Protein 8GU0 (pdb70)

Foldseek 3Di:
DDDDQEFAEEEEALFLLRLLLLLQQLLLVGAYAYEHQADALDADDFFDAFLVVQLLCVLSPCNVVVVVVDKAWAQWEWEALFPFDIAIFGQCVQQNPVSTHGGHRRSPVSVSSQVSSVVSPYHYDYNKHFPDWDFDADPDPFPDALQEHPLHHTFKTWIAGPVGDIDMHGYQAYEYPNALPLCCQVPRVNFKAFDLVFFKKKKKFKKADFAWPPPPDPNIRHKYKYFFNQLFWIKIWHDIPVRIIIIMIMGHPVVQVLVVSQVVVSVVSCVSVVVSCNRCVVIDTDTDIDMDTATWIAGRHQFYNRYGYFFNSGTHDHCRLSCRSLRSSLLSLLRSQLNVQCVVVVDPNSLSRSSSSCLSVQLVVLVRLVVVLSSVCSNVNPDPLQDDPDDIYNNVSCVLLRQSSSRDDRRPSPVSDDNVSSVSNVCSSVVSVPWDFPSDRNDTYIHD/DDDQEFAEEEEALFLLRLLLLLQQLLLVGAYAYEHQADALDADDFFDDFLVVQLLCVLSPCNVVVVVVDKAWAQWEWEALFPFGIAIFGQCVQPNVPRIDGGDRRRVVSVSSQVSSVVSPYHYDYSKHFPDWDFDAPPDDQDAPFAADPLHHTFKTWIDHPVGDTDMHGYQAYEYPNALPLCCCVPSNNFKAFDLVQQKKKKKFWWADFAWPPPPHPNTNHKYKYFFNQLQWIKIWADIPVRIIIIMIMGHPVSLCVVVCVSLCVVSVVSCVRVVVSVNRCPVIHTDTDMDMDGQIWIAGSHQFYQRYGYFANSGTHDHCRLSCRSLRSSLLSLLNSQLNLQCVVPLDPNSLSRNSSSVLSVVLVVLVRLVVVLSSVSSNPHQDQQLNCPPHSYNHVSCVLLNQSSNRDQRRVSPPSDDNVSSVSNVVSSVVSVVPWDWDSDRNNTYIHD

Radius of gyration: 31.83 Å; Cα contacts (8 Å, |Δi|>4): 2120; chains: 2; bounding box: 66×100×76 Å

Structure (mmCIF, N/CA/C/O backbone):
data_8GU0
#
_entry.id   8GU0
#
_cell.length_a   135.174
_cell.length_b   135.174
_cell.length_c   52.693
_cell.angle_alpha   90.000
_cell.angle_beta   90.000
_cell.angle_gamma   90.000
#
_symmetry.space_group_name_H-M   'P 4'
#
loop_
_entity.id
_entity.type
_entity.pdbx_description
1 polymer 'Non-heme halogenase radH'
2 non-polymer 'FLAVIN-ADENINE DINUCLEOTIDE'
3 non-polymer 'TETRAETHYLENE GLYCOL'
4 non-polymer 'CHLORIDE ION'
5 water water
#
loop_
_atom_site.group_PDB
_atom_site.id
_atom_site.type_symbol
_atom_site.label_atom_id
_atom_site.label_alt_id
_atom_site.label_comp_id
_atom_site.label_asym_id
_atom_site.label_entity_id
_atom_site.label_seq_id
_atom_site.pdbx_PDB_ins_code
_atom_site.Cartn_x
_atom_site.Cartn_y
_atom_site.Cartn_z
_atom_site.occupancy
_atom_site.B_iso_or_equiv
_atom_site.auth_seq_id
_atom_site.auth_comp_id
_atom_site.auth_asym_id
_atom_site.auth_atom_id
_atom_site.pdbx_PDB_model_num
ATOM 1 N N . MET A 1 1 ? 16.331 5.069 87.356 1.00 105.02 1 MET A N 1
ATOM 2 C CA . MET A 1 1 ? 16.266 4.557 85.991 1.00 111.21 1 MET A CA 1
ATOM 3 C C . MET A 1 1 ? 17.573 3.855 85.626 1.00 111.59 1 MET A C 1
ATOM 4 O O . MET A 1 1 ? 18.626 4.166 86.185 1.00 110.65 1 MET A O 1
ATOM 9 N N . SER A 1 2 ? 17.506 2.906 84.691 1.00 87.90 2 SER A N 1
ATOM 10 C CA . SER A 1 2 ? 18.681 2.142 84.295 1.00 84.13 2 SER A CA 1
ATOM 11 C C . SER A 1 2 ? 18.621 1.861 82.799 1.00 77.34 2 SER A C 1
ATOM 12 O O . SER A 1 2 ? 17.644 2.189 82.120 1.00 74.99 2 SER A O 1
ATOM 15 N N . ILE A 1 3 ? 19.688 1.255 82.293 1.00 84.75 3 ILE A N 1
ATOM 16 C CA . ILE A 1 3 ? 19.786 0.926 80.865 1.00 69.25 3 ILE A CA 1
ATOM 17 C C . ILE A 1 3 ? 18.739 -0.126 80.508 1.00 66.55 3 ILE A C 1
ATOM 18 O O . ILE A 1 3 ? 18.636 -1.154 81.200 1.00 73.29 3 ILE A O 1
ATOM 23 N N . PRO A 1 4 ? 17.954 0.075 79.454 1.00 55.35 4 PRO A N 1
ATOM 24 C CA . PRO A 1 4 ? 16.965 -0.930 79.055 1.00 54.67 4 PRO A CA 1
ATOM 25 C C . PRO A 1 4 ? 17.619 -2.112 78.353 1.00 58.60 4 PRO A C 1
ATOM 26 O O . PRO A 1 4 ? 18.740 -2.036 77.849 1.00 61.89 4 PRO A O 1
ATOM 30 N N . LYS A 1 5 ? 16.888 -3.228 78.338 1.00 56.91 5 LYS A N 1
ATOM 31 C CA . LYS A 1 5 ? 17.372 -4.442 77.692 1.00 67.64 5 LYS A CA 1
ATOM 32 C C . LYS A 1 5 ? 17.237 -4.396 76.173 1.00 58.92 5 LYS A C 1
ATOM 33 O O . LYS A 1 5 ? 18.002 -5.072 75.475 1.00 62.70 5 LYS A O 1
ATOM 39 N N . SER A 1 6 ? 16.327 -3.581 75.643 1.00 64.84 6 SER A N 1
ATOM 40 C CA . SER A 1 6 ? 16.077 -3.532 74.211 1.00 67.61 6 SER A CA 1
ATOM 41 C C . SER A 1 6 ? 15.802 -2.100 73.775 1.00 67.57 6 SER A C 1
ATOM 42 O O . SER A 1 6 ? 15.208 -1.310 74.514 1.00 75.43 6 SER A O 1
ATOM 45 N N . CYS A 1 7 ? 16.250 -1.775 72.564 1.00 58.59 7 CYS A N 1
ATOM 46 C CA . CYS A 1 7 ? 15.974 -0.485 71.949 1.00 55.88 7 CYS A CA 1
ATOM 47 C C . CYS A 1 7 ? 15.991 -0.662 70.437 1.00 56.61 7 CYS A C 1
ATOM 48 O O . CYS A 1 7 ? 16.320 -1.732 69.920 1.00 59.87 7 CYS A O 1
ATOM 51 N N . GLU A 1 8 ? 15.630 0.406 69.726 1.00 53.71 8 GLU A N 1
ATOM 52 C CA . GLU A 1 8 ? 15.630 0.346 68.269 1.00 46.91 8 GLU A CA 1
ATOM 53 C C . GLU A 1 8 ? 17.032 0.562 67.711 1.00 46.90 8 GLU A C 1
ATOM 54 O O . GLU A 1 8 ? 17.502 -0.217 66.874 1.00 58.48 8 GLU A O 1
ATOM 60 N N . VAL A 1 9 ? 17.711 1.615 68.162 1.00 44.29 9 VAL A N 1
ATOM 61 C CA . VAL A 1 9 ? 19.058 1.948 67.713 1.00 35.41 9 VAL A CA 1
ATOM 62 C C . VAL A 1 9 ? 19.921 2.211 68.937 1.00 37.42 9 VAL A C 1
ATOM 63 O O . VAL A 1 9 ? 19.529 2.977 69.825 1.00 47.38 9 VAL A O 1
ATOM 67 N N . LEU A 1 10 ? 21.093 1.588 68.980 1.00 34.57 10 LEU A N 1
ATOM 68 C CA . LEU A 1 10 ? 22.092 1.870 70.001 1.00 43.64 10 LEU A CA 1
ATOM 69 C C . LEU A 1 10 ? 23.206 2.712 69.396 1.00 47.99 10 LEU A C 1
ATOM 70 O O . LEU A 1 10 ? 23.805 2.324 68.388 1.00 44.68 10 LEU A O 1
ATOM 75 N N . VAL A 1 11 ? 23.481 3.857 70.014 1.00 43.46 11 VAL A N 1
ATOM 76 C CA . VAL A 1 11 ? 24.562 4.743 69.599 1.00 37.12 11 VAL A CA 1
ATOM 77 C C . VAL A 1 11 ? 25.678 4.626 70.628 1.00 42.10 11 VAL A C 1
ATOM 78 O O . VAL A 1 11 ? 25.481 4.945 71.807 1.00 42.72 11 VAL A O 1
ATOM 82 N N . ALA A 1 12 ? 26.845 4.169 70.182 1.00 48.38 12 ALA A N 1
ATOM 83 C CA . ALA A 1 12 ? 27.998 3.967 71.050 1.00 33.48 12 ALA A CA 1
ATOM 84 C C . ALA A 1 12 ? 28.893 5.197 70.985 1.00 35.76 12 ALA A C 1
ATOM 85 O O . ALA A 1 12 ? 29.428 5.525 69.921 1.00 50.25 12 ALA A O 1
ATOM 87 N N . GLY A 1 13 ? 29.056 5.869 72.121 1.00 55.35 13 GLY A N 1
ATOM 88 C CA . GLY A 1 13 ? 29.868 7.067 72.181 1.00 49.86 13 GLY A CA 1
ATOM 89 C C . GLY A 1 13 ? 29.059 8.338 72.036 1.00 45.52 13 GLY A C 1
ATOM 90 O O . GLY A 1 13 ? 28.469 8.590 70.981 1.00 54.64 13 GLY A O 1
ATOM 91 N N . GLY A 1 14 ? 29.023 9.149 73.092 1.00 53.46 14 GLY A N 1
ATOM 92 C CA . GLY A 1 14 ? 28.257 10.380 73.082 1.00 45.93 14 GLY A CA 1
ATOM 93 C C . GLY A 1 14 ? 29.064 11.616 72.737 1.00 44.90 14 GLY A C 1
ATOM 94 O O . GLY A 1 14 ? 28.895 12.667 73.362 1.00 52.36 14 GLY A O 1
ATOM 95 N N . GLY A 1 15 ? 29.943 11.506 71.746 1.00 36.36 15 GLY A N 1
ATOM 96 C CA . GLY A 1 15 ? 30.590 12.663 71.176 1.00 28.55 15 GLY A CA 1
ATOM 97 C C . GLY A 1 15 ? 29.677 13.353 70.184 1.00 42.08 15 GLY A C 1
ATOM 98 O O . GLY A 1 15 ? 28.486 13.042 70.091 1.00 54.12 15 GLY A O 1
ATOM 99 N N . PRO A 1 16 ? 30.214 14.326 69.442 1.00 34.94 16 PRO A N 1
ATOM 100 C CA . PRO A 1 16 ? 29.383 15.032 68.450 1.00 42.85 16 PRO A CA 1
ATOM 101 C C . PRO A 1 16 ? 28.686 14.104 67.468 1.00 37.22 16 PRO A C 1
ATOM 102 O O . PRO A 1 16 ? 27.490 14.270 67.205 1.00 57.32 16 PRO A O 1
ATOM 106 N N . ALA A 1 17 ? 29.403 13.120 66.923 1.00 38.73 17 ALA A N 1
ATOM 107 C CA . ALA A 1 17 ? 28.782 12.209 65.969 1.00 38.53 17 ALA A CA 1
ATOM 108 C C . ALA A 1 17 ? 27.739 11.322 66.637 1.00 49.33 17 ALA A C 1
ATOM 109 O O . ALA A 1 17 ? 26.757 10.933 65.996 1.00 58.13 17 ALA A O 1
ATOM 111 N N . GLY A 1 18 ? 27.928 10.999 67.913 1.00 39.14 18 GLY A N 1
ATOM 112 C CA . GLY A 1 18 ? 26.956 10.210 68.640 1.00 34.47 18 GLY A CA 1
ATOM 113 C C . GLY A 1 18 ? 25.726 11.002 69.030 1.00 38.05 18 GLY A C 1
ATOM 114 O O . GLY A 1 18 ? 24.595 10.577 68.774 1.00 46.22 18 GLY A O 1
ATOM 115 N N . SER A 1 19 ? 25.941 12.159 69.660 1.00 37.67 19 SER A N 1
ATOM 116 C CA . SER A 1 19 ? 24.822 12.994 70.086 1.00 39.78 19 SER A CA 1
ATOM 117 C C . SER A 1 19 ? 24.008 13.491 68.897 1.00 46.92 19 SER A C 1
ATOM 118 O O . SER A 1 19 ? 22.778 13.597 68.980 1.00 49.98 19 SER A O 1
ATOM 121 N N . TYR A 1 20 ? 24.673 13.803 67.781 1.00 34.19 20 TYR A N 1
ATOM 122 C CA . TYR A 1 20 ? 23.947 14.252 66.596 1.00 36.30 20 TYR A CA 1
ATOM 123 C C . TYR A 1 20 ? 23.099 13.127 66.015 1.00 39.57 20 TYR A C 1
ATOM 124 O O . TYR A 1 20 ? 21.934 13.341 65.659 1.00 57.23 20 TYR A O 1
ATOM 133 N N . ALA A 1 21 ? 23.668 11.925 65.907 1.00 47.58 21 ALA A N 1
ATOM 134 C CA . ALA A 1 21 ? 22.910 10.794 65.382 1.00 33.70 21 ALA A CA 1
ATOM 135 C C . ALA A 1 21 ? 21.776 10.412 66.325 1.00 37.38 21 ALA A C 1
ATOM 136 O O . ALA A 1 21 ? 20.687 10.035 65.876 1.00 49.78 21 ALA A O 1
ATOM 138 N N . ALA A 1 22 ? 22.014 10.504 67.635 1.00 43.00 22 ALA A N 1
ATOM 139 C CA . ALA A 1 22 ? 20.958 10.223 68.602 1.00 36.07 22 ALA A CA 1
ATOM 140 C C . ALA A 1 22 ? 19.823 11.233 68.479 1.00 33.94 22 ALA A C 1
ATOM 141 O O . ALA A 1 22 ? 18.644 10.861 68.486 1.00 42.17 22 ALA A O 1
ATOM 143 N N . SER A 1 23 ? 20.161 12.520 68.366 1.00 30.02 23 SER A N 1
ATOM 144 C CA . SER A 1 23 ? 19.130 13.547 68.237 1.00 43.94 23 SER A CA 1
ATOM 145 C C . SER A 1 23 ? 18.345 13.380 66.942 1.00 40.21 23 SER A C 1
ATOM 146 O O . SER A 1 23 ? 17.109 13.409 66.944 1.00 41.13 23 SER A O 1
ATOM 149 N N . ALA A 1 24 ? 19.048 13.195 65.822 1.00 45.11 24 ALA A N 1
ATOM 150 C CA . ALA A 1 24 ? 18.369 13.079 64.535 1.00 48.43 24 ALA A CA 1
ATOM 151 C C . ALA A 1 24 ? 17.460 11.856 64.482 1.00 51.76 24 ALA A C 1
ATOM 152 O O . ALA A 1 24 ? 16.413 11.891 63.825 1.00 62.84 24 ALA A O 1
ATOM 154 N N . LEU A 1 25 ? 17.835 10.772 65.162 1.00 43.84 25 LEU A N 1
ATOM 155 C CA . LEU A 1 25 ? 16.974 9.595 65.199 1.00 44.49 25 LEU A CA 1
ATOM 156 C C . LEU A 1 25 ? 15.846 9.749 66.214 1.00 41.84 25 LEU A C 1
ATOM 157 O O . LEU A 1 25 ? 14.700 9.387 65.927 1.00 52.08 25 LEU A O 1
ATOM 162 N N . ALA A 1 26 ? 16.147 10.284 67.401 1.00 45.67 26 ALA A N 1
ATOM 163 C CA . ALA A 1 26 ? 15.113 10.437 68.420 1.00 45.04 26 ALA A CA 1
ATOM 164 C C . ALA A 1 26 ? 14.074 11.476 68.023 1.00 44.59 26 ALA A C 1
ATOM 165 O O . ALA A 1 26 ? 12.898 11.341 68.380 1.00 43.11 26 ALA A O 1
ATOM 167 N N . ARG A 1 27 ? 14.480 12.512 67.285 1.00 40.96 27 ARG A N 1
ATOM 168 C CA . ARG A 1 27 ? 13.525 13.499 66.792 1.00 42.98 27 ARG A CA 1
ATOM 169 C C . ARG A 1 27 ? 12.582 12.915 65.748 1.00 48.78 27 ARG A C 1
ATOM 170 O O . ARG A 1 27 ? 11.561 13.536 65.437 1.00 49.06 27 ARG A O 1
ATOM 178 N N . GLU A 1 28 ? 12.902 11.745 65.200 1.00 50.63 28 GLU A N 1
ATOM 179 C CA . GLU A 1 28 ? 11.990 11.005 64.339 1.00 44.70 28 GLU A CA 1
ATOM 180 C C . GLU A 1 28 ? 11.105 10.037 65.115 1.00 47.43 28 GLU A C 1
ATOM 181 O O . GLU A 1 28 ? 10.261 9.370 64.508 1.00 45.84 28 GLU A O 1
ATOM 187 N N . GLY A 1 29 ? 11.279 9.941 66.432 1.00 46.59 29 GLY A N 1
ATOM 188 C CA . GLY A 1 29 ? 10.485 9.059 67.260 1.00 37.41 29 GLY A CA 1
ATOM 189 C C . GLY A 1 29 ? 11.129 7.729 67.586 1.00 43.85 29 GLY A C 1
ATOM 190 O O . GLY A 1 29 ? 10.497 6.904 68.257 1.00 60.48 29 GLY A O 1
ATOM 191 N N . VAL A 1 30 ? 12.361 7.495 67.134 1.00 40.59 30 VAL A N 1
ATOM 192 C CA . VAL A 1 30 ? 13.026 6.217 67.358 1.00 44.48 30 VAL A CA 1
ATOM 193 C C . VAL A 1 30 ? 13.402 6.072 68.827 1.00 52.73 30 VAL A C 1
ATOM 194 O O . VAL A 1 30 ? 13.822 7.037 69.480 1.00 49.77 30 VAL A O 1
ATOM 198 N N . ASP A 1 31 ? 13.253 4.856 69.356 1.00 44.55 31 ASP A N 1
ATOM 199 C CA . ASP A 1 31 ? 13.686 4.521 70.714 1.00 54.59 31 ASP A CA 1
ATOM 200 C C . ASP A 1 31 ? 15.200 4.355 70.704 1.00 59.77 31 ASP A C 1
ATOM 201 O O . ASP A 1 31 ? 15.728 3.259 70.506 1.00 54.38 31 ASP A O 1
ATOM 206 N N . VAL A 1 32 ? 15.909 5.461 70.917 1.00 62.63 32 VAL A N 1
ATOM 207 C CA . VAL A 1 32 ? 17.365 5.496 70.837 1.00 45.32 32 VAL A CA 1
ATOM 208 C C . VAL A 1 32 ? 17.951 5.445 72.239 1.00 48.93 32 VAL A C 1
ATOM 209 O O . VAL A 1 32 ? 17.471 6.127 73.154 1.00 51.85 32 VAL A O 1
ATOM 213 N N . VAL A 1 33 ? 18.997 4.641 72.407 1.00 51.36 33 VAL A N 1
ATOM 214 C CA . VAL A 1 33 ? 19.791 4.602 73.629 1.00 37.47 33 VAL A CA 1
ATOM 215 C C . VAL A 1 33 ? 21.205 5.038 73.282 1.00 43.60 33 VAL A C 1
ATOM 216 O O . VAL A 1 33 ? 21.802 4.527 72.327 1.00 48.58 33 VAL A O 1
ATOM 220 N N . LEU A 1 34 ? 21.739 5.979 74.056 1.00 54.95 34 LEU A N 1
ATOM 221 C CA . LEU A 1 34 ? 23.057 6.548 73.814 1.00 44.13 34 LEU A CA 1
ATOM 222 C C . LEU A 1 34 ? 23.938 6.252 75.018 1.00 43.68 34 LEU A C 1
ATOM 223 O O . LEU A 1 34 ? 23.613 6.647 76.143 1.00 56.29 34 LEU A O 1
ATOM 228 N N . LEU A 1 35 ? 25.047 5.558 74.781 1.00 33.99 35 LEU A N 1
ATOM 229 C CA . LEU A 1 35 ? 25.970 5.155 75.831 1.00 52.98 35 LEU A CA 1
ATOM 230 C C . LEU A 1 35 ? 27.302 5.863 75.632 1.00 53.51 35 LEU A C 1
ATOM 231 O O . LEU A 1 35 ? 27.872 5.825 74.537 1.00 57.77 35 LEU A O 1
ATOM 236 N N . GLU A 1 36 ? 27.793 6.504 76.689 1.00 51.07 36 GLU A N 1
ATOM 237 C CA . GLU A 1 36 ? 29.043 7.248 76.645 1.00 51.67 36 GLU A CA 1
ATOM 238 C C . GLU A 1 36 ? 29.912 6.836 77.823 1.00 53.72 36 GLU A C 1
ATOM 239 O O . GLU A 1 36 ? 29.447 6.825 78.968 1.00 55.31 36 GLU A O 1
ATOM 245 N N . ALA A 1 37 ? 31.173 6.501 77.539 1.00 57.91 37 ALA A N 1
ATOM 246 C CA . ALA A 1 37 ? 32.076 5.996 78.565 1.00 49.68 37 ALA A CA 1
ATOM 247 C C . ALA A 1 37 ? 32.656 7.097 79.443 1.00 62.54 37 ALA A C 1
ATOM 248 O O . ALA A 1 37 ? 33.049 6.815 80.581 1.00 81.42 37 ALA A O 1
ATOM 250 N N . ASP A 1 38 ? 32.711 8.332 78.956 1.00 57.76 38 ASP A N 1
ATOM 251 C CA . ASP A 1 38 ? 33.196 9.459 79.736 1.00 44.54 38 ASP A CA 1
ATOM 252 C C . ASP A 1 38 ? 32.008 10.243 80.276 1.00 61.84 38 ASP A C 1
ATOM 253 O O . ASP A 1 38 ? 30.918 10.219 79.700 1.00 71.78 38 ASP A O 1
ATOM 258 N N . LYS A 1 39 ? 32.210 10.921 81.400 1.00 60.93 39 LYS A N 1
ATOM 259 C CA . LYS A 1 39 ? 31.181 11.786 81.963 1.00 60.57 39 LYS A CA 1
ATOM 260 C C . LYS A 1 39 ? 31.434 13.235 81.562 1.00 56.01 39 LYS A C 1
ATOM 261 O O . LYS A 1 39 ? 32.505 13.784 81.845 1.00 61.77 39 LYS A O 1
ATOM 267 N N . HIS A 1 40 ? 30.445 13.848 80.903 1.00 57.02 40 HIS A N 1
ATOM 268 C CA . HIS A 1 40 ? 30.529 15.250 80.526 1.00 57.04 40 HIS A CA 1
ATOM 269 C C . HIS A 1 40 ? 30.271 16.143 81.739 1.00 75.76 40 HIS A C 1
ATOM 270 O O . HIS A 1 40 ? 29.569 15.743 82.672 1.00 83.77 40 HIS A O 1
ATOM 277 N N . PRO A 1 41 ? 30.832 17.365 81.753 1.00 81.66 41 PRO A N 1
ATOM 278 C CA . PRO A 1 41 ? 31.767 17.879 80.747 1.00 63.23 41 PRO A CA 1
ATOM 279 C C . PRO A 1 41 ? 33.196 17.377 80.964 1.00 62.55 41 PRO A C 1
ATOM 280 O O . PRO A 1 41 ? 33.649 17.277 82.104 1.00 72.35 41 PRO A O 1
ATOM 284 N N . ARG A 1 42 ? 33.891 17.069 79.871 1.00 62.68 42 ARG A N 1
ATOM 285 C CA . ARG A 1 42 ? 35.257 16.569 79.930 1.00 56.10 42 ARG A CA 1
ATOM 286 C C . ARG A 1 42 ? 36.063 17.168 78.786 1.00 54.80 42 ARG A C 1
ATOM 287 O O . ARG A 1 42 ? 35.523 17.463 77.716 1.00 53.56 42 ARG A O 1
ATOM 295 N N . TYR A 1 43 ? 37.360 17.353 79.025 1.00 60.81 43 TYR A N 1
ATOM 296 C CA . TYR A 1 43 ? 38.218 17.990 78.034 1.00 59.47 43 TYR A CA 1
ATOM 297 C C . TYR A 1 43 ? 38.372 17.120 76.792 1.00 64.93 43 TYR A C 1
ATOM 298 O O . TYR A 1 43 ? 38.486 15.894 76.878 1.00 58.59 43 TYR A O 1
ATOM 307 N N . HIS A 1 44 ? 38.363 17.770 75.629 1.00 63.46 44 HIS A N 1
ATOM 308 C CA . HIS A 1 44 ? 38.650 17.128 74.354 1.00 64.46 44 HIS A CA 1
ATOM 309 C C . HIS A 1 44 ? 39.155 18.201 73.400 1.00 55.15 44 HIS A C 1
ATOM 310 O O . HIS A 1 44 ? 38.668 19.334 73.424 1.00 54.33 44 HIS A O 1
ATOM 317 N N . ILE A 1 45 ? 40.130 17.817 72.568 1.00 52.27 45 ILE A N 1
ATOM 318 C CA . ILE A 1 45 ? 40.763 18.721 71.560 1.00 54.85 45 ILE A CA 1
ATOM 319 C C . ILE A 1 45 ? 39.750 19.023 70.447 1.00 62.36 45 ILE A C 1
ATOM 320 O O . ILE A 1 45 ? 38.637 18.461 70.491 1.00 71.09 45 ILE A O 1
ATOM 325 N N . GLY A 1 46 ? 40.129 19.879 69.491 1.00 66.26 46 GLY A N 1
ATOM 326 C CA . GLY A 1 46 ? 39.236 20.266 68.382 1.00 58.55 46 GLY A CA 1
ATOM 327 C C . GLY A 1 46 ? 38.382 21.456 68.779 1.00 63.92 46 GLY A C 1
ATOM 328 O O . GLY A 1 46 ? 37.296 21.236 69.352 1.00 55.18 46 GLY A O 1
ATOM 329 N N . GLU A 1 47 ? 38.853 22.672 68.487 1.00 49.83 47 GLU A N 1
ATOM 330 C CA . GLU A 1 47 ? 38.110 23.899 68.880 1.00 50.29 47 GLU A CA 1
ATOM 331 C C . GLU A 1 47 ? 37.726 24.726 67.647 1.00 47.56 47 GLU A C 1
ATOM 332 O O . GLU A 1 47 ? 36.851 25.602 67.792 1.00 51.67 47 GLU A O 1
ATOM 338 N N . SER A 1 48 ? 38.340 24.471 66.486 1.00 44.96 48 SER A N 1
ATOM 339 C CA . SER A 1 48 ? 37.984 25.272 65.323 1.00 50.53 48 SER A CA 1
ATOM 340 C C . SER A 1 48 ? 36.929 24.554 64.491 1.00 48.44 48 SER A C 1
ATOM 341 O O . SER A 1 48 ? 37.068 23.366 64.183 1.00 61.98 48 SER A O 1
ATOM 344 N N . MET A 1 49 ? 35.875 25.278 64.131 1.00 42.89 49 MET A N 1
ATOM 345 C CA . MET A 1 49 ? 34.743 24.732 63.397 1.00 54.12 49 MET A CA 1
ATOM 346 C C . MET A 1 49 ? 34.710 25.296 61.980 1.00 60.54 49 MET A C 1
ATOM 347 O O . MET A 1 49 ? 35.518 26.146 61.596 1.00 71.93 49 MET A O 1
ATOM 352 N N . LEU A 1 50 ? 33.753 24.807 61.202 1.00 47.08 50 LEU A N 1
ATOM 353 C CA . LEU A 1 50 ? 33.481 25.250 59.846 1.00 49.12 50 LEU A CA 1
ATOM 354 C C . LEU A 1 50 ? 32.109 25.907 59.778 1.00 53.40 50 LEU A C 1
ATOM 355 O O . LEU A 1 50 ? 31.260 25.679 60.646 1.00 47.36 50 LEU A O 1
ATOM 360 N N . PRO A 1 51 ? 31.845 26.729 58.756 1.00 65.93 51 PRO A N 1
ATOM 361 C CA . PRO A 1 51 ? 30.505 27.325 58.632 1.00 59.16 51 PRO A CA 1
ATOM 362 C C . PRO A 1 51 ? 29.424 26.314 58.292 1.00 63.69 51 PRO A C 1
ATOM 363 O O . PRO A 1 51 ? 28.236 26.639 58.421 1.00 70.42 51 PRO A O 1
ATOM 367 N N . SER A 1 52 ? 29.794 25.105 57.865 1.00 66.15 52 SER A N 1
ATOM 368 C CA . SER A 1 52 ? 28.830 24.029 57.678 1.00 50.75 52 SER A CA 1
ATOM 369 C C . SER A 1 52 ? 28.212 23.556 58.988 1.00 47.16 52 SER A C 1
ATOM 370 O O . SER A 1 52 ? 27.242 22.792 58.952 1.00 50.16 52 SER A O 1
ATOM 373 N N . ILE A 1 53 ? 28.752 23.981 60.134 1.00 53.21 53 ILE A N 1
ATOM 374 C CA . ILE A 1 53 ? 28.187 23.585 61.422 1.00 40.83 53 ILE A CA 1
ATOM 375 C C . ILE A 1 53 ? 26.766 24.110 61.583 1.00 42.72 53 ILE A C 1
ATOM 376 O O . ILE A 1 53 ? 25.932 23.471 62.236 1.00 48.90 53 ILE A O 1
ATOM 381 N N . ARG A 1 54 ? 26.459 25.270 60.988 1.00 53.57 54 ARG A N 1
ATOM 382 C CA . ARG A 1 54 ? 25.139 25.864 61.195 1.00 43.34 54 ARG A CA 1
ATOM 383 C C . ARG A 1 54 ? 24.042 25.078 60.488 1.00 45.28 54 ARG A C 1
ATOM 384 O O . ARG A 1 54 ? 23.046 24.727 61.146 1.00 52.28 54 ARG A O 1
ATOM 392 N N . PRO A 1 55 ? 24.132 24.775 59.185 1.00 48.91 55 PRO A N 1
ATOM 393 C CA . PRO A 1 55 ? 23.089 23.933 58.575 1.00 54.89 55 PRO A CA 1
ATOM 394 C C . PRO A 1 55 ? 22.936 22.587 59.257 1.00 53.12 55 PRO A C 1
ATOM 395 O O . PRO A 1 55 ? 21.816 22.066 59.336 1.00 60.27 55 PRO A O 1
ATOM 399 N N . LEU A 1 56 ? 24.028 22.013 59.766 1.00 54.95 56 LEU A N 1
ATOM 400 C CA . LEU A 1 56 ? 23.933 20.747 60.486 1.00 45.40 56 LEU A CA 1
ATOM 401 C C . LEU A 1 56 ? 23.221 20.928 61.822 1.00 44.14 56 LEU A C 1
ATOM 402 O O . LEU A 1 56 ? 22.304 20.167 62.156 1.00 53.80 56 LEU A O 1
ATOM 407 N N . LEU A 1 57 ? 23.631 21.931 62.604 1.00 47.87 57 LEU A N 1
ATOM 408 C CA . LEU A 1 57 ? 22.974 22.185 63.882 1.00 51.91 57 LEU A CA 1
ATOM 409 C C . LEU A 1 57 ? 21.529 22.632 63.701 1.00 54.35 57 LEU A C 1
ATOM 410 O O . LEU A 1 57 ? 20.692 22.384 64.577 1.00 63.97 57 LEU A O 1
ATOM 415 N N . ARG A 1 58 ? 21.216 23.293 62.584 1.00 55.68 58 ARG A N 1
ATOM 416 C CA . ARG A 1 58 ? 19.850 23.756 62.362 1.00 49.76 58 ARG A CA 1
ATOM 417 C C . ARG A 1 58 ? 18.898 22.591 62.119 1.00 51.12 58 ARG A C 1
ATOM 418 O O . ARG A 1 58 ? 17.739 22.633 62.547 1.00 59.90 58 ARG A O 1
ATOM 426 N N . PHE A 1 59 ? 19.362 21.542 61.435 1.00 48.47 59 PHE A N 1
ATOM 427 C CA . PHE A 1 59 ? 18.487 20.403 61.174 1.00 45.33 59 PHE A CA 1
ATOM 428 C C . PHE A 1 59 ? 17.992 19.765 62.467 1.00 49.65 59 PHE A C 1
ATOM 429 O O . PHE A 1 59 ? 16.867 19.253 62.515 1.00 54.96 59 PHE A O 1
ATOM 437 N N . ILE A 1 60 ? 18.809 19.785 63.521 1.00 51.86 60 ILE A N 1
ATOM 438 C CA . ILE A 1 60 ? 18.413 19.257 64.820 1.00 42.97 60 ILE A CA 1
ATOM 439 C C . ILE A 1 60 ? 17.986 20.367 65.777 1.00 49.68 60 ILE A C 1
ATOM 440 O O . ILE A 1 60 ? 17.797 20.112 66.971 1.00 53.11 60 ILE A O 1
ATOM 445 N N . ASP A 1 61 ? 17.829 21.596 65.277 1.00 42.13 61 ASP A N 1
ATOM 446 C CA . ASP A 1 61 ? 17.337 22.728 66.070 1.00 47.77 61 ASP A CA 1
ATOM 447 C C . ASP A 1 61 ? 18.224 22.998 67.285 1.00 50.25 61 ASP A C 1
ATOM 448 O O . ASP A 1 61 ? 17.740 23.252 68.391 1.00 55.85 61 ASP A O 1
ATOM 453 N N . LEU A 1 62 ? 19.539 22.933 67.083 1.00 61.49 62 LEU A N 1
ATOM 454 C CA . LEU A 1 62 ? 20.499 23.240 68.133 1.00 55.43 62 LEU A CA 1
ATOM 455 C C . LEU A 1 62 ? 21.273 24.529 67.878 1.00 62.41 62 LEU A C 1
ATOM 456 O O . LEU A 1 62 ? 22.049 24.950 68.743 1.00 57.85 62 LEU A O 1
ATOM 461 N N . GLU A 1 63 ? 21.075 25.165 66.720 1.00 72.50 63 GLU A N 1
ATOM 462 C CA . GLU A 1 63 ? 21.832 26.365 66.373 1.00 65.93 63 GLU A CA 1
ATOM 463 C C . GLU A 1 63 ? 21.654 27.454 67.423 1.00 59.49 63 GLU A C 1
ATOM 464 O O . GLU A 1 63 ? 22.627 28.085 67.852 1.00 57.64 63 GLU A O 1
ATOM 470 N N . GLU A 1 64 ? 20.410 27.697 67.840 1.00 72.96 64 GLU A N 1
ATOM 471 C CA . GLU A 1 64 ? 20.153 28.807 68.748 1.00 67.35 64 GLU A CA 1
ATOM 472 C C . GLU A 1 64 ? 20.739 28.555 70.131 1.00 65.18 64 GLU A C 1
ATOM 473 O O . GLU A 1 64 ? 21.171 29.502 70.797 1.00 65.57 64 GLU A O 1
ATOM 479 N N . THR A 1 65 ? 20.795 27.294 70.567 1.00 61.97 65 THR A N 1
ATOM 480 C CA . THR A 1 65 ? 21.430 26.993 71.847 1.00 51.94 65 THR A CA 1
ATOM 481 C C . THR A 1 65 ? 22.932 27.243 71.791 1.00 61.21 65 THR A C 1
ATOM 482 O O . THR A 1 65 ? 23.518 27.761 72.749 1.00 73.00 65 THR A O 1
ATOM 486 N N . PHE A 1 66 ? 23.572 26.883 70.676 1.00 69.33 66 PHE A N 1
ATOM 487 C CA . PHE A 1 66 ? 24.986 27.198 70.496 1.00 69.41 66 PHE A CA 1
ATOM 488 C C . PHE A 1 66 ? 25.209 28.701 70.404 1.00 67.69 66 PHE A C 1
ATOM 489 O O . PHE A 1 66 ? 26.194 29.223 70.940 1.00 66.72 66 PHE A O 1
ATOM 497 N N . GLU A 1 67 ? 24.314 29.410 69.712 1.00 69.92 67 GLU A N 1
ATOM 498 C CA . GLU A 1 67 ? 24.426 30.861 69.620 1.00 65.06 67 GLU A CA 1
ATOM 499 C C . GLU A 1 67 ? 24.305 31.511 70.994 1.00 65.96 67 GLU A C 1
ATOM 500 O O . GLU A 1 67 ? 25.043 32.451 71.312 1.00 56.14 67 GLU A O 1
ATOM 506 N N . LYS A 1 68 ? 23.377 31.023 71.822 1.00 69.98 68 LYS A N 1
ATOM 507 C CA . LYS A 1 68 ? 23.167 31.610 73.140 1.00 70.51 68 LYS A CA 1
ATOM 508 C C . LYS A 1 68 ? 24.310 31.319 74.102 1.00 74.32 68 LYS A C 1
ATOM 509 O O . LYS A 1 68 ? 24.416 31.990 75.135 1.00 87.37 68 LYS A O 1
ATOM 515 N N . HIS A 1 69 ? 25.166 30.342 73.796 1.00 68.15 69 HIS A N 1
ATOM 516 C CA . HIS A 1 69 ? 26.255 30.018 74.709 1.00 69.73 69 HIS A CA 1
ATOM 517 C C . HIS A 1 69 ? 27.369 31.055 74.652 1.00 72.95 69 HIS A C 1
ATOM 518 O O . HIS A 1 69 ? 28.006 31.332 75.674 1.00 69.48 69 HIS A O 1
ATOM 525 N N . GLY A 1 70 ? 27.615 31.634 73.481 1.00 67.04 70 GLY A N 1
ATOM 526 C CA . GLY A 1 70 ? 28.593 32.695 73.361 1.00 65.51 70 GLY A CA 1
ATOM 527 C C . GLY A 1 70 ? 29.998 32.231 73.039 1.00 75.38 70 GLY A C 1
ATOM 528 O O . GLY A 1 70 ? 30.968 32.762 73.589 1.00 82.94 70 GLY A O 1
ATOM 529 N N . PHE A 1 71 ? 30.128 31.243 72.157 1.00 74.58 71 PHE A N 1
ATOM 530 C CA . PHE A 1 71 ? 31.445 30.867 71.664 1.00 70.15 71 PHE A CA 1
ATOM 531 C C . PHE A 1 71 ? 32.036 31.999 70.835 1.00 74.68 71 PHE A C 1
ATOM 532 O O . PHE A 1 71 ? 31.312 32.828 70.277 1.00 72.98 71 PHE A O 1
ATOM 540 N N . GLN A 1 72 ? 33.365 32.031 70.761 1.00 67.66 72 GLN A N 1
ATOM 541 C CA . GLN A 1 72 ? 34.045 33.001 69.912 1.00 63.14 72 GLN A CA 1
ATOM 542 C C . GLN A 1 72 ? 33.656 32.774 68.458 1.00 64.50 72 GLN A C 1
ATOM 543 O O . GLN A 1 72 ? 33.905 31.700 67.904 1.00 73.62 72 GLN A O 1
ATOM 549 N N . LYS A 1 73 ? 33.051 33.783 67.836 1.00 58.14 73 LYS A N 1
ATOM 550 C CA . LYS A 1 73 ? 32.643 33.637 66.446 1.00 76.89 73 LYS A CA 1
ATOM 551 C C . LYS A 1 73 ? 33.864 33.655 65.536 1.00 57.93 73 LYS A C 1
ATOM 552 O O . LYS A 1 73 ? 34.806 34.424 65.744 1.00 67.75 73 LYS A O 1
ATOM 558 N N . LYS A 1 74 ? 33.840 32.795 64.522 1.00 70.01 74 LYS A N 1
ATOM 559 C CA . LYS A 1 74 ? 34.928 32.657 63.561 1.00 62.90 74 LYS A CA 1
ATOM 560 C C . LYS A 1 74 ? 34.440 33.095 62.185 1.00 70.05 74 LYS A C 1
ATOM 561 O O . LYS A 1 74 ? 33.579 32.443 61.586 1.00 67.40 74 LYS A O 1
ATOM 567 N N . LEU A 1 75 ? 35.000 34.196 61.686 1.00 67.32 75 LEU A N 1
ATOM 568 C CA . LEU A 1 75 ? 34.662 34.704 60.365 1.00 63.27 75 LEU A CA 1
ATOM 569 C C . LEU A 1 75 ? 35.510 34.086 59.261 1.00 65.67 75 LEU A C 1
ATOM 570 O O . LEU A 1 75 ? 35.182 34.256 58.082 1.00 60.83 75 LEU A O 1
ATOM 575 N N . GLY A 1 76 ? 36.580 33.383 59.612 1.00 68.41 76 GLY A N 1
ATOM 576 C CA . GLY A 1 76 ? 37.441 32.781 58.617 1.00 68.98 76 GLY A CA 1
ATOM 577 C C . GLY A 1 76 ? 38.677 32.188 59.264 1.00 58.67 76 GLY A C 1
ATOM 578 O O . GLY A 1 76 ? 38.769 32.077 60.488 1.00 54.36 76 GLY A O 1
ATOM 579 N N . ALA A 1 77 ? 39.632 31.819 58.412 1.00 58.90 77 ALA A N 1
ATOM 580 C CA . ALA A 1 77 ? 40.884 31.234 58.868 1.00 65.65 77 ALA A CA 1
ATOM 581 C C . ALA A 1 77 ? 41.994 31.585 57.889 1.00 64.76 77 ALA A C 1
ATOM 582 O O . ALA A 1 77 ? 41.767 31.688 56.680 1.00 66.87 77 ALA A O 1
ATOM 584 N N . ALA A 1 78 ? 43.198 31.761 58.425 1.00 68.10 78 ALA A N 1
ATOM 585 C CA . ALA A 1 78 ? 44.374 32.106 57.640 1.00 63.17 78 ALA A CA 1
ATOM 586 C C . ALA A 1 78 ? 45.333 30.923 57.604 1.00 71.90 78 ALA A C 1
ATOM 587 O O . ALA A 1 78 ? 45.494 30.211 58.599 1.00 70.29 78 ALA A O 1
ATOM 589 N N . PHE A 1 79 ? 45.964 30.715 56.452 1.00 67.73 79 PHE A N 1
ATOM 590 C CA . PHE A 1 79 ? 46.839 29.566 56.221 1.00 67.11 79 PHE A CA 1
ATOM 591 C C . PHE A 1 79 ? 48.111 30.050 55.526 1.00 74.79 79 PHE A C 1
ATOM 592 O O . PHE A 1 79 ? 48.139 30.196 54.300 1.00 82.14 79 PHE A O 1
ATOM 600 N N . LYS A 1 80 ? 49.168 30.294 56.304 1.00 67.51 80 LYS A N 1
ATOM 601 C CA . LYS A 1 80 ? 50.463 30.692 55.749 1.00 77.60 80 LYS A CA 1
ATOM 602 C C . LYS A 1 80 ? 51.310 29.442 55.525 1.00 72.38 80 LYS A C 1
ATOM 603 O O . LYS A 1 80 ? 52.135 29.048 56.351 1.00 63.24 80 LYS A O 1
ATOM 609 N N . LEU A 1 81 ? 51.100 28.814 54.366 1.00 68.29 81 LEU A N 1
ATOM 610 C CA . LEU A 1 81 ? 51.774 27.551 54.082 1.00 56.42 81 LEU A CA 1
ATOM 611 C C . LEU A 1 81 ? 53.286 27.730 54.020 1.00 58.06 81 LEU A C 1
ATOM 612 O O . LEU A 1 81 ? 54.039 26.894 54.534 1.00 67.39 81 LEU A O 1
ATOM 617 N N . THR A 1 82 ? 53.749 28.816 53.403 1.00 81.53 82 THR A N 1
ATOM 618 C CA . THR A 1 82 ? 55.175 29.087 53.246 1.00 73.47 82 THR A CA 1
ATOM 619 C C . THR A 1 82 ? 55.421 30.548 53.613 1.00 83.71 82 THR A C 1
ATOM 620 O O . THR A 1 82 ? 54.519 31.251 54.077 1.00 79.95 82 THR A O 1
ATOM 624 N N . ALA A 1 83 ? 56.658 31.006 53.405 1.00 77.58 83 ALA A N 1
ATOM 625 C CA . ALA A 1 83 ? 57.021 32.383 53.723 1.00 73.80 83 ALA A CA 1
ATOM 626 C C . ALA A 1 83 ? 56.220 33.407 52.923 1.00 87.89 83 ALA A C 1
ATOM 627 O O . ALA A 1 83 ? 56.220 34.590 53.280 1.00 88.74 83 ALA A O 1
ATOM 629 N N . LYS A 1 84 ? 55.552 32.988 51.851 1.00 85.05 84 LYS A N 1
ATOM 630 C CA . LYS A 1 84 ? 54.714 33.878 51.058 1.00 75.54 84 LYS A CA 1
ATOM 631 C C . LYS A 1 84 ? 53.524 34.376 51.878 1.00 82.31 84 LYS A C 1
ATOM 632 O O . LYS A 1 84 ? 53.271 33.928 53.001 1.00 91.10 84 LYS A O 1
ATOM 638 N N . ARG A 1 85 ? 52.793 35.328 51.298 1.00 88.20 85 ARG A N 1
ATOM 639 C CA . ARG A 1 85 ? 51.628 35.894 51.963 1.00 98.28 85 ARG A CA 1
ATOM 640 C C . ARG A 1 85 ? 50.599 34.814 52.272 1.00 102.15 85 ARG A C 1
ATOM 641 O O . ARG A 1 85 ? 50.458 33.826 51.545 1.00 105.81 85 ARG A O 1
ATOM 649 N N . GLU A 1 86 ? 49.890 35.006 53.381 1.00 96.54 86 GLU A N 1
ATOM 650 C CA . GLU A 1 86 ? 48.935 34.011 53.847 1.00 92.89 86 GLU A CA 1
ATOM 651 C C . GLU A 1 86 ? 47.828 33.789 52.824 1.00 98.32 86 GLU A C 1
ATOM 652 O O . GLU A 1 86 ? 47.473 34.682 52.050 1.00 97.75 86 GLU A O 1
ATOM 658 N N . GLY A 1 87 ? 47.287 32.575 52.828 1.00 95.85 87 GLY A N 1
ATOM 659 C CA . GLY A 1 87 ? 45.999 32.321 52.222 1.00 81.82 87 GLY A CA 1
ATOM 660 C C . GLY A 1 87 ? 44.906 32.420 53.270 1.00 84.23 87 GLY A C 1
ATOM 661 O O . GLY A 1 87 ? 45.112 32.093 54.436 1.00 88.30 87 GLY A O 1
ATOM 662 N N . TYR A 1 88 ? 43.733 32.884 52.848 1.00 86.16 88 TYR A N 1
ATOM 663 C CA . TYR A 1 88 ? 42.648 33.137 53.785 1.00 78.29 88 TYR A CA 1
ATOM 664 C C . TYR A 1 88 ? 41.342 32.643 53.187 1.00 90.44 88 TYR A C 1
ATOM 665 O O . TYR A 1 88 ? 41.055 32.900 52.013 1.00 87.29 88 TYR A O 1
ATOM 674 N N . THR A 1 89 ? 40.556 31.944 53.999 1.00 88.04 89 THR A N 1
ATOM 675 C CA . THR A 1 89 ? 39.208 31.528 53.642 1.00 81.14 89 THR A CA 1
ATOM 676 C C . THR A 1 89 ? 38.226 32.379 54.433 1.00 79.49 89 THR A C 1
ATOM 677 O O . THR A 1 89 ? 38.398 32.573 55.641 1.00 76.86 89 THR A O 1
ATOM 681 N N . ASP A 1 90 ? 37.230 32.927 53.744 1.00 78.86 90 ASP A N 1
ATOM 682 C CA . ASP A 1 90 ? 36.280 33.853 54.344 1.00 80.68 90 ASP A CA 1
ATOM 683 C C . ASP A 1 90 ? 34.927 33.166 54.473 1.00 83.51 90 ASP A C 1
ATOM 684 O O . ASP A 1 90 ? 34.326 32.778 53.465 1.00 87.52 90 ASP A O 1
ATOM 689 N N . PHE A 1 91 ? 34.459 33.015 55.713 1.00 77.81 91 PHE A N 1
ATOM 690 C CA . PHE A 1 91 ? 33.151 32.416 55.958 1.00 76.33 91 PHE A CA 1
ATOM 691 C C . PHE A 1 91 ? 32.032 33.421 55.708 1.00 77.90 91 PHE A C 1
ATOM 692 O O . PHE A 1 91 ? 31.055 33.117 55.014 1.00 76.89 91 PHE A O 1
ATOM 700 N N . VAL A 1 92 ? 32.165 34.626 56.269 1.00 79.19 92 VAL A N 1
ATOM 701 C CA . VAL A 1 92 ? 31.124 35.642 56.163 1.00 78.27 92 VAL A CA 1
ATOM 702 C C . VAL A 1 92 ? 30.946 36.128 54.729 1.00 88.27 92 VAL A C 1
ATOM 703 O O . VAL A 1 92 ? 29.850 36.566 54.357 1.00 89.94 92 VAL A O 1
ATOM 707 N N . ALA A 1 93 ? 31.981 36.024 53.895 1.00 90.88 93 ALA A N 1
ATOM 708 C CA . ALA A 1 93 ? 31.818 36.372 52.488 1.00 73.38 93 ALA A CA 1
ATOM 709 C C . ALA A 1 93 ? 30.874 35.402 51.791 1.00 71.37 93 ALA A C 1
ATOM 710 O O . ALA A 1 93 ? 30.041 35.814 50.976 1.00 73.73 93 ALA A O 1
ATOM 712 N N . ALA A 1 94 ? 30.991 34.109 52.095 1.00 81.81 94 ALA A N 1
ATOM 713 C CA . ALA A 1 94 ? 30.152 33.112 51.439 1.00 85.93 94 ALA A CA 1
ATOM 714 C C . ALA A 1 94 ? 28.781 33.004 52.099 1.00 88.33 94 ALA A C 1
ATOM 715 O O . ALA A 1 94 ? 27.755 32.974 51.411 1.00 85.27 94 ALA A O 1
ATOM 717 N N . HIS A 1 95 ? 28.742 32.946 53.430 1.00 94.26 95 HIS A N 1
ATOM 718 C CA . HIS A 1 95 ? 27.514 32.654 54.159 1.00 87.26 95 HIS A CA 1
ATOM 719 C C . HIS A 1 95 ? 26.848 33.878 54.776 1.00 69.30 95 HIS A C 1
ATOM 720 O O . HIS A 1 95 ? 25.819 33.730 55.441 1.00 85.35 95 HIS A O 1
ATOM 727 N N . GLY A 1 96 ? 27.394 35.074 54.581 1.00 66.05 96 GLY A N 1
ATOM 728 C CA . GLY A 1 96 ? 26.783 36.270 55.113 1.00 80.92 96 GLY A CA 1
ATOM 729 C C . GLY A 1 96 ? 27.217 36.574 56.534 1.00 83.94 96 GLY A C 1
ATOM 730 O O . GLY A 1 96 ? 27.915 35.785 57.179 1.00 75.05 96 GLY A O 1
ATOM 731 N N . PRO A 1 97 ? 26.807 37.738 57.050 1.00 96.52 97 PRO A N 1
ATOM 732 C CA . PRO A 1 97 ? 27.220 38.124 58.410 1.00 99.03 97 PRO A CA 1
ATOM 733 C C . PRO A 1 97 ? 26.668 37.225 59.505 1.00 92.48 97 PRO A C 1
ATOM 734 O O . PRO A 1 97 ? 27.208 37.241 60.617 1.00 84.86 97 PRO A O 1
ATOM 738 N N . ASN A 1 98 ? 25.603 36.468 59.241 1.00 96.09 98 ASN A N 1
ATOM 739 C CA . ASN A 1 98 ? 25.064 35.503 60.190 1.00 99.30 98 ASN A CA 1
ATOM 740 C C . ASN A 1 98 ? 25.569 34.089 59.930 1.00 98.85 98 ASN A C 1
ATOM 741 O O . ASN A 1 98 ? 25.095 33.144 60.568 1.00 102.01 98 ASN A O 1
ATOM 746 N N . GLY A 1 99 ? 26.515 33.923 59.008 1.00 86.29 99 GLY A N 1
ATOM 747 C CA . GLY A 1 99 ? 26.981 32.599 58.638 1.00 81.05 99 GLY A CA 1
ATOM 748 C C . GLY A 1 99 ? 28.361 32.249 59.160 1.00 81.92 99 GLY A C 1
ATOM 749 O O . GLY A 1 99 ? 28.996 31.294 58.697 1.00 67.70 99 GLY A O 1
ATOM 750 N N . TYR A 1 100 ? 28.836 33.025 60.129 1.00 73.53 100 TYR A N 1
ATOM 751 C CA . TYR A 1 100 ? 30.103 32.722 60.778 1.00 71.55 100 TYR A CA 1
ATOM 752 C C . TYR A 1 100 ? 30.018 31.404 61.542 1.00 71.46 100 TYR A C 1
ATOM 753 O O . TYR A 1 100 ? 28.940 30.931 61.909 1.00 70.99 100 TYR A O 1
ATOM 762 N N . SER A 1 101 ? 31.181 30.816 61.793 1.00 67.53 101 SER A N 1
ATOM 763 C CA . SER A 1 101 ? 31.282 29.621 62.610 1.00 61.26 101 SER A CA 1
ATOM 764 C C . SER A 1 101 ? 31.792 30.008 64.000 1.00 70.45 101 SER A C 1
ATOM 765 O O . SER A 1 101 ? 31.665 31.163 64.417 1.00 69.83 101 SER A O 1
ATOM 768 N N . TRP A 1 102 ? 32.375 29.053 64.724 1.00 63.21 102 TRP A N 1
ATOM 769 C CA . TRP A 1 102 ? 32.858 29.316 66.071 1.00 67.14 102 TRP A CA 1
ATOM 770 C C . TRP A 1 102 ? 34.183 28.610 66.319 1.00 59.25 102 TRP A C 1
ATOM 771 O O . TRP A 1 102 ? 34.516 27.611 65.677 1.00 63.51 102 TRP A O 1
ATOM 782 N N . ASN A 1 103 ? 34.932 29.152 67.273 1.00 51.74 103 ASN A N 1
ATOM 783 C CA . ASN A 1 103 ? 35.981 28.424 67.971 1.00 51.42 103 ASN A CA 1
ATOM 784 C C . ASN A 1 103 ? 35.431 28.036 69.336 1.00 54.48 103 ASN A C 1
ATOM 785 O O . ASN A 1 103 ? 34.925 28.891 70.072 1.00 60.92 103 ASN A O 1
ATOM 790 N N . VAL A 1 104 ? 35.524 26.753 69.671 1.00 62.72 104 VAL A N 1
ATOM 791 C CA . VAL A 1 104 ? 34.641 26.146 70.658 1.00 62.04 104 VAL A CA 1
ATOM 792 C C . VAL A 1 104 ? 35.454 25.471 71.754 1.00 60.40 104 VAL A C 1
ATOM 793 O O . VAL A 1 104 ? 36.329 24.646 71.468 1.00 61.67 104 VAL A O 1
ATOM 797 N N . VAL A 1 105 ? 35.153 25.811 73.005 1.00 54.61 105 VAL A N 1
ATOM 798 C CA . VAL A 1 105 ? 35.612 25.018 74.142 1.00 64.32 105 VAL A CA 1
ATOM 799 C C . VAL A 1 105 ? 34.845 23.698 74.115 1.00 64.53 105 VAL A C 1
ATOM 800 O O . VAL A 1 105 ? 33.651 23.656 74.426 1.00 59.19 105 VAL A O 1
ATOM 804 N N . ARG A 1 106 ? 35.529 22.617 73.734 1.00 49.30 106 ARG A N 1
ATOM 805 C CA . ARG A 1 106 ? 34.847 21.363 73.431 1.00 48.76 106 ARG A CA 1
ATOM 806 C C . ARG A 1 106 ? 34.240 20.696 74.658 1.00 58.02 106 ARG A C 1
ATOM 807 O O . ARG A 1 106 ? 33.310 19.895 74.509 1.00 58.50 106 ARG A O 1
ATOM 815 N N . SER A 1 107 ? 34.742 20.994 75.858 1.00 61.84 107 SER A N 1
ATOM 816 C CA . SER A 1 107 ? 34.129 20.447 77.064 1.00 63.28 107 SER A CA 1
ATOM 817 C C . SER A 1 107 ? 32.674 20.875 77.195 1.00 62.27 107 SER A C 1
ATOM 818 O O . SER A 1 107 ? 31.863 20.148 77.780 1.00 57.61 107 SER A O 1
ATOM 821 N N . GLU A 1 108 ? 32.327 22.040 76.653 1.00 69.19 108 GLU A N 1
ATOM 822 C CA . GLU A 1 108 ? 31.003 22.626 76.810 1.00 73.36 108 GLU A CA 1
ATOM 823 C C . GLU A 1 108 ? 30.066 22.316 75.649 1.00 63.30 108 GLU A C 1
ATOM 824 O O . GLU A 1 108 ? 28.870 22.103 75.869 1.00 65.09 108 GLU A O 1
ATOM 830 N N . SER A 1 109 ? 30.576 22.280 74.415 1.00 53.15 109 SER A N 1
ATOM 831 C CA . SER A 1 109 ? 29.716 21.958 73.279 1.00 59.70 109 SER A CA 1
ATOM 832 C C . SER A 1 109 ? 29.325 20.485 73.270 1.00 61.07 109 SER A C 1
ATOM 833 O O . SER A 1 109 ? 28.182 20.146 72.945 1.00 79.92 109 SER A O 1
ATOM 836 N N . ASP A 1 110 ? 30.260 19.595 73.616 1.00 46.29 110 ASP A N 1
ATOM 837 C CA . ASP A 1 110 ? 29.927 18.175 73.670 1.00 51.51 110 ASP A CA 1
ATOM 838 C C . ASP A 1 110 ? 28.875 17.897 74.733 1.00 56.09 110 ASP A C 1
ATOM 839 O O . ASP A 1 110 ? 28.062 16.979 74.575 1.00 64.33 110 ASP A O 1
ATOM 844 N N . GLU A 1 111 ? 28.870 18.680 75.814 1.00 57.00 111 GLU A N 1
ATOM 845 C CA . GLU A 1 111 ? 27.803 18.573 76.803 1.00 58.92 111 GLU A CA 1
ATOM 846 C C . GLU A 1 111 ? 26.486 19.094 76.240 1.00 61.53 111 GLU A C 1
ATOM 847 O O . GLU A 1 111 ? 25.433 18.471 76.424 1.00 56.97 111 GLU A O 1
ATOM 853 N N . LEU A 1 112 ? 26.523 20.247 75.564 1.00 46.96 112 LEU A N 1
ATOM 854 C CA . LEU A 1 112 ? 25.319 20.786 74.937 1.00 53.45 112 LEU A CA 1
ATOM 855 C C . LEU A 1 112 ? 24.732 19.798 73.937 1.00 56.64 112 LEU A C 1
ATOM 856 O O . LEU A 1 112 ? 23.517 19.569 73.912 1.00 64.35 112 LEU A O 1
ATOM 861 N N . LEU A 1 113 ? 25.586 19.207 73.097 1.00 56.71 113 LEU A N 1
ATOM 862 C CA . LEU A 1 113 ? 25.125 18.187 72.161 1.00 42.76 113 LEU A CA 1
ATOM 863 C C . LEU A 1 113 ? 24.579 16.969 72.896 1.00 56.73 113 LEU A C 1
ATOM 864 O O . LEU A 1 113 ? 23.540 16.417 72.512 1.00 54.27 113 LEU A O 1
ATOM 869 N N . PHE A 1 114 ? 25.264 16.536 73.958 1.00 56.03 114 PHE A N 1
ATOM 870 C CA . PHE A 1 114 ? 24.835 15.345 74.683 1.00 45.51 114 PHE A CA 1
ATOM 871 C C . PHE A 1 114 ? 23.504 15.578 75.388 1.00 45.55 114 PHE A C 1
ATOM 872 O O . PHE A 1 114 ? 22.622 14.712 75.364 1.00 57.73 114 PHE A O 1
ATOM 880 N N . LYS A 1 115 ? 23.341 16.742 76.024 1.00 45.08 115 LYS A N 1
ATOM 881 C CA . LYS A 1 115 ? 22.071 17.057 76.672 1.00 40.13 115 LYS A CA 1
ATOM 882 C C . LYS A 1 115 ? 20.968 17.316 75.654 1.00 56.27 115 LYS A C 1
ATOM 883 O O . LYS A 1 115 ? 19.796 17.035 75.930 1.00 57.11 115 LYS A O 1
ATOM 889 N N . HIS A 1 116 ? 21.317 17.852 74.480 1.00 54.86 116 HIS A N 1
ATOM 890 C CA . HIS A 1 116 ? 20.325 18.019 73.423 1.00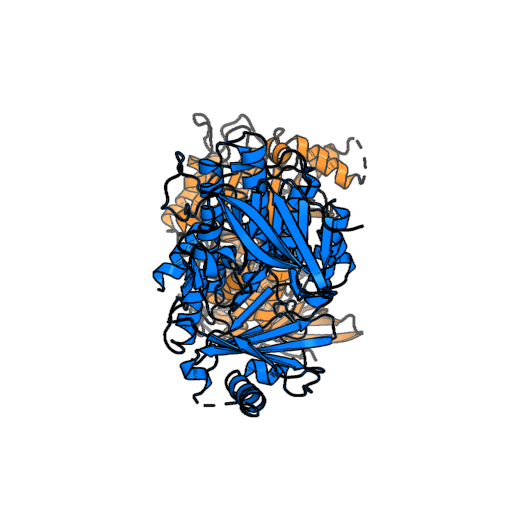 52.83 116 HIS A CA 1
ATOM 891 C C . HIS A 1 116 ? 19.771 16.677 72.967 1.00 54.38 116 HIS A C 1
ATOM 892 O O . HIS A 1 116 ? 18.603 16.588 72.572 1.00 42.43 116 HIS A O 1
ATOM 899 N N . ALA A 1 117 ? 20.596 15.627 73.003 1.00 41.74 117 ALA A N 1
ATOM 900 C CA . ALA A 1 117 ? 20.114 14.295 72.657 1.00 47.93 117 ALA A CA 1
ATOM 901 C C . ALA A 1 117 ? 19.067 13.817 73.653 1.00 49.70 117 ALA A C 1
ATOM 902 O O . ALA A 1 117 ? 18.098 13.149 73.274 1.00 59.76 117 ALA A O 1
ATOM 904 N N . ALA A 1 118 ? 19.244 14.149 74.934 1.00 51.46 118 ALA A N 1
ATOM 905 C CA . ALA A 1 118 ? 18.244 13.784 75.931 1.00 51.39 118 ALA A CA 1
ATOM 906 C C . ALA A 1 118 ? 16.942 14.542 75.700 1.00 50.96 118 ALA A C 1
ATOM 907 O O . ALA A 1 118 ? 15.855 13.955 75.742 1.00 63.99 118 ALA A O 1
ATOM 909 N N . LYS A 1 119 ? 17.030 15.851 75.450 1.00 56.64 119 LYS A N 1
ATOM 910 C CA . LYS A 1 119 ? 15.834 16.629 75.147 1.00 56.18 119 LYS A CA 1
ATOM 911 C C . LYS A 1 119 ? 15.197 16.219 73.826 1.00 52.18 119 LYS A C 1
ATOM 912 O O . LYS A 1 119 ? 13.994 16.435 73.642 1.00 68.90 119 LYS A O 1
ATOM 918 N N . SER A 1 120 ? 15.976 15.646 72.903 1.00 54.90 120 SER A N 1
ATOM 919 C CA . SER A 1 120 ? 15.424 15.099 71.668 1.00 54.61 120 SER A CA 1
ATOM 920 C C . SER A 1 120 ? 14.671 13.792 71.889 1.00 56.75 120 SER A C 1
ATOM 921 O O . SER A 1 120 ? 13.994 13.324 70.966 1.00 49.12 120 SER A O 1
ATOM 924 N N . GLY A 1 121 ? 14.779 13.195 73.073 1.00 53.43 121 GLY A N 1
ATOM 925 C CA . GLY A 1 121 ? 14.096 11.960 73.391 1.00 50.29 121 GLY A CA 1
ATOM 926 C C . GLY A 1 121 ? 14.946 10.707 73.390 1.00 60.00 121 GLY A C 1
ATOM 927 O O . GLY A 1 121 ? 14.389 9.607 73.472 1.00 56.18 121 GLY A O 1
ATOM 928 N N . ALA A 1 122 ? 16.267 10.830 73.302 1.00 53.45 122 ALA A N 1
ATOM 929 C CA . ALA A 1 122 ? 17.143 9.676 73.435 1.00 55.50 122 ALA A CA 1
ATOM 930 C C . ALA A 1 122 ? 17.429 9.376 74.900 1.00 67.43 122 ALA A C 1
ATOM 931 O O . ALA A 1 122 ? 17.531 10.281 75.732 1.00 63.78 122 ALA A O 1
ATOM 933 N N . LEU A 1 123 ? 17.560 8.087 75.209 1.00 63.67 123 LEU A N 1
ATOM 934 C CA . LEU A 1 123 ? 17.963 7.650 76.543 1.00 55.39 123 LEU A CA 1
ATOM 935 C C . LEU A 1 123 ? 19.479 7.761 76.646 1.00 60.67 123 LEU A C 1
ATOM 936 O O . LEU A 1 123 ? 20.208 6.968 76.042 1.00 64.19 123 LEU A O 1
ATOM 941 N N . THR A 1 124 ? 19.955 8.736 77.415 1.00 54.16 124 THR A N 1
ATOM 942 C CA . THR A 1 124 ? 21.375 9.046 77.512 1.00 57.99 124 THR A CA 1
ATOM 943 C C . THR A 1 124 ? 21.923 8.555 78.845 1.00 61.37 124 THR A C 1
ATOM 944 O O . THR A 1 124 ? 21.324 8.799 79.897 1.00 70.94 124 THR A O 1
ATOM 948 N N . PHE A 1 125 ? 23.058 7.863 78.793 1.00 62.60 125 PHE A N 1
ATOM 949 C CA . PHE A 1 125 ? 23.727 7.347 79.977 1.00 57.36 125 PHE A CA 1
ATOM 950 C C . PHE A 1 125 ? 25.213 7.663 79.891 1.00 64.30 125 PHE A C 1
ATOM 951 O O . PHE A 1 125 ? 25.824 7.531 78.826 1.00 67.87 125 PHE A O 1
ATOM 959 N N . GLN A 1 126 ? 25.791 8.073 81.017 1.00 68.86 126 GLN A N 1
ATOM 960 C CA . GLN A 1 126 ? 27.186 8.477 81.084 1.00 44.11 126 GLN A CA 1
ATOM 961 C C . GLN A 1 126 ? 27.963 7.513 81.969 1.00 54.43 126 GLN A C 1
ATOM 962 O O . GLN A 1 126 ? 27.412 6.915 82.898 1.00 73.92 126 GLN A O 1
ATOM 968 N N . GLY A 1 127 ? 29.254 7.370 81.675 1.00 50.81 127 GLY A N 1
ATOM 969 C CA . GLY A 1 127 ? 30.061 6.403 82.389 1.00 50.38 127 GLY A CA 1
ATOM 970 C C . GLY A 1 127 ? 29.771 4.964 82.034 1.00 53.21 127 GLY A C 1
ATOM 971 O O . GLY A 1 127 ? 30.149 4.062 82.786 1.00 74.59 127 GLY A O 1
ATOM 972 N N . VAL A 1 128 ? 29.112 4.723 80.904 1.00 51.13 128 VAL A N 1
ATOM 973 C CA . VAL A 1 128 ? 28.719 3.387 80.469 1.00 52.99 128 VAL A CA 1
ATOM 974 C C . VAL A 1 128 ? 29.566 3.022 79.257 1.00 54.51 128 VAL A C 1
ATOM 975 O O . VAL A 1 128 ? 29.527 3.711 78.230 1.00 64.55 128 VAL A O 1
ATOM 979 N N . LYS A 1 129 ? 30.324 1.936 79.375 1.00 49.86 129 LYS A N 1
ATOM 980 C CA . LYS A 1 129 ? 31.314 1.534 78.382 1.00 56.36 129 LYS A CA 1
ATOM 981 C C . LYS A 1 129 ? 30.825 0.310 77.620 1.00 61.29 129 LYS A C 1
ATOM 982 O O . LYS A 1 129 ? 30.521 -0.721 78.228 1.00 76.95 129 LYS A O 1
ATOM 988 N N . VAL A 1 130 ? 30.759 0.422 76.296 1.00 48.21 130 VAL A N 1
ATOM 989 C CA . VAL A 1 130 ? 30.451 -0.721 75.442 1.00 54.01 130 VAL A CA 1
ATOM 990 C C . VAL A 1 130 ? 31.709 -1.580 75.354 1.00 59.66 130 VAL A C 1
ATOM 991 O O . VAL A 1 130 ? 32.677 -1.208 74.687 1.00 62.53 130 VAL A O 1
ATOM 995 N N . ASP A 1 131 ? 31.701 -2.728 76.032 1.00 48.72 131 ASP A N 1
ATOM 996 C CA . ASP A 1 131 ? 32.895 -3.567 76.071 1.00 55.16 131 ASP A CA 1
ATOM 997 C C . ASP A 1 131 ? 33.029 -4.435 74.826 1.00 53.86 131 ASP A C 1
ATOM 998 O O . ASP A 1 131 ? 34.138 -4.611 74.309 1.00 55.45 131 ASP A O 1
ATOM 1003 N N . SER A 1 132 ? 31.922 -4.981 74.328 1.00 64.63 132 SER A N 1
ATOM 1004 C CA . SER A 1 132 ? 31.982 -5.894 73.197 1.00 66.95 132 SER A CA 1
ATOM 1005 C C . SER A 1 132 ? 30.659 -5.859 72.448 1.00 55.35 132 SER A C 1
ATOM 1006 O O . SER A 1 132 ? 29.631 -5.426 72.976 1.00 49.87 132 SER A O 1
ATOM 1009 N N . LEU A 1 133 ? 30.705 -6.321 71.202 1.00 43.38 133 LEU A N 1
ATOM 1010 C CA . LEU A 1 133 ? 29.549 -6.372 70.320 1.00 50.67 133 LEU A CA 1
ATOM 1011 C C . LEU A 1 133 ? 29.318 -7.804 69.859 1.00 57.55 133 LEU A C 1
ATOM 1012 O O . LEU A 1 133 ? 30.272 -8.543 69.595 1.00 54.21 133 LEU A O 1
ATOM 1017 N N . GLU A 1 134 ? 28.050 -8.193 69.766 1.00 54.31 134 GLU A N 1
ATOM 1018 C CA . GLU A 1 134 ? 27.671 -9.551 69.385 1.00 48.14 134 GLU A CA 1
ATOM 1019 C C . GLU A 1 134 ? 27.171 -9.513 67.945 1.00 45.31 134 GLU A C 1
ATOM 1020 O O . GLU A 1 134 ? 26.041 -9.098 67.677 1.00 53.54 134 GLU A O 1
ATOM 1026 N N . PHE A 1 135 ? 28.023 -9.946 67.018 1.00 62.55 135 PHE A N 1
ATOM 1027 C CA . PHE A 1 135 ? 27.679 -9.997 65.601 1.00 54.18 135 PHE A CA 1
ATOM 1028 C C . PHE A 1 135 ? 27.106 -11.374 65.293 1.00 56.03 135 PHE A C 1
ATOM 1029 O O . PHE A 1 135 ? 27.826 -12.377 65.331 1.00 59.70 135 PHE A O 1
ATOM 1037 N N . GLU A 1 136 ? 25.814 -11.425 64.984 1.00 49.65 136 GLU A N 1
ATOM 1038 C CA . GLU A 1 136 ? 25.230 -12.683 64.554 1.00 48.01 136 GLU A CA 1
ATOM 1039 C C . GLU A 1 136 ? 25.552 -12.932 63.083 1.00 46.42 136 GLU A C 1
ATOM 1040 O O . GLU A 1 136 ? 25.746 -11.986 62.315 1.00 48.03 136 GLU A O 1
ATOM 1046 N N . PRO A 1 137 ? 25.636 -14.194 62.669 1.00 52.23 137 PRO A N 1
ATOM 1047 C CA . PRO A 1 137 ? 25.901 -14.480 61.254 1.00 50.66 137 PRO A CA 1
ATOM 1048 C C . PRO A 1 137 ? 24.749 -14.009 60.380 1.00 47.67 137 PRO A C 1
ATOM 1049 O O . PRO A 1 137 ? 23.589 -14.363 60.603 1.00 65.92 137 PRO A O 1
ATOM 1053 N N . TYR A 1 138 ? 25.083 -13.203 59.377 1.00 47.76 138 TYR A N 1
ATOM 1054 C CA . TYR A 1 138 ? 24.128 -12.726 58.383 1.00 61.25 138 TYR A CA 1
ATOM 1055 C C . TYR A 1 138 ? 24.533 -13.313 57.032 1.00 70.06 138 TYR A C 1
ATOM 1056 O O . TYR A 1 138 ? 25.115 -12.641 56.179 1.00 81.99 138 TYR A O 1
ATOM 1065 N N . ASP A 1 139 ? 24.226 -14.594 56.846 1.00 67.00 139 ASP A N 1
ATOM 1066 C CA . ASP A 1 139 ? 24.597 -15.323 55.639 1.00 69.52 139 ASP A CA 1
ATOM 1067 C C . ASP A 1 139 ? 23.635 -15.081 54.480 1.00 80.80 139 ASP A C 1
ATOM 1068 O O . ASP A 1 139 ? 23.598 -15.884 53.540 1.00 88.40 139 ASP A O 1
ATOM 1073 N N . SER A 1 140 ? 22.838 -14.011 54.583 1.00 81.89 140 SER A N 1
ATOM 1074 C CA . SER A 1 140 ? 21.799 -13.682 53.570 1.00 83.80 140 SER A CA 1
ATOM 1075 C C . SER A 1 140 ? 22.390 -12.924 52.375 1.00 85.25 140 SER A C 1
ATOM 1076 O O . SER A 1 140 ? 23.628 -12.803 52.296 1.00 94.39 140 SER A O 1
ATOM 1079 N N . ASP A 1 141 ? 21.512 -12.440 51.489 1.00 95.33 141 ASP A N 1
ATOM 1080 C CA . ASP A 1 141 ? 21.913 -11.692 50.267 1.00 104.95 141 ASP A CA 1
ATOM 1081 C C . ASP A 1 141 ? 22.506 -10.335 50.663 1.00 90.73 141 ASP A C 1
ATOM 1082 O O . ASP A 1 141 ? 21.812 -9.312 50.500 1.00 89.00 141 ASP A O 1
ATOM 1087 N N . PHE A 1 142 ? 23.744 -10.345 51.163 1.00 89.05 142 PHE A N 1
ATOM 1088 C CA . PHE A 1 142 ? 24.451 -9.131 51.570 1.00 91.71 142 PHE A CA 1
ATOM 1089 C C . PHE A 1 142 ? 25.941 -9.361 51.396 1.00 92.45 142 PHE A C 1
ATOM 1090 O O . PHE A 1 142 ? 26.647 -9.744 52.340 1.00 73.15 142 PHE A O 1
ATOM 1098 N N . PRO A 1 143 ? 26.459 -9.134 50.198 1.00 91.28 143 PRO A N 1
ATOM 1099 C CA . PRO A 1 143 ? 27.879 -9.355 49.913 1.00 93.07 143 PRO A CA 1
ATOM 1100 C C . PRO A 1 143 ? 28.706 -8.196 50.463 1.00 93.69 143 PRO A C 1
ATOM 1101 O O . PRO A 1 143 ? 28.173 -7.209 50.960 1.00 90.36 143 PRO A O 1
ATOM 1105 N N . SER A 1 144 ? 30.025 -8.333 50.375 1.00 91.67 144 SER A N 1
ATOM 1106 C CA . SER A 1 144 ? 30.946 -7.299 50.826 1.00 66.18 144 SER A CA 1
ATOM 1107 C C . SER A 1 144 ? 31.637 -6.681 49.617 1.00 81.01 144 SER A C 1
ATOM 1108 O O . SER A 1 144 ? 31.738 -7.295 48.552 1.00 106.99 144 SER A O 1
ATOM 1111 N N . GLY A 1 145 ? 32.100 -5.442 49.790 1.00 86.29 145 GLY A N 1
ATOM 1112 C CA . GLY A 1 145 ? 32.886 -4.761 48.777 1.00 80.12 145 GLY A CA 1
ATOM 1113 C C . GLY A 1 145 ? 32.176 -3.499 48.330 1.00 87.34 145 GLY A C 1
ATOM 1114 O O . GLY A 1 145 ? 30.962 -3.519 48.119 1.00 71.38 145 GLY A O 1
ATOM 1115 N N . GLY A 1 146 ? 32.896 -2.398 48.193 1.00 85.12 146 GLY A N 1
ATOM 1116 C CA . GLY A 1 146 ? 32.295 -1.137 47.831 1.00 72.31 146 GLY A CA 1
ATOM 1117 C C . GLY A 1 146 ? 32.223 -0.143 48.965 1.00 76.56 146 GLY A C 1
ATOM 1118 O O . GLY A 1 146 ? 31.383 0.766 48.906 1.00 73.91 146 GLY A O 1
ATOM 1119 N N . LYS A 1 147 ? 33.056 -0.306 49.999 1.00 60.72 147 LYS A N 1
ATOM 1120 C CA . LYS A 1 147 ? 33.024 0.417 51.272 1.00 66.20 147 LYS A CA 1
ATOM 1121 C C . LYS A 1 147 ? 31.945 -0.130 52.196 1.00 55.41 147 LYS A C 1
ATOM 1122 O O . LYS A 1 147 ? 31.577 0.519 53.180 1.00 48.68 147 LYS A O 1
ATOM 1128 N N . VAL A 1 148 ? 31.433 -1.324 51.902 1.00 57.74 148 VAL A N 1
ATOM 1129 C CA . VAL A 1 148 ? 30.538 -2.047 52.793 1.00 42.40 148 VAL A CA 1
ATOM 1130 C C . VAL A 1 148 ? 31.141 -3.419 53.063 1.00 59.50 148 VAL A C 1
ATOM 1131 O O . VAL A 1 148 ? 31.799 -4.009 52.200 1.00 70.57 148 VAL A O 1
ATOM 1135 N N . ALA A 1 149 ? 30.909 -3.929 54.271 1.00 50.81 149 ALA A N 1
ATOM 1136 C CA . ALA A 1 149 ? 31.416 -5.233 54.672 1.00 45.95 149 ALA A CA 1
ATOM 1137 C C . ALA A 1 149 ? 30.324 -5.988 55.415 1.00 40.04 149 ALA A C 1
ATOM 1138 O O . ALA A 1 149 ? 29.365 -5.398 55.917 1.00 51.43 149 ALA A O 1
ATOM 1140 N N . ASN A 1 150 ? 30.477 -7.310 55.476 1.00 44.05 150 ASN A N 1
ATOM 1141 C CA . ASN A 1 150 ? 29.517 -8.189 56.144 1.00 49.37 150 ASN A CA 1
ATOM 1142 C C . ASN A 1 150 ? 30.252 -9.028 57.181 1.00 41.65 150 ASN A C 1
ATOM 1143 O O . ASN A 1 150 ? 30.607 -10.186 56.922 1.00 43.91 150 ASN A O 1
ATOM 1148 N N . PRO A 1 151 ? 30.499 -8.475 58.373 1.00 46.19 151 PRO A N 1
ATOM 1149 C CA . PRO A 1 151 ? 31.005 -9.301 59.475 1.00 32.23 151 PRO A CA 1
ATOM 1150 C C . PRO A 1 151 ? 29.863 -9.974 60.210 1.00 45.79 151 PRO A C 1
ATOM 1151 O O . PRO A 1 151 ? 30.034 -10.473 61.328 1.00 49.98 151 PRO A O 1
ATOM 1155 N N . GLY A 1 152 ? 28.693 -9.989 59.578 1.00 49.30 152 GLY A N 1
ATOM 1156 C CA . GLY A 1 152 ? 27.454 -10.339 60.242 1.00 43.39 152 GLY A CA 1
ATOM 1157 C C . GLY A 1 152 ? 26.709 -9.103 60.705 1.00 45.13 152 GLY A C 1
ATOM 1158 O O . GLY A 1 152 ? 27.089 -7.960 60.433 1.00 54.62 152 GLY A O 1
ATOM 1159 N N . ARG A 1 153 ? 25.605 -9.350 61.409 1.00 53.75 153 ARG A N 1
ATOM 1160 C CA . ARG A 1 153 ? 24.782 -8.264 61.913 1.00 43.21 153 ARG A CA 1
ATOM 1161 C C . ARG A 1 153 ? 24.971 -8.122 63.411 1.00 59.36 153 ARG A C 1
ATOM 1162 O O . ARG A 1 153 ? 24.771 -9.103 64.145 1.00 65.21 153 ARG A O 1
ATOM 1170 N N . PRO A 1 154 ? 25.361 -6.948 63.907 1.00 56.11 154 PRO A N 1
ATOM 1171 C CA . PRO A 1 154 ? 25.413 -6.742 65.357 1.00 50.47 154 PRO A CA 1
ATOM 1172 C C . PRO A 1 154 ? 24.005 -6.588 65.911 1.00 51.73 154 PRO A C 1
ATOM 1173 O O . PRO A 1 154 ? 23.192 -5.828 65.382 1.00 56.42 154 PRO A O 1
ATOM 1177 N N . VAL A 1 155 ? 23.727 -7.304 66.995 1.00 43.26 155 VAL A N 1
ATOM 1178 C CA . VAL A 1 155 ? 22.376 -7.346 67.549 1.00 48.19 155 VAL A CA 1
ATOM 1179 C C . VAL A 1 155 ? 22.363 -7.119 69.047 1.00 40.32 155 VAL A C 1
ATOM 1180 O O . VAL A 1 155 ? 21.293 -6.851 69.627 1.00 48.15 155 VAL A O 1
ATOM 1184 N N . ALA A 1 156 ? 23.505 -7.225 69.720 1.00 43.72 156 ALA A N 1
ATOM 1185 C CA . ALA A 1 156 ? 23.572 -6.989 71.152 1.00 41.90 156 ALA A CA 1
ATOM 1186 C C . ALA A 1 156 ? 24.935 -6.414 71.500 1.00 48.72 156 ALA A C 1
ATOM 1187 O O . ALA A 1 156 ? 25.922 -6.641 70.795 1.00 59.31 156 ALA A O 1
ATOM 1189 N N . ALA A 1 157 ? 24.980 -5.677 72.610 1.00 46.63 157 ALA A N 1
ATOM 1190 C CA . ALA A 1 157 ? 26.214 -5.076 73.096 1.00 58.86 157 ALA A CA 1
ATOM 1191 C C . ALA A 1 157 ? 26.342 -5.309 74.590 1.00 52.86 157 ALA A C 1
ATOM 1192 O O . ALA A 1 157 ? 25.396 -5.057 75.341 1.00 59.08 157 ALA A O 1
ATOM 1194 N N . ARG A 1 158 ? 27.520 -5.760 75.017 1.00 53.61 158 ARG A N 1
ATOM 1195 C CA . ARG A 1 158 ? 27.829 -5.884 76.432 1.00 65.73 158 ARG A CA 1
ATOM 1196 C C . ARG A 1 158 ? 28.377 -4.557 76.929 1.00 66.78 158 ARG A C 1
ATOM 1197 O O . ARG A 1 158 ? 29.173 -3.907 76.244 1.00 67.05 158 ARG A O 1
ATOM 1205 N N . TRP A 1 159 ? 27.948 -4.159 78.123 1.00 63.37 159 TRP A N 1
ATOM 1206 C CA . TRP A 1 159 ? 28.306 -2.860 78.666 1.00 54.22 159 TRP A CA 1
ATOM 1207 C C . TRP A 1 159 ? 28.660 -2.995 80.138 1.00 55.62 159 TRP A C 1
ATOM 1208 O O . TRP A 1 159 ? 28.231 -3.927 80.823 1.00 67.78 159 TRP A O 1
ATOM 1219 N N . SER A 1 160 ? 29.459 -2.041 80.610 1.00 65.69 160 SER A N 1
ATOM 1220 C CA . SER A 1 160 ? 29.870 -1.969 82.003 1.00 69.49 160 SER A CA 1
ATOM 1221 C C . SER A 1 160 ? 29.741 -0.530 82.478 1.00 64.02 160 SER A C 1
ATOM 1222 O O . SER A 1 160 ? 29.821 0.412 81.685 1.00 74.21 160 SER A O 1
ATOM 1225 N N . ALA A 1 161 ? 29.539 -0.373 83.782 1.00 61.52 161 ALA A N 1
ATOM 1226 C CA . ALA A 1 161 ? 29.400 0.930 84.412 1.00 70.54 161 ALA A CA 1
ATOM 1227 C C . ALA A 1 161 ? 30.479 1.122 85.468 1.00 72.96 161 ALA A C 1
ATOM 1228 O O . ALA A 1 161 ? 30.991 0.156 86.043 1.00 83.76 161 ALA A O 1
ATOM 1230 N N . LYS A 1 162 ? 30.827 2.389 85.714 1.00 75.15 162 LYS A N 1
ATOM 1231 C CA . LYS A 1 162 ? 31.932 2.703 86.612 1.00 84.99 162 LYS A CA 1
ATOM 1232 C C . LYS A 1 162 ? 31.655 2.288 88.051 1.00 96.22 162 LYS A C 1
ATOM 1233 O O . LYS A 1 162 ? 32.604 2.121 88.825 1.00 102.54 162 LYS A O 1
ATOM 1239 N N . ASP A 1 163 ? 30.387 2.118 88.428 1.00 91.07 163 ASP A N 1
ATOM 1240 C CA . ASP A 1 163 ? 30.047 1.613 89.752 1.00 84.35 163 ASP A CA 1
ATOM 1241 C C . ASP A 1 163 ? 30.137 0.096 89.859 1.00 75.18 163 ASP A C 1
ATOM 1242 O O . ASP A 1 163 ? 30.003 -0.438 90.966 1.00 104.28 163 ASP A O 1
ATOM 1247 N N . GLY A 1 164 ? 30.358 -0.607 88.749 1.00 79.22 164 GLY A N 1
ATOM 1248 C CA . GLY A 1 164 ? 30.475 -2.052 88.751 1.00 76.51 164 GLY A CA 1
ATOM 1249 C C . GLY A 1 164 ? 29.331 -2.764 88.063 1.00 72.24 164 GLY A C 1
ATOM 1250 O O . GLY A 1 164 ? 29.443 -3.967 87.790 1.00 78.78 164 GLY A O 1
ATOM 1251 N N . ARG A 1 165 ? 28.237 -2.062 87.778 1.00 66.79 165 ARG A N 1
ATOM 1252 C CA . ARG A 1 165 ? 27.099 -2.657 87.094 1.00 59.85 165 ARG A CA 1
ATOM 1253 C C . ARG A 1 165 ? 27.456 -3.012 85.654 1.00 65.42 165 ARG A C 1
ATOM 1254 O O . ARG A 1 165 ? 28.330 -2.399 85.038 1.00 70.24 165 ARG A O 1
ATOM 1262 N N . SER A 1 166 ? 26.766 -4.020 85.124 1.00 75.83 166 SER A N 1
ATOM 1263 C CA . SER A 1 166 ? 27.009 -4.496 83.768 1.00 58.70 166 SER A CA 1
ATOM 1264 C C . SER A 1 166 ? 25.761 -5.200 83.253 1.00 68.30 166 SER A C 1
ATOM 1265 O O . SER A 1 166 ? 24.900 -5.624 84.028 1.00 76.00 166 SER A O 1
ATOM 1268 N N . GLY A 1 167 ? 25.680 -5.322 81.934 1.00 64.02 167 GLY A N 1
ATOM 1269 C CA . GLY A 1 167 ? 24.530 -5.960 81.322 1.00 57.07 167 GLY A CA 1
ATOM 1270 C C . GLY A 1 167 ? 24.667 -5.993 79.816 1.00 59.07 167 GLY A C 1
ATOM 1271 O O . GLY A 1 167 ? 25.744 -5.762 79.264 1.00 68.35 167 GLY A O 1
ATOM 1272 N N . THR A 1 168 ? 23.549 -6.290 79.155 1.00 59.39 168 THR A N 1
ATOM 1273 C CA . THR A 1 168 ? 23.500 -6.399 77.703 1.00 61.59 168 THR A CA 1
ATOM 1274 C C . THR A 1 168 ? 22.230 -5.732 77.193 1.00 58.80 168 THR A C 1
ATOM 1275 O O . THR A 1 168 ? 21.173 -5.835 77.822 1.00 67.81 168 THR A O 1
ATOM 1279 N N . ILE A 1 169 ? 22.337 -5.051 76.053 1.00 59.63 169 ILE A N 1
ATOM 1280 C CA . ILE A 1 169 ? 21.213 -4.356 75.435 1.00 50.85 169 ILE A CA 1
ATOM 1281 C C . ILE A 1 169 ? 21.087 -4.823 73.990 1.00 50.88 169 ILE A C 1
ATOM 1282 O O . ILE A 1 169 ? 22.089 -4.916 73.273 1.00 58.76 169 ILE A O 1
ATOM 1287 N N . SER A 1 170 ? 19.863 -5.137 73.575 1.00 54.38 170 SER A N 1
ATOM 1288 C CA . SER A 1 170 ? 19.581 -5.518 72.199 1.00 39.44 170 SER A CA 1
ATOM 1289 C C . SER A 1 170 ? 19.153 -4.305 71.382 1.00 53.04 170 SER A C 1
ATOM 1290 O O . SER A 1 170 ? 18.593 -3.341 71.909 1.00 40.07 170 SER A O 1
ATOM 1293 N N . PHE A 1 171 ? 19.422 -4.365 70.079 1.00 52.43 171 PHE A N 1
ATOM 1294 C CA . PHE A 1 171 ? 19.105 -3.260 69.184 1.00 43.28 171 PHE A CA 1
ATOM 1295 C C . PHE A 1 171 ? 18.935 -3.790 67.767 1.00 40.16 171 PHE A C 1
ATOM 1296 O O . PHE A 1 171 ? 19.439 -4.860 67.418 1.00 34.89 171 PHE A O 1
ATOM 1304 N N . GLN A 1 172 ? 18.219 -3.017 66.951 1.00 47.17 172 GLN A N 1
ATOM 1305 C CA . GLN A 1 172 ? 18.039 -3.355 65.544 1.00 43.72 172 GLN A CA 1
ATOM 1306 C C . GLN A 1 172 ? 19.093 -2.715 64.652 1.00 53.60 172 GLN A C 1
ATOM 1307 O O . GLN A 1 172 ? 19.460 -3.296 63.624 1.00 51.66 172 GLN A O 1
ATOM 1313 N N . TYR A 1 173 ? 19.584 -1.532 65.022 1.00 46.64 173 TYR A N 1
ATOM 1314 C CA . TYR A 1 173 ? 20.655 -0.856 64.305 1.00 51.03 173 TYR A CA 1
ATOM 1315 C C . TYR A 1 173 ? 21.708 -0.394 65.300 1.00 49.74 173 TYR A C 1
ATOM 1316 O O . TYR A 1 173 ? 21.400 -0.095 66.457 1.00 56.64 173 TYR A O 1
ATOM 1325 N N . LEU A 1 174 ? 22.957 -0.336 64.843 1.00 43.68 174 LEU A N 1
ATOM 1326 C CA . LEU A 1 174 ? 24.061 0.172 65.645 1.00 46.30 174 LEU A CA 1
ATOM 1327 C C . LEU A 1 174 ? 24.670 1.396 64.978 1.00 43.17 174 LEU A C 1
ATOM 1328 O O . LEU A 1 174 ? 24.871 1.415 63.761 1.00 49.28 174 LEU A O 1
ATOM 1333 N N . VAL A 1 175 ? 24.958 2.418 65.778 1.00 42.96 175 VAL A N 1
ATOM 1334 C CA . VAL A 1 175 ? 25.735 3.570 65.338 1.00 36.89 175 VAL A CA 1
ATOM 1335 C C . VAL A 1 175 ? 27.040 3.562 66.121 1.00 44.57 175 VAL A C 1
ATOM 1336 O O . VAL A 1 175 ? 27.042 3.755 67.343 1.00 45.66 175 VAL A O 1
ATOM 1340 N N . ASP A 1 176 ? 28.151 3.344 65.422 1.00 43.13 176 ASP A N 1
ATOM 1341 C CA . ASP A 1 176 ? 29.472 3.358 66.043 1.00 32.91 176 ASP A CA 1
ATOM 1342 C C . ASP A 1 176 ? 30.018 4.776 65.953 1.00 40.86 176 ASP A C 1
ATOM 1343 O O . ASP A 1 176 ? 30.523 5.195 64.910 1.00 48.20 176 ASP A O 1
ATOM 1348 N N . ALA A 1 177 ? 29.920 5.516 67.055 1.00 34.92 177 ALA A N 1
ATOM 1349 C CA . ALA A 1 177 ? 30.541 6.828 67.184 1.00 31.78 177 ALA A CA 1
ATOM 1350 C C . ALA A 1 177 ? 31.615 6.819 68.265 1.00 46.69 177 ALA A C 1
ATOM 1351 O O . ALA A 1 177 ? 31.878 7.844 68.896 1.00 52.53 177 ALA A O 1
ATOM 1353 N N . THR A 1 178 ? 32.235 5.657 68.495 1.00 48.50 178 THR A N 1
ATOM 1354 C CA . THR A 1 178 ? 33.145 5.506 69.628 1.00 58.16 178 THR A CA 1
ATOM 1355 C C . THR A 1 178 ? 34.358 6.418 69.507 1.00 62.85 178 THR A C 1
ATOM 1356 O O . THR A 1 178 ? 34.934 6.821 70.524 1.00 75.92 178 THR A O 1
ATOM 1360 N N . GLY A 1 179 ? 34.776 6.736 68.285 1.00 51.70 179 GLY A N 1
ATOM 1361 C CA . GLY A 1 179 ? 35.880 7.654 68.097 1.00 42.69 179 GLY A CA 1
ATOM 1362 C C . GLY A 1 179 ? 37.158 6.978 67.657 1.00 58.68 179 GLY A C 1
ATOM 1363 O O . GLY A 1 179 ? 37.122 5.988 66.919 1.00 68.59 179 GLY A O 1
ATOM 1364 N N . ARG A 1 180 ? 38.298 7.509 68.110 1.00 60.76 180 ARG A N 1
ATOM 1365 C CA . ARG A 1 180 ? 39.588 6.917 67.768 1.00 55.95 180 ARG A CA 1
ATOM 1366 C C . ARG A 1 180 ? 39.669 5.454 68.191 1.00 52.92 180 ARG A C 1
ATOM 1367 O O . ARG A 1 180 ? 40.360 4.660 67.541 1.00 46.32 180 ARG A O 1
ATOM 1375 N N . ALA A 1 181 ? 38.982 5.081 69.275 1.00 42.89 181 ALA A N 1
ATOM 1376 C CA . ALA A 1 181 ? 38.966 3.683 69.694 1.00 35.55 181 ALA A CA 1
ATOM 1377 C C . ALA A 1 181 ? 38.390 2.787 68.605 1.00 54.52 181 ALA A C 1
ATOM 1378 O O . ALA A 1 181 ? 38.892 1.680 68.375 1.00 61.17 181 ALA A O 1
ATOM 1380 N N . GLY A 1 182 ? 37.350 3.255 67.913 1.00 57.84 182 GLY A N 1
ATOM 1381 C CA . GLY A 1 182 ? 36.831 2.590 66.730 1.00 56.53 182 GLY A CA 1
ATOM 1382 C C . GLY A 1 182 ? 36.505 1.121 66.912 1.00 56.21 182 GLY A C 1
ATOM 1383 O O . GLY A 1 182 ? 37.092 0.270 66.237 1.00 66.34 182 GLY A O 1
ATOM 1384 N N . ILE A 1 183 ? 35.581 0.812 67.828 1.00 51.22 183 ILE A N 1
ATOM 1385 C CA . ILE A 1 183 ? 35.368 -0.572 68.254 1.00 48.99 183 ILE A CA 1
ATOM 1386 C C . ILE A 1 183 ? 35.081 -1.489 67.066 1.00 44.77 183 ILE A C 1
ATOM 1387 O O . ILE A 1 183 ? 35.635 -2.590 66.970 1.00 59.60 183 ILE A O 1
ATOM 1392 N N . THR A 1 184 ? 34.227 -1.051 66.138 1.00 56.72 184 THR A N 1
ATOM 1393 C CA . THR A 1 184 ? 33.889 -1.895 64.994 1.00 54.10 184 THR A CA 1
ATOM 1394 C C . THR A 1 184 ? 35.036 -1.957 63.990 1.00 59.49 184 THR A C 1
ATOM 1395 O O . THR A 1 184 ? 35.382 -3.034 63.492 1.00 56.49 184 THR A O 1
ATOM 1399 N N . SER A 1 185 ? 35.635 -0.805 63.678 1.00 57.11 185 SER A N 1
ATOM 1400 C CA . SER A 1 185 ? 36.662 -0.749 62.643 1.00 41.11 185 SER A CA 1
ATOM 1401 C C . SER A 1 185 ? 37.968 -1.397 63.091 1.00 46.91 185 SER A C 1
ATOM 1402 O O . SER A 1 185 ? 38.685 -1.971 62.264 1.00 61.50 185 SER A O 1
ATOM 1405 N N . THR A 1 186 ? 38.294 -1.326 64.381 1.00 54.25 186 THR A N 1
ATOM 1406 C CA . THR A 1 186 ? 39.593 -1.798 64.846 1.00 61.97 186 THR A CA 1
ATOM 1407 C C . THR A 1 186 ? 39.567 -3.229 65.365 1.00 60.82 186 THR A C 1
ATOM 1408 O O . THR A 1 186 ? 40.601 -3.906 65.334 1.00 66.13 186 THR A O 1
ATOM 1412 N N . LYS A 1 187 ? 38.420 -3.710 65.847 1.00 55.74 187 LYS A N 1
ATOM 1413 C CA . LYS A 1 187 ? 38.366 -4.987 66.545 1.00 71.67 187 LYS A CA 1
ATOM 1414 C C . LYS A 1 187 ? 37.284 -5.934 66.043 1.00 62.55 187 LYS A C 1
ATOM 1415 O O . LYS A 1 187 ? 37.112 -7.008 66.628 1.00 78.37 187 LYS A O 1
ATOM 1421 N N . TYR A 1 188 ? 36.555 -5.580 64.986 1.00 46.79 188 TYR A N 1
ATOM 1422 C CA . TYR A 1 188 ? 35.574 -6.497 64.419 1.00 56.52 188 TYR A CA 1
ATOM 1423 C C . TYR A 1 188 ? 35.689 -6.600 62.903 1.00 56.93 188 TYR A C 1
ATOM 1424 O O . TYR A 1 188 ? 35.656 -7.705 62.352 1.00 57.23 188 TYR A O 1
ATOM 1433 N N . LEU A 1 189 ? 35.820 -5.461 62.221 1.00 51.92 189 LEU A N 1
ATOM 1434 C CA . LEU A 1 189 ? 36.180 -5.477 60.806 1.00 52.15 189 LEU A CA 1
ATOM 1435 C C . LEU A 1 189 ? 37.683 -5.562 60.575 1.00 45.81 189 LEU A C 1
ATOM 1436 O O . LEU A 1 189 ? 38.116 -6.206 59.613 1.00 57.98 189 LEU A O 1
ATOM 1441 N N . LYS A 1 190 ? 38.483 -4.937 61.435 1.00 54.14 190 LYS A N 1
ATOM 1442 C CA . LYS A 1 190 ? 39.933 -4.869 61.277 1.00 59.05 190 LYS A CA 1
ATOM 1443 C C . LYS A 1 190 ? 40.287 -4.329 59.892 1.00 66.00 190 LYS A C 1
ATOM 1444 O O . LYS A 1 190 ? 40.989 -4.962 59.103 1.00 67.24 190 LYS A O 1
ATOM 1450 N N . ASN A 1 191 ? 39.759 -3.139 59.596 1.00 48.99 191 ASN A N 1
ATOM 1451 C CA . ASN A 1 191 ? 39.880 -2.569 58.261 1.00 57.08 191 ASN A CA 1
ATOM 1452 C C . ASN A 1 191 ? 40.428 -1.147 58.276 1.00 62.19 191 ASN A C 1
ATOM 1453 O O . ASN A 1 191 ? 40.373 -0.467 57.246 1.00 64.66 191 ASN A O 1
ATOM 1458 N N . ARG A 1 192 ? 40.970 -0.687 59.402 1.00 50.25 192 ARG A N 1
ATOM 1459 C CA . ARG A 1 192 ? 41.604 0.624 59.444 1.00 47.11 192 ARG A CA 1
ATOM 1460 C C . ARG A 1 192 ? 42.949 0.566 58.731 1.00 48.00 192 ARG A C 1
ATOM 1461 O O . ARG A 1 192 ? 43.830 -0.210 59.117 1.00 54.62 192 ARG A O 1
ATOM 1469 N N . LYS A 1 193 ? 43.113 1.383 57.694 1.00 50.39 193 LYS A N 1
ATOM 1470 C CA . LYS A 1 193 ? 44.338 1.411 56.899 1.00 59.72 193 LYS A CA 1
ATOM 1471 C C . LYS A 1 193 ? 44.963 2.800 56.980 1.00 52.49 193 LYS A C 1
ATOM 1472 O O . LYS A 1 193 ? 44.451 3.755 56.385 1.00 61.97 193 LYS A O 1
ATOM 1478 N N . PHE A 1 194 ? 46.060 2.904 57.725 1.00 49.85 194 PHE A N 1
ATOM 1479 C CA . PHE A 1 194 ? 46.754 4.170 57.913 1.00 52.57 194 PHE A CA 1
ATOM 1480 C C . PHE A 1 194 ? 47.525 4.575 56.661 1.00 63.53 194 PHE A C 1
ATOM 1481 O O . PHE A 1 194 ? 47.991 3.734 55.887 1.00 66.92 194 PHE A O 1
ATOM 1489 N N . ASN A 1 195 ? 47.644 5.886 56.465 1.00 67.69 195 ASN A N 1
ATOM 1490 C CA . ASN A 1 195 ? 48.527 6.447 55.451 1.00 83.03 195 ASN A CA 1
ATOM 1491 C C . ASN A 1 195 ? 49.868 6.747 56.112 1.00 76.16 195 ASN A C 1
ATOM 1492 O O . ASN A 1 195 ? 49.944 7.594 57.009 1.00 70.18 195 ASN A O 1
ATOM 1497 N N . GLU A 1 196 ? 50.919 6.045 55.678 1.00 88.63 196 GLU A N 1
ATOM 1498 C CA . GLU A 1 196 ? 52.218 6.149 56.337 1.00 75.87 196 GLU A CA 1
ATOM 1499 C C . GLU A 1 196 ? 52.811 7.548 56.244 1.00 78.31 196 GLU A C 1
ATOM 1500 O O . GLU A 1 196 ? 53.645 7.913 57.081 1.00 81.77 196 GLU A O 1
ATOM 1506 N N . GLY A 1 197 ? 52.405 8.336 55.249 1.00 85.94 197 GLY A N 1
ATOM 1507 C CA . GLY A 1 197 ? 52.884 9.701 55.138 1.00 81.44 197 GLY A CA 1
ATOM 1508 C C . GLY A 1 197 ? 52.303 10.650 56.166 1.00 81.26 197 GLY A C 1
ATOM 1509 O O . GLY A 1 197 ? 52.861 11.732 56.377 1.00 73.95 197 GLY A O 1
ATOM 1510 N N . LEU A 1 198 ? 51.200 10.269 56.815 1.00 78.26 198 LEU A N 1
ATOM 1511 C CA . LEU A 1 198 ? 50.470 11.157 57.713 1.00 58.00 198 LEU A CA 1
ATOM 1512 C C . LEU A 1 198 ? 50.407 10.612 59.138 1.00 66.42 198 LEU A C 1
ATOM 1513 O O . LEU A 1 198 ? 49.479 10.924 59.886 1.00 70.63 198 LEU A O 1
ATOM 1518 N N . LYS A 1 199 ? 51.389 9.797 59.530 1.00 60.44 199 LYS A N 1
ATOM 1519 C CA . LYS A 1 199 ? 51.461 9.260 60.890 1.00 60.76 199 LYS A CA 1
ATOM 1520 C C . LYS A 1 199 ? 52.028 10.327 61.832 1.00 60.82 199 LYS A C 1
ATOM 1521 O O . LYS A 1 199 ? 53.157 10.251 62.320 1.00 76.51 199 LYS A O 1
ATOM 1527 N N . ASN A 1 200 ? 51.210 11.346 62.078 1.00 61.41 200 ASN A N 1
ATOM 1528 C CA . ASN A 1 200 ? 51.652 12.542 62.780 1.00 68.77 200 ASN A CA 1
ATOM 1529 C C . ASN A 1 200 ? 51.400 12.445 64.283 1.00 64.95 200 ASN A C 1
ATOM 1530 O O . ASN A 1 200 ? 50.565 11.671 64.756 1.00 75.09 200 ASN A O 1
ATOM 1535 N N . LEU A 1 201 ? 52.144 13.258 65.031 1.00 55.96 201 LEU A N 1
ATOM 1536 C CA . LEU A 1 201 ? 51.927 13.487 66.451 1.00 59.54 201 LEU A CA 1
ATOM 1537 C C . LEU A 1 201 ? 51.695 14.975 66.684 1.00 60.87 201 LEU A C 1
ATOM 1538 O O . LEU A 1 201 ? 52.111 15.819 65.886 1.00 59.09 201 LEU A O 1
ATOM 1543 N N . ALA A 1 202 ? 51.019 15.297 67.786 1.00 46.65 202 ALA A N 1
ATOM 1544 C CA . ALA A 1 202 ? 50.681 16.681 68.083 1.00 50.10 202 ALA A CA 1
ATOM 1545 C C . ALA A 1 202 ? 50.899 16.984 69.559 1.00 58.31 202 ALA A C 1
ATOM 1546 O O . ALA A 1 202 ? 50.722 16.123 70.423 1.00 75.74 202 ALA A O 1
ATOM 1548 N N . ILE A 1 203 ? 51.282 18.231 69.829 1.00 60.45 203 ILE A N 1
ATOM 1549 C CA . ILE A 1 203 ? 51.383 18.777 71.176 1.00 61.53 203 ILE A CA 1
ATOM 1550 C C . ILE A 1 203 ? 50.690 20.131 71.170 1.00 70.23 203 ILE A C 1
ATOM 1551 O O . ILE A 1 203 ? 50.646 20.814 70.142 1.00 65.97 203 ILE A O 1
ATOM 1556 N N . TRP A 1 204 ? 50.138 20.520 72.317 1.00 69.70 204 TRP A N 1
ATOM 1557 C CA . TRP A 1 204 ? 49.398 21.773 72.374 1.00 74.58 204 TRP A CA 1
ATOM 1558 C C . TRP A 1 204 ? 49.350 22.287 73.805 1.00 72.56 204 TRP A C 1
ATOM 1559 O O . TRP A 1 204 ? 49.637 21.566 74.763 1.00 78.12 204 TRP A O 1
ATOM 1570 N N . GLY A 1 205 ? 48.974 23.559 73.927 1.00 53.90 205 GLY A N 1
ATOM 1571 C CA . GLY A 1 205 ? 48.744 24.208 75.204 1.00 61.52 205 GLY A CA 1
ATOM 1572 C C . GLY A 1 205 ? 47.963 25.482 74.980 1.00 71.47 205 GLY A C 1
ATOM 1573 O O . GLY A 1 205 ? 47.844 25.976 73.857 1.00 63.76 205 GLY A O 1
ATOM 1574 N N . TYR A 1 206 ? 47.425 26.015 76.072 1.00 70.65 206 TYR A N 1
ATOM 1575 C CA . TYR A 1 206 ? 46.620 27.230 76.038 1.00 77.50 206 TYR A CA 1
ATOM 1576 C C . TYR A 1 206 ? 47.391 28.364 76.697 1.00 71.13 206 TYR A C 1
ATOM 1577 O O . TYR A 1 206 ? 47.957 28.187 77.781 1.00 83.27 206 TYR A O 1
ATOM 1586 N N . TYR A 1 207 ? 47.412 29.523 76.043 1.00 65.68 207 TYR A N 1
ATOM 1587 C CA . TYR A 1 207 ? 48.207 30.660 76.481 1.00 80.69 207 TYR A CA 1
ATOM 1588 C C . TYR A 1 207 ? 47.304 31.863 76.704 1.00 91.94 207 TYR A C 1
ATOM 1589 O O . TYR A 1 207 ? 46.364 32.098 75.937 1.00 96.00 207 TYR A O 1
ATOM 1598 N N . LYS A 1 208 ? 47.599 32.623 77.754 1.00 101.52 208 LYS A N 1
ATOM 1599 C CA . LYS A 1 208 ? 46.838 33.806 78.120 1.00 96.88 208 LYS A CA 1
ATOM 1600 C C . LYS A 1 208 ? 47.645 35.065 77.820 1.00 84.22 208 LYS A C 1
ATOM 1601 O O . LYS A 1 208 ? 48.875 35.072 77.917 1.00 89.77 208 LYS A O 1
ATOM 1607 N N . GLY A 1 209 ? 46.938 36.136 77.459 1.00 82.33 209 GLY A N 1
ATOM 1608 C CA . GLY A 1 209 ? 47.551 37.433 77.248 1.00 91.90 209 GLY A CA 1
ATOM 1609 C C . GLY A 1 209 ? 48.216 37.643 75.904 1.00 86.97 209 GLY A C 1
ATOM 1610 O O . GLY A 1 209 ? 48.811 38.708 75.690 1.00 90.28 209 GLY A O 1
ATOM 1611 N N . ALA A 1 210 ? 48.150 36.670 74.997 1.00 88.44 210 ALA A N 1
ATOM 1612 C CA . ALA A 1 210 ? 48.664 36.861 73.647 1.00 76.55 210 ALA A CA 1
ATOM 1613 C C . ALA A 1 210 ? 47.859 37.925 72.909 1.00 62.46 210 ALA A C 1
ATOM 1614 O O . ALA A 1 210 ? 46.675 38.141 73.180 1.00 82.70 210 ALA A O 1
ATOM 1616 N N . ARG A 1 211 ? 48.517 38.595 71.960 1.00 66.58 211 ARG A N 1
ATOM 1617 C CA . ARG A 1 211 ? 47.827 39.699 71.303 1.00 83.18 211 ARG A CA 1
ATOM 1618 C C . ARG A 1 211 ? 47.264 39.274 69.949 1.00 73.31 211 ARG A C 1
ATOM 1619 O O . ARG A 1 211 ? 47.862 38.440 69.260 1.00 73.20 211 ARG A O 1
ATOM 1627 N N . PRO A 1 212 ? 46.104 39.825 69.584 1.00 72.42 212 PRO A N 1
ATOM 1628 C CA . PRO A 1 212 ? 45.387 39.343 68.394 1.00 88.98 212 PRO A CA 1
ATOM 1629 C C . PRO A 1 212 ? 46.170 39.530 67.102 1.00 81.56 212 PRO A C 1
ATOM 1630 O O . PRO A 1 212 ? 47.013 40.421 66.976 1.00 83.47 212 PRO A O 1
ATOM 1634 N N . TRP A 1 213 ? 45.872 38.667 66.133 1.00 78.54 213 TRP A N 1
ATOM 1635 C CA . TRP A 1 213 ? 46.348 38.818 64.765 1.00 72.53 213 TRP A CA 1
ATOM 1636 C C . TRP A 1 213 ? 45.498 39.819 63.990 1.00 79.08 213 TRP A C 1
ATOM 1637 O O . TRP A 1 213 ? 44.285 39.917 64.189 1.00 78.86 213 TRP A O 1
ATOM 1648 N N . ALA A 1 214 ? 46.153 40.551 63.087 1.00 81.58 214 ALA A N 1
ATOM 1649 C CA . ALA A 1 214 ? 45.492 41.476 62.160 1.00 89.39 214 ALA A CA 1
ATOM 1650 C C . ALA A 1 214 ? 44.576 42.463 62.886 1.00 91.57 214 ALA A C 1
ATOM 1651 O O . ALA A 1 214 ? 43.418 42.664 62.513 1.00 81.20 214 ALA A O 1
ATOM 1653 N N . GLU A 1 215 ? 45.115 43.085 63.936 1.00 94.34 215 GLU A N 1
ATOM 1654 C CA . GLU A 1 215 ? 44.350 44.025 64.750 1.00 80.01 215 GLU A CA 1
ATOM 1655 C C . GLU A 1 215 ? 43.748 45.142 63.904 1.00 83.49 215 GLU A C 1
ATOM 1656 O O . GLU A 1 215 ? 44.400 45.693 63.014 1.00 83.50 215 GLU A O 1
ATOM 1662 N N . GLY A 1 216 ? 42.488 45.465 64.189 1.00 91.56 216 GLY A N 1
ATOM 1663 C CA . GLY A 1 216 ? 41.785 46.533 63.503 1.00 91.20 216 GLY A CA 1
ATOM 1664 C C . GLY A 1 216 ? 41.143 46.144 62.186 1.00 89.95 216 GLY A C 1
ATOM 1665 O O . GLY A 1 216 ? 40.106 46.702 61.814 1.00 98.90 216 GLY A O 1
ATOM 1666 N N . THR A 1 217 ? 41.745 45.198 61.468 1.00 88.08 217 THR A N 1
ATOM 1667 C CA . THR A 1 217 ? 41.193 44.756 60.197 1.00 91.10 217 THR A CA 1
ATOM 1668 C C . THR A 1 217 ? 39.867 44.029 60.417 1.00 93.67 217 THR A C 1
ATOM 1669 O O . THR A 1 217 ? 39.626 43.469 61.489 1.00 91.57 217 THR A O 1
ATOM 1673 N N . PRO A 1 218 ? 38.979 44.023 59.405 1.00 97.92 218 PRO A N 1
ATOM 1674 C CA . PRO A 1 218 ? 37.722 43.263 59.527 1.00 101.87 218 PRO A CA 1
ATOM 1675 C C . PRO A 1 218 ? 37.915 41.762 59.713 1.00 101.94 218 PRO A C 1
ATOM 1676 O O . PRO A 1 218 ? 36.935 41.014 59.792 1.00 109.43 218 PRO A O 1
ATOM 1680 N N . ARG A 1 219 ? 39.169 41.310 59.777 1.00 85.99 219 ARG A N 1
ATOM 1681 C CA . ARG A 1 219 ? 39.503 39.899 59.926 1.00 78.56 219 ARG A CA 1
ATOM 1682 C C . ARG A 1 219 ? 40.413 39.677 61.132 1.00 73.63 219 ARG A C 1
ATOM 1683 O O . ARG A 1 219 ? 41.232 38.754 61.144 1.00 56.80 219 ARG A O 1
ATOM 1691 N N . GLU A 1 220 ? 40.285 40.536 62.142 1.00 71.53 220 GLU A N 1
ATOM 1692 C CA . GLU A 1 220 ? 41.136 40.481 63.322 1.00 78.58 220 GLU A CA 1
ATOM 1693 C C . GLU A 1 220 ? 40.862 39.238 64.159 1.00 71.21 220 GLU A C 1
ATOM 1694 O O . GLU A 1 220 ? 39.721 38.781 64.270 1.00 73.54 220 GLU A O 1
ATOM 1700 N N . ASN A 1 221 ? 41.929 38.693 64.747 1.00 66.46 221 ASN A N 1
ATOM 1701 C CA . ASN A 1 221 ? 41.841 37.607 65.725 1.00 85.38 221 ASN A CA 1
ATOM 1702 C C . ASN A 1 221 ? 41.144 36.371 65.163 1.00 79.84 221 ASN A C 1
ATOM 1703 O O . ASN A 1 221 ? 40.421 35.675 65.880 1.00 93.35 221 ASN A O 1
ATOM 1708 N N . GLN A 1 222 ? 41.334 36.101 63.883 1.00 70.78 222 GLN A N 1
ATOM 1709 C CA . GLN A 1 222 ? 40.851 34.841 63.340 1.00 67.09 222 GLN A CA 1
ATOM 1710 C C . GLN A 1 222 ? 41.888 33.740 63.544 1.00 78.89 222 GLN A C 1
ATOM 1711 O O . GLN A 1 222 ? 43.079 34.028 63.703 1.00 81.64 222 GLN A O 1
ATOM 1717 N N . PRO A 1 223 ? 41.454 32.478 63.581 1.00 70.96 223 PRO A N 1
ATOM 1718 C CA . PRO A 1 223 ? 42.410 31.370 63.697 1.00 65.62 223 PRO A CA 1
ATOM 1719 C C . PRO A 1 223 ? 43.482 31.449 62.619 1.00 82.24 223 PRO A C 1
ATOM 1720 O O . PRO A 1 223 ? 43.203 31.767 61.460 1.00 77.98 223 PRO A O 1
ATOM 1724 N N . TYR A 1 224 ? 44.719 31.152 63.010 1.00 80.23 224 TYR A N 1
ATOM 1725 C CA . TYR A 1 224 ? 45.877 31.345 62.150 1.00 68.00 224 TYR A CA 1
ATOM 1726 C C . TYR A 1 224 ? 46.691 30.061 62.122 1.00 73.84 224 TYR A C 1
ATOM 1727 O O . TYR A 1 224 ? 47.050 29.524 63.175 1.00 76.82 224 TYR A O 1
ATOM 1736 N N . PHE A 1 225 ? 46.983 29.580 60.917 1.00 72.37 225 PHE A N 1
ATOM 1737 C CA . PHE A 1 225 ? 47.754 28.362 60.709 1.00 80.93 225 PHE A CA 1
ATOM 1738 C C . PHE A 1 225 ? 48.920 28.690 59.793 1.00 78.30 225 PHE A C 1
ATOM 1739 O O . PHE A 1 225 ? 48.735 29.360 58.773 1.00 96.67 225 PHE A O 1
ATOM 1747 N N . GLU A 1 226 ? 50.117 28.229 60.150 1.00 71.09 226 GLU A N 1
ATOM 1748 C CA . GLU A 1 226 ? 51.258 28.363 59.258 1.00 81.76 226 GLU A CA 1
ATOM 1749 C C . GLU A 1 226 ? 52.174 27.157 59.391 1.00 68.65 226 GLU A C 1
ATOM 1750 O O . GLU A 1 226 ? 52.318 26.590 60.477 1.00 52.39 226 GLU A O 1
ATOM 1756 N N . GLY A 1 227 ? 52.768 26.759 58.268 1.00 69.64 227 GLY A N 1
ATOM 1757 C CA . GLY A 1 227 ? 53.716 25.664 58.282 1.00 72.99 227 GLY A CA 1
ATOM 1758 C C . GLY A 1 227 ? 55.073 26.091 58.810 1.00 68.65 227 GLY A C 1
ATOM 1759 O O . GLY A 1 227 ? 55.506 27.231 58.640 1.00 73.36 227 GLY A O 1
ATOM 1760 N N . MET A 1 228 ? 55.743 25.151 59.475 1.00 73.06 228 MET A N 1
ATOM 1761 C CA . MET A 1 228 ? 57.092 25.397 59.965 1.00 68.68 228 MET A CA 1
ATOM 1762 C C . MET A 1 228 ? 58.033 25.691 58.803 1.00 80.42 228 MET A C 1
ATOM 1763 O O . MET A 1 228 ? 57.962 25.055 57.747 1.00 66.02 228 MET A O 1
ATOM 1768 N N . ARG A 1 229 ? 58.920 26.669 59.006 1.00 65.61 229 ARG A N 1
ATOM 1769 C CA . ARG A 1 229 ? 59.772 27.151 57.924 1.00 63.77 229 ARG A CA 1
ATOM 1770 C C . ARG A 1 229 ? 60.746 26.093 57.422 1.00 63.76 229 ARG A C 1
ATOM 1771 O O . ARG A 1 229 ? 61.184 26.171 56.269 1.00 68.11 229 ARG A O 1
ATOM 1779 N N . ASP A 1 230 ? 61.095 25.108 58.250 1.00 71.50 230 ASP A N 1
ATOM 1780 C CA . ASP A 1 230 ? 61.947 24.020 57.788 1.00 57.27 230 ASP A CA 1
ATOM 1781 C C . ASP A 1 230 ? 61.168 22.919 57.081 1.00 61.90 230 ASP A C 1
ATOM 1782 O O . ASP A 1 230 ? 61.788 22.003 56.532 1.00 59.32 230 ASP A O 1
ATOM 1787 N N . GLY A 1 231 ? 59.839 22.985 57.081 1.00 79.57 231 GLY A N 1
ATOM 1788 C CA . GLY A 1 231 ? 59.021 22.008 56.391 1.00 73.74 231 GLY A CA 1
ATOM 1789 C C . GLY A 1 231 ? 58.657 20.778 57.188 1.00 57.51 231 GLY A C 1
ATOM 1790 O O . GLY A 1 231 ? 58.040 19.863 56.631 1.00 64.07 231 GLY A O 1
ATOM 1791 N N . ALA A 1 232 ? 59.011 20.725 58.471 1.00 60.41 232 ALA A N 1
ATOM 1792 C CA . ALA A 1 232 ? 58.783 19.527 59.267 1.00 65.49 232 ALA A CA 1
ATOM 1793 C C . ALA A 1 232 ? 57.333 19.364 59.703 1.00 69.45 232 ALA A C 1
ATOM 1794 O O . ALA A 1 232 ? 56.933 18.250 60.059 1.00 72.78 232 ALA A O 1
ATOM 1796 N N . GLY A 1 233 ? 56.541 20.434 59.687 1.00 67.37 233 GLY A N 1
ATOM 1797 C CA . GLY A 1 233 ? 55.175 20.362 60.170 1.00 62.64 233 GLY A CA 1
ATOM 1798 C C . GLY A 1 233 ? 54.444 21.687 60.114 1.00 60.20 233 GLY A C 1
ATOM 1799 O O . GLY A 1 233 ? 54.774 22.549 59.294 1.00 74.70 233 GLY A O 1
ATOM 1800 N N . TRP A 1 234 ? 53.444 21.861 60.976 1.00 54.55 234 TRP A N 1
ATOM 1801 C CA . TRP A 1 234 ? 52.646 23.077 60.980 1.00 64.54 234 TRP A CA 1
ATOM 1802 C C . TRP A 1 234 ? 52.124 23.332 62.386 1.00 56.17 234 TRP A C 1
ATOM 1803 O O . TRP A 1 234 ? 52.037 22.423 63.215 1.00 59.68 234 TRP A O 1
ATOM 1814 N N . CYS A 1 235 ? 51.779 24.592 62.642 1.00 49.77 235 CYS A N 1
ATOM 1815 C CA . CYS A 1 235 ? 51.304 25.031 63.944 1.00 50.72 235 CYS A CA 1
ATOM 1816 C C . CYS A 1 235 ? 49.967 25.738 63.784 1.00 50.17 235 CYS A C 1
ATOM 1817 O O . CYS A 1 235 ? 49.592 26.159 62.687 1.00 55.55 235 CYS A O 1
ATOM 1820 N N . TRP A 1 236 ? 49.241 25.863 64.893 1.00 50.09 236 TRP A N 1
ATOM 1821 C CA . TRP A 1 236 ? 47.959 26.548 64.881 1.00 68.86 236 TRP A CA 1
ATOM 1822 C C . TRP A 1 236 ? 47.855 27.504 66.059 1.00 70.35 236 TRP A C 1
ATOM 1823 O O . TRP A 1 236 ? 48.478 27.305 67.106 1.00 59.74 236 TRP A O 1
ATOM 1834 N N . THR A 1 237 ? 47.050 28.545 65.870 1.00 76.91 237 THR A N 1
ATOM 1835 C CA . THR A 1 237 ? 46.546 29.377 66.953 1.00 80.05 237 THR A CA 1
ATOM 1836 C C . THR A 1 237 ? 45.043 29.504 66.779 1.00 82.43 237 THR A C 1
ATOM 1837 O O . THR A 1 237 ? 44.571 29.881 65.702 1.00 79.47 237 THR A O 1
ATOM 1841 N N . ILE A 1 238 ? 44.295 29.195 67.832 1.00 75.21 238 ILE A N 1
ATOM 1842 C CA . ILE A 1 238 ? 42.837 29.255 67.778 1.00 65.33 238 ILE A CA 1
ATOM 1843 C C . ILE A 1 238 ? 42.345 30.055 68.977 1.00 67.64 238 ILE A C 1
ATOM 1844 O O . ILE A 1 238 ? 42.343 29.548 70.109 1.00 58.22 238 ILE A O 1
ATOM 1849 N N . PRO A 1 239 ? 41.931 31.305 68.779 1.00 65.12 239 PRO A N 1
ATOM 1850 C CA . PRO A 1 239 ? 41.460 32.114 69.907 1.00 72.48 239 PRO A CA 1
ATOM 1851 C C . PRO A 1 239 ? 40.069 31.685 70.341 1.00 73.67 239 PRO A C 1
ATOM 1852 O O . PRO A 1 239 ? 39.225 31.311 69.522 1.00 74.56 239 PRO A O 1
ATOM 1856 N N . LEU A 1 240 ? 39.834 31.752 71.647 1.00 68.32 240 LEU A N 1
ATOM 1857 C CA . LEU A 1 240 ? 38.614 31.241 72.245 1.00 76.76 240 LEU A CA 1
ATOM 1858 C C . LEU A 1 240 ? 37.957 32.343 73.063 1.00 84.11 240 LEU A C 1
ATOM 1859 O O . LEU A 1 240 ? 38.588 33.341 73.422 1.00 81.29 240 LEU A O 1
ATOM 1864 N N . HIS A 1 241 ? 36.666 32.157 73.347 1.00 77.30 241 HIS A N 1
ATOM 1865 C CA . HIS A 1 241 ? 35.950 33.125 74.167 1.00 77.15 241 HIS A CA 1
ATOM 1866 C C . HIS A 1 241 ? 36.467 33.142 75.599 1.00 79.03 241 HIS A C 1
ATOM 1867 O O . HIS A 1 241 ? 36.219 34.111 76.324 1.00 79.23 241 HIS A O 1
ATOM 1874 N N . ASN A 1 242 ? 37.204 32.106 76.007 1.00 68.41 242 ASN A N 1
ATOM 1875 C CA . ASN A 1 242 ? 37.829 32.012 77.321 1.00 62.31 242 ASN A CA 1
ATOM 1876 C C . ASN A 1 242 ? 38.915 33.063 77.539 1.00 80.35 242 ASN A C 1
ATOM 1877 O O . ASN A 1 242 ? 39.491 33.120 78.632 1.00 93.75 242 ASN A O 1
ATOM 1882 N N . GLY A 1 243 ? 39.186 33.915 76.553 1.00 77.21 243 GLY A N 1
ATOM 1883 C CA . GLY A 1 243 ? 40.252 34.885 76.657 1.00 80.91 243 GLY A CA 1
ATOM 1884 C C . GLY A 1 243 ? 41.630 34.339 76.368 1.00 81.51 243 GLY A C 1
ATOM 1885 O O . GLY A 1 243 ? 42.597 35.111 76.362 1.00 86.82 243 GLY A O 1
ATOM 1886 N N . THR A 1 244 ? 41.754 33.036 76.138 1.00 74.54 244 THR A N 1
ATOM 1887 C CA . THR A 1 244 ? 43.017 32.397 75.811 1.00 62.57 244 THR A CA 1
ATOM 1888 C C . THR A 1 244 ? 43.029 31.978 74.348 1.00 73.87 244 THR A C 1
ATOM 1889 O O . THR A 1 244 ? 41.987 31.886 73.694 1.00 73.29 244 THR A O 1
ATOM 1893 N N . VAL A 1 245 ? 44.229 31.721 73.839 1.00 75.42 245 VAL A N 1
ATOM 1894 C CA . VAL A 1 245 ? 44.423 31.189 72.497 1.00 71.14 245 VAL A CA 1
ATOM 1895 C C . VAL A 1 245 ? 44.940 29.761 72.606 1.00 72.47 245 VAL A C 1
ATOM 1896 O O . VAL A 1 245 ? 45.872 29.483 73.371 1.00 76.83 245 VAL A O 1
ATOM 1900 N N . SER A 1 246 ? 44.307 28.850 71.869 1.00 65.07 246 SER A N 1
ATOM 1901 C CA . SER A 1 246 ? 44.790 27.481 71.776 1.00 61.03 246 SER A CA 1
ATOM 1902 C C . SER A 1 246 ? 45.959 27.440 70.801 1.00 64.80 246 SER A C 1
ATOM 1903 O O . SER A 1 246 ? 45.835 27.881 69.655 1.00 68.56 246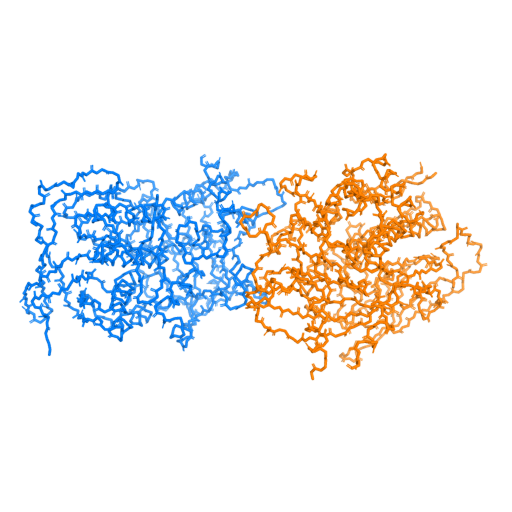 SER A O 1
ATOM 1906 N N . VAL A 1 247 ? 47.093 26.913 71.255 1.00 59.66 247 VAL A N 1
ATOM 1907 C CA . VAL A 1 247 ? 48.314 26.867 70.460 1.00 66.18 247 VAL A CA 1
ATOM 1908 C C . VAL A 1 247 ? 48.827 25.437 70.442 1.00 64.13 247 VAL A C 1
ATOM 1909 O O . VAL A 1 247 ? 48.817 24.752 71.471 1.00 69.46 247 VAL A O 1
ATOM 1913 N N . GLY A 1 248 ? 49.277 24.987 69.274 1.00 44.69 248 GLY A N 1
ATOM 1914 C CA . GLY A 1 248 ? 49.783 23.633 69.154 1.00 60.80 248 GLY A CA 1
ATOM 1915 C C . GLY A 1 248 ? 50.615 23.463 67.905 1.00 61.35 248 GLY A C 1
ATOM 1916 O O . GLY A 1 248 ? 50.662 24.333 67.032 1.00 61.75 248 GLY A O 1
ATOM 1917 N N . ALA A 1 249 ? 51.274 22.309 67.834 1.00 58.36 249 ALA A N 1
ATOM 1918 C CA . ALA A 1 249 ? 52.163 21.970 66.733 1.00 60.08 249 ALA A CA 1
ATOM 1919 C C . ALA A 1 249 ? 51.959 20.510 66.360 1.00 60.41 249 ALA A C 1
ATOM 1920 O O . ALA A 1 249 ? 51.709 19.670 67.230 1.00 61.80 249 ALA A O 1
ATOM 1922 N N . VAL A 1 250 ? 52.069 20.214 65.067 1.00 57.58 250 VAL A N 1
ATOM 1923 C CA . VAL A 1 250 ? 51.855 18.874 64.535 1.00 55.46 250 VAL A CA 1
ATOM 1924 C C . VAL A 1 250 ? 53.100 18.469 63.758 1.00 59.32 250 VAL A C 1
ATOM 1925 O O . VAL A 1 250 ? 53.587 19.232 62.916 1.00 63.50 250 VAL A O 1
ATOM 1929 N N . LEU A 1 251 ? 53.609 17.271 64.042 1.00 51.02 251 LEU A N 1
ATOM 1930 C CA . LEU A 1 251 ? 54.808 16.761 63.396 1.00 54.58 251 LEU A CA 1
ATOM 1931 C C . LEU A 1 251 ? 54.643 15.280 63.094 1.00 69.80 251 LEU A C 1
ATOM 1932 O O . LEU A 1 251 ? 53.981 14.548 63.835 1.00 75.73 251 LEU A O 1
ATOM 1937 N N . ARG A 1 252 ? 55.258 14.848 61.996 1.00 65.45 252 ARG A N 1
ATOM 1938 C CA . ARG A 1 252 ? 55.352 13.426 61.699 1.00 70.56 252 ARG A CA 1
ATOM 1939 C C . ARG A 1 252 ? 56.132 12.715 62.801 1.00 75.72 252 ARG A C 1
ATOM 1940 O O . ARG A 1 252 ? 56.983 13.309 63.468 1.00 71.86 252 ARG A O 1
ATOM 1948 N N . SER A 1 253 ? 55.817 11.431 63.000 1.00 68.58 253 SER A N 1
ATOM 1949 C CA . SER A 1 253 ? 56.356 10.699 64.145 1.00 67.91 253 SER A CA 1
ATOM 1950 C C . SER A 1 253 ? 57.881 10.672 64.133 1.00 80.27 253 SER A C 1
ATOM 1951 O O . SER A 1 253 ? 58.518 10.794 65.187 1.00 78.27 253 SER A O 1
ATOM 1954 N N . ASP A 1 254 ? 58.487 10.510 62.955 1.00 77.31 254 ASP A N 1
ATOM 1955 C CA . ASP A 1 254 ? 59.945 10.488 62.872 1.00 56.18 254 ASP A CA 1
ATOM 1956 C C . ASP A 1 254 ? 60.533 11.882 63.070 1.00 77.07 254 ASP A C 1
ATOM 1957 O O . ASP A 1 254 ? 61.497 12.058 63.826 1.00 81.53 254 ASP A O 1
ATOM 1962 N N . LEU A 1 255 ? 59.967 12.886 62.396 1.00 81.66 255 LEU A N 1
ATOM 1963 C CA . LEU A 1 255 ? 60.446 14.256 62.534 1.00 75.79 255 LEU A CA 1
ATOM 1964 C C . LEU A 1 255 ? 60.168 14.833 63.917 1.00 81.23 255 LEU A C 1
ATOM 1965 O O . LEU A 1 255 ? 60.778 15.840 64.289 1.00 87.85 255 LEU A O 1
ATOM 1970 N N . PHE A 1 256 ? 59.265 14.220 64.683 1.00 78.32 256 PHE A N 1
ATOM 1971 C CA . PHE A 1 256 ? 58.954 14.718 66.020 1.00 79.71 256 PHE A CA 1
ATOM 1972 C C . PHE A 1 256 ? 60.138 14.554 66.961 1.00 80.86 256 PHE A C 1
ATOM 1973 O O . PHE A 1 256 ? 60.533 15.503 67.649 1.00 88.75 256 PHE A O 1
ATOM 1981 N N . PHE A 1 257 ? 60.721 13.356 67.005 1.00 81.45 257 PHE A N 1
ATOM 1982 C CA . PHE A 1 257 ? 61.844 13.098 67.895 1.00 88.83 257 PHE A CA 1
ATOM 1983 C C . PHE A 1 257 ? 63.148 13.703 67.391 1.00 80.94 257 PHE A C 1
ATOM 1984 O O . PHE A 1 257 ? 64.109 13.801 68.163 1.00 88.53 257 PHE A O 1
ATOM 1992 N N . ALA A 1 258 ? 63.207 14.110 66.126 1.00 76.97 258 ALA A N 1
ATOM 1993 C CA . ALA A 1 258 ? 64.354 14.851 65.616 1.00 74.96 258 ALA A CA 1
ATOM 1994 C C . ALA A 1 258 ? 64.446 16.227 66.268 1.00 77.07 258 ALA A C 1
ATOM 1995 O O . ALA A 1 258 ? 63.460 16.741 66.798 1.00 64.84 258 ALA A O 1
ATOM 1997 N N . ASP A 1 266 ? 59.694 13.971 77.876 1.00 102.37 266 ASP A N 1
ATOM 1998 C CA . ASP A 1 266 ? 59.020 14.730 78.923 1.00 120.72 266 ASP A CA 1
ATOM 1999 C C . ASP A 1 266 ? 59.235 16.226 78.715 1.00 132.57 266 ASP A C 1
ATOM 2000 O O . ASP A 1 266 ? 58.338 16.930 78.249 1.00 127.61 266 ASP A O 1
ATOM 2005 N N . VAL A 1 267 ? 60.434 16.706 79.058 1.00 142.08 267 VAL A N 1
ATOM 2006 C CA . VAL A 1 267 ? 60.765 18.113 78.862 1.00 135.67 267 VAL A CA 1
ATOM 2007 C C . VAL A 1 267 ? 60.772 18.482 77.387 1.00 120.04 267 VAL A C 1
ATOM 2008 O O . VAL A 1 267 ? 60.704 19.667 77.045 1.00 94.30 267 VAL A O 1
ATOM 2012 N N . THR A 1 268 ? 60.864 17.486 76.503 1.00 133.57 268 THR A N 1
ATOM 2013 C CA . THR A 1 268 ? 60.822 17.741 75.067 1.00 128.82 268 THR A CA 1
ATOM 2014 C C . THR A 1 268 ? 59.552 18.482 74.666 1.00 123.32 268 THR A C 1
ATOM 2015 O O . THR A 1 268 ? 59.587 19.354 73.790 1.00 106.73 268 THR A O 1
ATOM 2019 N N . ASN A 1 269 ? 58.422 18.158 75.302 1.00 127.49 269 ASN A N 1
ATOM 2020 C CA . ASN A 1 269 ? 57.152 18.770 74.918 1.00 109.20 269 ASN A CA 1
ATOM 2021 C C . ASN A 1 269 ? 57.179 20.281 75.109 1.00 99.26 269 ASN A C 1
ATOM 2022 O O . ASN A 1 269 ? 56.737 21.035 74.235 1.00 91.02 269 ASN A O 1
ATOM 2027 N N . ALA A 1 270 ? 57.700 20.747 76.247 1.00 99.85 270 ALA A N 1
ATOM 2028 C CA . ALA A 1 270 ? 57.800 22.186 76.464 1.00 91.38 270 ALA A CA 1
ATOM 2029 C C . ALA A 1 270 ? 58.885 22.814 75.599 1.00 99.61 270 ALA A C 1
ATOM 2030 O O . ALA A 1 270 ? 58.780 23.990 75.231 1.00 99.09 270 ALA A O 1
ATOM 2032 N N . MET A 1 271 ? 59.926 22.052 75.263 1.00 99.58 271 MET A N 1
ATOM 2033 C CA . MET A 1 271 ? 61.018 22.586 74.456 1.00 102.34 271 MET A CA 1
ATOM 2034 C C . MET A 1 271 ? 60.671 22.580 72.971 1.00 95.83 271 MET A C 1
ATOM 2035 O O . MET A 1 271 ? 60.905 23.570 72.269 1.00 85.22 271 MET A O 1
ATOM 2040 N N . ILE A 1 272 ? 60.113 21.471 72.477 1.00 89.94 272 ILE A N 1
ATOM 2041 C CA . ILE A 1 272 ? 59.690 21.407 71.079 1.00 90.43 272 ILE A CA 1
ATOM 2042 C C . ILE A 1 272 ? 58.567 22.398 70.809 1.00 88.71 272 ILE A C 1
ATOM 2043 O O . ILE A 1 272 ? 58.455 22.936 69.699 1.00 86.80 272 ILE A O 1
ATOM 2048 N N . MET A 1 273 ? 57.734 22.675 71.816 1.00 85.10 273 MET A N 1
ATOM 2049 C CA . MET A 1 273 ? 56.724 23.720 71.683 1.00 86.93 273 MET A CA 1
ATOM 2050 C C . MET A 1 273 ? 57.365 25.063 71.353 1.00 97.77 273 MET A C 1
ATOM 2051 O O . MET A 1 273 ? 56.854 25.815 70.514 1.00 101.17 273 MET A O 1
ATOM 2056 N N . ALA A 1 274 ? 58.488 25.379 72.001 1.00 99.04 274 ALA A N 1
ATOM 2057 C CA . ALA A 1 274 ? 59.178 26.633 71.715 1.00 83.77 274 ALA A CA 1
ATOM 2058 C C . ALA A 1 274 ? 59.910 26.574 70.380 1.00 76.81 274 ALA A C 1
ATOM 2059 O O . ALA A 1 274 ? 59.957 27.569 69.648 1.00 82.21 274 ALA A O 1
ATOM 2061 N N . GLU A 1 275 ? 60.489 25.418 70.045 1.00 69.89 275 GLU A N 1
ATOM 2062 C CA . GLU A 1 275 ? 61.236 25.298 68.797 1.00 77.77 275 GLU A CA 1
ATOM 2063 C C . GLU A 1 275 ? 60.318 25.428 67.588 1.00 80.14 275 GLU A C 1
ATOM 2064 O O . GLU A 1 275 ? 60.630 26.154 66.637 1.00 77.19 275 GLU A O 1
ATOM 2070 N N . CYS A 1 276 ? 59.183 24.724 67.601 1.00 87.21 276 CYS A N 1
ATOM 2071 C CA . CYS A 1 276 ? 58.234 24.853 66.501 1.00 69.47 276 CYS A CA 1
ATOM 2072 C C . CYS A 1 276 ? 57.659 26.261 66.425 1.00 65.65 276 CYS A C 1
ATOM 2073 O O . CYS A 1 276 ? 57.373 26.757 65.330 1.00 76.78 276 CYS A O 1
ATOM 2076 N N . MET A 1 277 ? 57.481 26.917 67.574 1.00 78.71 277 MET A N 1
ATOM 2077 C CA . MET A 1 277 ? 56.999 28.293 67.563 1.00 86.90 277 MET A CA 1
ATOM 2078 C C . MET A 1 277 ? 58.033 29.230 66.951 1.00 87.15 277 MET A C 1
ATOM 2079 O O . MET A 1 277 ? 57.677 30.191 66.258 1.00 81.22 277 MET A O 1
ATOM 2084 N N . LYS A 1 278 ? 59.320 28.966 67.197 1.00 87.69 278 LYS A N 1
ATOM 2085 C CA . LYS A 1 278 ? 60.372 29.768 66.581 1.00 86.03 278 LYS A CA 1
ATOM 2086 C C . LYS A 1 278 ? 60.412 29.560 65.074 1.00 84.38 278 LYS A C 1
ATOM 2087 O O . LYS A 1 278 ? 60.738 30.490 64.327 1.00 87.49 278 LYS A O 1
ATOM 2093 N N . LEU A 1 279 ? 60.086 28.354 64.610 1.00 72.53 279 LEU A N 1
ATOM 2094 C CA . LEU A 1 279 ? 60.039 28.070 63.183 1.00 72.67 279 LEU A CA 1
ATOM 2095 C C . LEU A 1 279 ? 58.752 28.567 62.539 1.00 75.42 279 LEU A C 1
ATOM 2096 O O . LEU A 1 279 ? 58.549 28.348 61.340 1.00 75.35 279 LEU A O 1
ATOM 2101 N N . CYS A 1 280 ? 57.881 29.216 63.313 1.00 80.08 280 CYS A N 1
ATOM 2102 C CA . CYS A 1 280 ? 56.659 29.851 62.824 1.00 91.65 280 CYS A CA 1
ATOM 2103 C C . CYS A 1 280 ? 56.706 31.308 63.266 1.00 92.41 280 CYS A C 1
ATOM 2104 O O . CYS A 1 280 ? 56.186 31.659 64.338 1.00 80.65 280 CYS A O 1
ATOM 2107 N N . PRO A 1 281 ? 57.327 32.189 62.476 1.00 85.20 281 PRO A N 1
ATOM 2108 C CA . PRO A 1 281 ? 57.583 33.559 62.956 1.00 70.40 281 PRO A CA 1
ATOM 2109 C C . PRO A 1 281 ? 56.330 34.334 63.321 1.00 82.65 281 PRO A C 1
ATOM 2110 O O . PRO A 1 281 ? 56.376 35.166 64.235 1.00 81.15 281 PRO A O 1
ATOM 2114 N N . THR A 1 282 ? 55.208 34.085 62.643 1.00 80.31 282 THR A N 1
ATOM 2115 C CA . THR A 1 282 ? 53.991 34.834 62.935 1.00 79.81 282 THR A CA 1
ATOM 2116 C C . THR A 1 282 ? 53.292 34.306 64.183 1.00 74.72 282 THR A C 1
ATOM 2117 O O . THR A 1 282 ? 52.725 35.087 64.955 1.00 73.61 282 THR A O 1
ATOM 2121 N N . ILE A 1 283 ? 53.317 32.989 64.393 1.00 84.61 283 ILE A N 1
ATOM 2122 C CA . ILE A 1 283 ? 52.799 32.422 65.636 1.00 93.73 283 ILE A CA 1
ATOM 2123 C C . ILE A 1 283 ? 53.562 32.980 66.833 1.00 83.05 283 ILE A C 1
ATOM 2124 O O . ILE A 1 283 ? 52.969 33.351 67.853 1.00 79.66 283 ILE A O 1
ATOM 2129 N N . LYS A 1 284 ? 54.892 33.044 66.724 1.00 88.73 284 LYS A N 1
ATOM 2130 C CA . LYS A 1 284 ? 55.699 33.634 67.789 1.00 85.09 284 LYS A CA 1
ATOM 2131 C C . LYS A 1 284 ? 55.322 35.091 68.028 1.00 72.44 284 LYS A C 1
ATOM 2132 O O . LYS A 1 284 ? 55.323 35.561 69.172 1.00 63.51 284 LYS A O 1
ATOM 2138 N N . GLU A 1 285 ? 55.008 35.826 66.957 1.00 78.67 285 GLU A N 1
ATOM 2139 C CA . GLU A 1 285 ? 54.669 37.238 67.100 1.00 85.04 285 GLU A CA 1
ATOM 2140 C C . GLU A 1 285 ? 53.378 37.419 67.888 1.00 93.42 285 GLU A C 1
ATOM 2141 O O . GLU A 1 285 ? 53.273 38.332 68.715 1.00 101.21 285 GLU A O 1
ATOM 2147 N N . LEU A 1 286 ? 52.382 36.565 67.645 1.00 77.51 286 LEU A N 1
ATOM 2148 C CA . LEU A 1 286 ? 51.140 36.664 68.403 1.00 72.50 286 LEU A CA 1
ATOM 2149 C C . LEU A 1 286 ? 51.370 36.305 69.865 1.00 80.26 286 LEU A C 1
ATOM 2150 O O . LEU A 1 286 ? 50.784 36.917 70.764 1.00 86.23 286 LEU A O 1
ATOM 2155 N N . LEU A 1 287 ? 52.221 35.311 70.115 1.00 73.60 287 LEU A N 1
ATOM 2156 C CA . LEU A 1 287 ? 52.548 34.831 71.450 1.00 68.76 287 LEU A CA 1
ATOM 2157 C C . LEU A 1 287 ? 53.727 35.578 72.063 1.00 80.50 287 LEU A C 1
ATOM 2158 O O . LEU A 1 287 ? 54.355 35.069 72.998 1.00 88.75 287 LEU A O 1
ATOM 2163 N N . GLU A 1 288 ? 54.047 36.762 71.542 1.00 86.19 288 GLU A N 1
ATOM 2164 C CA . GLU A 1 288 ? 55.194 37.537 72.017 1.00 94.60 288 GLU A CA 1
ATOM 2165 C C . GLU A 1 288 ? 55.170 37.801 73.520 1.00 90.71 288 GLU A C 1
ATOM 2166 O O . GLU A 1 288 ? 56.167 37.488 74.190 1.00 78.03 288 GLU A O 1
ATOM 2172 N N . PRO A 1 289 ? 54.111 38.360 74.117 1.00 88.68 289 PRO A N 1
ATOM 2173 C CA . PRO A 1 289 ? 54.079 38.519 75.579 1.00 91.24 289 PRO A CA 1
ATOM 2174 C C . PRO A 1 289 ? 53.336 37.414 76.325 1.00 100.23 289 PRO A C 1
ATOM 2175 O O . PRO A 1 289 ? 53.047 37.600 77.511 1.00 102.57 289 PRO A O 1
ATOM 2179 N N . ALA A 1 290 ? 53.024 36.301 75.670 1.00 98.35 290 ALA A N 1
ATOM 2180 C CA . ALA A 1 290 ? 52.063 35.349 76.207 1.00 86.31 290 ALA A CA 1
ATOM 2181 C C . ALA A 1 290 ? 52.615 34.592 77.411 1.00 88.36 290 ALA A C 1
ATOM 2182 O O . ALA A 1 290 ? 53.813 34.308 77.506 1.00 89.97 290 ALA A O 1
ATOM 2184 N N . GLU A 1 291 ? 51.715 34.269 78.339 1.00 79.71 291 GLU A N 1
ATOM 2185 C CA . GLU A 1 291 ? 52.001 33.417 79.488 1.00 80.59 291 GLU A CA 1
ATOM 2186 C C . GLU A 1 291 ? 51.217 32.117 79.374 1.00 78.84 291 GLU A C 1
ATOM 2187 O O . GLU A 1 291 ? 50.006 32.132 79.124 1.00 84.95 291 GLU A O 1
ATOM 2193 N N . LEU A 1 292 ? 51.909 30.998 79.556 1.00 70.65 292 LEU A N 1
ATOM 2194 C CA . LEU A 1 292 ? 51.252 29.700 79.548 1.00 67.17 292 LEU A CA 1
ATOM 2195 C C . LEU A 1 292 ? 50.450 29.503 80.828 1.00 75.98 292 LEU A C 1
ATOM 2196 O O . LEU A 1 292 ? 50.974 29.665 81.934 1.00 81.49 292 LEU A O 1
ATOM 2201 N N . VAL A 1 293 ? 49.176 29.151 80.673 1.00 92.43 293 VAL A N 1
ATOM 2202 C CA . VAL A 1 293 ? 48.324 28.813 81.806 1.00 88.04 293 VAL A CA 1
ATOM 2203 C C . VAL A 1 293 ? 47.928 27.343 81.816 1.00 91.24 293 VAL A C 1
ATOM 2204 O O . VAL A 1 293 ? 47.514 26.839 82.872 1.00 96.35 293 VAL A O 1
ATOM 2208 N N . SER A 1 294 ? 48.033 26.647 80.692 1.00 85.29 294 SER A N 1
ATOM 2209 C CA . SER A 1 294 ? 47.660 25.246 80.583 1.00 74.12 294 SER A CA 1
ATOM 2210 C C . SER A 1 294 ? 48.886 24.354 80.724 1.00 66.47 294 SER A C 1
ATOM 2211 O O . SER A 1 294 ? 50.031 24.803 80.651 1.00 84.43 294 SER A O 1
ATOM 2214 N N . ASP A 1 295 ? 48.631 23.068 80.936 1.00 59.50 295 ASP A N 1
ATOM 2215 C CA . ASP A 1 295 ? 49.654 22.061 80.706 1.00 68.45 295 ASP A CA 1
ATOM 2216 C C . ASP A 1 295 ? 49.844 21.844 79.211 1.00 73.31 295 ASP A C 1
ATOM 2217 O O . ASP A 1 295 ? 48.914 22.000 78.416 1.00 90.05 295 ASP A O 1
ATOM 2222 N N . ILE A 1 296 ? 51.065 21.484 78.827 1.00 63.62 296 ILE A N 1
ATOM 2223 C CA . ILE A 1 296 ? 51.391 21.177 77.440 1.00 66.55 296 ILE A CA 1
ATOM 2224 C C . ILE A 1 296 ? 51.291 19.667 77.272 1.00 80.68 296 ILE A C 1
ATOM 2225 O O . ILE A 1 296 ? 52.063 18.912 77.876 1.00 82.17 296 ILE A O 1
ATOM 2230 N N . LYS A 1 297 ? 50.341 19.231 76.448 1.00 89.84 297 LYS A N 1
ATOM 2231 C CA . LYS A 1 297 ? 49.951 17.833 76.362 1.00 85.89 297 LYS A CA 1
ATOM 2232 C C . LYS A 1 297 ? 50.218 17.291 74.964 1.00 82.49 297 LYS A C 1
ATOM 2233 O O . LYS A 1 297 ? 50.085 18.007 73.967 1.00 73.70 297 LYS A O 1
ATOM 2239 N N . GLN A 1 298 ? 50.592 16.015 74.904 1.00 85.12 298 GLN A N 1
ATOM 2240 C CA . GLN A 1 298 ? 50.869 15.329 73.652 1.00 78.96 298 GLN A CA 1
ATOM 2241 C C . GLN A 1 298 ? 49.836 14.234 73.419 1.00 81.54 298 GLN A C 1
ATOM 2242 O O . GLN A 1 298 ? 49.310 13.644 74.367 1.00 96.70 298 GLN A O 1
ATOM 2248 N N . ALA A 1 299 ? 49.530 13.984 72.147 1.00 71.79 299 ALA A N 1
ATOM 2249 C CA . ALA A 1 299 ? 48.617 12.911 71.780 1.00 66.83 299 ALA A CA 1
ATOM 2250 C C . ALA A 1 299 ? 48.941 12.426 70.375 1.00 63.28 299 ALA A C 1
ATOM 2251 O O . ALA A 1 299 ? 49.564 13.135 69.580 1.00 71.24 2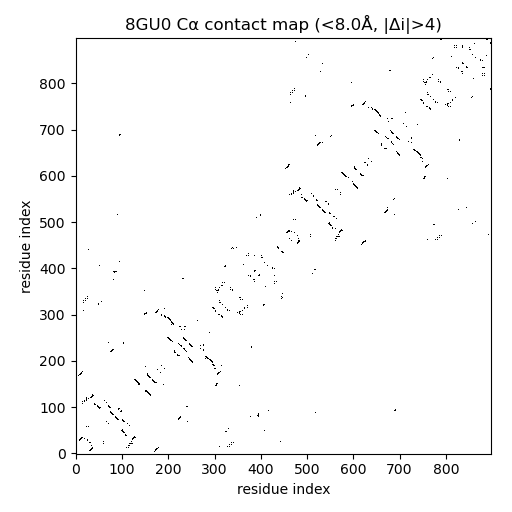99 ALA A O 1
ATOM 2253 N N . THR A 1 300 ? 48.514 11.201 70.081 1.00 64.98 300 THR A N 1
ATOM 2254 C CA . THR A 1 300 ? 48.675 10.639 68.748 1.00 61.70 300 THR A CA 1
ATOM 2255 C C . THR A 1 300 ? 47.650 11.239 67.789 1.00 64.97 300 THR A C 1
ATOM 2256 O O . THR A 1 300 ? 46.531 11.584 68.177 1.00 67.62 300 THR A O 1
ATOM 2260 N N . ASP A 1 301 ? 48.054 11.382 66.526 1.00 68.74 301 ASP A N 1
ATOM 2261 C CA . ASP A 1 301 ? 47.271 12.115 65.534 1.00 59.31 301 ASP A CA 1
ATOM 2262 C C . ASP A 1 301 ? 47.380 11.454 64.165 1.00 64.19 301 ASP A C 1
ATOM 2263 O O . ASP A 1 301 ? 47.514 12.128 63.138 1.00 68.73 301 ASP A O 1
ATOM 2268 N N . TYR A 1 302 ? 47.337 10.125 64.132 1.00 67.13 302 TYR A N 1
ATOM 2269 C CA . TYR A 1 302 ? 47.485 9.403 62.875 1.00 58.63 302 TYR A CA 1
ATOM 2270 C C . TYR A 1 302 ? 46.247 9.567 62.002 1.00 61.53 302 TYR A C 1
ATOM 2271 O O . TYR A 1 302 ? 45.115 9.588 62.495 1.00 69.10 302 TYR A O 1
ATOM 2280 N N . SER A 1 303 ? 46.469 9.682 60.695 1.00 47.25 303 SER A N 1
ATOM 2281 C CA . SER A 1 303 ? 45.388 9.722 59.721 1.00 45.04 303 SER A CA 1
ATOM 2282 C C . SER A 1 303 ? 45.147 8.327 59.162 1.00 44.20 303 SER A C 1
ATOM 2283 O O . SER A 1 303 ? 46.094 7.577 58.909 1.00 62.23 303 SER A O 1
ATOM 2286 N N . TYR A 1 304 ? 43.876 7.979 58.978 1.00 43.92 304 TYR A N 1
ATOM 2287 C CA . TYR A 1 304 ? 43.528 6.636 58.544 1.00 41.13 304 TYR A CA 1
ATOM 2288 C C . TYR A 1 304 ? 42.182 6.645 57.837 1.00 50.65 304 TYR A C 1
ATOM 2289 O O . TYR A 1 304 ? 41.336 7.508 58.086 1.00 45.47 304 TYR A O 1
ATOM 2298 N N . SER A 1 305 ? 41.998 5.673 56.954 1.00 56.16 305 SER A N 1
ATOM 2299 C CA . SER A 1 305 ? 40.710 5.359 56.353 1.00 38.18 305 SER A CA 1
ATOM 2300 C C . SER A 1 305 ? 40.313 3.939 56.744 1.00 54.91 305 SER A C 1
ATOM 2301 O O . SER A 1 305 ? 40.994 3.273 57.526 1.00 59.75 305 SER A O 1
ATOM 2304 N N . ALA A 1 306 ? 39.194 3.478 56.190 1.00 52.75 306 ALA A N 1
ATOM 2305 C CA . ALA A 1 306 ? 38.735 2.114 56.401 1.00 52.60 306 ALA A CA 1
ATOM 2306 C C . ALA A 1 306 ? 38.244 1.534 55.083 1.00 55.17 306 ALA A C 1
ATOM 2307 O O . ALA A 1 306 ? 37.770 2.259 54.205 1.00 66.94 306 ALA A O 1
ATOM 2309 N N . SER A 1 307 ? 38.362 0.209 54.956 1.00 47.02 307 SER A N 1
ATOM 2310 C CA . SER A 1 307 ? 37.873 -0.473 53.763 1.00 62.64 307 SER A CA 1
ATOM 2311 C C . SER A 1 307 ? 36.354 -0.454 53.671 1.00 61.04 307 SER A C 1
ATOM 2312 O O . SER A 1 307 ? 35.810 -0.644 52.578 1.00 70.54 307 SER A O 1
ATOM 2315 N N . ALA A 1 308 ? 35.665 -0.235 54.789 1.00 61.19 308 ALA A N 1
ATOM 2316 C CA . ALA A 1 308 ? 34.212 -0.189 54.816 1.00 52.19 308 ALA A CA 1
ATOM 2317 C C . ALA A 1 308 ? 33.759 0.668 55.990 1.00 48.94 308 ALA A C 1
ATOM 2318 O O . ALA A 1 308 ? 34.379 0.663 57.057 1.00 49.11 308 ALA A O 1
ATOM 2320 N N . TYR A 1 309 ? 32.661 1.396 55.786 1.00 44.14 309 TYR A N 1
ATOM 2321 C CA . TYR A 1 309 ? 32.100 2.265 56.811 1.00 40.27 309 TYR A CA 1
ATOM 2322 C C . TYR A 1 309 ? 30.693 1.868 57.232 1.00 48.85 309 TYR A C 1
ATOM 2323 O O . TYR A 1 309 ? 30.082 2.577 58.042 1.00 42.60 309 TYR A O 1
ATOM 2332 N N . ALA A 1 310 ? 30.160 0.765 56.713 1.00 38.48 310 ALA A N 1
ATOM 2333 C CA . ALA A 1 310 ? 28.829 0.310 57.092 1.00 37.40 310 ALA A CA 1
ATOM 2334 C C . ALA A 1 310 ? 28.690 -1.159 56.724 1.00 33.93 310 ALA A C 1
ATOM 2335 O O . ALA A 1 310 ? 29.518 -1.726 56.006 1.00 42.66 310 ALA A O 1
ATOM 2337 N N . GLY A 1 311 ? 27.620 -1.766 57.229 1.00 34.84 311 GLY A N 1
ATOM 2338 C CA . GLY A 1 311 ? 27.302 -3.142 56.938 1.00 28.90 311 GLY A CA 1
ATOM 2339 C C . GLY A 1 311 ? 25.865 -3.456 57.291 1.00 45.30 311 GLY A C 1
ATOM 2340 O O . GLY A 1 311 ? 25.007 -2.570 57.340 1.00 50.81 311 GLY A O 1
ATOM 2341 N N . PRO A 1 312 ? 25.571 -4.733 57.531 1.00 38.70 312 PRO A N 1
ATOM 2342 C CA . PRO A 1 312 ? 24.207 -5.120 57.914 1.00 41.76 312 PRO A CA 1
ATOM 2343 C C . PRO A 1 312 ? 23.737 -4.443 59.193 1.00 46.86 312 PRO A C 1
ATOM 2344 O O . PRO A 1 312 ? 24.115 -4.849 60.297 1.00 48.26 312 PRO A O 1
ATOM 2348 N N . TYR A 1 313 ? 22.922 -3.396 59.042 1.00 40.27 313 TYR A N 1
ATOM 2349 C CA . TYR A 1 313 ? 22.252 -2.730 60.162 1.00 39.29 313 TYR A CA 1
ATOM 2350 C C . TYR A 1 313 ? 23.240 -2.107 61.150 1.00 51.95 313 TYR A C 1
ATOM 2351 O O . TYR A 1 313 ? 23.006 -2.098 62.361 1.00 53.53 313 TYR A O 1
ATOM 2360 N N . PHE A 1 314 ? 24.351 -1.577 60.642 1.00 33.68 314 PHE A N 1
ATOM 2361 C CA . PHE A 1 314 ? 25.202 -0.742 61.479 1.00 38.77 314 PHE A CA 1
ATOM 2362 C C . PHE A 1 314 ? 25.847 0.346 60.632 1.00 47.43 314 PHE A C 1
ATOM 2363 O O . PHE A 1 314 ? 26.052 0.180 59.427 1.00 45.31 314 PHE A O 1
ATOM 2371 N N . ARG A 1 315 ? 26.159 1.464 61.285 1.00 45.37 315 ARG A N 1
ATOM 2372 C CA . ARG A 1 315 ? 26.756 2.627 60.646 1.00 34.17 315 ARG A CA 1
ATOM 2373 C C . ARG A 1 315 ? 27.968 3.068 61.452 1.00 41.95 315 ARG A C 1
ATOM 2374 O O . ARG A 1 315 ? 27.931 3.087 62.686 1.00 50.78 315 ARG A O 1
ATOM 2382 N N . ILE A 1 316 ? 29.041 3.423 60.752 1.00 39.44 316 ILE A N 1
ATOM 2383 C CA . ILE A 1 316 ? 30.254 3.940 61.371 1.00 29.99 316 ILE A CA 1
ATOM 2384 C C . ILE A 1 316 ? 30.369 5.417 61.021 1.00 47.06 316 ILE A C 1
ATOM 2385 O O . ILE A 1 316 ? 30.228 5.797 59.852 1.00 51.41 316 ILE A O 1
ATOM 2390 N N . VAL A 1 317 ? 30.618 6.248 62.033 1.00 37.90 317 VAL A N 1
ATOM 2391 C CA . VAL A 1 317 ? 30.647 7.696 61.864 1.00 36.87 317 VAL A CA 1
ATOM 2392 C C . VAL A 1 317 ? 31.847 8.275 62.600 1.00 41.43 317 VAL A C 1
ATOM 2393 O O . VAL A 1 317 ? 32.305 7.731 63.609 1.00 41.72 317 VAL A O 1
ATOM 2397 N N . GLY A 1 318 ? 32.358 9.387 62.076 1.00 35.21 318 GLY A N 1
ATOM 2398 C CA . GLY A 1 318 ? 33.434 10.145 62.685 1.00 44.77 318 GLY A CA 1
ATOM 2399 C C . GLY A 1 318 ? 34.742 9.377 62.737 1.00 46.07 318 GLY A C 1
ATOM 2400 O O . GLY A 1 318 ? 35.077 8.585 61.847 1.00 53.07 318 GLY A O 1
ATOM 2401 N N . ASP A 1 319 ? 35.502 9.625 63.807 1.00 46.10 319 ASP A N 1
ATOM 2402 C CA . ASP A 1 319 ? 36.816 9.010 63.960 1.00 58.70 319 ASP A CA 1
ATOM 2403 C C . ASP A 1 319 ? 36.745 7.491 64.021 1.00 53.09 319 ASP A C 1
ATOM 2404 O O . ASP A 1 319 ? 37.754 6.827 63.761 1.00 59.18 319 ASP A O 1
ATOM 2409 N N . ALA A 1 320 ? 35.585 6.925 64.368 1.00 49.80 320 ALA A N 1
ATOM 2410 C CA . ALA A 1 320 ? 35.416 5.476 64.334 1.00 46.18 320 ALA A CA 1
ATOM 2411 C C . ALA A 1 320 ? 35.644 4.902 62.942 1.00 45.90 320 ALA A C 1
ATOM 2412 O O . ALA A 1 320 ? 35.979 3.718 62.817 1.00 55.79 320 ALA A O 1
ATOM 2414 N N . GLY A 1 321 ? 35.479 5.712 61.899 1.00 46.71 321 GLY A N 1
ATOM 2415 C CA . GLY A 1 321 ? 35.702 5.260 60.542 1.00 37.89 321 GLY A CA 1
ATOM 2416 C C . GLY A 1 321 ? 36.978 5.791 59.923 1.00 50.25 321 GLY A C 1
ATOM 2417 O O . GLY A 1 321 ? 37.820 5.014 59.464 1.00 52.40 321 GLY A O 1
ATOM 2418 N N . CYS A 1 322 ? 37.135 7.113 59.901 1.00 43.70 322 CYS A N 1
ATOM 2419 C CA . CYS A 1 322 ? 38.232 7.723 59.167 1.00 44.74 322 CYS A CA 1
ATOM 2420 C C . CYS A 1 322 ? 38.708 8.975 59.889 1.00 50.60 322 CYS A C 1
ATOM 2421 O O . CYS A 1 322 ? 37.972 9.589 60.666 1.00 48.81 322 CYS A O 1
ATOM 2424 N N . PHE A 1 323 ? 39.960 9.343 59.620 1.00 38.29 323 PHE A N 1
ATOM 2425 C CA . PHE A 1 323 ? 40.566 10.535 60.197 1.00 40.58 323 PHE A CA 1
ATOM 2426 C C . PHE A 1 323 ? 41.567 11.110 59.206 1.00 46.71 323 PHE A C 1
ATOM 2427 O O . PHE A 1 323 ? 42.263 10.365 58.511 1.00 49.80 323 PHE A O 1
ATOM 2435 N N . ILE A 1 324 ? 41.630 12.438 59.148 1.00 48.32 324 ILE A N 1
ATOM 2436 C CA . ILE A 1 324 ? 42.566 13.152 58.291 1.00 50.18 324 ILE A CA 1
ATOM 2437 C C . ILE A 1 324 ? 43.199 14.262 59.121 1.00 53.55 324 ILE A C 1
ATOM 2438 O O . ILE A 1 324 ? 42.599 14.759 60.079 1.00 54.51 324 ILE A O 1
ATOM 2443 N N . ASP A 1 325 ? 44.433 14.623 58.766 1.00 60.18 325 ASP A N 1
ATOM 2444 C CA . ASP A 1 325 ? 45.195 15.598 59.532 1.00 59.39 325 ASP A CA 1
ATOM 2445 C C . ASP A 1 325 ? 44.378 16.879 59.714 1.00 55.97 325 ASP A C 1
ATOM 2446 O O . ASP A 1 325 ? 43.873 17.433 58.727 1.00 60.55 325 ASP A O 1
ATOM 2451 N N . PRO A 1 326 ? 44.226 17.373 60.945 1.00 57.23 326 PRO A N 1
ATOM 2452 C CA . PRO A 1 326 ? 43.263 18.451 61.214 1.00 58.82 326 PRO A CA 1
ATOM 2453 C C . PRO A 1 326 ? 43.700 19.831 60.749 1.00 55.62 326 PRO A C 1
ATOM 2454 O O . PRO A 1 326 ? 43.389 20.825 61.412 1.00 60.98 326 PRO A O 1
ATOM 2458 N N . PHE A 1 327 ? 44.432 19.914 59.637 1.00 53.52 327 PHE A N 1
ATOM 2459 C CA . PHE A 1 327 ? 44.910 21.213 59.172 1.00 60.19 327 PHE A CA 1
ATOM 2460 C C . PHE A 1 327 ? 43.754 22.124 58.775 1.00 58.33 327 PHE A C 1
ATOM 2461 O O . PHE A 1 327 ? 43.779 23.329 59.057 1.00 62.67 327 PHE A O 1
ATOM 2469 N N . PHE A 1 328 ? 42.732 21.572 58.118 1.00 54.89 328 PHE A N 1
ATOM 2470 C CA . PHE A 1 328 ? 41.596 22.353 57.644 1.00 59.22 328 PHE A CA 1
ATOM 2471 C C . PHE A 1 328 ? 40.348 22.160 58.502 1.00 51.15 328 PHE A C 1
ATOM 2472 O O . PHE A 1 328 ? 39.232 22.385 58.024 1.00 49.30 328 PHE A O 1
ATOM 2480 N N . SER A 1 329 ? 40.520 21.767 59.765 1.00 55.11 329 SER A N 1
ATOM 2481 C CA . SER A 1 329 ? 39.434 21.718 60.749 1.00 47.35 329 SER A CA 1
ATOM 2482 C C . SER A 1 329 ? 38.250 20.890 60.247 1.00 42.26 329 SER A C 1
ATOM 2483 O O . SER A 1 329 ? 37.091 21.305 60.312 1.00 48.40 329 SER A O 1
ATOM 2486 N N . SER A 1 330 ? 38.555 19.698 59.740 1.00 39.72 330 SER A N 1
ATOM 2487 C CA . SER A 1 330 ? 37.555 18.840 59.121 1.00 38.24 330 SER A CA 1
ATOM 2488 C C . SER A 1 330 ? 36.923 17.843 60.084 1.00 54.73 330 SER A C 1
ATOM 2489 O O . SER A 1 330 ? 35.906 17.233 59.734 1.00 55.76 330 SER A O 1
ATOM 2492 N N . GLY A 1 331 ? 37.492 17.662 61.278 1.00 54.13 331 GLY A N 1
ATOM 2493 C CA . GLY A 1 331 ? 37.084 16.546 62.118 1.00 47.61 331 GLY A CA 1
ATOM 2494 C C . GLY A 1 331 ? 35.655 16.664 62.618 1.00 49.13 331 GLY A C 1
ATOM 2495 O O . GLY A 1 331 ? 34.866 15.720 62.506 1.00 33.85 331 GLY A O 1
ATOM 2496 N N . HIS A 1 332 ? 35.302 17.822 63.178 1.00 46.93 332 HIS A N 1
ATOM 2497 C CA . HIS A 1 332 ? 33.963 17.990 63.735 1.00 47.03 332 HIS A CA 1
ATOM 2498 C C . HIS A 1 332 ? 32.908 18.029 62.638 1.00 48.04 332 HIS A C 1
ATOM 2499 O O . HIS A 1 332 ? 31.787 17.541 62.828 1.00 40.72 332 HIS A O 1
ATOM 2506 N N . HIS A 1 333 ? 33.245 18.610 61.485 1.00 58.00 333 HIS A N 1
ATOM 2507 C CA . HIS A 1 333 ? 32.330 18.603 60.348 1.00 47.61 333 HIS A CA 1
ATOM 2508 C C . HIS A 1 333 ? 32.010 17.177 59.913 1.00 39.71 333 HIS A C 1
ATOM 2509 O O . HIS A 1 333 ? 30.842 16.778 59.857 1.00 49.45 333 HIS A O 1
ATOM 2516 N N . LEU A 1 334 ? 33.046 16.392 59.601 1.00 44.61 334 LEU A N 1
ATOM 2517 C CA . LEU A 1 334 ? 32.831 15.033 59.113 1.00 49.93 334 LEU A CA 1
ATOM 2518 C C . LEU A 1 334 ? 32.130 14.162 60.147 1.00 53.35 334 LEU A C 1
ATOM 2519 O O . LEU A 1 334 ? 31.433 13.207 59.781 1.00 56.08 334 LEU A O 1
ATOM 2524 N N . ALA A 1 335 ? 32.311 14.460 61.435 1.00 39.15 335 ALA A N 1
ATOM 2525 C CA . ALA A 1 335 ? 31.623 13.704 62.477 1.00 37.06 335 ALA A CA 1
ATOM 2526 C C . ALA A 1 335 ? 30.113 13.873 62.367 1.00 35.11 335 ALA A C 1
ATOM 2527 O O . ALA A 1 335 ? 29.367 12.892 62.273 1.00 38.74 335 ALA A O 1
ATOM 2529 N N . MET A 1 336 ? 29.642 15.123 62.383 1.00 44.40 336 MET A N 1
ATOM 2530 C CA . MET A 1 336 ? 28.206 15.373 62.314 1.00 38.97 336 MET A CA 1
ATOM 2531 C C . MET A 1 336 ? 27.650 15.115 60.919 1.00 50.85 336 MET A C 1
ATOM 2532 O O . MET A 1 336 ? 26.492 14.703 60.785 1.00 49.02 336 MET A O 1
ATOM 2537 N N . ALA A 1 337 ? 28.447 15.355 59.874 1.00 52.23 337 ALA A N 1
ATOM 2538 C CA . ALA A 1 337 ? 27.979 15.090 58.517 1.00 39.53 337 ALA A CA 1
ATOM 2539 C C . ALA A 1 337 ? 27.739 13.602 58.305 1.00 44.80 337 ALA A C 1
ATOM 2540 O O . ALA A 1 337 ? 26.795 13.209 57.609 1.00 51.28 337 ALA A O 1
ATOM 2542 N N . GLY A 1 338 ? 28.581 12.757 58.903 1.00 44.53 338 GLY A N 1
ATOM 2543 C CA . GLY A 1 338 ? 28.330 11.329 58.869 1.00 36.75 338 GLY A CA 1
ATOM 2544 C C . GLY A 1 338 ? 27.221 10.905 59.803 1.00 51.39 338 GLY A C 1
ATOM 2545 O O . GLY A 1 338 ? 26.503 9.942 59.516 1.00 45.05 338 GLY A O 1
ATOM 2546 N N . ALA A 1 339 ? 27.065 11.607 60.929 1.00 50.45 339 ALA A N 1
ATOM 2547 C CA . ALA A 1 339 ? 25.964 11.315 61.840 1.00 32.33 339 ALA A CA 1
ATOM 2548 C C . ALA A 1 339 ? 24.618 11.576 61.178 1.00 46.75 339 ALA A C 1
ATOM 2549 O O . ALA A 1 339 ? 23.653 10.836 61.401 1.00 53.00 339 ALA A O 1
ATOM 2551 N N . LEU A 1 340 ? 24.534 12.628 60.360 1.00 53.37 340 LEU A N 1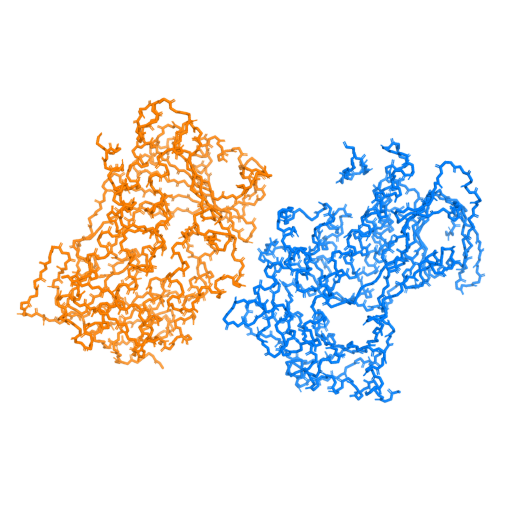
ATOM 2552 C CA . LEU A 1 340 ? 23.311 12.876 59.604 1.00 46.15 340 LEU A CA 1
ATOM 2553 C C . LEU A 1 340 ? 23.055 11.762 58.598 1.00 46.44 340 LEU A C 1
ATOM 2554 O O . LEU A 1 340 ? 21.926 11.272 58.476 1.00 56.99 340 LEU A O 1
ATOM 2559 N N . ALA A 1 341 ? 24.097 11.339 57.876 1.00 40.99 341 ALA A N 1
ATOM 2560 C CA . ALA A 1 341 ? 23.943 10.259 56.906 1.00 43.12 341 ALA A CA 1
ATOM 2561 C C . ALA A 1 341 ? 23.555 8.949 57.580 1.00 49.92 341 ALA A C 1
ATOM 2562 O O . ALA A 1 341 ? 22.810 8.150 57.000 1.00 53.42 341 ALA A O 1
ATOM 2564 N N . ALA A 1 342 ? 24.051 8.708 58.796 1.00 57.09 342 ALA A N 1
ATOM 2565 C CA . ALA A 1 342 ? 23.657 7.509 59.528 1.00 45.04 342 ALA A CA 1
ATOM 2566 C C . ALA A 1 342 ? 22.179 7.549 59.893 1.00 34.05 342 ALA A C 1
ATOM 2567 O O . ALA A 1 342 ? 21.471 6.545 59.750 1.00 49.29 342 ALA A O 1
ATOM 2569 N N . ALA A 1 343 ? 21.696 8.701 60.364 1.00 34.96 343 ALA A N 1
ATOM 2570 C CA . ALA A 1 343 ? 20.283 8.832 60.703 1.00 39.14 343 ALA A CA 1
ATOM 2571 C C . ALA A 1 343 ? 19.402 8.720 59.465 1.00 41.66 343 ALA A C 1
ATOM 2572 O O . ALA A 1 343 ? 18.327 8.110 59.513 1.00 41.15 343 ALA A O 1
ATOM 2574 N N . VAL A 1 344 ? 19.833 9.316 58.351 1.00 42.16 344 VAL A N 1
ATOM 2575 C CA . VAL A 1 344 ? 19.072 9.223 57.107 1.00 47.32 344 VAL A CA 1
ATOM 2576 C C . VAL A 1 344 ? 18.996 7.775 56.636 1.00 48.89 344 VAL A C 1
ATOM 2577 O O . VAL A 1 344 ? 17.919 7.265 56.304 1.00 45.32 344 VAL A O 1
ATOM 2581 N N . SER A 1 345 ? 20.145 7.095 56.592 1.00 44.50 345 SER A N 1
ATOM 2582 C CA . SER A 1 345 ? 20.186 5.735 56.062 1.00 39.77 345 SER A CA 1
ATOM 2583 C C . SER A 1 345 ? 19.430 4.760 56.957 1.00 40.98 345 SER A C 1
ATOM 2584 O O . SER A 1 345 ? 18.787 3.827 56.462 1.00 49.88 345 SER A O 1
ATOM 2587 N N . ILE A 1 346 ? 19.499 4.951 58.276 1.00 39.57 346 ILE A N 1
ATOM 2588 C CA . ILE A 1 346 ? 18.787 4.062 59.190 1.00 44.86 346 ILE A CA 1
ATOM 2589 C C . ILE A 1 346 ? 17.281 4.259 59.058 1.00 43.77 346 ILE A C 1
ATOM 2590 O O . ILE A 1 346 ? 16.517 3.290 58.975 1.00 45.92 346 ILE A O 1
ATOM 2595 N N . ARG A 1 347 ? 16.832 5.516 59.032 1.00 37.44 347 ARG A N 1
ATOM 2596 C CA . ARG A 1 347 ? 15.404 5.781 58.885 1.00 46.66 347 ARG A CA 1
ATOM 2597 C C . ARG A 1 347 ? 14.888 5.303 57.533 1.00 50.72 347 ARG A C 1
ATOM 2598 O O . ARG A 1 347 ? 13.781 4.760 57.441 1.00 54.47 347 ARG A O 1
ATOM 2606 N N . ALA A 1 348 ? 15.677 5.496 56.473 1.00 49.42 348 ALA A N 1
ATOM 2607 C CA . ALA A 1 348 ? 15.293 4.979 55.163 1.00 40.84 348 ALA A CA 1
ATOM 2608 C C . ALA A 1 348 ? 15.110 3.468 55.203 1.00 51.52 348 ALA A C 1
ATOM 2609 O O . ALA A 1 348 ? 14.147 2.933 54.640 1.00 62.23 348 ALA A O 1
ATOM 2611 N N . SER A 1 349 ? 16.029 2.761 55.865 1.00 54.62 349 SER A N 1
ATOM 2612 C CA . SER A 1 349 ? 15.885 1.317 56.016 1.00 51.85 349 SER A CA 1
ATOM 2613 C C . SER A 1 349 ? 14.698 0.971 56.907 1.00 61.48 349 SER A C 1
ATOM 2614 O O . SER A 1 349 ? 13.988 -0.009 56.654 1.00 65.81 349 SER A O 1
ATOM 2617 N N . MET A 1 350 ? 14.475 1.762 57.959 1.00 59.34 350 MET A N 1
ATOM 2618 C CA . MET A 1 350 ? 13.410 1.461 58.911 1.00 40.65 350 MET A CA 1
ATOM 2619 C C . MET A 1 350 ? 12.034 1.531 58.263 1.00 45.19 350 MET A C 1
ATOM 2620 O O . MET A 1 350 ? 11.185 0.662 58.500 1.00 44.45 350 MET A O 1
ATOM 2625 N N . LYS A 1 351 ? 11.788 2.555 57.447 1.00 41.72 351 LYS A N 1
ATOM 2626 C CA . LYS A 1 351 ? 10.455 2.827 56.930 1.00 55.01 351 LYS A CA 1
ATOM 2627 C C . LYS A 1 351 ? 10.273 2.373 55.488 1.00 58.89 351 LYS A C 1
ATOM 2628 O O . LYS A 1 351 ? 9.247 2.684 54.876 1.00 58.87 351 LYS A O 1
ATOM 2634 N N . GLY A 1 352 ? 11.239 1.645 54.935 1.00 61.37 352 GLY A N 1
ATOM 2635 C CA . GLY A 1 352 ? 11.051 1.003 53.651 1.00 55.12 352 GLY A CA 1
ATOM 2636 C C . GLY A 1 352 ? 11.300 1.875 52.444 1.00 57.56 352 GLY A C 1
ATOM 2637 O O . GLY A 1 352 ? 10.779 1.578 51.364 1.00 66.49 352 GLY A O 1
ATOM 2638 N N . ASP A 1 353 ? 12.074 2.953 52.590 1.00 60.08 353 ASP A N 1
ATOM 2639 C CA . ASP A 1 353 ? 12.460 3.735 51.420 1.00 61.29 353 ASP A CA 1
ATOM 2640 C C . ASP A 1 353 ? 13.344 2.925 50.480 1.00 57.16 353 ASP A C 1
ATOM 2641 O O . ASP A 1 353 ? 13.291 3.114 49.259 1.00 74.90 353 ASP A O 1
ATOM 2646 N N . CYS A 1 354 ? 14.153 2.022 51.029 1.00 47.41 354 CYS A N 1
ATOM 2647 C CA . CYS A 1 354 ? 14.987 1.124 50.242 1.00 51.10 354 CYS A CA 1
ATOM 2648 C C . CYS A 1 354 ? 15.405 -0.034 51.136 1.00 59.80 354 CYS A C 1
ATOM 2649 O O . CYS A 1 354 ? 15.165 -0.027 52.346 1.00 62.49 354 CYS A O 1
ATOM 2652 N N . SER A 1 355 ? 16.033 -1.034 50.525 1.00 63.94 355 SER A N 1
ATO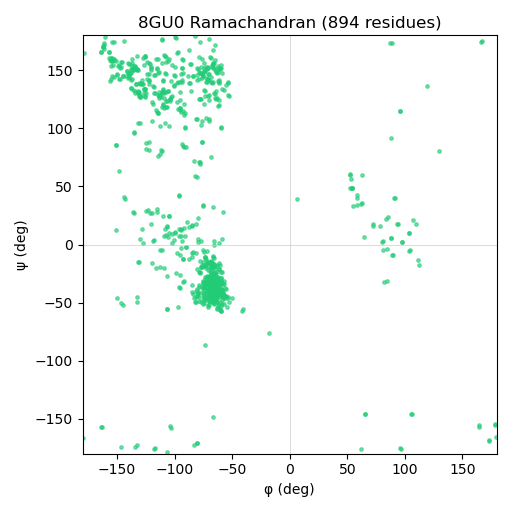M 2653 C CA . SER A 1 355 ? 16.553 -2.154 51.293 1.00 63.82 355 SER A CA 1
ATOM 2654 C C . SER A 1 355 ? 17.744 -1.711 52.139 1.00 62.51 355 SER A C 1
ATOM 2655 O O . SER A 1 355 ? 18.363 -0.671 51.895 1.00 73.43 355 SER A O 1
ATOM 2658 N N . GLU A 1 356 ? 18.057 -2.521 53.155 1.00 50.90 356 GLU A N 1
ATOM 2659 C CA . GLU A 1 356 ? 19.201 -2.224 54.010 1.00 53.48 356 GLU A CA 1
ATOM 2660 C C . GLU A 1 356 ? 20.493 -2.180 53.203 1.00 60.30 356 GLU A C 1
ATOM 2661 O O . GLU A 1 356 ? 21.344 -1.310 53.425 1.00 55.26 356 GLU A O 1
ATOM 2667 N N . TYR A 1 357 ? 20.650 -3.104 52.251 1.00 63.98 357 TYR A N 1
ATOM 2668 C CA . TYR A 1 357 ? 21.847 -3.114 51.415 1.00 53.22 357 TYR A CA 1
ATOM 2669 C C . TYR A 1 357 ? 21.961 -1.844 50.581 1.00 71.01 357 TYR A C 1
ATOM 2670 O O . TYR A 1 357 ? 23.074 -1.375 50.315 1.00 76.26 357 TYR A O 1
ATOM 2679 N N . GLU A 1 358 ? 20.829 -1.271 50.164 1.00 67.27 358 GLU A N 1
ATOM 2680 C CA . GLU A 1 358 ? 20.860 -0.002 49.444 1.00 59.75 358 GLU A CA 1
ATOM 2681 C C . GLU A 1 358 ? 21.214 1.157 50.370 1.00 54.73 358 GLU A C 1
ATOM 2682 O O . GLU A 1 358 ? 21.926 2.085 49.969 1.00 57.97 358 GLU A O 1
ATOM 2688 N N . ALA A 1 359 ? 20.727 1.121 51.613 1.00 51.89 359 ALA A N 1
ATOM 2689 C CA . ALA A 1 359 ? 20.980 2.220 52.541 1.00 46.88 359 ALA A CA 1
ATOM 2690 C C . ALA A 1 359 ? 22.410 2.196 53.066 1.00 52.87 359 ALA A C 1
ATOM 2691 O O . ALA A 1 359 ? 23.056 3.246 53.168 1.00 55.73 359 ALA A O 1
ATOM 2693 N N . SER A 1 360 ? 22.918 1.011 53.418 1.00 49.36 360 SER A N 1
ATOM 2694 C CA . SER A 1 360 ? 24.274 0.912 53.950 1.00 36.24 360 SER A CA 1
ATOM 2695 C C . SER A 1 360 ? 25.307 1.393 52.939 1.00 37.62 360 SER A C 1
ATOM 2696 O O . SER A 1 360 ? 26.294 2.039 53.309 1.00 52.96 360 SER A O 1
ATOM 2699 N N . ASN A 1 361 ? 25.099 1.087 51.657 1.00 46.16 361 ASN A N 1
ATOM 2700 C CA . ASN A 1 361 ? 26.004 1.587 50.628 1.00 54.35 361 ASN A CA 1
ATOM 2701 C C . ASN A 1 361 ? 25.931 3.105 50.519 1.00 52.57 361 ASN A C 1
ATOM 2702 O O . ASN A 1 361 ? 26.949 3.767 50.283 1.00 64.50 361 ASN A O 1
ATOM 2707 N N . TRP A 1 362 ? 24.736 3.676 50.687 1.00 37.96 362 TRP A N 1
ATOM 2708 C CA . TRP A 1 362 ? 24.592 5.123 50.571 1.00 53.50 362 TRP A CA 1
ATOM 2709 C C . TRP A 1 362 ? 25.297 5.842 51.716 1.00 54.25 362 TRP A C 1
ATOM 2710 O O . TRP A 1 362 ? 26.003 6.834 51.497 1.00 57.81 362 TRP A O 1
ATOM 2721 N N . HIS A 1 363 ? 25.111 5.358 52.948 1.00 52.69 363 HIS A N 1
ATOM 2722 C CA . HIS A 1 363 ? 25.832 5.920 54.087 1.00 48.80 363 HIS A CA 1
ATOM 2723 C C . HIS A 1 363 ? 27.338 5.780 53.910 1.00 48.14 363 HIS A C 1
ATOM 2724 O O . HIS A 1 363 ? 28.089 6.747 54.083 1.00 57.91 363 HIS A O 1
ATOM 2731 N N . ALA A 1 364 ? 27.796 4.572 53.574 1.00 44.10 364 ALA A N 1
ATOM 2732 C CA . ALA A 1 364 ? 29.228 4.326 53.452 1.00 50.43 364 ALA A CA 1
ATOM 2733 C C . ALA A 1 364 ? 29.848 5.169 52.350 1.00 47.78 364 ALA A C 1
ATOM 2734 O O . ALA A 1 364 ? 31.004 5.593 52.467 1.00 54.58 364 ALA A O 1
ATOM 2736 N N . ARG A 1 365 ? 29.101 5.422 51.274 1.00 47.64 365 ARG A N 1
ATOM 2737 C CA . ARG A 1 365 ? 29.613 6.291 50.222 1.00 52.38 365 ARG A CA 1
ATOM 2738 C C . ARG A 1 365 ? 29.758 7.723 50.720 1.00 53.30 365 ARG A C 1
ATOM 2739 O O . ARG A 1 365 ? 30.775 8.374 50.460 1.00 61.74 365 ARG A O 1
ATOM 2747 N N . LYS A 1 366 ? 28.760 8.226 51.453 1.00 49.32 366 LYS A N 1
ATOM 2748 C CA . LYS A 1 366 ? 28.827 9.597 51.952 1.00 64.50 366 LYS A CA 1
ATOM 2749 C C . LYS A 1 366 ? 29.935 9.780 52.980 1.00 59.68 366 LYS A C 1
ATOM 2750 O O . LYS A 1 366 ? 30.489 10.878 53.099 1.00 57.85 366 LYS A O 1
ATOM 2756 N N . VAL A 1 367 ? 30.274 8.731 53.730 1.00 53.52 367 VAL A N 1
ATOM 2757 C CA . VAL A 1 367 ? 31.439 8.811 54.603 1.00 50.59 367 VAL A CA 1
ATOM 2758 C C . VAL A 1 367 ? 32.716 8.815 53.775 1.00 50.91 367 VAL A C 1
ATOM 2759 O O . VAL A 1 367 ? 33.637 9.601 54.029 1.00 45.60 367 VAL A O 1
ATOM 2763 N N . ASP A 1 368 ? 32.782 7.952 52.760 1.00 47.01 368 ASP A N 1
ATOM 2764 C CA . ASP A 1 368 ? 33.969 7.878 51.915 1.00 47.39 368 ASP A CA 1
ATOM 2765 C C . ASP A 1 368 ? 34.098 9.120 51.041 1.00 51.80 368 ASP A C 1
ATOM 2766 O O . ASP A 1 368 ? 35.190 9.683 50.906 1.00 54.50 368 ASP A O 1
ATOM 2771 N N . GLU A 1 369 ? 32.989 9.559 50.439 1.00 57.45 369 GLU A N 1
ATOM 2772 C CA . GLU A 1 369 ? 33.032 10.692 49.519 1.00 53.62 369 GLU A CA 1
ATOM 2773 C C . GLU A 1 369 ? 33.364 11.988 50.250 1.00 61.49 369 GLU A C 1
ATOM 2774 O O . GLU A 1 369 ? 34.094 12.834 49.722 1.00 62.81 369 GLU A O 1
ATOM 2780 N N . GLY A 1 370 ? 32.845 12.157 51.466 1.00 69.64 370 GLY A N 1
ATOM 2781 C CA . GLY A 1 370 ? 33.228 13.308 52.269 1.00 61.86 370 GLY A CA 1
ATOM 2782 C C . GLY A 1 370 ? 34.683 13.273 52.696 1.00 47.92 370 GLY A C 1
ATOM 2783 O O . GLY A 1 370 ? 35.377 14.293 52.652 1.00 52.15 370 GLY A O 1
ATOM 2784 N N . TYR A 1 371 ? 35.164 12.101 53.116 1.00 59.45 371 TYR A N 1
ATOM 2785 C CA . TYR A 1 371 ? 36.558 11.962 53.529 1.00 49.81 371 TYR A CA 1
ATOM 2786 C C . TYR A 1 371 ? 37.518 12.169 52.363 1.00 60.36 371 TYR A C 1
ATOM 2787 O O . TYR A 1 371 ? 38.584 12.771 52.534 1.00 52.60 371 TYR A O 1
ATOM 2796 N N . THR A 1 372 ? 37.163 11.671 51.176 1.00 64.01 372 THR A N 1
ATOM 2797 C CA . THR A 1 372 ? 38.053 11.794 50.025 1.00 45.60 372 THR A CA 1
ATOM 2798 C C . THR A 1 372 ? 38.273 13.255 49.645 1.00 51.83 372 THR A C 1
ATOM 2799 O O . THR A 1 372 ? 39.370 13.636 49.219 1.00 61.41 372 THR A O 1
ATOM 2803 N N . LEU A 1 373 ? 37.244 14.091 49.804 1.00 47.08 373 LEU A N 1
ATOM 2804 C CA . LEU A 1 373 ? 37.381 15.506 49.473 1.00 58.10 373 LEU A CA 1
ATOM 2805 C C . LEU A 1 373 ? 38.436 16.176 50.345 1.00 57.66 373 LEU A C 1
ATOM 2806 O O . LEU A 1 373 ? 39.357 16.827 49.838 1.00 69.13 373 LEU A O 1
ATOM 2811 N N . PHE A 1 374 ? 38.315 16.027 51.665 1.00 52.25 374 PHE A N 1
ATOM 2812 C CA . PHE A 1 374 ? 39.293 16.624 52.568 1.00 51.64 374 PHE A CA 1
ATOM 2813 C C . PHE A 1 374 ? 40.655 15.950 52.458 1.00 62.85 374 PHE A C 1
ATOM 2814 O O . PHE A 1 374 ? 41.680 16.595 52.704 1.00 58.05 374 PHE A O 1
ATOM 2822 N N . LEU A 1 375 ? 40.689 14.664 52.100 1.00 62.26 375 LEU A N 1
ATOM 2823 C CA . LEU A 1 375 ? 41.958 13.948 51.993 1.00 54.07 375 LEU A CA 1
ATOM 2824 C C . LEU A 1 375 ? 42.878 14.603 50.969 1.00 59.88 375 LEU A C 1
ATOM 2825 O O . LEU A 1 375 ? 44.004 15.001 51.289 1.00 73.19 375 LEU A O 1
ATOM 2830 N N . LEU A 1 376 ? 42.411 14.726 49.725 1.00 58.61 376 LEU A N 1
ATOM 2831 C CA . LEU A 1 376 ? 43.250 15.284 48.669 1.00 63.90 376 LEU A CA 1
ATOM 2832 C C . LEU A 1 376 ? 43.532 16.767 48.885 1.00 63.56 376 LEU A C 1
ATOM 2833 O O . LEU A 1 376 ? 44.571 17.268 48.440 1.00 58.92 376 LEU A O 1
ATOM 2838 N N . VAL A 1 377 ? 42.635 17.483 49.565 1.00 54.57 377 VAL A N 1
ATOM 2839 C CA . VAL A 1 377 ? 42.868 18.900 49.826 1.00 35.50 377 VAL A CA 1
ATOM 2840 C C . VAL A 1 377 ? 43.931 19.074 50.905 1.00 57.16 377 VAL A C 1
ATOM 2841 O O . VAL A 1 377 ? 44.871 19.863 50.751 1.00 66.42 377 VAL A O 1
ATOM 2845 N N . VAL A 1 378 ? 43.803 18.334 52.010 1.00 65.93 378 VAL A N 1
ATOM 2846 C CA . VAL A 1 378 ? 44.824 18.370 53.055 1.00 52.92 378 VAL A CA 1
ATOM 2847 C C . VAL A 1 378 ? 46.156 17.860 52.518 1.00 56.50 378 VAL A C 1
ATOM 2848 O O . VAL A 1 378 ? 47.223 18.389 52.855 1.00 61.51 378 VAL A O 1
ATOM 2852 N N . MET A 1 379 ? 46.117 16.824 51.675 1.00 59.72 379 MET A N 1
ATOM 2853 C CA . MET A 1 379 ? 47.347 16.280 51.106 1.00 55.43 379 MET A CA 1
ATOM 2854 C C . MET A 1 379 ? 48.057 17.313 50.238 1.00 68.89 379 MET A C 1
ATOM 2855 O O . MET A 1 379 ? 49.288 17.430 50.280 1.00 62.24 379 MET A O 1
ATOM 2860 N N . ALA A 1 380 ? 47.296 18.067 49.441 1.00 69.32 380 ALA A N 1
ATOM 2861 C CA . ALA A 1 380 ? 47.893 19.106 48.606 1.00 62.74 380 ALA A CA 1
ATOM 2862 C C . ALA A 1 380 ? 48.502 20.219 49.451 1.00 74.19 380 ALA A C 1
ATOM 2863 O O . ALA A 1 380 ? 49.582 20.729 49.129 1.00 78.23 380 ALA A O 1
ATOM 2865 N N . ALA A 1 381 ? 47.824 20.610 50.533 1.00 63.36 381 ALA A N 1
ATOM 2866 C CA . ALA A 1 381 ? 48.357 21.653 51.404 1.00 61.80 381 ALA A CA 1
ATOM 2867 C C . ALA A 1 381 ? 49.595 21.176 52.153 1.00 60.79 381 ALA A C 1
ATOM 2868 O O . ALA A 1 381 ? 50.576 21.920 52.276 1.00 61.29 381 ALA A O 1
ATOM 2870 N N . LEU A 1 382 ? 49.568 19.946 52.670 1.00 60.40 382 LEU A N 1
ATOM 2871 C CA . LEU A 1 382 ? 50.724 19.431 53.396 1.00 69.06 382 LEU A CA 1
ATOM 2872 C C . LEU A 1 382 ? 51.916 19.201 52.475 1.00 73.10 382 LEU A C 1
ATOM 2873 O O . LEU A 1 382 ? 53.066 19.314 52.914 1.00 79.42 382 LEU A O 1
ATOM 2878 N N . LYS A 1 383 ? 51.668 18.877 51.203 1.00 73.87 383 LYS A N 1
ATOM 2879 C CA . LYS A 1 383 ? 52.766 18.789 50.245 1.00 68.14 383 LYS A CA 1
ATOM 2880 C C . LYS A 1 383 ? 53.389 20.157 50.000 1.00 62.96 383 LYS A C 1
ATOM 2881 O O . LYS A 1 383 ? 54.613 20.278 49.886 1.00 71.56 383 LYS A O 1
ATOM 2887 N N . GLN A 1 384 ? 52.559 21.199 49.904 1.00 73.36 384 GLN A N 1
ATOM 2888 C CA . GLN A 1 384 ? 53.078 22.556 49.775 1.00 66.99 384 GLN A CA 1
ATOM 2889 C C . GLN A 1 384 ? 53.885 22.970 50.999 1.00 71.99 384 GLN A C 1
ATOM 2890 O O . GLN A 1 384 ? 54.829 23.760 50.882 1.00 76.32 384 GLN A O 1
ATOM 2896 N N . ILE A 1 385 ? 53.538 22.450 52.178 1.00 55.37 385 ILE A N 1
ATOM 2897 C CA . ILE A 1 385 ? 54.281 22.811 53.380 1.00 53.35 385 ILE A CA 1
ATOM 2898 C C . ILE A 1 385 ? 55.667 22.172 53.371 1.00 56.22 385 ILE A C 1
ATOM 2899 O O . ILE A 1 385 ? 56.650 22.791 53.797 1.00 52.57 385 ILE A O 1
ATOM 2904 N N . ARG A 1 386 ? 55.780 20.935 52.877 1.00 60.14 386 ARG A N 1
ATOM 2905 C CA . ARG A 1 386 ? 57.102 20.318 52.809 1.00 68.47 386 ARG A CA 1
ATOM 2906 C C . ARG A 1 386 ? 57.899 20.837 51.614 1.00 66.63 386 ARG A C 1
ATOM 2907 O O . ARG A 1 386 ? 59.123 20.985 51.700 1.00 65.06 386 ARG A O 1
ATOM 2915 N N . MET A 1 387 ? 57.227 21.126 50.498 1.00 78.18 387 MET A N 1
ATOM 2916 C CA . MET A 1 387 ? 57.824 21.899 49.407 1.00 69.27 387 MET A CA 1
ATOM 2917 C C . MET A 1 387 ? 57.702 23.390 49.730 1.00 81.41 387 MET A C 1
ATOM 2918 O O . MET A 1 387 ? 56.931 24.138 49.126 1.00 90.40 387 MET A O 1
ATOM 2923 N N . GLN A 1 388 ? 58.500 23.816 50.714 1.00 73.08 388 GLN A N 1
ATOM 2924 C CA . GLN A 1 388 ? 58.507 25.220 51.122 1.00 81.31 388 GLN A CA 1
ATOM 2925 C C . GLN A 1 388 ? 58.819 26.154 49.958 1.00 79.90 388 GLN A C 1
ATOM 2926 O O . GLN A 1 388 ? 58.160 27.187 49.790 1.00 70.60 388 GLN A O 1
ATOM 2932 N N . GLU A 1 389 ? 59.814 25.812 49.142 1.00 90.21 389 GLU A N 1
ATOM 2933 C CA . GLU A 1 389 ? 60.253 26.693 48.070 1.00 82.85 389 GLU A CA 1
ATOM 2934 C C . GLU A 1 389 ? 59.622 26.37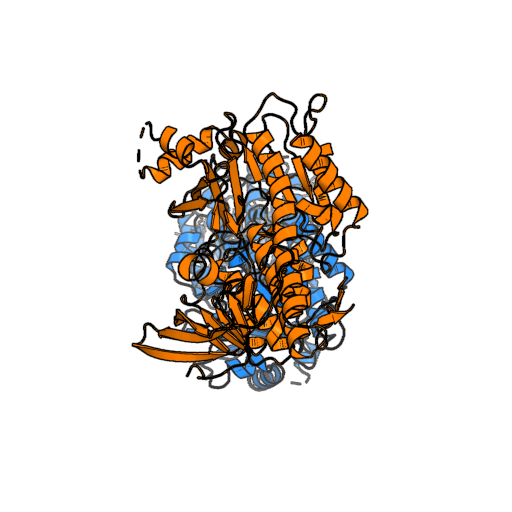6 46.720 1.00 89.11 389 GLU A C 1
ATOM 2935 O O . GLU A 1 389 ? 59.788 27.161 45.780 1.00 91.92 389 GLU A O 1
ATOM 2941 N N . GLU A 1 390 ? 58.903 25.259 46.600 1.00 91.41 390 GLU A N 1
ATOM 2942 C CA . GLU A 1 390 ? 58.372 24.876 45.298 1.00 82.86 390 GLU A CA 1
ATOM 2943 C C . GLU A 1 390 ? 56.921 25.322 45.135 1.00 83.86 390 GLU A C 1
ATOM 2944 O O . GLU A 1 390 ? 56.140 25.267 46.093 1.00 84.23 390 GLU A O 1
ATOM 2950 N N . PRO A 1 391 ? 56.475 25.810 43.977 1.00 98.96 391 PRO A N 1
ATOM 2951 C CA . PRO A 1 391 ? 55.090 26.211 43.879 1.00 98.71 391 PRO A CA 1
ATOM 2952 C C . PRO A 1 391 ? 54.232 24.950 43.741 1.00 100.32 391 PRO A C 1
ATOM 2953 O O . PRO A 1 391 ? 54.227 24.386 42.681 1.00 100.17 391 PRO A O 1
ATOM 2957 N N . VAL A 1 392 ? 53.577 24.532 44.823 1.00 88.39 392 VAL A N 1
ATOM 2958 C CA . VAL A 1 392 ? 52.673 23.348 44.798 1.00 91.54 392 VAL A CA 1
ATOM 2959 C C . VAL A 1 392 ? 51.275 23.899 44.613 1.00 94.44 392 VAL A C 1
ATOM 2960 O O . VAL A 1 392 ? 50.555 23.434 43.743 1.00 102.38 392 VAL A O 1
ATOM 2964 N N . LEU A 1 393 ? 50.918 24.813 45.495 1.00 87.44 393 LEU A N 1
ATOM 2965 C CA . LEU A 1 393 ? 49.638 25.505 45.446 1.00 94.50 393 LEU A CA 1
ATOM 2966 C C . LEU A 1 393 ? 49.771 26.944 44.965 1.00 101.37 393 LEU A C 1
ATOM 2967 O O . LEU A 1 393 ? 48.783 27.684 44.984 1.00 96.13 393 LEU A O 1
ATOM 2972 N N . SER A 1 394 ? 50.963 27.352 44.536 1.00 114.45 394 SER A N 1
ATOM 2973 C CA . SER A 1 394 ? 51.196 28.696 44.024 1.00 114.19 394 SER A CA 1
ATOM 2974 C C . SER A 1 394 ? 50.995 28.712 42.513 1.00 123.04 394 SER A C 1
ATOM 2975 O O . SER A 1 394 ? 51.676 27.985 41.780 1.00 121.60 394 SER A O 1
ATOM 2978 N N . ASP A 1 395 ? 50.061 29.536 42.055 1.00 125.97 395 ASP A N 1
ATOM 2979 C CA . ASP A 1 395 ? 49.739 29.698 40.647 1.00 131.23 395 ASP A CA 1
ATOM 2980 C C . ASP A 1 395 ? 50.275 31.048 40.179 1.00 132.37 395 ASP A C 1
ATOM 2981 O O . ASP A 1 395 ? 50.923 31.770 40.940 1.00 129.58 395 ASP A O 1
ATOM 2986 N N . ILE A 1 396 ? 50.042 31.382 38.906 1.00 134.56 396 ILE A N 1
ATOM 2987 C CA . ILE A 1 396 ? 50.502 32.675 38.407 1.00 133.63 396 ILE A CA 1
ATOM 2988 C C . ILE A 1 396 ? 49.803 33.761 39.212 1.00 126.65 396 ILE A C 1
ATOM 2989 O O . ILE A 1 396 ? 48.570 33.780 39.324 1.00 111.98 396 ILE A O 1
ATOM 2994 N N . ASP A 1 397 ? 50.588 34.646 39.820 1.00 124.63 397 ASP A N 1
ATOM 2995 C CA . ASP A 1 397 ? 50.052 35.486 40.881 1.00 123.14 397 ASP A CA 1
ATOM 2996 C C . ASP A 1 397 ? 50.939 36.708 41.084 1.00 116.22 397 ASP A C 1
ATOM 2997 O O . ASP A 1 397 ? 51.961 36.888 40.415 1.00 103.15 397 ASP A O 1
ATOM 3002 N N . ASP A 1 398 ? 50.516 37.557 42.021 1.00 117.20 398 ASP A N 1
ATOM 3003 C CA . ASP A 1 398 ? 51.282 38.709 42.472 1.00 111.54 398 ASP A CA 1
ATOM 3004 C C . ASP A 1 398 ? 51.872 38.502 43.858 1.00 111.84 398 ASP A C 1
ATOM 3005 O O . ASP A 1 398 ? 52.911 39.089 44.164 1.00 110.16 398 ASP A O 1
ATOM 3010 N N . ASP A 1 399 ? 51.241 37.663 44.685 1.00 116.61 399 ASP A N 1
ATOM 3011 C CA . ASP A 1 399 ? 51.735 37.279 46.006 1.00 119.72 399 ASP A CA 1
ATOM 3012 C C . ASP A 1 399 ? 50.749 36.289 46.625 1.00 123.77 399 ASP A C 1
ATOM 3013 O O . ASP A 1 399 ? 49.621 36.126 46.151 1.00 129.75 399 ASP A O 1
ATOM 3018 N N . GLY A 1 400 ? 51.208 35.610 47.675 1.00 121.25 400 GLY A N 1
ATOM 3019 C CA . GLY A 1 400 ? 50.368 34.779 48.523 1.00 114.88 400 GLY A CA 1
ATOM 3020 C C . GLY A 1 400 ? 49.665 33.578 47.922 1.00 101.80 400 GLY A C 1
ATOM 3021 O O . GLY A 1 400 ? 49.846 33.255 46.745 1.00 100.63 400 GLY A O 1
ATOM 3022 N N . PHE A 1 401 ? 48.849 32.909 48.742 1.00 101.46 401 PHE A N 1
ATOM 3023 C CA . PHE A 1 401 ? 48.111 31.715 48.345 1.00 107.79 401 PHE A CA 1
ATOM 3024 C C . PHE A 1 401 ? 46.610 31.956 48.220 1.00 101.39 401 PHE A C 1
ATOM 3025 O O . PHE A 1 401 ? 45.857 30.995 48.030 1.00 83.31 401 PHE A O 1
ATOM 3033 N N . ASP A 1 402 ? 46.157 33.208 48.323 1.00 103.83 402 ASP A N 1
ATOM 3034 C CA . ASP A 1 402 ? 44.721 33.476 48.374 1.00 94.29 402 ASP A CA 1
ATOM 3035 C C . ASP A 1 402 ? 44.006 33.046 47.098 1.00 92.31 402 ASP A C 1
ATOM 3036 O O . ASP A 1 402 ? 42.812 32.726 47.139 1.00 90.13 402 ASP A O 1
ATOM 3041 N N . ARG A 1 403 ? 44.704 33.043 45.960 1.00 96.75 403 ARG A N 1
ATOM 3042 C CA . ARG A 1 403 ? 44.084 32.561 44.729 1.00 82.22 403 ARG A CA 1
ATOM 3043 C C . ARG A 1 403 ? 43.795 31.069 44.812 1.00 85.92 403 ARG A C 1
ATOM 3044 O O . ARG A 1 403 ? 42.781 30.596 44.287 1.00 92.45 403 ARG A O 1
ATOM 3052 N N . ALA A 1 404 ? 44.679 30.312 45.465 1.00 83.28 404 ALA A N 1
ATOM 3053 C CA . ALA A 1 404 ? 44.447 28.882 45.633 1.00 84.48 404 ALA A CA 1
ATOM 3054 C C . ALA A 1 404 ? 43.230 28.627 46.511 1.00 82.96 404 ALA A C 1
ATOM 3055 O O . ALA A 1 404 ? 42.413 27.748 46.211 1.00 59.65 404 ALA A O 1
ATOM 3057 N N . PHE A 1 405 ? 43.089 29.390 47.596 1.00 87.47 405 PHE A N 1
ATOM 3058 C CA . PHE A 1 405 ? 41.967 29.214 48.509 1.00 81.22 405 PHE A CA 1
ATOM 3059 C C . PHE A 1 405 ? 40.650 29.713 47.933 1.00 84.03 405 PHE A C 1
ATOM 3060 O O . PHE A 1 405 ? 39.594 29.414 48.501 1.00 89.47 405 PHE A O 1
ATOM 3068 N N . GLN A 1 406 ? 40.681 30.459 46.827 1.00 85.99 406 GLN A N 1
ATOM 3069 C CA . GLN A 1 406 ? 39.446 30.763 46.114 1.00 69.76 406 GLN A CA 1
ATOM 3070 C C . GLN A 1 406 ? 38.937 29.543 45.358 1.00 73.73 406 GLN A C 1
ATOM 3071 O O . GLN A 1 406 ? 37.729 29.411 45.133 1.00 84.60 406 GLN A O 1
ATOM 3077 N N . PHE A 1 407 ? 39.841 28.647 44.961 1.00 71.56 407 PHE A N 1
ATOM 3078 C CA . PHE A 1 407 ? 39.438 27.412 44.300 1.00 74.01 407 PHE A CA 1
ATOM 3079 C C . PHE A 1 407 ? 39.054 26.343 45.316 1.00 74.28 407 PHE A C 1
ATOM 3080 O O . PHE A 1 407 ? 38.055 25.638 45.134 1.00 81.75 407 PHE A O 1
ATOM 3088 N N . LEU A 1 408 ? 39.837 26.210 46.391 1.00 73.97 408 LEU A N 1
ATOM 3089 C CA . LEU A 1 408 ? 39.575 25.226 47.436 1.00 78.75 408 LEU A CA 1
ATOM 3090 C C . LEU A 1 408 ? 38.404 25.610 48.332 1.00 66.98 408 LEU A C 1
ATOM 3091 O O . LEU A 1 408 ? 38.018 24.808 49.190 1.00 78.72 408 LEU A O 1
ATOM 3096 N N . LYS A 1 409 ? 37.850 26.812 48.159 1.00 60.69 409 LYS A N 1
ATOM 3097 C CA . LYS A 1 409 ? 36.797 27.416 48.973 1.00 70.56 409 LYS A CA 1
ATOM 3098 C C . LYS A 1 409 ? 35.695 26.445 49.404 1.00 65.53 409 LYS A C 1
ATOM 3099 O O . LYS A 1 409 ? 35.436 26.327 50.608 1.00 69.25 409 LYS A O 1
ATOM 3105 N N . PRO A 1 410 ? 35.015 25.739 48.487 1.00 68.73 410 PRO A N 1
ATOM 3106 C CA . PRO A 1 410 ? 33.842 24.963 48.930 1.00 64.42 410 PRO A CA 1
ATOM 3107 C C . PRO A 1 410 ? 34.195 23.762 49.789 1.00 55.92 410 PRO A C 1
ATOM 3108 O O . PRO A 1 410 ? 33.493 23.484 50.769 1.00 60.20 410 PRO A O 1
ATOM 3112 N N . VAL A 1 411 ? 35.263 23.037 49.452 1.00 54.34 411 VAL A N 1
ATOM 3113 C CA . VAL A 1 411 ? 35.647 21.872 50.245 1.00 59.99 411 VAL A CA 1
ATOM 3114 C C . VAL A 1 411 ? 36.152 22.302 51.616 1.00 56.66 411 VAL A C 1
ATOM 3115 O O . VAL A 1 411 ? 35.810 21.694 52.638 1.00 53.58 411 VAL A O 1
ATOM 3119 N N . ILE A 1 412 ? 36.974 23.354 51.660 1.00 54.92 412 ILE A N 1
ATOM 3120 C CA . ILE A 1 412 ? 37.512 23.845 52.926 1.00 54.13 412 ILE A CA 1
ATOM 3121 C C . ILE A 1 412 ? 36.397 24.272 53.872 1.00 58.57 412 ILE A C 1
ATOM 3122 O O . ILE A 1 412 ? 36.515 24.116 55.095 1.00 66.58 412 ILE A O 1
ATOM 3127 N N . GLN A 1 413 ? 35.292 24.788 53.335 1.00 68.01 413 GLN A N 1
ATOM 3128 C CA . GLN A 1 413 ? 34.166 25.218 54.151 1.00 61.74 413 GLN A CA 1
ATOM 3129 C C . GLN A 1 413 ? 33.095 24.143 54.299 1.00 54.83 413 GLN A C 1
ATOM 3130 O O . GLN A 1 413 ? 31.989 24.443 54.759 1.00 64.06 413 GLN A O 1
ATOM 3136 N N . GLY A 1 414 ? 33.396 22.903 53.921 1.00 51.47 414 GLY A N 1
ATOM 3137 C CA . GLY A 1 414 ? 32.551 21.779 54.272 1.00 59.57 414 GLY A CA 1
ATOM 3138 C C . GLY A 1 414 ? 31.499 21.385 53.261 1.00 65.29 414 GLY A C 1
ATOM 3139 O O . GLY A 1 414 ? 30.557 20.671 53.623 1.00 66.10 414 GLY A O 1
ATOM 3140 N N . SER A 1 415 ? 31.618 21.819 52.011 1.00 75.47 415 SER A N 1
ATOM 3141 C CA . SER A 1 415 ? 30.647 21.473 50.987 1.00 69.89 415 SER A CA 1
ATOM 3142 C C . SER A 1 415 ? 31.164 20.316 50.133 1.00 68.94 415 SER A C 1
ATOM 3143 O O . SER A 1 415 ? 32.279 19.820 50.313 1.00 74.06 415 SER A O 1
ATOM 3146 N N . GLY A 1 416 ? 30.333 19.884 49.184 1.00 71.80 416 GLY A N 1
ATOM 3147 C CA . GLY A 1 416 ? 30.732 18.932 48.170 1.00 69.30 416 GLY A CA 1
ATOM 3148 C C . GLY A 1 416 ? 30.244 17.514 48.381 1.00 73.15 416 GLY A C 1
ATOM 3149 O O . GLY A 1 416 ? 30.456 16.671 47.501 1.00 88.02 416 GLY A O 1
ATOM 3150 N N . SER A 1 417 ? 29.602 17.223 49.511 1.00 79.20 417 SER A N 1
ATOM 3151 C CA . SER A 1 417 ? 29.070 15.888 49.757 1.00 89.24 417 SER A CA 1
ATOM 3152 C C . SER A 1 417 ? 27.784 15.955 50.570 1.00 93.75 417 SER A C 1
ATOM 3153 O O . SER A 1 417 ? 26.775 15.346 50.198 1.00 98.18 417 SER A O 1
ATOM 3156 N N . ALA A 1 418 ? 27.810 16.691 51.680 1.00 96.07 418 ALA A N 1
ATOM 3157 C CA . ALA A 1 418 ? 26.613 16.870 52.490 1.00 92.28 418 ALA A CA 1
ATOM 3158 C C . ALA A 1 418 ? 25.608 17.744 51.752 1.00 108.15 418 ALA A C 1
ATOM 3159 O O . ALA A 1 418 ? 25.951 18.821 51.255 1.00 98.71 418 ALA A O 1
ATOM 3161 N N . GLU A 1 419 ? 24.368 17.264 51.655 1.00 97.39 419 GLU A N 1
ATOM 3162 C CA . GLU A 1 419 ? 23.331 17.988 50.931 1.00 95.98 419 GLU A CA 1
ATOM 3163 C C . GLU A 1 419 ? 22.777 19.178 51.705 1.00 89.21 419 GLU A C 1
ATOM 3164 O O . GLU A 1 419 ? 22.176 20.069 51.095 1.00 97.13 419 GLU A O 1
ATOM 3170 N N . ILE A 1 420 ? 22.965 19.220 53.027 1.00 76.75 420 ILE A N 1
ATOM 3171 C CA . ILE A 1 420 ? 22.419 20.317 53.820 1.00 92.20 420 ILE A CA 1
ATOM 3172 C C . ILE A 1 420 ? 23.157 21.631 53.574 1.00 93.47 420 ILE A C 1
ATOM 3173 O O . ILE A 1 420 ? 22.594 22.704 53.821 1.00 93.35 420 ILE A O 1
ATOM 3178 N N . VAL A 1 421 ? 24.394 21.584 53.080 1.00 93.82 421 VAL A N 1
ATOM 3179 C CA . VAL A 1 421 ? 25.169 22.799 52.796 1.00 99.73 421 VAL A CA 1
ATOM 3180 C C . VAL A 1 421 ? 24.944 23.160 51.329 1.00 93.70 421 VAL A C 1
ATOM 3181 O O . VAL A 1 421 ? 25.706 22.773 50.440 1.00 79.69 421 VAL A O 1
ATOM 3185 N N . LYS A 1 422 ? 23.875 23.918 51.075 1.00 96.32 422 LYS A N 1
ATOM 3186 C CA . LYS A 1 422 ? 23.507 24.295 49.714 1.00 94.37 422 LYS A CA 1
ATOM 3187 C C . LYS A 1 422 ? 24.417 25.377 49.137 1.00 97.38 422 LYS A C 1
ATOM 3188 O O . LYS A 1 422 ? 24.502 25.501 47.909 1.00 98.18 422 LYS A O 1
ATOM 3194 N N . ARG A 1 423 ? 25.158 26.092 49.992 1.00 90.29 423 ARG A N 1
ATOM 3195 C CA . ARG A 1 423 ? 25.733 27.389 49.633 1.00 80.34 423 ARG A CA 1
ATOM 3196 C C . ARG A 1 423 ? 26.483 27.357 48.305 1.00 79.19 423 ARG A C 1
ATOM 3197 O O . ARG A 1 423 ? 26.308 28.244 47.461 1.00 97.64 423 ARG A O 1
ATOM 3205 N N . PHE A 1 424 ? 27.319 26.348 48.094 1.00 76.93 424 PHE A N 1
ATOM 3206 C CA . PHE A 1 424 ? 28.185 26.320 46.926 1.00 85.69 424 PHE A CA 1
ATOM 3207 C C . PHE A 1 424 ? 27.572 25.452 45.837 1.00 85.55 424 PHE A C 1
ATOM 3208 O O . PHE A 1 424 ? 27.014 24.385 46.114 1.00 81.57 424 PHE A O 1
ATOM 3216 N N . THR A 1 425 ? 27.683 25.920 44.598 1.00 79.98 425 THR A N 1
ATOM 3217 C CA . THR A 1 425 ? 27.155 25.183 43.462 1.00 83.11 425 THR A CA 1
ATOM 3218 C C . THR A 1 425 ? 27.988 23.935 43.201 1.00 78.88 425 THR A C 1
ATOM 3219 O O . THR A 1 425 ? 29.183 23.880 43.506 1.00 93.36 425 THR A O 1
ATOM 3223 N N . LYS A 1 426 ? 27.338 22.922 42.628 1.00 87.44 426 LYS A N 1
ATOM 3224 C CA . LYS A 1 426 ? 28.045 21.706 42.246 1.00 104.44 426 LYS A CA 1
ATOM 3225 C C . LYS A 1 426 ? 29.049 21.957 41.126 1.00 103.77 426 LYS A C 1
ATOM 3226 O O . LYS A 1 426 ? 29.936 21.125 40.906 1.00 92.53 426 LYS A O 1
ATOM 3232 N N . LYS A 1 427 ? 28.925 23.082 40.415 1.00 105.72 427 LYS A N 1
ATOM 3233 C CA . LYS A 1 427 ? 29.968 23.502 39.483 1.00 106.62 427 LYS A CA 1
ATOM 3234 C C . LYS A 1 427 ? 31.247 23.876 40.225 1.00 99.66 427 LYS A C 1
ATOM 3235 O O . LYS A 1 427 ? 32.340 23.417 39.871 1.00 98.86 427 LYS A O 1
ATOM 3241 N N . GLU A 1 428 ? 31.123 24.719 41.255 1.00 92.78 428 GLU A N 1
ATOM 3242 C CA . GLU A 1 428 ? 32.287 25.182 42.008 1.00 96.10 428 GLU A CA 1
ATOM 3243 C C . GLU A 1 428 ? 33.046 24.027 42.653 1.00 98.11 428 GLU A C 1
ATOM 3244 O O . GLU A 1 428 ? 34.281 24.040 42.701 1.00 91.02 428 GLU A O 1
ATOM 3250 N N . VAL A 1 429 ? 32.325 23.024 43.159 1.00 101.90 429 VAL A N 1
ATOM 3251 C CA . VAL A 1 429 ? 32.970 21.893 43.824 1.00 90.55 429 VAL A CA 1
ATOM 3252 C C . VAL A 1 429 ? 33.891 21.150 42.863 1.00 79.33 429 VAL A C 1
ATOM 3253 O O . VAL A 1 429 ? 34.975 20.693 43.247 1.00 76.43 429 VAL A O 1
ATOM 3257 N N . SER A 1 430 ? 33.476 21.015 41.601 1.00 76.56 430 SER A N 1
ATOM 3258 C CA . SER A 1 430 ? 34.281 20.282 40.627 1.00 72.34 430 SER A CA 1
ATOM 3259 C C . SER A 1 430 ? 35.652 20.919 40.432 1.00 90.01 430 SER A C 1
ATOM 3260 O O . SER A 1 430 ? 36.657 20.212 40.290 1.00 88.39 430 SER A O 1
ATOM 3263 N N . GLU A 1 431 ? 35.716 22.253 40.424 1.00 96.89 431 GLU A N 1
ATOM 3264 C CA . GLU A 1 431 ? 37.002 22.923 40.251 1.00 104.79 431 GLU A CA 1
ATOM 3265 C C . GLU A 1 431 ? 37.881 22.794 41.489 1.00 99.14 431 GLU A C 1
ATOM 3266 O O . GLU A 1 431 ? 39.111 22.831 41.378 1.00 100.70 431 GLU A O 1
ATOM 3272 N N . ALA A 1 432 ? 37.275 22.646 42.669 1.00 93.52 432 ALA A N 1
ATOM 3273 C CA . ALA A 1 432 ? 38.060 22.407 43.877 1.00 88.77 432 ALA A CA 1
ATOM 3274 C C . ALA A 1 432 ? 38.761 21.056 43.825 1.00 84.09 432 ALA A C 1
ATOM 3275 O O . ALA A 1 432 ? 39.899 20.922 44.292 1.00 75.81 432 ALA A O 1
ATOM 3277 N N . ILE A 1 433 ? 38.099 20.042 43.263 1.00 75.24 433 ILE A N 1
ATOM 3278 C CA . ILE A 1 433 ? 38.697 18.712 43.184 1.00 79.78 433 ILE A CA 1
ATOM 3279 C C . ILE A 1 433 ? 39.846 18.701 42.182 1.00 85.07 433 ILE A C 1
ATOM 3280 O O . ILE A 1 433 ? 40.942 18.208 42.476 1.00 92.32 433 ILE A O 1
ATOM 3285 N N . ASP A 1 434 ? 39.612 19.242 40.984 1.00 83.96 434 ASP A N 1
ATOM 3286 C CA . ASP A 1 434 ? 40.650 19.267 39.956 1.00 85.64 434 ASP A CA 1
ATOM 3287 C C . ASP A 1 434 ? 41.864 20.077 40.398 1.00 83.57 434 ASP A C 1
ATOM 3288 O O . ASP A 1 434 ? 43.006 19.673 40.155 1.00 91.18 434 ASP A O 1
ATOM 3293 N N . PHE A 1 435 ? 41.637 21.220 41.051 1.00 86.12 435 PHE A N 1
ATOM 3294 C CA . PHE A 1 435 ? 42.745 22.096 41.426 1.00 85.82 435 PHE A CA 1
ATOM 3295 C C . PHE A 1 435 ? 43.750 21.386 42.325 1.00 86.49 435 PHE A C 1
ATOM 3296 O O . PHE A 1 435 ? 44.965 21.529 42.142 1.00 75.12 435 PHE A O 1
ATOM 3304 N N . ALA A 1 436 ? 43.267 20.615 43.300 1.00 90.76 436 ALA A N 1
ATOM 3305 C CA . ALA A 1 436 ? 44.174 19.949 44.228 1.00 83.84 436 ALA A CA 1
ATOM 3306 C C . ALA A 1 436 ? 44.839 18.734 43.593 1.00 87.38 436 ALA A C 1
ATOM 3307 O O . ALA A 1 436 ? 46.034 18.496 43.800 1.00 78.77 436 ALA A O 1
ATOM 3309 N N . VAL A 1 437 ? 44.077 17.954 42.823 1.00 80.20 437 VAL A N 1
ATOM 3310 C CA . VAL A 1 437 ? 44.621 16.750 42.200 1.00 87.22 437 VAL A CA 1
ATOM 3311 C C . VAL A 1 437 ? 45.676 17.101 41.157 1.00 97.16 437 VAL A C 1
ATOM 3312 O O . VAL A 1 437 ? 46.686 16.399 41.018 1.00 111.91 437 VAL A O 1
ATOM 3316 N N . LEU A 1 438 ? 45.477 18.198 40.421 1.00 90.77 438 LEU A N 1
ATOM 3317 C CA . LEU A 1 438 ? 46.478 18.600 39.438 1.00 89.17 438 LEU A CA 1
ATOM 3318 C C . LEU A 1 438 ? 47.775 19.050 40.098 1.00 81.09 438 LEU A C 1
ATOM 3319 O O . LEU A 1 438 ? 48.843 18.959 39.483 1.00 92.15 438 LEU A O 1
ATOM 3324 N N . ALA A 1 439 ? 47.710 19.533 41.340 1.00 67.85 439 ALA A N 1
ATOM 3325 C CA . ALA A 1 439 ? 48.931 19.862 42.066 1.00 78.30 439 ALA A CA 1
ATOM 3326 C C . ALA A 1 439 ? 49.625 18.608 42.582 1.00 94.91 439 ALA A C 1
ATOM 3327 O O . ALA A 1 439 ? 50.860 18.538 42.597 1.00 99.92 439 ALA A O 1
ATOM 3329 N N . LEU A 1 440 ? 48.852 17.613 43.005 1.00 93.24 440 LEU A N 1
ATOM 3330 C CA . LEU A 1 440 ? 49.401 16.326 43.416 1.00 82.91 440 LEU A CA 1
ATOM 3331 C C . LEU A 1 440 ? 49.876 15.513 42.214 1.00 78.46 440 LEU A C 1
ATOM 3332 O O . LEU A 1 440 ? 49.679 15.909 41.064 1.00 74.48 440 LEU A O 1
ATOM 3337 N N . GLY A 1 505 ? 20.259 6.459 41.569 1.00 72.44 505 GLY A N 1
ATOM 3338 C CA . GLY A 1 505 ? 20.825 7.041 42.772 1.00 59.56 505 GLY A CA 1
ATOM 3339 C C . GLY A 1 505 ? 19.776 7.427 43.797 1.00 78.26 505 GLY A C 1
ATOM 3340 O O . GLY A 1 505 ? 18.577 7.329 43.537 1.00 73.00 505 GLY A O 1
ATOM 3341 N N . PHE A 1 506 ? 20.232 7.867 44.967 1.00 75.58 506 PHE A N 1
ATOM 3342 C CA . PHE A 1 506 ? 19.356 8.243 46.065 1.00 62.37 506 PHE A CA 1
ATOM 3343 C C . PHE A 1 506 ? 19.586 9.697 46.454 1.00 56.77 506 PHE A C 1
ATOM 3344 O O . PHE A 1 506 ? 20.681 10.242 46.278 1.00 63.64 506 PHE A O 1
ATOM 3352 N N . MET A 1 507 ? 18.536 10.321 46.986 1.00 55.68 507 MET A N 1
ATOM 3353 C CA . MET A 1 507 ? 18.566 11.718 47.386 1.00 56.63 507 MET A CA 1
ATOM 3354 C C . MET A 1 507 ? 17.976 11.839 48.787 1.00 63.32 507 MET A C 1
ATOM 3355 O O . MET A 1 507 ? 16.888 11.298 49.049 1.00 67.87 507 MET A O 1
ATOM 3360 N N . PRO A 1 508 ? 18.653 12.525 49.707 1.00 63.79 508 PRO A N 1
ATOM 3361 C CA . PRO A 1 508 ? 18.131 12.645 51.073 1.00 53.39 508 PRO A CA 1
ATOM 3362 C C . PRO A 1 508 ? 16.796 13.372 51.117 1.00 50.80 508 PRO A C 1
ATOM 3363 O O . PRO A 1 508 ? 16.514 14.259 50.308 1.00 54.86 508 PRO A O 1
ATOM 3367 N N . ARG A 1 509 ? 15.974 12.984 52.087 1.00 48.98 509 ARG A N 1
ATOM 3368 C CA . ARG A 1 509 ? 14.731 13.679 52.410 1.00 56.75 509 ARG A CA 1
ATOM 3369 C C . ARG A 1 509 ? 14.936 14.333 53.773 1.00 54.53 509 ARG A C 1
ATOM 3370 O O . ARG A 1 509 ? 14.511 13.817 54.807 1.00 69.11 509 ARG A O 1
ATOM 3378 N N . LEU A 1 510 ? 15.600 15.490 53.768 1.00 53.28 510 LEU A N 1
ATOM 3379 C CA . LEU A 1 510 ? 15.981 16.173 55.003 1.00 63.92 510 LEU A CA 1
ATOM 3380 C C . LEU A 1 510 ? 14.800 16.965 55.569 1.00 67.91 510 LEU A C 1
ATOM 3381 O O . LEU A 1 510 ? 14.858 18.175 55.783 1.00 56.62 510 LEU A O 1
ATOM 3386 N N . GLU A 1 511 ? 13.717 16.241 55.833 1.00 73.12 511 GLU A N 1
ATOM 3387 C CA . GLU A 1 511 ? 12.514 16.799 56.432 1.00 64.64 511 GLU A CA 1
ATOM 3388 C C . GLU A 1 511 ? 12.348 16.225 57.832 1.00 60.83 511 GLU A C 1
ATOM 3389 O O . GLU A 1 511 ? 12.370 15.002 58.010 1.00 66.51 511 GLU A O 1
ATOM 3395 N N . HIS A 1 512 ? 12.196 17.104 58.820 1.00 54.61 512 HIS A N 1
ATOM 3396 C CA . HIS A 1 512 ? 11.963 16.645 60.182 1.00 44.55 512 HIS A CA 1
ATOM 3397 C C . HIS A 1 512 ? 10.633 15.905 60.251 1.00 55.78 512 HIS A C 1
ATOM 3398 O O . HIS A 1 512 ? 9.589 16.441 59.867 1.00 71.37 512 HIS A O 1
ATOM 3405 N N . GLY A 1 513 ? 10.673 14.669 60.742 1.00 55.30 513 GLY A N 1
ATOM 3406 C CA . GLY A 1 513 ? 9.504 13.819 60.782 1.00 46.14 513 GLY A CA 1
ATOM 3407 C C . GLY A 1 513 ? 9.292 12.978 59.541 1.00 45.43 513 GLY A C 1
ATOM 3408 O O . GLY A 1 513 ? 8.419 12.100 59.549 1.00 57.23 513 GLY A O 1
ATOM 3409 N N . HIS A 1 514 ? 10.062 13.214 58.477 1.00 53.25 514 HIS A N 1
ATOM 3410 C CA . HIS A 1 514 ? 9.969 12.443 57.242 1.00 66.41 514 HIS A CA 1
ATOM 3411 C C . HIS A 1 514 ? 11.351 12.061 56.728 1.00 60.47 514 HIS A C 1
ATOM 3412 O O . HIS A 1 514 ? 11.537 11.872 55.523 1.00 55.87 514 HIS A O 1
ATOM 3419 N N . LEU A 1 515 ? 12.329 11.953 57.626 1.00 60.91 515 LEU A N 1
ATOM 3420 C CA . LEU A 1 515 ? 13.704 11.711 57.211 1.00 58.43 515 LEU A CA 1
ATOM 3421 C C . LEU A 1 515 ? 13.823 10.373 56.489 1.00 47.13 515 LEU A C 1
ATOM 3422 O O . LEU A 1 515 ? 13.198 9.381 56.874 1.00 51.36 515 LEU A O 1
ATOM 3427 N N . GLY A 1 516 ? 14.634 10.351 55.439 1.00 34.22 516 GLY A N 1
ATOM 3428 C CA . GLY A 1 516 ? 14.832 9.141 54.662 1.00 37.02 516 GLY A CA 1
ATOM 3429 C C . GLY A 1 516 ? 15.476 9.465 53.323 1.00 47.42 516 GLY A C 1
ATOM 3430 O O . GLY A 1 516 ? 16.135 10.492 53.168 1.00 44.60 516 GLY A O 1
ATOM 3431 N N . LEU A 1 517 ? 15.265 8.563 52.364 1.00 65.60 517 LEU A N 1
ATOM 3432 C CA . LEU A 1 517 ? 15.864 8.670 51.041 1.00 52.28 517 LEU A CA 1
ATOM 3433 C C . LEU A 1 517 ? 14.806 8.524 49.958 1.00 65.10 517 LEU A C 1
ATOM 3434 O O . LEU A 1 517 ? 13.909 7.682 50.061 1.00 59.84 517 LEU A O 1
ATOM 3439 N N . ASN A 1 518 ? 14.920 9.347 48.921 1.00 63.67 518 ASN A N 1
ATOM 3440 C CA . ASN A 1 518 ? 14.176 9.193 47.681 1.00 59.88 518 ASN A CA 1
ATOM 3441 C C . ASN A 1 518 ? 15.112 8.705 46.584 1.00 65.19 518 ASN A C 1
ATOM 3442 O O . ASN A 1 518 ? 16.336 8.812 46.692 1.00 74.76 518 ASN A O 1
ATOM 3447 N N . ARG A 1 519 ? 14.526 8.163 45.521 1.00 63.01 519 ARG A N 1
ATOM 3448 C CA . ARG A 1 519 ? 15.318 7.670 44.399 1.00 76.65 519 ARG A CA 1
ATOM 3449 C C . ARG A 1 519 ? 15.430 8.723 43.300 1.00 77.27 519 ARG A C 1
ATOM 3450 O O . ARG A 1 519 ? 14.500 8.926 42.520 1.00 69.12 519 ARG A O 1
ATOM 3458 N N . SER B 1 2 ? 49.725 66.834 59.493 1.00 73.09 2 SER B N 1
ATOM 3459 C CA . SER B 1 2 ? 48.516 67.477 58.990 1.00 87.25 2 SER B CA 1
ATOM 3460 C C . SER B 1 2 ? 48.525 67.557 57.466 1.00 79.98 2 SER B C 1
ATOM 3461 O O . SER B 1 2 ? 49.501 67.177 56.819 1.00 74.91 2 SER B O 1
ATOM 3464 N N . ILE B 1 3 ? 47.423 68.046 56.905 1.00 81.60 3 ILE B N 1
ATOM 3465 C CA . ILE B 1 3 ? 47.315 68.193 55.449 1.00 82.18 3 ILE B CA 1
ATOM 3466 C C . ILE B 1 3 ? 48.344 69.214 54.977 1.00 71.40 3 ILE B C 1
ATOM 3467 O O . ILE B 1 3 ? 48.441 70.310 55.564 1.00 74.72 3 ILE B O 1
ATOM 3472 N N . PRO B 1 4 ? 49.129 68.928 53.941 1.00 61.51 4 PRO B N 1
ATOM 3473 C CA . PRO B 1 4 ? 50.144 69.893 53.506 1.00 63.96 4 PRO B CA 1
ATOM 3474 C C . PRO B 1 4 ? 49.529 71.078 52.777 1.00 66.36 4 PRO B C 1
ATOM 3475 O O . PRO B 1 4 ? 48.431 71.012 52.221 1.00 64.44 4 PRO B O 1
ATOM 3479 N N . LYS B 1 5 ? 50.272 72.187 52.796 1.00 65.50 5 LYS B N 1
ATOM 3480 C CA . LYS B 1 5 ? 49.839 73.411 52.135 1.00 67.26 5 LYS B CA 1
ATOM 3481 C C . LYS B 1 5 ? 50.093 73.399 50.633 1.00 59.62 5 LYS B C 1
ATOM 3482 O O . LYS B 1 5 ? 49.444 74.159 49.905 1.00 52.63 5 LYS B O 1
ATOM 3488 N N . SER B 1 6 ? 51.006 72.556 50.153 1.00 50.12 6 SER B N 1
ATOM 3489 C CA . SER B 1 6 ? 51.356 72.520 48.740 1.00 64.20 6 SER B CA 1
ATOM 3490 C C . SER B 1 6 ? 51.552 71.079 48.293 1.00 68.91 6 SER B C 1
ATOM 3491 O O . SER B 1 6 ? 52.070 70.249 49.046 1.00 74.60 6 SER B O 1
ATOM 3494 N N . CYS B 1 7 ? 51.129 70.792 47.064 1.00 61.43 7 CYS B N 1
ATOM 3495 C CA . CYS B 1 7 ? 51.325 69.486 46.451 1.00 58.23 7 CYS B CA 1
ATOM 3496 C C . CYS B 1 7 ? 51.343 69.654 44.938 1.00 62.90 7 CYS B C 1
ATOM 3497 O O . CYS B 1 7 ? 51.110 70.744 44.410 1.00 64.95 7 CYS B O 1
ATOM 3500 N N . GLU B 1 8 ? 51.631 68.555 44.239 1.00 55.64 8 GLU B N 1
ATOM 3501 C CA . GLU B 1 8 ? 51.651 68.590 42.780 1.00 49.73 8 GLU B CA 1
ATOM 3502 C C . GLU B 1 8 ? 50.249 68.455 42.195 1.00 55.06 8 GLU B C 1
ATOM 3503 O O . GLU B 1 8 ? 49.855 69.239 41.325 1.00 65.22 8 GLU B O 1
ATOM 3509 N N . VAL B 1 9 ? 49.484 67.465 42.651 1.00 57.38 9 VAL B N 1
ATOM 3510 C CA . VAL B 1 9 ? 48.134 67.219 42.155 1.00 43.55 9 VAL B CA 1
ATOM 3511 C C . VAL B 1 9 ? 47.193 67.060 43.340 1.00 44.69 9 VAL B C 1
ATOM 3512 O O . VAL B 1 9 ? 47.482 66.301 44.272 1.00 50.66 9 VAL B O 1
ATOM 3516 N N . LEU B 1 10 ? 46.071 67.772 43.302 1.00 40.84 10 LEU B N 1
ATOM 3517 C CA . LEU B 1 10 ? 44.996 67.601 44.268 1.00 42.44 10 LEU B CA 1
ATOM 3518 C C . LEU B 1 10 ? 43.855 66.832 43.619 1.00 44.58 10 LEU B C 1
ATOM 3519 O O . LEU B 1 10 ? 43.345 67.239 42.569 1.00 43.47 10 LEU B O 1
ATOM 3524 N N . VAL B 1 11 ? 43.457 65.728 44.244 1.00 52.89 11 VAL B N 1
ATOM 3525 C CA . VAL B 1 11 ? 42.328 64.923 43.792 1.00 35.43 11 VAL B CA 1
ATOM 3526 C C . VAL B 1 11 ? 41.182 65.138 44.768 1.00 44.66 11 VAL B C 1
ATOM 3527 O O . VAL B 1 11 ? 41.305 64.832 45.961 1.00 50.06 11 VAL B O 1
ATOM 3531 N N . ALA B 1 12 ? 40.070 65.667 44.264 1.00 33.40 12 ALA B N 1
ATOM 3532 C CA . ALA B 1 12 ? 38.899 65.965 45.079 1.00 33.54 12 ALA B CA 1
ATOM 3533 C C . ALA B 1 12 ? 37.924 64.798 44.999 1.00 45.51 12 ALA B C 1
ATOM 3534 O O . ALA B 1 12 ? 37.413 64.482 43.919 1.00 50.73 12 ALA B O 1
ATOM 3536 N N . GLY B 1 13 ? 37.667 64.164 46.140 1.00 49.14 13 GLY B N 1
ATOM 3537 C CA . GLY B 1 13 ? 36.768 63.029 46.191 1.00 47.36 13 GLY B CA 1
ATOM 3538 C C . GLY B 1 13 ? 37.483 61.697 46.112 1.00 51.20 13 GLY B C 1
ATOM 3539 O O . GLY B 1 13 ? 38.102 61.375 45.094 1.00 56.52 13 GLY B O 1
ATOM 3540 N N . GLY B 1 14 ? 37.406 60.913 47.186 1.00 61.28 14 GLY B N 1
ATOM 3541 C CA . GLY B 1 14 ? 38.068 59.623 47.235 1.00 49.13 14 GLY B CA 1
ATOM 3542 C C . GLY B 1 14 ? 37.166 58.461 46.871 1.00 50.96 14 GLY B C 1
ATOM 3543 O O . GLY B 1 14 ? 37.204 57.412 47.521 1.00 56.11 14 GLY B O 1
ATOM 3544 N N . GLY B 1 15 ? 36.349 58.632 45.836 1.00 48.05 15 GLY B N 1
ATOM 3545 C CA . GLY B 1 15 ? 35.618 57.533 45.255 1.00 46.39 15 GLY B CA 1
ATOM 3546 C C . GLY B 1 15 ? 36.500 56.729 44.323 1.00 52.37 15 GLY B C 1
ATOM 3547 O O . GLY B 1 15 ? 37.720 56.914 44.283 1.00 56.72 15 GLY B O 1
ATOM 3548 N N . PRO B 1 16 ? 35.903 55.795 43.574 1.00 39.29 16 PRO B N 1
ATOM 3549 C CA . PRO B 1 16 ? 36.708 54.980 42.645 1.00 46.59 16 PRO B CA 1
ATOM 3550 C C . PRO B 1 16 ? 37.539 55.802 41.674 1.00 39.56 16 PRO B C 1
ATOM 3551 O O . PRO B 1 16 ? 38.725 55.513 41.478 1.00 50.36 16 PRO B O 1
ATOM 3555 N N . ALA B 1 17 ? 36.944 56.827 41.061 1.00 44.36 17 ALA B N 1
ATOM 3556 C CA . ALA B 1 17 ? 37.686 57.646 40.109 1.00 39.36 17 ALA B CA 1
ATOM 3557 C C . ALA B 1 17 ? 38.767 58.472 40.795 1.00 49.42 17 ALA B C 1
ATOM 3558 O O . ALA B 1 17 ? 39.806 58.754 40.191 1.00 54.95 17 ALA B O 1
ATOM 3560 N N . GLY B 1 18 ? 38.548 58.860 42.052 1.00 45.46 18 GLY B N 1
ATOM 3561 C CA . GLY B 1 18 ? 39.566 59.611 42.769 1.00 33.43 18 GLY B CA 1
ATOM 3562 C C . GLY B 1 18 ? 40.726 58.737 43.202 1.00 41.58 18 GLY B C 1
ATOM 3563 O O . GLY B 1 18 ? 41.891 59.065 42.958 1.00 45.64 18 GLY B O 1
ATOM 3564 N N . SER B 1 19 ? 40.421 57.613 43.853 1.00 39.66 19 SER B N 1
ATOM 3565 C CA . SER B 1 19 ? 41.470 56.706 44.305 1.00 47.45 19 SER B CA 1
ATOM 3566 C C . SER B 1 19 ? 42.258 56.138 43.131 1.00 49.86 19 SER B C 1
ATOM 3567 O O . SER B 1 19 ? 43.472 55.929 43.234 1.00 53.22 19 SER B O 1
ATOM 3570 N N . TYR B 1 20 ? 41.584 55.874 42.009 1.00 36.10 20 TYR B N 1
ATOM 3571 C CA . TYR B 1 20 ? 42.281 55.362 40.832 1.00 37.45 20 TYR B CA 1
ATOM 3572 C C . TYR B 1 20 ? 43.230 56.409 40.263 1.00 37.21 20 TYR B C 1
ATOM 3573 O O . TYR B 1 20 ? 44.381 56.102 39.930 1.00 43.25 20 TYR B O 1
ATOM 3582 N N . ALA B 1 21 ? 42.760 57.652 40.137 1.00 46.35 21 ALA B N 1
ATOM 3583 C CA . ALA B 1 21 ? 43.612 58.716 39.616 1.00 35.70 21 ALA B CA 1
ATOM 3584 C C . ALA B 1 21 ? 44.743 59.045 40.582 1.00 53.71 21 ALA B C 1
ATOM 3585 O O . ALA B 1 21 ? 45.872 59.319 40.156 1.00 59.04 21 ALA B O 1
ATOM 3587 N N . ALA B 1 22 ? 44.461 59.023 41.887 1.00 41.38 22 ALA B N 1
ATOM 3588 C CA . ALA B 1 22 ? 45.504 59.277 42.876 1.00 39.79 22 ALA B CA 1
ATOM 3589 C C . ALA B 1 22 ? 46.565 58.184 42.847 1.00 48.31 22 ALA B C 1
ATOM 3590 O O . ALA B 1 22 ? 47.768 58.469 42.860 1.00 49.33 22 ALA B O 1
ATOM 3592 N N . SER B 1 23 ? 46.134 56.922 42.804 1.00 40.57 23 SER B N 1
ATOM 3593 C CA . SER B 1 23 ? 47.082 55.811 42.774 1.00 32.87 23 SER B CA 1
ATOM 3594 C C . SER B 1 23 ? 47.905 55.822 41.492 1.00 43.68 23 SER B C 1
ATOM 3595 O O . SER B 1 23 ? 49.131 55.668 41.528 1.00 60.44 23 SER B O 1
ATOM 3598 N N . ALA B 1 24 ? 47.245 56.007 40.344 1.00 42.17 24 ALA B N 1
ATOM 3599 C CA . ALA B 1 24 ? 47.957 55.986 39.069 1.00 40.67 24 ALA B CA 1
ATOM 3600 C C . ALA B 1 24 ? 48.987 57.104 38.977 1.00 46.98 24 ALA B C 1
ATOM 3601 O O . ALA B 1 24 ? 50.043 56.926 38.359 1.00 49.00 24 ALA B O 1
ATOM 3603 N N . LEU B 1 25 ? 48.706 58.257 39.587 1.00 48.55 25 LEU B N 1
ATOM 3604 C CA . LEU B 1 25 ? 49.679 59.344 39.599 1.00 56.85 25 LEU B CA 1
ATOM 3605 C C . LEU B 1 25 ? 50.755 59.121 40.654 1.00 55.20 25 LEU B C 1
ATOM 3606 O O . LEU B 1 25 ? 51.937 59.381 40.402 1.00 56.13 25 LEU B O 1
ATOM 3611 N N . ALA B 1 26 ? 50.367 58.650 41.843 1.00 54.49 26 ALA B N 1
ATOM 3612 C CA . ALA B 1 26 ? 51.349 58.421 42.896 1.00 39.31 26 ALA B CA 1
ATOM 3613 C C . ALA B 1 26 ? 52.294 57.282 42.542 1.00 37.42 26 ALA B C 1
ATOM 3614 O O . ALA B 1 26 ? 53.467 57.310 42.930 1.00 54.11 26 ALA B O 1
ATOM 3616 N N . ARG B 1 27 ? 51.811 56.276 41.808 1.00 43.07 27 ARG B N 1
ATOM 3617 C CA . ARG B 1 27 ? 52.692 55.209 41.347 1.00 44.25 27 ARG B CA 1
ATOM 3618 C C . ARG B 1 27 ? 53.692 55.705 40.312 1.00 43.13 27 ARG B C 1
ATOM 3619 O O . ARG B 1 27 ? 54.671 55.007 40.028 1.00 66.07 27 ARG B O 1
ATOM 3627 N N . GLU B 1 28 ? 53.465 56.885 39.740 1.00 35.70 28 GLU B N 1
ATOM 3628 C CA . GLU B 1 28 ? 54.444 57.559 38.900 1.00 40.01 28 GLU B CA 1
ATOM 3629 C C . GLU B 1 28 ? 55.361 58.477 39.697 1.00 42.86 28 GLU B C 1
ATOM 3630 O O . GLU B 1 28 ? 56.267 59.083 39.115 1.00 51.90 28 GLU B O 1
ATOM 3636 N N . GLY B 1 29 ? 55.147 58.599 41.007 1.00 50.23 29 GLY B N 1
ATOM 3637 C CA . GLY B 1 29 ? 55.970 59.432 41.858 1.00 46.36 29 GLY B CA 1
ATOM 3638 C C . GLY B 1 29 ? 55.416 60.809 42.155 1.00 57.26 29 GLY B C 1
ATOM 3639 O O . GLY B 1 29 ? 56.088 61.590 42.838 1.00 58.57 29 GLY B O 1
ATOM 3640 N N . VAL B 1 30 ? 54.218 61.133 41.665 1.00 55.70 30 VAL B N 1
ATOM 3641 C CA . VAL B 1 30 ? 53.659 62.466 41.854 1.00 48.18 30 VAL B CA 1
ATOM 3642 C C . VAL B 1 30 ? 53.268 62.670 43.312 1.00 53.75 30 VAL B C 1
ATOM 3643 O O . VAL B 1 30 ? 52.754 61.758 43.973 1.00 46.30 30 VAL B O 1
ATOM 3647 N N . ASP B 1 31 ? 53.508 63.880 43.819 1.00 59.34 31 ASP B N 1
ATOM 3648 C CA . ASP B 1 31 ? 53.089 64.282 45.163 1.00 48.33 31 ASP B CA 1
ATOM 3649 C C . ASP B 1 31 ? 51.592 64.565 45.130 1.00 48.17 31 ASP B C 1
ATOM 3650 O O . ASP B 1 31 ? 51.152 65.694 44.905 1.00 62.26 31 ASP B O 1
ATOM 3655 N N . VAL B 1 32 ? 50.796 63.521 45.354 1.00 49.75 32 VAL B N 1
ATOM 3656 C CA . VAL B 1 32 ? 49.342 63.595 45.246 1.00 49.67 32 VAL B CA 1
ATOM 3657 C C . VAL B 1 32 ? 48.729 63.717 46.633 1.00 45.00 32 VAL B C 1
ATOM 3658 O O . VAL B 1 32 ? 49.144 63.028 47.574 1.00 47.27 32 VAL B O 1
ATOM 3662 N N . VAL B 1 33 ? 47.739 64.599 46.763 1.00 41.65 33 VAL B N 1
ATOM 3663 C CA . VAL B 1 33 ? 46.918 64.711 47.963 1.00 37.32 33 VAL B CA 1
ATOM 3664 C C . VAL B 1 33 ? 45.479 64.394 47.581 1.00 43.79 33 VAL B C 1
ATOM 3665 O O . VAL B 1 33 ? 44.952 64.952 46.612 1.00 44.37 33 VAL B O 1
ATOM 3669 N N . LEU B 1 34 ? 44.846 63.506 48.345 1.00 40.03 34 LEU B N 1
ATOM 3670 C CA . LEU B 1 34 ? 43.490 63.044 48.074 1.00 45.35 34 LEU B CA 1
ATOM 3671 C C . LEU B 1 34 ? 42.599 63.403 49.254 1.00 49.61 34 LEU B C 1
ATOM 3672 O O . LEU B 1 34 ? 42.876 63.001 50.389 1.00 56.89 34 LEU B O 1
ATOM 3677 N N . LEU B 1 35 ? 41.536 64.157 48.987 1.00 47.06 35 LEU B N 1
ATOM 3678 C CA . LEU B 1 35 ? 40.616 64.618 50.016 1.00 53.44 35 LEU B CA 1
ATOM 3679 C C . LEU B 1 35 ? 39.251 63.975 49.813 1.00 53.23 35 LEU B C 1
ATOM 3680 O O . LEU B 1 35 ? 38.686 64.036 48.715 1.00 55.42 35 LEU B O 1
ATOM 3685 N N . GLU B 1 36 ? 38.729 63.362 50.873 1.00 58.99 36 GLU B N 1
ATOM 3686 C CA . GLU B 1 36 ? 37.439 62.685 50.855 1.00 56.31 36 GLU B CA 1
ATOM 3687 C C . GLU B 1 36 ? 36.633 63.136 52.064 1.00 60.14 36 GLU B C 1
ATOM 3688 O O . GLU B 1 36 ? 37.150 63.150 53.186 1.00 66.10 36 GLU B O 1
ATOM 3694 N N . ALA B 1 37 ? 35.372 63.508 51.835 1.00 56.06 37 ALA B N 1
ATOM 3695 C CA . ALA B 1 37 ? 34.538 64.044 52.904 1.00 54.16 37 ALA B CA 1
ATOM 3696 C C . ALA B 1 37 ? 33.983 62.968 53.829 1.00 72.67 37 ALA B C 1
ATOM 3697 O O . ALA B 1 37 ? 33.654 63.272 54.981 1.00 87.66 37 ALA B O 1
ATOM 3699 N N . ASP B 1 38 ? 33.865 61.731 53.357 1.00 69.72 38 ASP B N 1
ATOM 3700 C CA . ASP B 1 38 ? 33.407 60.618 54.174 1.00 69.92 38 ASP B CA 1
ATOM 3701 C C . ASP B 1 38 ? 34.580 59.755 54.622 1.00 74.30 38 ASP B C 1
ATOM 3702 O O . ASP B 1 38 ? 35.629 59.715 53.977 1.00 91.19 38 ASP B O 1
ATOM 3707 N N . LYS B 1 39 ? 34.397 59.069 55.744 1.00 77.13 39 LYS B N 1
ATOM 3708 C CA . LYS B 1 39 ? 35.355 58.069 56.197 1.00 87.58 39 LYS B CA 1
ATOM 3709 C C . LYS B 1 39 ? 34.884 56.703 55.719 1.00 78.24 39 LYS B C 1
ATOM 3710 O O . LYS B 1 39 ? 33.750 56.300 55.996 1.00 86.48 39 LYS B O 1
ATOM 3716 N N . HIS B 1 40 ? 35.750 55.999 54.998 1.00 79.08 40 HIS B N 1
ATOM 3717 C CA . HIS B 1 40 ? 35.425 54.661 54.542 1.00 70.46 40 HIS B CA 1
ATOM 3718 C C . HIS B 1 40 ? 35.511 53.673 55.706 1.00 92.09 40 HIS B C 1
ATOM 3719 O O . HIS B 1 40 ? 36.269 53.885 56.656 1.00 94.82 40 HIS B O 1
ATOM 3726 N N . PRO B 1 41 ? 34.735 52.577 55.660 1.00 91.34 41 PRO B N 1
ATOM 3727 C CA . PRO B 1 41 ? 33.732 52.244 54.642 1.00 77.67 41 PRO B CA 1
ATOM 3728 C C . PRO B 1 41 ? 32.408 52.987 54.816 1.00 80.87 41 PRO B C 1
ATOM 3729 O O . PRO B 1 41 ? 31.955 53.198 55.941 1.00 95.47 41 PRO B O 1
ATOM 3733 N N . ARG B 1 42 ? 31.799 53.379 53.698 1.00 67.42 42 ARG B N 1
ATOM 3734 C CA . ARG B 1 42 ? 30.528 54.087 53.713 1.00 74.89 42 ARG B CA 1
ATOM 3735 C C . ARG B 1 42 ? 29.663 53.563 52.577 1.00 73.66 42 ARG B C 1
ATOM 3736 O O . ARG B 1 42 ? 30.167 53.174 51.520 1.00 69.82 42 ARG B O 1
ATOM 3744 N N . TYR B 1 43 ? 28.352 53.552 52.810 1.00 73.93 43 TYR B N 1
ATOM 3745 C CA . TYR B 1 43 ? 27.427 52.970 51.847 1.00 67.84 43 TYR B CA 1
ATOM 3746 C C . TYR B 1 43 ? 27.357 53.789 50.564 1.00 67.91 43 TYR B C 1
ATOM 3747 O O . TYR B 1 43 ? 27.348 55.023 50.589 1.00 70.21 43 TYR B O 1
ATOM 3756 N N . HIS B 1 44 ? 27.300 53.083 49.437 1.00 62.09 44 HIS B N 1
ATOM 3757 C CA . HIS B 1 44 ? 27.067 53.690 48.136 1.00 58.71 44 HIS B CA 1
ATOM 3758 C C . HIS B 1 44 ? 26.476 52.628 47.220 1.00 52.11 44 HIS B C 1
ATOM 3759 O O . HIS B 1 44 ? 26.872 51.463 47.288 1.00 43.81 44 HIS B O 1
ATOM 3766 N N . ILE B 1 45 ? 25.518 53.025 46.387 1.00 44.24 45 ILE B N 1
ATOM 3767 C CA . ILE B 1 45 ? 24.881 52.100 45.456 1.00 45.99 45 ILE B CA 1
ATOM 3768 C C . ILE B 1 45 ? 25.671 52.067 44.155 1.00 53.81 45 ILE B C 1
ATOM 3769 O O . ILE B 1 45 ? 26.183 53.093 43.693 1.00 61.44 45 ILE B O 1
ATOM 3774 N N . GLY B 1 46 ? 25.706 50.878 43.545 1.00 63.28 46 GLY B N 1
ATOM 3775 C CA . GLY B 1 46 ? 26.442 50.614 42.293 1.00 57.95 46 GLY B CA 1
ATOM 3776 C C . GLY B 1 46 ? 27.298 49.375 42.476 1.00 59.23 46 GLY B C 1
ATOM 3777 O O . GLY B 1 46 ? 28.508 49.527 42.737 1.00 77.82 46 GLY B O 1
ATOM 3778 N N . GLU B 1 47 ? 26.690 48.192 42.347 1.00 53.99 47 GLU B N 1
ATOM 3779 C CA . GLU B 1 47 ? 27.420 46.924 42.607 1.00 61.94 47 GLU B CA 1
ATOM 3780 C C . GLU B 1 47 ? 27.704 46.132 41.325 1.00 56.33 47 GLU B C 1
ATOM 3781 O O . GLU B 1 47 ? 28.622 45.290 41.376 1.00 52.24 47 GLU B O 1
ATOM 3787 N N . SER B 1 48 ? 26.979 46.360 40.223 1.00 45.66 48 SER B N 1
ATOM 3788 C CA . SER B 1 48 ? 27.304 45.520 39.078 1.00 52.55 48 SER B CA 1
ATOM 3789 C C . SER B 1 48 ? 28.460 46.118 38.281 1.00 49.40 48 SER B C 1
ATOM 3790 O O . SER B 1 48 ? 28.464 47.315 37.975 1.00 65.18 48 SER B O 1
ATOM 3793 N N . MET B 1 49 ? 29.443 45.283 37.955 1.00 54.73 49 MET B N 1
ATOM 3794 C CA . MET B 1 49 ? 30.657 45.700 37.265 1.00 50.41 49 MET B CA 1
ATOM 3795 C C . MET B 1 49 ? 30.691 45.139 35.845 1.00 42.14 49 MET B C 1
ATOM 3796 O O . MET B 1 49 ? 29.813 44.383 35.419 1.00 50.66 49 MET B O 1
ATOM 3801 N N . LEU B 1 50 ? 31.723 45.531 35.109 1.00 46.55 50 LEU B N 1
ATOM 3802 C CA . LEU B 1 50 ? 32.004 45.076 33.758 1.00 41.61 50 LEU B CA 1
ATOM 3803 C C . LEU B 1 50 ? 33.318 44.304 33.725 1.00 45.97 50 LEU B C 1
ATOM 3804 O O . LEU B 1 50 ? 34.148 44.442 34.632 1.00 57.56 50 LEU B O 1
ATOM 3809 N N . PRO B 1 51 ? 33.546 43.476 32.699 1.00 44.90 51 PRO B N 1
ATOM 3810 C CA . PRO B 1 51 ? 34.833 42.770 32.602 1.00 38.12 51 PRO B CA 1
ATOM 3811 C C . PRO B 1 51 ? 36.008 43.684 32.294 1.00 50.70 51 PRO B C 1
ATOM 3812 O O . PRO B 1 51 ? 37.159 43.266 32.482 1.00 47.26 51 PRO B O 1
ATOM 3816 N N . SER B 1 52 ? 35.760 44.917 31.845 1.00 53.05 52 SER B N 1
ATOM 3817 C CA . SER B 1 52 ? 36.823 45.901 31.677 1.00 52.42 52 SER B CA 1
ATOM 3818 C C . SER B 1 52 ? 37.446 46.322 33.001 1.00 48.43 52 SER B C 1
ATOM 3819 O O . SER B 1 52 ? 38.460 47.027 32.990 1.00 53.90 52 SER B O 1
ATOM 3822 N N . ILE B 1 53 ? 36.855 45.928 34.132 1.00 53.70 53 ILE B N 1
ATOM 3823 C CA . ILE B 1 53 ? 37.419 46.272 35.434 1.00 37.45 53 ILE B CA 1
ATOM 3824 C C . ILE B 1 53 ? 38.807 45.670 35.607 1.00 46.57 53 ILE B C 1
ATOM 3825 O O . ILE B 1 53 ? 39.659 46.251 36.289 1.00 51.69 53 ILE B O 1
ATOM 3830 N N . ARG B 1 54 ? 39.069 44.508 34.994 1.00 64.19 54 ARG B N 1
ATOM 3831 C CA . ARG B 1 54 ? 40.359 43.855 35.216 1.00 49.84 54 ARG B CA 1
ATOM 3832 C C . ARG B 1 54 ? 41.510 44.597 34.545 1.00 49.64 54 ARG B C 1
ATOM 3833 O O . ARG B 1 54 ? 42.485 44.928 35.242 1.00 55.52 54 ARG B O 1
ATOM 3841 N N . PRO B 1 55 ? 41.478 44.901 33.239 1.00 47.30 55 PRO B N 1
ATOM 3842 C CA . PRO B 1 55 ? 42.588 45.680 32.660 1.00 47.20 55 PRO B CA 1
ATOM 3843 C C . PRO B 1 55 ? 42.800 47.024 33.331 1.00 56.90 55 PRO B C 1
ATOM 3844 O O . PRO B 1 55 ? 43.946 47.480 33.432 1.00 58.52 55 PRO B O 1
ATOM 3848 N N . LEU B 1 56 ? 41.732 47.673 33.798 1.00 56.27 56 LEU B N 1
ATOM 3849 C CA . LEU B 1 56 ? 41.886 48.944 34.499 1.00 43.98 56 LEU B CA 1
ATOM 3850 C C . LEU B 1 56 ? 42.549 48.745 35.857 1.00 50.65 56 LEU B C 1
ATOM 3851 O O . LEU B 1 56 ? 43.496 49.459 36.208 1.00 53.54 56 LEU B O 1
ATOM 3856 N N . LEU B 1 57 ? 42.059 47.780 36.641 1.00 44.45 57 LEU B N 1
ATOM 3857 C CA . LEU B 1 57 ? 42.670 47.498 37.936 1.00 45.33 57 LEU B CA 1
ATOM 3858 C C . LEU B 1 57 ? 44.087 46.956 37.791 1.00 46.15 57 LEU B C 1
ATOM 3859 O O . LEU B 1 57 ? 44.914 47.142 38.691 1.00 58.47 57 LEU B O 1
ATOM 3864 N N . ARG B 1 58 ? 44.386 46.285 36.675 1.00 47.81 58 ARG B N 1
ATOM 3865 C CA . ARG B 1 58 ? 45.718 45.718 36.488 1.00 42.51 58 ARG B CA 1
ATOM 3866 C C . ARG B 1 58 ? 46.771 46.806 36.327 1.00 48.82 58 ARG B C 1
ATOM 3867 O O . ARG B 1 58 ? 47.903 46.653 36.800 1.00 51.25 58 ARG B O 1
ATOM 3875 N N . PHE B 1 59 ? 46.422 47.912 35.664 1.00 56.26 59 PHE B N 1
ATOM 3876 C CA . PHE B 1 59 ? 47.388 48.991 35.481 1.00 59.29 59 PHE B CA 1
ATOM 3877 C C . PHE B 1 59 ? 47.866 49.553 36.814 1.00 57.81 59 PHE B C 1
ATOM 3878 O O . PHE B 1 59 ? 49.024 49.972 36.929 1.00 77.44 59 PHE B O 1
ATOM 3886 N N . ILE B 1 60 ? 47.001 49.566 37.829 1.00 51.24 60 ILE B N 1
ATOM 3887 C CA . ILE B 1 60 ? 47.370 50.041 39.158 1.00 60.63 60 ILE B CA 1
ATOM 3888 C C . ILE B 1 60 ? 47.679 48.889 40.109 1.00 57.15 60 ILE B C 1
ATOM 3889 O O . ILE B 1 60 ? 47.819 49.108 41.318 1.00 63.25 60 ILE B O 1
ATOM 3894 N N . ASP B 1 61 ? 47.787 47.664 39.589 1.00 51.36 61 ASP B N 1
ATOM 3895 C CA . ASP B 1 61 ? 48.169 46.485 40.374 1.00 55.55 61 ASP B CA 1
ATOM 3896 C C . ASP B 1 61 ? 47.208 46.246 41.539 1.00 61.22 61 ASP B C 1
ATOM 3897 O O . ASP B 1 61 ? 47.616 45.893 42.648 1.00 68.52 61 ASP B O 1
ATOM 3902 N N . LEU B 1 62 ? 45.916 46.443 41.285 1.00 65.52 62 LEU B N 1
ATOM 3903 C CA . LEU B 1 62 ? 44.880 46.180 42.272 1.00 52.63 62 LEU B CA 1
ATOM 3904 C C . LEU B 1 62 ? 43.974 45.013 41.898 1.00 51.40 62 LEU B C 1
ATOM 3905 O O . LEU B 1 62 ? 43.130 44.621 42.713 1.00 55.13 62 LEU B O 1
ATOM 3910 N N . GLU B 1 63 ? 44.140 44.436 40.703 1.00 56.50 63 GLU B N 1
ATOM 3911 C CA . GLU B 1 63 ? 43.214 43.409 40.227 1.00 56.13 63 GLU B CA 1
ATOM 3912 C C . GLU B 1 63 ? 43.132 42.227 41.186 1.00 62.15 63 GLU B C 1
ATOM 3913 O O . GLU B 1 63 ? 42.037 41.811 41.584 1.00 70.75 63 GLU B O 1
ATOM 3919 N N . GLU B 1 64 ? 44.283 41.671 41.572 1.00 62.89 64 GLU B N 1
ATOM 3920 C CA . GLU B 1 64 ? 44.264 40.452 42.376 1.00 79.67 64 GLU B CA 1
ATOM 3921 C C . GLU B 1 64 ? 43.802 40.725 43.803 1.00 65.72 64 GLU B C 1
ATOM 3922 O O . GLU B 1 64 ? 43.241 39.833 44.449 1.00 80.79 64 GLU B O 1
ATOM 3928 N N . THR B 1 65 ? 44.018 41.942 44.308 1.00 58.74 65 THR B N 1
ATOM 3929 C CA . THR B 1 65 ? 43.502 42.291 45.629 1.00 71.13 65 THR B CA 1
ATOM 3930 C C . THR B 1 65 ? 41.978 42.271 45.634 1.00 69.58 65 THR B C 1
ATOM 3931 O O . THR B 1 65 ? 41.357 41.836 46.612 1.00 70.99 65 THR B O 1
ATOM 3935 N N . PHE B 1 66 ? 41.358 42.736 44.546 1.00 63.36 66 PHE B N 1
ATOM 3936 C CA . PHE B 1 66 ? 39.912 42.599 44.401 1.00 73.01 66 PHE B CA 1
ATOM 3937 C C . PHE B 1 66 ? 39.511 41.133 44.289 1.00 69.85 66 PHE B C 1
ATOM 3938 O O . PHE B 1 66 ? 38.494 40.716 44.856 1.00 76.89 66 PHE B O 1
ATOM 3946 N N . GLU B 1 67 ? 40.294 40.341 43.552 1.00 63.38 67 GLU B N 1
ATOM 3947 C CA . GLU B 1 67 ? 40.014 38.913 43.433 1.00 73.83 67 GLU B CA 1
ATOM 3948 C C . GLU B 1 67 ? 40.093 38.218 44.786 1.00 72.67 67 GLU B C 1
ATOM 3949 O O . GLU B 1 67 ? 39.245 37.379 45.115 1.00 70.22 67 GLU B O 1
ATOM 3955 N N . LYS B 1 68 ? 41.104 38.558 45.585 1.00 70.87 68 LYS B N 1
ATOM 3956 C CA . LYS B 1 68 ? 41.314 37.925 46.880 1.00 71.48 68 LYS B CA 1
ATOM 3957 C C . LYS B 1 68 ? 40.284 38.334 47.926 1.00 72.46 68 LYS B C 1
ATOM 3958 O O . LYS B 1 68 ? 40.184 37.665 48.959 1.00 74.66 68 LYS B O 1
ATOM 3964 N N . HIS B 1 69 ? 39.519 39.403 47.690 1.00 78.81 69 HIS B N 1
ATOM 3965 C CA . HIS B 1 69 ? 38.539 39.837 48.682 1.00 73.57 69 HIS B CA 1
ATOM 3966 C C . HIS B 1 69 ? 37.321 38.921 48.712 1.00 79.84 69 HIS B C 1
ATOM 3967 O O . HIS B 1 69 ? 36.730 38.716 49.779 1.00 77.14 69 HIS B O 1
ATOM 3974 N N . GLY B 1 70 ? 36.934 38.365 47.567 1.00 82.22 70 GLY B N 1
ATOM 3975 C CA . GLY B 1 70 ? 35.839 37.417 47.518 1.00 64.91 70 GLY B CA 1
ATOM 3976 C C . GLY B 1 70 ? 34.475 38.025 47.258 1.00 76.06 70 GLY B C 1
ATOM 3977 O O . GLY B 1 70 ? 33.484 37.612 47.867 1.00 68.37 70 GLY B O 1
ATOM 3978 N N . PHE B 1 71 ? 34.408 39.010 46.365 1.00 80.02 71 PHE B N 1
ATOM 3979 C CA . PHE B 1 71 ? 33.121 39.515 45.912 1.00 71.24 71 PHE B CA 1
ATOM 3980 C C . PHE B 1 71 ? 32.377 38.447 45.113 1.00 79.72 71 PHE B C 1
ATOM 3981 O O . PHE B 1 71 ? 32.974 37.527 44.548 1.00 71.63 71 PHE B O 1
ATOM 3989 N N . GLN B 1 72 ? 31.052 38.578 45.079 1.00 69.32 72 GLN B N 1
ATOM 3990 C CA . GLN B 1 72 ? 30.229 37.692 44.264 1.00 62.29 72 GLN B CA 1
ATOM 3991 C C . GLN B 1 72 ? 30.595 37.843 42.794 1.00 56.35 72 GLN B C 1
ATOM 3992 O O . GLN B 1 72 ? 30.476 38.932 42.225 1.00 70.08 72 GLN B O 1
ATOM 3998 N N . LYS B 1 73 ? 31.039 36.749 42.180 1.00 57.63 73 LYS B N 1
ATOM 3999 C CA . LYS B 1 73 ? 31.430 36.791 40.779 1.00 55.47 73 LYS B CA 1
ATOM 4000 C C . LYS B 1 73 ? 30.206 36.915 39.883 1.00 54.28 73 LYS B C 1
ATOM 4001 O O . LYS B 1 73 ? 29.170 36.291 40.128 1.00 74.46 73 LYS B O 1
ATOM 4007 N N . LYS B 1 74 ? 30.326 37.728 38.838 1.00 59.36 74 LYS B N 1
ATOM 4008 C CA . LYS B 1 74 ? 29.282 37.852 37.830 1.00 59.68 74 LYS B CA 1
ATOM 4009 C C . LYS B 1 74 ? 29.852 37.348 36.512 1.00 57.77 74 LYS B C 1
ATOM 4010 O O . LYS B 1 74 ? 30.821 37.909 35.988 1.00 55.61 74 LYS B O 1
ATOM 4016 N N . LEU B 1 75 ? 29.279 36.263 36.003 1.00 62.70 75 LEU B N 1
ATOM 4017 C CA . LEU B 1 75 ? 29.706 35.690 34.736 1.00 62.57 75 LEU B CA 1
ATOM 4018 C C . LEU B 1 75 ? 29.036 36.357 33.547 1.00 60.38 75 LEU B C 1
ATOM 4019 O O . LEU B 1 75 ? 29.448 36.123 32.406 1.00 60.54 75 LEU B O 1
ATOM 4024 N N . GLY B 1 76 ? 28.024 37.179 33.793 1.00 53.49 76 GLY B N 1
ATOM 4025 C CA . GLY B 1 76 ? 27.310 37.842 32.725 1.00 46.88 76 GLY B CA 1
ATOM 4026 C C . GLY B 1 76 ? 26.113 38.581 33.285 1.00 52.08 76 GLY B C 1
ATOM 4027 O O . GLY B 1 76 ? 25.974 38.749 34.499 1.00 55.38 76 GLY B O 1
ATOM 4028 N N . ALA B 1 77 ? 25.250 39.020 32.374 1.00 56.77 77 ALA B N 1
ATOM 4029 C CA . ALA B 1 77 ? 24.045 39.732 32.763 1.00 62.41 77 ALA B CA 1
ATOM 4030 C C . ALA B 1 77 ? 22.955 39.460 31.739 1.00 60.84 77 ALA B C 1
ATOM 4031 O O . ALA B 1 77 ? 23.225 39.320 30.543 1.00 61.23 77 ALA B O 1
ATOM 4033 N N . ALA B 1 78 ? 21.720 39.393 32.224 1.00 56.23 78 ALA B N 1
ATOM 4034 C CA . ALA B 1 78 ? 20.557 39.131 31.390 1.00 51.85 78 ALA B CA 1
ATOM 4035 C C . ALA B 1 78 ? 19.700 40.385 31.298 1.00 62.96 78 ALA B C 1
ATOM 4036 O O . ALA B 1 78 ? 19.529 41.108 32.285 1.00 65.29 78 ALA B O 1
ATOM 4038 N N . PHE B 1 79 ? 19.154 40.635 30.108 1.00 56.37 79 PHE B N 1
ATOM 4039 C CA . PHE B 1 79 ? 18.382 41.850 29.843 1.00 67.80 79 PHE B CA 1
ATOM 4040 C C . PHE B 1 79 ? 17.122 41.454 29.078 1.00 73.47 79 PHE B C 1
ATOM 4041 O O . PHE B 1 79 ? 17.154 41.301 27.853 1.00 75.27 79 PHE B O 1
ATOM 4049 N N . LYS B 1 80 ? 16.017 41.285 29.806 1.00 66.54 80 LYS B N 1
ATOM 4050 C CA . LYS B 1 80 ? 14.725 40.968 29.196 1.00 76.55 80 LYS B CA 1
ATOM 4051 C C . LYS B 1 80 ? 13.997 42.284 28.933 1.00 70.94 80 LYS B C 1
ATOM 4052 O O . LYS B 1 80 ? 13.163 42.747 29.714 1.00 65.58 80 LYS B O 1
ATOM 4058 N N . LEU B 1 81 ? 14.331 42.890 27.791 1.00 67.38 81 LEU B N 1
ATOM 4059 C CA . LEU B 1 81 ? 13.802 44.210 27.462 1.00 64.79 81 LEU B CA 1
ATOM 4060 C C . LEU B 1 81 ? 12.288 44.182 27.294 1.00 75.66 81 LEU B C 1
ATOM 4061 O O . LEU B 1 81 ? 11.589 45.098 27.744 1.00 74.00 81 LEU B O 1
ATOM 4066 N N . THR B 1 82 ? 11.764 43.136 26.654 1.00 75.80 82 THR B N 1
ATOM 4067 C CA . THR B 1 82 ? 10.335 43.026 26.389 1.00 68.72 82 THR B CA 1
ATOM 4068 C C . THR B 1 82 ? 9.838 41.638 26.768 1.00 70.86 82 THR B C 1
ATOM 4069 O O . THR B 1 82 ? 10.577 40.845 27.361 1.00 67.06 82 THR B O 1
ATOM 4073 N N . ALA B 1 83 ? 8.578 41.345 26.442 1.00 79.90 83 ALA B N 1
ATOM 4074 C CA . ALA B 1 83 ? 8.002 40.045 26.765 1.00 72.45 83 ALA B CA 1
ATOM 4075 C C . ALA B 1 83 ? 8.752 38.894 26.107 1.00 76.01 83 ALA B C 1
ATOM 4076 O O . ALA B 1 83 ? 8.581 37.744 26.524 1.00 73.61 83 ALA B O 1
ATOM 4078 N N . LYS B 1 84 ? 9.564 39.167 25.087 1.00 55.37 84 LYS B N 1
ATOM 4079 C CA . LYS B 1 84 ? 10.368 38.121 24.479 1.00 67.17 84 LYS B CA 1
ATOM 4080 C C . LYS B 1 84 ? 11.419 37.624 25.470 1.00 65.56 84 LYS B C 1
ATOM 4081 O O . LYS B 1 84 ? 11.669 38.235 26.513 1.00 77.03 84 LYS B O 1
ATOM 4087 N N . ARG B 1 85 ? 12.043 36.499 25.132 1.00 70.91 85 ARG B N 1
ATOM 4088 C CA . ARG B 1 85 ? 13.057 35.930 26.008 1.00 61.67 85 ARG B CA 1
ATOM 4089 C C . ARG B 1 85 ? 14.246 36.881 26.123 1.00 75.08 85 ARG B C 1
ATOM 4090 O O . ARG B 1 85 ? 14.572 37.622 25.191 1.00 68.78 85 ARG B O 1
ATOM 4098 N N . GLU B 1 86 ? 14.888 36.857 27.290 1.00 71.58 86 GLU B N 1
ATOM 4099 C CA . GLU B 1 86 ? 15.943 37.813 27.605 1.00 55.00 86 GLU B CA 1
ATOM 4100 C C . GLU B 1 86 ? 17.109 37.732 26.625 1.00 64.65 86 GLU B C 1
ATOM 4101 O O . GLU B 1 86 ? 17.389 36.685 26.033 1.00 56.73 86 GLU B O 1
ATOM 4107 N N . GLY B 1 87 ? 17.791 38.864 26.462 1.00 46.55 87 GLY B N 1
ATOM 4108 C CA . GLY B 1 87 ? 19.117 38.875 25.882 1.00 55.10 87 GLY B CA 1
ATOM 4109 C C . GLY B 1 87 ? 20.168 38.790 26.974 1.00 53.88 87 GLY B C 1
ATOM 4110 O O . GLY B 1 87 ? 19.978 39.285 28.081 1.00 60.20 87 GLY B O 1
ATOM 4111 N N . TYR B 1 88 ? 21.289 38.148 26.653 1.00 53.37 88 TYR B N 1
ATOM 4112 C CA . TYR B 1 88 ? 22.307 37.854 27.654 1.00 51.74 88 TYR B CA 1
ATOM 4113 C C . TYR B 1 88 ? 23.699 38.105 27.098 1.00 74.61 88 TYR B C 1
ATOM 4114 O O . TYR B 1 88 ? 24.006 37.692 25.975 1.00 78.52 88 TYR B O 1
ATOM 4123 N N . THR B 1 89 ? 24.534 38.779 27.886 1.00 61.85 89 THR B N 1
ATOM 4124 C CA . THR B 1 89 ? 25.948 38.958 27.585 1.00 66.86 89 THR B CA 1
ATOM 4125 C C . THR B 1 89 ? 26.769 38.116 28.553 1.00 66.12 89 THR B C 1
ATOM 4126 O O . THR B 1 89 ? 26.528 38.144 29.764 1.00 56.01 89 THR B O 1
ATOM 4130 N N . ASP B 1 90 ? 27.709 37.340 28.018 1.00 63.68 90 ASP B N 1
ATOM 4131 C CA . ASP B 1 90 ? 28.514 36.415 28.808 1.00 62.60 90 ASP B CA 1
ATOM 4132 C C . ASP B 1 90 ? 29.947 36.925 28.872 1.00 64.22 90 ASP B C 1
ATOM 4133 O O . ASP B 1 90 ? 30.598 37.094 27.834 1.00 58.78 90 ASP B O 1
ATOM 4138 N N . PHE B 1 91 ? 30.433 37.166 30.091 1.00 70.12 91 PHE B N 1
ATOM 4139 C CA . PHE B 1 91 ? 31.801 37.639 30.270 1.00 67.98 91 PHE B CA 1
ATOM 4140 C C . PHE B 1 91 ? 32.806 36.503 30.102 1.00 64.11 91 PHE B C 1
ATOM 4141 O O . PHE B 1 91 ? 33.786 36.636 29.362 1.00 62.16 91 PHE B O 1
ATOM 4149 N N . VAL B 1 92 ? 32.573 35.373 30.778 1.00 69.17 92 VAL B N 1
ATOM 4150 C CA . VAL B 1 92 ? 33.522 34.267 30.734 1.00 71.09 92 VAL B CA 1
ATOM 4151 C C . VAL B 1 92 ? 33.604 33.632 29.350 1.00 62.89 92 VAL B C 1
ATOM 4152 O O . VAL B 1 92 ? 34.624 33.018 29.018 1.00 64.80 92 VAL B O 1
ATOM 4156 N N . ALA B 1 93 ? 32.559 33.756 28.528 1.00 58.76 93 ALA B N 1
ATOM 4157 C CA . ALA B 1 93 ? 32.655 33.272 27.154 1.00 61.01 93 ALA B CA 1
ATOM 4158 C C . ALA B 1 93 ? 33.636 34.107 26.342 1.00 69.54 93 ALA B C 1
ATOM 4159 O O . ALA B 1 93 ? 34.441 33.562 25.580 1.00 66.88 93 ALA B O 1
ATOM 4161 N N . ALA B 1 94 ? 33.599 35.431 26.509 1.00 68.28 94 ALA B N 1
ATOM 4162 C CA . ALA B 1 94 ? 34.446 36.311 25.711 1.00 67.79 94 ALA B CA 1
ATOM 4163 C C . ALA B 1 94 ? 35.867 36.386 26.255 1.00 58.92 94 ALA B C 1
ATOM 4164 O O . ALA B 1 94 ? 36.832 36.329 25.485 1.00 59.54 94 ALA B O 1
ATOM 4166 N N . HIS B 1 95 ? 36.017 36.523 27.570 1.00 48.99 95 HIS B N 1
ATOM 4167 C CA . HIS B 1 95 ? 37.315 36.748 28.189 1.00 62.00 95 HIS B CA 1
ATOM 4168 C C . HIS B 1 95 ? 37.910 35.484 28.798 1.00 67.93 95 HIS B C 1
ATOM 4169 O O . HIS B 1 95 ? 38.974 35.554 29.421 1.00 72.77 95 HIS B O 1
ATOM 4176 N N . GLY B 1 96 ? 37.256 34.338 28.634 1.00 58.48 96 GLY B N 1
ATOM 4177 C CA . GLY B 1 96 ? 37.760 33.093 29.160 1.00 51.99 96 GLY B CA 1
ATOM 4178 C C . GLY B 1 96 ? 37.294 32.832 30.578 1.00 65.67 96 GLY B C 1
ATOM 4179 O O . GLY B 1 96 ? 36.661 33.679 31.215 1.00 64.50 96 GLY B O 1
ATOM 4180 N N . PRO B 1 97 ? 37.602 31.642 31.100 1.00 81.72 97 PRO B N 1
ATOM 4181 C CA . PRO B 1 97 ? 37.146 31.296 32.456 1.00 81.59 97 PRO B CA 1
ATOM 4182 C C . PRO B 1 97 ? 37.730 32.188 33.538 1.00 64.58 97 PRO B C 1
ATOM 4183 O O . PRO B 1 97 ? 37.190 32.221 34.650 1.00 62.57 97 PRO B O 1
ATOM 4187 N N . ASN B 1 98 ? 38.807 32.913 33.248 1.00 61.02 98 ASN B N 1
ATOM 4188 C CA . ASN B 1 98 ? 39.411 33.848 34.186 1.00 66.90 98 ASN B CA 1
ATOM 4189 C C . ASN B 1 98 ? 38.917 35.279 34.002 1.00 67.14 98 ASN B C 1
ATOM 4190 O O . ASN B 1 98 ? 39.454 36.192 34.636 1.00 69.35 98 ASN B O 1
ATOM 4195 N N . GLY B 1 99 ? 37.915 35.496 33.153 1.00 69.52 99 GLY B N 1
ATOM 4196 C CA . GLY B 1 99 ? 37.477 36.843 32.838 1.00 73.23 99 GLY B CA 1
ATOM 4197 C C . GLY B 1 99 ? 36.161 37.292 33.443 1.00 74.63 99 GLY B C 1
ATOM 4198 O O . GLY B 1 99 ? 35.579 38.277 32.980 1.00 70.25 99 GLY B O 1
ATOM 4199 N N . TYR B 1 100 ? 35.663 36.583 34.453 1.00 64.79 100 TYR B N 1
ATOM 4200 C CA . TYR B 1 100 ? 34.451 37.030 35.124 1.00 59.24 100 TYR B CA 1
ATOM 4201 C C . TYR B 1 100 ? 34.697 38.349 35.853 1.00 54.71 100 TYR B C 1
ATOM 4202 O O . TYR B 1 100 ? 35.828 38.695 36.204 1.00 54.97 100 TYR B O 1
ATOM 4211 N N . SER B 1 101 ? 33.617 39.090 36.076 1.00 54.82 101 SER B N 1
ATOM 4212 C CA . SER B 1 101 ? 33.648 40.319 36.851 1.00 55.27 101 SER B CA 1
ATOM 4213 C C . SER B 1 101 ? 33.058 40.051 38.239 1.00 66.26 101 SER B C 1
ATOM 4214 O O . SER B 1 101 ? 33.053 38.908 38.712 1.00 71.92 101 SER B O 1
ATOM 4217 N N . TRP B 1 102 ? 32.557 41.095 38.900 1.00 65.70 102 TRP B N 1
ATOM 4218 C CA . TRP B 1 102 ? 32.012 40.945 40.240 1.00 61.02 102 TRP B CA 1
ATOM 4219 C C . TRP B 1 102 ? 30.745 41.772 40.401 1.00 57.76 102 TRP B C 1
ATOM 4220 O O . TRP B 1 102 ? 30.528 42.768 39.707 1.00 58.51 102 TRP B O 1
ATOM 4231 N N . ASN B 1 103 ? 29.914 41.340 41.346 1.00 55.89 103 ASN B N 1
ATOM 4232 C CA . ASN B 1 103 ? 28.903 42.185 41.963 1.00 53.65 103 ASN B CA 1
ATOM 4233 C C . ASN B 1 103 ? 29.431 42.586 43.333 1.00 59.77 103 ASN B C 1
ATOM 4234 O O . ASN B 1 103 ? 29.825 41.724 44.126 1.00 73.91 103 ASN B O 1
ATOM 4239 N N . VAL B 1 104 ? 29.446 43.886 43.608 1.00 53.66 104 VAL B N 1
ATOM 4240 C CA . VAL B 1 104 ? 30.339 44.447 44.612 1.00 49.01 104 VAL B CA 1
ATOM 4241 C C . VAL B 1 104 ? 29.550 45.244 45.640 1.00 63.28 104 VAL B C 1
ATOM 4242 O O . VAL B 1 104 ? 28.789 46.150 45.281 1.00 75.37 104 VAL B O 1
ATOM 4246 N N . VAL B 1 105 ? 29.748 44.919 46.915 1.00 65.42 105 VAL B N 1
ATOM 4247 C CA . VAL B 1 105 ? 29.332 45.797 48.005 1.00 63.21 105 VAL B CA 1
ATOM 4248 C C . VAL B 1 105 ? 30.252 47.016 47.985 1.00 71.81 105 VAL B C 1
ATOM 4249 O O . VAL B 1 105 ? 31.431 46.922 48.340 1.00 68.32 105 VAL B O 1
ATOM 4253 N N . ARG B 1 106 ? 29.714 48.162 47.562 1.00 71.97 106 ARG B N 1
ATOM 4254 C CA . ARG B 1 106 ? 30.536 49.328 47.258 1.00 64.72 106 ARG B CA 1
ATOM 4255 C C . ARG B 1 106 ? 31.205 49.931 48.486 1.00 70.75 106 ARG B C 1
ATOM 4256 O O . ARG B 1 106 ? 32.218 50.623 48.341 1.00 80.74 106 ARG B O 1
ATOM 4264 N N . SER B 1 107 ? 30.667 49.695 49.685 1.00 68.40 107 SER B N 1
ATOM 4265 C CA . SER B 1 107 ? 31.321 50.192 50.891 1.00 62.02 107 SER B CA 1
ATOM 4266 C C . SER B 1 107 ? 32.728 49.629 51.042 1.00 70.94 107 SER B C 1
ATOM 4267 O O . SER B 1 107 ? 33.600 50.283 51.624 1.00 73.11 107 SER B O 1
ATOM 4270 N N . GLU B 1 108 ? 32.974 48.430 50.520 1.00 62.49 108 GLU B N 1
ATOM 4271 C CA . GLU B 1 108 ? 34.249 47.740 50.683 1.00 65.14 108 GLU B CA 1
ATOM 4272 C C . GLU B 1 108 ? 35.205 47.944 49.516 1.00 61.20 108 GLU B C 1
ATOM 4273 O O . GLU B 1 108 ? 36.416 48.044 49.732 1.00 74.89 108 GLU B O 1
ATOM 4279 N N . SER B 1 109 ? 34.702 48.006 48.280 1.00 54.87 109 SER B N 1
ATOM 4280 C CA . SER B 1 109 ? 35.590 48.237 47.143 1.00 61.01 109 SER B CA 1
ATOM 4281 C C . SER B 1 109 ? 36.117 49.664 47.139 1.00 60.80 109 SER B C 1
ATOM 4282 O O . SER B 1 109 ? 37.285 49.900 46.808 1.00 70.89 109 SER B O 1
ATOM 4285 N N . ASP B 1 110 ? 35.264 50.632 47.485 1.00 62.21 110 ASP B N 1
ATOM 4286 C CA . ASP B 1 110 ? 35.723 52.012 47.579 1.00 63.01 110 ASP B CA 1
ATOM 4287 C C . ASP B 1 110 ? 36.767 52.163 48.677 1.00 56.15 110 ASP B C 1
ATOM 4288 O O . ASP B 1 110 ? 37.658 53.014 48.576 1.00 62.31 110 ASP B O 1
ATOM 4293 N N . GLU B 1 111 ? 36.674 51.348 49.730 1.00 66.75 111 GLU B N 1
ATOM 4294 C CA . GLU B 1 111 ? 37.721 51.321 50.745 1.00 56.51 111 GLU B CA 1
ATOM 4295 C C . GLU B 1 111 ? 38.997 50.702 50.187 1.00 62.07 111 GLU B C 1
ATOM 4296 O O . GLU B 1 111 ? 40.099 51.216 50.411 1.00 77.45 111 GLU B O 1
ATOM 4302 N N . LEU B 1 112 ? 38.861 49.582 49.470 1.00 48.73 112 LEU B N 1
ATOM 4303 C CA . LEU B 1 112 ? 40.020 48.941 48.855 1.00 49.65 112 LEU B CA 1
ATOM 4304 C C . LEU B 1 112 ? 40.743 49.901 47.922 1.00 47.79 112 LEU B C 1
ATOM 4305 O O . LEU B 1 112 ? 41.973 50.009 47.954 1.00 66.10 112 LEU B O 1
ATOM 4310 N N . LEU B 1 113 ? 39.987 50.610 47.081 1.00 65.44 113 LEU B N 1
ATOM 4311 C CA . LEU B 1 113 ? 40.590 51.620 46.218 1.00 48.48 113 LEU B CA 1
ATOM 4312 C C . LEU B 1 113 ? 41.206 52.748 47.035 1.00 45.44 113 LEU B C 1
ATOM 4313 O O . LEU B 1 113 ? 42.313 53.209 46.734 1.00 65.86 113 LEU B O 1
ATOM 4318 N N . PHE B 1 114 ? 40.506 53.202 48.079 1.00 47.52 114 PHE B N 1
ATOM 4319 C CA . PHE B 1 114 ? 41.004 54.325 48.867 1.00 48.50 114 PHE B CA 1
ATOM 4320 C C . PHE B 1 114 ? 42.271 53.954 49.627 1.00 57.38 114 PHE B C 1
ATOM 4321 O O . PHE B 1 114 ? 43.230 54.734 49.664 1.00 72.19 114 PHE B O 1
ATOM 4329 N N . LYS B 1 115 ? 42.299 52.767 50.240 1.00 56.68 115 LYS B N 1
ATOM 4330 C CA . LYS B 1 115 ? 43.508 52.340 50.935 1.00 52.74 115 LYS B CA 1
ATOM 4331 C C . LYS B 1 115 ? 44.630 52.018 49.957 1.00 56.33 115 LYS B C 1
ATOM 4332 O O . LYS B 1 115 ? 45.807 52.212 50.283 1.00 71.46 115 LYS B O 1
ATOM 4338 N N . HIS B 1 116 ? 44.290 51.529 48.762 1.00 45.44 116 HIS B N 1
ATOM 4339 C CA . HIS B 1 116 ? 45.309 51.307 47.743 1.00 49.52 116 HIS B CA 1
ATOM 4340 C C . HIS B 1 116 ? 45.962 52.613 47.311 1.00 49.50 116 HIS B C 1
ATOM 4341 O O . HIS B 1 116 ? 47.156 52.631 46.991 1.00 55.11 116 HIS B O 1
ATOM 4348 N N . ALA B 1 117 ? 45.202 53.710 47.294 1.00 51.61 117 ALA B N 1
ATOM 4349 C CA . ALA B 1 117 ? 45.783 55.003 46.947 1.00 52.14 117 ALA B CA 1
ATOM 4350 C C . ALA B 1 117 ? 46.800 55.448 47.990 1.00 54.44 117 ALA B C 1
ATOM 4351 O O . ALA B 1 117 ? 47.839 56.024 47.646 1.00 57.09 117 ALA B O 1
ATOM 4353 N N . ALA B 1 118 ? 46.517 55.194 49.270 1.00 61.39 118 ALA B N 1
ATOM 4354 C CA . ALA B 1 118 ? 47.485 55.510 50.315 1.00 49.36 118 ALA B CA 1
ATOM 4355 C C . ALA B 1 118 ? 48.711 54.613 50.213 1.00 56.47 118 ALA B C 1
ATOM 4356 O O . ALA B 1 118 ? 49.847 55.089 50.325 1.00 66.57 118 ALA B O 1
ATOM 4358 N N . LYS B 1 119 ? 48.499 53.310 50.004 1.00 65.11 119 LYS B N 1
ATOM 4359 C CA . LYS B 1 119 ? 49.616 52.387 49.837 1.00 61.27 119 LYS B CA 1
ATOM 4360 C C . LYS B 1 119 ? 50.399 52.677 48.561 1.00 53.53 119 LYS B C 1
ATOM 4361 O O . LYS B 1 119 ? 51.587 52.345 48.476 1.00 66.15 119 LYS B O 1
ATOM 4367 N N . SER B 1 120 ? 49.757 53.289 47.563 1.00 64.65 120 SER B N 1
ATOM 4368 C CA . SER B 1 120 ? 50.451 53.718 46.353 1.00 51.77 120 SER B CA 1
ATOM 4369 C C . SER B 1 120 ? 51.318 54.949 46.576 1.00 46.23 120 SER B C 1
ATOM 4370 O O . SER B 1 120 ? 52.103 55.301 45.689 1.00 62.75 120 SER B O 1
ATOM 4373 N N . GLY B 1 121 ? 51.194 55.607 47.723 1.00 56.21 121 GLY B N 1
ATOM 4374 C CA . GLY B 1 121 ? 51.983 56.778 48.031 1.00 61.63 121 GLY B CA 1
ATOM 4375 C C . GLY B 1 121 ? 51.267 58.105 47.918 1.00 53.59 121 GLY B C 1
ATOM 4376 O O . GLY B 1 121 ? 51.928 59.147 47.979 1.00 49.92 121 GLY B O 1
ATOM 4377 N N . ALA B 1 122 ? 49.950 58.106 47.745 1.00 56.98 122 ALA B N 1
ATOM 4378 C CA . ALA B 1 122 ? 49.186 59.343 47.799 1.00 55.02 122 ALA B CA 1
ATOM 4379 C C . ALA B 1 122 ? 48.848 59.688 49.242 1.00 64.91 122 ALA B C 1
ATOM 4380 O O . ALA B 1 122 ? 48.605 58.806 50.071 1.00 76.70 122 ALA B O 1
ATOM 4382 N N . LEU B 1 123 ? 48.827 60.986 49.538 1.00 57.10 123 LEU B N 1
ATOM 4383 C CA . LEU B 1 123 ? 48.415 61.462 50.855 1.00 50.64 123 LEU B CA 1
ATOM 4384 C C . LEU B 1 123 ? 46.893 61.484 50.912 1.00 50.81 123 LEU B C 1
ATOM 4385 O O . LEU B 1 123 ? 46.254 62.337 50.290 1.00 62.85 123 LEU B O 1
ATOM 4390 N N . THR B 1 124 ? 46.314 60.552 51.665 1.00 51.14 124 THR B N 1
ATOM 4391 C CA . THR B 1 124 ? 44.871 60.368 51.734 1.00 58.53 124 THR B CA 1
ATOM 4392 C C . THR B 1 124 ? 44.352 60.895 53.064 1.00 68.15 124 THR B C 1
ATOM 4393 O O . THR B 1 124 ? 44.912 60.586 54.121 1.00 85.58 124 THR B O 1
ATOM 4397 N N . PHE B 1 125 ? 43.283 61.686 53.007 1.00 58.32 125 PHE B N 1
ATOM 4398 C CA . PHE B 1 125 ? 42.653 62.243 54.193 1.00 63.41 125 PHE B CA 1
ATOM 4399 C C . PHE B 1 125 ? 41.146 62.054 54.099 1.00 60.82 125 PHE B C 1
ATOM 4400 O O . PHE B 1 125 ? 40.552 62.246 53.033 1.00 70.57 125 PHE B O 1
ATOM 4408 N N . GLN B 1 126 ? 40.533 61.678 55.218 1.00 70.04 126 GLN B N 1
ATOM 4409 C CA . GLN B 1 126 ? 39.107 61.401 55.281 1.00 59.49 126 GLN B CA 1
ATOM 4410 C C . GLN B 1 126 ? 38.423 62.412 56.191 1.00 59.09 126 GLN B C 1
ATOM 4411 O O . GLN B 1 126 ? 39.034 62.957 57.115 1.00 73.76 126 GLN B O 1
ATOM 4417 N N . GLY B 1 127 ? 37.146 62.661 55.913 1.00 67.05 127 GLY B N 1
ATOM 4418 C CA . GLY B 1 127 ? 36.425 63.688 56.633 1.00 59.32 127 GLY B CA 1
ATOM 4419 C C . GLY B 1 127 ? 36.834 65.093 56.263 1.00 63.78 127 GLY B C 1
ATOM 4420 O O . GLY B 1 127 ? 36.518 66.034 56.994 1.00 74.31 127 GLY B O 1
ATOM 4421 N N . VAL B 1 128 ? 37.527 65.261 55.139 1.00 65.33 128 VAL B N 1
ATOM 4422 C CA . VAL B 1 128 ? 38.006 66.559 54.679 1.00 60.48 128 VAL B CA 1
ATOM 4423 C C . VAL B 1 128 ? 37.218 66.926 53.431 1.00 57.45 128 VAL B C 1
ATOM 4424 O O . VAL B 1 128 ? 37.283 66.223 52.414 1.00 71.37 128 VAL B O 1
ATOM 4428 N N . LYS B 1 129 ? 36.483 68.030 53.504 1.00 52.90 129 LYS B N 1
ATOM 4429 C CA . LYS B 1 129 ? 35.559 68.439 52.456 1.00 47.34 129 LYS B CA 1
ATOM 4430 C C . LYS B 1 129 ? 36.119 69.666 51.750 1.00 65.06 129 LYS B C 1
ATOM 4431 O O . LYS B 1 129 ? 36.447 70.665 52.399 1.00 76.75 129 LYS B O 1
ATOM 4437 N N . VAL B 1 130 ? 36.229 69.588 50.426 1.00 57.02 130 VAL B N 1
ATOM 4438 C CA . VAL B 1 130 ? 36.695 70.720 49.630 1.00 51.48 130 VAL B CA 1
ATOM 4439 C C . VAL B 1 130 ? 35.586 71.767 49.602 1.00 58.80 130 VAL B C 1
ATOM 4440 O O . VAL B 1 130 ? 34.551 71.576 48.958 1.00 66.93 130 VAL B O 1
ATOM 4444 N N . ASP B 1 131 ? 35.801 72.878 50.309 1.00 56.75 131 ASP B N 1
ATOM 4445 C CA . ASP B 1 131 ? 34.770 73.900 50.428 1.00 60.24 131 ASP B CA 1
ATOM 4446 C C . ASP B 1 131 ? 34.707 74.787 49.192 1.00 56.33 131 ASP B C 1
ATOM 4447 O O . ASP B 1 131 ? 33.614 75.134 48.732 1.00 65.22 131 ASP B O 1
ATOM 4452 N N . SER B 1 132 ? 35.859 75.160 48.637 1.00 52.60 132 SER B N 1
ATOM 4453 C CA . SER B 1 132 ? 35.874 76.076 47.507 1.00 54.62 132 SER B CA 1
ATOM 4454 C C . SER B 1 132 ? 37.149 75.879 46.702 1.00 57.82 132 SER B C 1
ATOM 4455 O O . SER B 1 132 ? 38.137 75.323 47.189 1.00 60.34 132 SER B O 1
ATOM 4458 N N . LEU B 1 133 ? 37.107 76.343 45.455 1.00 43.32 133 LEU B N 1
ATOM 4459 C CA . LEU B 1 133 ? 38.244 76.306 44.547 1.00 45.58 133 LEU B CA 1
ATOM 4460 C C . LEU B 1 133 ? 38.551 77.722 44.083 1.00 53.36 133 LEU B C 1
ATOM 4461 O O . LEU B 1 133 ? 37.639 78.497 43.779 1.00 66.42 133 LEU B O 1
ATOM 4466 N N . GLU B 1 134 ? 39.836 78.055 44.030 1.00 48.45 134 GLU B N 1
ATOM 4467 C CA . GLU B 1 134 ? 40.296 79.394 43.670 1.00 52.22 134 GLU B CA 1
ATOM 4468 C C . GLU B 1 134 ? 40.922 79.349 42.278 1.00 48.52 134 GLU B C 1
ATOM 4469 O O . GLU B 1 134 ? 42.046 78.867 42.107 1.00 57.77 134 GLU B O 1
ATOM 4475 N N . PHE B 1 135 ? 40.188 79.851 41.287 1.00 52.47 135 PHE B N 1
ATOM 4476 C CA . PHE B 1 135 ? 40.641 79.876 39.898 1.00 58.07 135 PHE B CA 1
ATOM 4477 C C . PHE B 1 135 ? 41.371 81.186 39.621 1.00 60.45 135 PHE B C 1
ATOM 4478 O O . PHE B 1 135 ? 40.760 82.261 39.633 1.00 60.68 135 PHE B O 1
ATOM 4486 N N . GLU B 1 136 ? 42.679 81.101 39.371 1.00 58.78 136 GLU B N 1
ATOM 4487 C CA . GLU B 1 136 ? 43.399 82.291 38.948 1.00 53.15 136 GLU B CA 1
ATOM 4488 C C . GLU B 1 136 ? 43.173 82.535 37.455 1.00 55.30 136 GLU B C 1
ATOM 4489 O O . GLU B 1 136 ? 42.916 81.597 36.696 1.00 61.84 136 GLU B O 1
ATOM 4495 N N . PRO B 1 137 ? 43.249 83.789 37.014 1.00 48.46 137 PRO B N 1
ATOM 4496 C CA . PRO B 1 137 ? 43.030 84.085 35.591 1.00 53.29 137 PRO B CA 1
ATOM 4497 C C . PRO B 1 137 ? 44.092 83.464 34.693 1.00 45.41 137 PRO B C 1
ATOM 4498 O O . PRO B 1 137 ? 45.294 83.617 34.919 1.00 53.12 137 PRO B O 1
ATOM 4502 N N . TYR B 1 138 ? 43.628 82.755 33.667 1.00 54.17 138 TYR B N 1
ATOM 4503 C CA . TYR B 1 138 ? 44.465 82.219 32.595 1.00 55.75 138 TYR B CA 1
ATOM 4504 C C . TYR B 1 138 ? 44.068 82.972 31.328 1.00 51.89 138 TYR B C 1
ATOM 4505 O O . TYR B 1 138 ? 43.337 82.466 30.477 1.00 46.36 138 TYR B O 1
ATOM 4514 N N . ASP B 1 139 ? 44.562 84.203 31.213 1.00 57.54 139 ASP B N 1
ATOM 4515 C CA . ASP B 1 139 ? 44.206 85.099 30.120 1.00 71.74 139 ASP B CA 1
ATOM 4516 C C . ASP B 1 139 ? 44.961 84.807 28.831 1.00 61.17 139 ASP B C 1
ATOM 4517 O O . ASP B 1 139 ? 45.087 85.698 27.983 1.00 74.60 139 ASP B O 1
ATOM 4522 N N . SER B 1 140 ? 45.457 83.588 28.663 1.00 52.24 140 SER B N 1
ATOM 4523 C CA . SER B 1 140 ? 46.235 83.195 27.501 1.00 71.01 140 SER B CA 1
ATOM 4524 C C . SER B 1 140 ? 45.380 82.312 26.600 1.00 74.02 140 SER B C 1
ATOM 4525 O O . SER B 1 140 ? 44.390 81.719 27.037 1.00 88.75 140 SER B O 1
ATOM 4528 N N . ASP B 1 141 ? 45.761 82.248 25.325 1.00 75.10 141 ASP B N 1
ATOM 4529 C CA . ASP B 1 141 ? 45.027 81.430 24.368 1.00 97.30 141 ASP B CA 1
ATOM 4530 C C . ASP B 1 141 ? 45.011 79.973 24.814 1.00 95.31 141 ASP B C 1
ATOM 4531 O O . ASP B 1 141 ? 46.038 79.415 25.209 1.00 87.68 141 ASP B O 1
ATOM 4536 N N . PHE B 1 142 ? 43.829 79.361 24.748 1.00 92.63 142 PHE B N 1
ATOM 4537 C CA . PHE B 1 142 ? 43.634 77.980 25.186 1.00 73.34 142 PHE B CA 1
ATOM 4538 C C . PHE B 1 142 ? 42.500 77.409 24.355 1.00 74.96 142 PHE B C 1
ATOM 4539 O O . PHE B 1 142 ? 41.335 77.425 24.772 1.00 77.54 142 PHE B O 1
ATOM 4547 N N . PRO B 1 143 ? 42.798 76.892 23.166 1.00 84.49 143 PRO B N 1
ATOM 4548 C CA . PRO B 1 143 ? 41.723 76.455 22.272 1.00 91.57 143 PRO B CA 1
ATOM 4549 C C . PRO B 1 143 ? 41.150 75.101 22.665 1.00 82.36 143 PRO B C 1
ATOM 4550 O O . PRO B 1 143 ? 41.761 74.311 23.385 1.00 74.34 143 PRO B O 1
ATOM 4554 N N . SER B 1 144 ? 39.947 74.847 22.158 1.00 81.05 144 SER B N 1
ATOM 4555 C CA . SER B 1 144 ? 39.233 73.604 22.392 1.00 77.26 144 SER B CA 1
ATOM 4556 C C . SER B 1 144 ? 38.865 72.938 21.075 1.00 83.88 144 SER B C 1
ATOM 4557 O O . SER B 1 144 ? 38.774 73.584 20.028 1.00 100.51 144 SER B O 1
ATOM 4560 N N . GLY B 1 145 ? 38.649 71.631 21.149 1.00 75.02 145 GLY B N 1
ATOM 4561 C CA . GLY B 1 145 ? 37.994 70.895 20.092 1.00 68.25 145 GLY B CA 1
ATOM 4562 C C . GLY B 1 145 ? 36.498 70.840 20.303 1.00 73.92 145 GLY B C 1
ATOM 4563 O O . GLY B 1 145 ? 35.792 70.152 19.559 1.00 86.90 145 GLY B O 1
ATOM 4564 N N . GLY B 1 146 ? 35.998 71.564 21.295 1.00 61.90 146 GLY B N 1
ATOM 4565 C CA . GLY B 1 146 ? 34.600 71.577 21.646 1.00 65.49 146 GLY B CA 1
ATOM 4566 C C . GLY B 1 146 ? 34.252 70.895 22.961 1.00 68.22 146 GLY B C 1
ATOM 4567 O O . GLY B 1 146 ? 33.072 70.589 23.181 1.00 72.05 146 GLY B O 1
ATOM 4568 N N . LYS B 1 147 ? 35.232 70.669 23.847 1.00 72.78 147 LYS B N 1
ATOM 4569 C CA . LYS B 1 147 ? 34.956 69.916 25.066 1.00 57.85 147 LYS B CA 1
ATOM 4570 C C . LYS B 1 147 ? 35.855 70.313 26.232 1.00 62.34 147 LYS B C 1
ATOM 4571 O O . LYS B 1 147 ? 35.881 69.588 27.234 1.00 55.62 147 LYS B O 1
ATOM 4577 N N . VAL B 1 148 ? 36.597 71.414 26.145 1.00 59.22 148 VAL B N 1
ATOM 4578 C CA . VAL B 1 148 ? 37.320 71.978 27.279 1.00 48.54 148 VAL B CA 1
ATOM 4579 C C . VAL B 1 148 ? 36.927 73.442 27.403 1.00 49.39 148 VAL B C 1
ATOM 4580 O O . VAL B 1 148 ? 36.514 74.076 26.427 1.00 48.47 148 VAL B O 1
ATOM 4584 N N . ALA B 1 149 ? 37.033 73.975 28.618 1.00 54.87 149 ALA B N 1
ATOM 4585 C CA . ALA B 1 149 ? 36.671 75.356 28.896 1.00 55.15 149 ALA B CA 1
ATOM 4586 C C . ALA B 1 149 ? 37.778 76.010 29.708 1.00 48.37 149 ALA B C 1
ATOM 4587 O O . ALA B 1 149 ? 38.611 75.335 30.317 1.00 62.51 149 ALA B O 1
ATOM 4589 N N . ASN B 1 150 ? 37.774 77.346 29.717 1.00 51.57 150 ASN B N 1
ATOM 4590 C CA . ASN B 1 150 ? 38.794 78.141 30.396 1.00 57.90 150 ASN B CA 1
ATOM 4591 C C 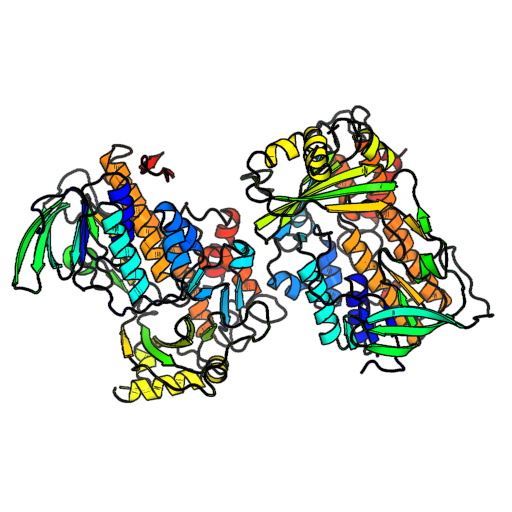. ASN B 1 150 ? 38.118 79.042 31.424 1.00 60.62 150 ASN B C 1
ATOM 4592 O O . ASN B 1 150 ? 37.874 80.230 31.162 1.00 60.37 150 ASN B O 1
ATOM 4597 N N . PRO B 1 151 ? 37.802 78.510 32.609 1.00 58.11 151 PRO B N 1
ATOM 4598 C CA . PRO B 1 151 ? 37.356 79.371 33.709 1.00 55.02 151 PRO B CA 1
ATOM 4599 C C . PRO B 1 151 ? 38.538 79.940 34.477 1.00 61.78 151 PRO B C 1
ATOM 4600 O O . PRO B 1 151 ? 38.388 80.422 35.605 1.00 56.25 151 PRO B O 1
ATOM 4604 N N . GLY B 1 152 ? 39.717 79.881 33.864 1.00 52.08 152 GLY B N 1
ATOM 4605 C CA . GLY B 1 152 ? 40.969 80.137 34.547 1.00 50.76 152 GLY B CA 1
ATOM 4606 C C . GLY B 1 152 ? 41.625 78.846 34.995 1.00 65.32 152 GLY B C 1
ATOM 4607 O O . GLY B 1 152 ? 41.150 77.738 34.733 1.00 68.36 152 GLY B O 1
ATOM 4608 N N . ARG B 1 153 ? 42.739 78.993 35.704 1.00 56.70 153 ARG B N 1
ATOM 4609 C CA . ARG B 1 153 ? 43.472 77.840 36.208 1.00 40.15 153 ARG B CA 1
ATOM 4610 C C . ARG B 1 153 ? 43.217 77.696 37.700 1.00 57.89 153 ARG B C 1
ATOM 4611 O O . ARG B 1 153 ? 43.474 78.642 38.459 1.00 59.94 153 ARG B O 1
ATOM 4619 N N . PRO B 1 154 ? 42.725 76.554 38.178 1.00 57.52 154 PRO B N 1
ATOM 4620 C CA . PRO B 1 154 ? 42.605 76.359 39.631 1.00 49.26 154 PRO B CA 1
ATOM 4621 C C . PRO B 1 154 ? 43.974 76.120 40.257 1.00 61.93 154 PRO B C 1
ATOM 4622 O O . PRO B 1 154 ? 44.769 75.327 39.742 1.00 66.15 154 PRO B O 1
ATOM 4626 N N . VAL B 1 155 ? 44.250 76.831 41.351 1.00 55.39 155 VAL B N 1
ATOM 4627 C CA . VAL B 1 155 ? 45.559 76.786 42.002 1.00 47.41 155 VAL B CA 1
ATOM 4628 C C . VAL B 1 155 ? 45.507 76.568 43.509 1.00 46.78 155 VAL B C 1
ATOM 4629 O O . VAL B 1 155 ? 46.534 76.191 44.098 1.00 49.21 155 VAL B O 1
ATOM 4633 N N . ALA B 1 156 ? 44.372 76.728 44.174 1.00 49.46 156 ALA B N 1
ATOM 4634 C CA . ALA B 1 156 ? 44.261 76.500 45.603 1.00 54.30 156 ALA B CA 1
ATOM 4635 C C . ALA B 1 156 ? 42.849 76.014 45.875 1.00 49.69 156 ALA B C 1
ATOM 4636 O O . ALA B 1 156 ? 41.921 76.293 45.113 1.00 51.08 156 ALA B O 1
ATOM 4638 N N . ALA B 1 157 ? 42.700 75.265 46.957 1.00 43.35 157 ALA B N 1
ATOM 4639 C CA . ALA B 1 157 ? 41.393 74.808 47.395 1.00 57.70 157 ALA B CA 1
ATOM 4640 C C . ALA B 1 157 ? 41.283 74.993 48.900 1.00 63.05 157 ALA B C 1
ATOM 4641 O O . ALA B 1 157 ? 42.214 74.662 49.641 1.00 61.72 157 ALA B O 1
ATOM 4643 N N . ARG B 1 158 ? 40.166 75.554 49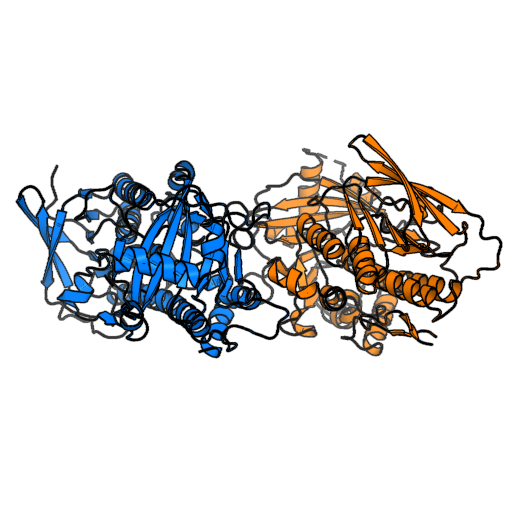.347 1.00 54.50 158 ARG B N 1
ATOM 4644 C CA . ARG B 1 158 ? 39.889 75.652 50.773 1.00 57.75 158 ARG B CA 1
ATOM 4645 C C . ARG B 1 158 ? 39.194 74.383 51.261 1.00 60.72 158 ARG B C 1
ATOM 4646 O O . ARG B 1 158 ? 38.306 73.845 50.593 1.00 65.86 158 ARG B O 1
ATOM 4654 N N . TRP B 1 159 ? 39.598 73.909 52.438 1.00 66.20 159 TRP B N 1
ATOM 4655 C CA . TRP B 1 159 ? 39.095 72.646 52.958 1.00 61.04 159 TRP B CA 1
ATOM 4656 C C . TRP B 1 159 ? 38.796 72.783 54.442 1.00 77.60 159 TRP B C 1
ATOM 4657 O O . TRP B 1 159 ? 39.366 73.633 55.132 1.00 87.20 159 TRP B O 1
ATOM 4668 N N . SER B 1 160 ? 37.881 71.945 54.921 1.00 74.33 160 SER B N 1
ATOM 4669 C CA . SER B 1 160 ? 37.533 71.896 56.331 1.00 74.68 160 SER B CA 1
ATOM 4670 C C . SER B 1 160 ? 37.394 70.448 56.771 1.00 78.93 160 SER B C 1
ATOM 4671 O O . SER B 1 160 ? 37.033 69.572 55.979 1.00 90.19 160 SER B O 1
ATOM 4674 N N . ALA B 1 161 ? 37.680 70.206 58.047 1.00 78.42 161 ALA B N 1
ATOM 4675 C CA . ALA B 1 161 ? 37.494 68.899 58.655 1.00 76.17 161 ALA B CA 1
ATOM 4676 C C . ALA B 1 161 ? 36.552 69.046 59.841 1.00 90.01 161 ALA B C 1
ATOM 4677 O O . ALA B 1 161 ? 36.552 70.073 60.526 1.00 104.93 161 ALA B O 1
ATOM 4679 N N . LYS B 1 162 ? 35.748 68.008 60.083 1.00 87.95 162 LYS B N 1
ATOM 4680 C CA . LYS B 1 162 ? 34.733 68.095 61.127 1.00 92.55 162 LYS B CA 1
ATOM 4681 C C . LYS B 1 162 ? 35.325 68.090 62.532 1.00 103.19 162 LYS B C 1
ATOM 4682 O O . LYS B 1 162 ? 34.621 68.443 63.483 1.00 113.52 162 LYS B O 1
ATOM 4688 N N . ASP B 1 163 ? 36.592 67.703 62.693 1.00 103.25 163 ASP B N 1
ATOM 4689 C CA . ASP B 1 163 ? 37.224 67.774 64.006 1.00 101.23 163 ASP B CA 1
ATOM 4690 C C . ASP B 1 163 ? 37.600 69.198 64.394 1.00 98.46 163 ASP B C 1
ATOM 4691 O O . ASP B 1 163 ? 38.057 69.418 65.521 1.00 116.98 163 ASP B O 1
ATOM 4696 N N . GLY B 1 164 ? 37.417 70.161 63.490 1.00 88.60 164 GLY B N 1
ATOM 4697 C CA . GLY B 1 164 ? 37.621 71.569 63.759 1.00 93.53 164 GLY B CA 1
ATOM 4698 C C . GLY B 1 164 ? 38.783 72.205 63.026 1.00 103.22 164 GLY B C 1
ATOM 4699 O O . GLY B 1 164 ? 38.829 73.438 62.929 1.00 112.21 164 GLY B O 1
ATOM 4700 N N . ARG B 1 165 ? 39.717 71.416 62.505 1.00 102.64 165 ARG B N 1
ATOM 4701 C CA . ARG B 1 165 ? 40.800 71.987 61.718 1.00 102.34 165 ARG B CA 1
ATOM 4702 C C . ARG B 1 165 ? 40.297 72.453 60.357 1.00 88.74 165 ARG B C 1
ATOM 4703 O O . ARG B 1 165 ? 39.316 71.932 59.820 1.00 94.63 165 ARG B O 1
ATOM 4711 N N . SER B 1 166 ? 40.982 73.452 59.805 1.00 89.90 166 SER B N 1
ATOM 4712 C CA . SER B 1 166 ? 40.637 74.011 58.505 1.00 88.37 166 SER B CA 1
ATOM 4713 C C . SER B 1 166 ? 41.880 74.667 57.921 1.00 88.55 166 SER B C 1
ATOM 4714 O O . SER B 1 166 ? 42.819 75.009 58.645 1.00 97.65 166 SER B O 1
ATOM 4717 N N . GLY B 1 167 ? 41.879 74.834 56.604 1.00 75.99 167 GLY B N 1
ATOM 4718 C CA . GLY B 1 167 ? 43.029 75.424 55.949 1.00 71.95 167 GLY B CA 1
ATOM 4719 C C . GLY B 1 167 ? 42.835 75.506 54.452 1.00 70.74 167 GLY B C 1
ATOM 4720 O O . GLY B 1 167 ? 41.725 75.357 53.936 1.00 73.88 167 GLY B O 1
ATOM 4721 N N . THR B 1 168 ? 43.948 75.750 53.761 1.00 62.98 168 THR B N 1
ATOM 4722 C CA . THR B 1 168 ? 43.978 75.894 52.313 1.00 54.98 168 THR B CA 1
ATOM 4723 C C . THR B 1 168 ? 45.191 75.146 51.779 1.00 64.23 168 THR B C 1
ATOM 4724 O O . THR B 1 168 ? 46.251 75.147 52.411 1.00 64.81 168 THR B O 1
ATOM 4728 N N . ILE B 1 169 ? 45.034 74.508 50.621 1.00 67.83 169 ILE B N 1
ATOM 4729 C CA . ILE B 1 169 ? 46.104 73.738 49.997 1.00 61.27 169 ILE B CA 1
ATOM 4730 C C . ILE B 1 169 ? 46.305 74.237 48.573 1.00 51.83 169 ILE B C 1
ATOM 4731 O O . ILE B 1 169 ? 45.334 74.442 47.837 1.00 51.86 169 ILE B O 1
ATOM 4736 N N . SER B 1 170 ? 47.561 74.457 48.199 1.00 44.47 170 SER B N 1
ATOM 4737 C CA . SER B 1 170 ? 47.917 74.830 46.839 1.00 49.74 170 SER B CA 1
ATOM 4738 C C . SER B 1 170 ? 48.273 73.585 46.037 1.00 56.82 170 SER B C 1
ATOM 4739 O O . SER B 1 170 ? 48.733 72.580 46.586 1.00 60.68 170 SER B O 1
ATOM 4742 N N . PHE B 1 171 ? 48.059 73.659 44.724 1.00 51.61 171 PHE B N 1
ATOM 4743 C CA . PHE B 1 171 ? 48.319 72.520 43.856 1.00 58.42 171 PHE B CA 1
ATOM 4744 C C . PHE B 1 171 ? 48.618 73.010 42.447 1.00 55.21 171 PHE B C 1
ATOM 4745 O O . PHE B 1 171 ? 48.250 74.123 42.061 1.00 56.75 171 PHE B O 1
ATOM 4753 N N . GLN B 1 172 ? 49.297 72.157 41.682 1.00 60.82 172 GLN B N 1
ATOM 4754 C CA . GLN B 1 172 ? 49.611 72.451 40.290 1.00 49.36 172 GLN B CA 1
ATOM 4755 C C . GLN B 1 172 ? 48.565 71.901 39.327 1.00 46.79 172 GLN B C 1
ATOM 4756 O O . GLN B 1 172 ? 48.324 72.504 38.274 1.00 56.30 172 GLN B O 1
ATOM 4762 N N . TYR B 1 173 ? 47.938 70.773 39.665 1.00 52.94 173 TYR B N 1
ATOM 4763 C CA . TYR B 1 173 ? 46.854 70.194 38.882 1.00 42.58 173 TYR B CA 1
ATOM 4764 C C . TYR B 1 173 ? 45.697 69.822 39.800 1.00 41.25 173 TYR B C 1
ATOM 4765 O O . TYR B 1 173 ? 45.896 69.504 40.976 1.00 40.34 173 TYR B O 1
ATOM 4774 N N . LEU B 1 174 ? 44.485 69.865 39.251 1.00 49.91 174 LEU B N 1
ATOM 4775 C CA . LEU B 1 174 ? 43.281 69.445 39.956 1.00 43.82 174 LEU B CA 1
ATOM 4776 C C . LEU B 1 174 ? 42.632 68.275 39.230 1.00 47.30 174 LEU B C 1
ATOM 4777 O O . LEU B 1 174 ? 42.514 68.285 38.002 1.00 57.62 174 LEU B O 1
ATOM 4782 N N . VAL B 1 175 ? 42.215 67.268 39.990 1.00 42.08 175 VAL B N 1
ATOM 4783 C CA . VAL B 1 175 ? 41.386 66.182 39.477 1.00 32.59 175 VAL B CA 1
ATOM 4784 C C . VAL B 1 175 ? 40.045 66.260 40.191 1.00 46.19 175 VAL B C 1
ATOM 4785 O O . VAL B 1 175 ? 39.967 66.048 41.408 1.00 51.39 175 VAL B O 1
ATOM 4789 N N . ASP B 1 176 ? 38.985 66.559 39.442 1.00 41.03 176 ASP B N 1
ATOM 4790 C CA . ASP B 1 176 ? 37.640 66.636 40.007 1.00 27.79 176 ASP B CA 1
ATOM 4791 C C . ASP B 1 176 ? 36.981 65.267 39.902 1.00 35.73 176 ASP B C 1
ATOM 4792 O O . ASP B 1 176 ? 36.493 64.878 38.838 1.00 46.30 176 ASP B O 1
ATOM 4797 N N . ALA B 1 177 ? 36.958 64.540 41.018 1.00 44.10 177 ALA B N 1
ATOM 4798 C CA . ALA B 1 177 ? 36.220 63.290 41.152 1.00 38.91 177 ALA B CA 1
ATOM 4799 C C . ALA B 1 177 ? 35.095 63.417 42.177 1.00 54.63 177 ALA B C 1
ATOM 4800 O O . ALA B 1 177 ? 34.732 62.440 42.838 1.00 56.88 177 ALA B O 1
ATOM 4802 N N . THR B 1 178 ? 34.542 64.628 42.313 1.00 51.97 178 THR B N 1
ATOM 4803 C CA . THR B 1 178 ? 33.624 64.941 43.405 1.00 50.00 178 THR B CA 1
ATOM 4804 C C . THR B 1 178 ? 32.348 64.107 43.355 1.00 62.27 178 THR B C 1
ATOM 4805 O O . THR B 1 178 ? 31.770 63.802 44.405 1.00 73.57 178 THR B O 1
ATOM 4809 N N . GLY B 1 179 ? 31.892 63.731 42.165 1.00 51.63 179 GLY B N 1
ATOM 4810 C CA . GLY B 1 179 ? 30.710 62.897 42.068 1.00 49.19 179 GLY B CA 1
ATOM 4811 C C . GLY B 1 179 ? 29.486 63.660 41.609 1.00 49.92 179 GLY B C 1
ATOM 4812 O O . GLY B 1 179 ? 29.595 64.581 40.793 1.00 61.55 179 GLY B O 1
ATOM 4813 N N . ARG B 1 180 ? 28.310 63.278 42.118 1.00 60.74 180 ARG B N 1
ATOM 4814 C CA . ARG B 1 180 ? 27.085 63.989 41.762 1.00 64.36 180 ARG B CA 1
ATOM 4815 C C . ARG B 1 180 ? 27.165 65.466 42.127 1.00 56.23 180 ARG B C 1
ATOM 4816 O O . ARG B 1 180 ? 26.580 66.309 41.437 1.00 66.78 180 ARG B O 1
ATOM 4824 N N . ALA B 1 181 ? 27.880 65.798 43.205 1.00 50.22 181 ALA B N 1
ATOM 4825 C CA . ALA B 1 181 ? 28.020 67.197 43.598 1.00 56.60 181 ALA B CA 1
ATOM 4826 C C . ALA B 1 181 ? 28.672 68.024 42.498 1.00 68.13 181 ALA B C 1
ATOM 4827 O O . ALA B 1 181 ? 28.265 69.166 42.254 1.00 75.96 181 ALA B O 1
ATOM 4829 N N . GLY B 1 182 ? 29.664 67.458 41.810 1.00 59.50 182 GLY B N 1
ATOM 4830 C CA . GLY B 1 182 ? 30.246 68.075 40.630 1.00 56.83 182 GLY B CA 1
ATOM 4831 C C . GLY B 1 182 ? 30.687 69.509 40.848 1.00 51.92 182 GLY B C 1
ATOM 4832 O O . GLY B 1 182 ? 30.193 70.420 40.176 1.00 54.64 182 GLY B O 1
ATOM 4833 N N . ILE B 1 183 ? 31.608 69.714 41.794 1.00 50.53 183 ILE B N 1
ATOM 4834 C CA . ILE B 1 183 ? 31.928 71.060 42.269 1.00 48.64 183 ILE B CA 1
ATOM 4835 C C . ILE B 1 183 ? 32.341 71.969 41.112 1.00 52.50 183 ILE B C 1
ATOM 4836 O O . ILE B 1 183 ? 31.907 73.123 41.028 1.00 57.50 183 ILE B O 1
ATOM 4841 N N . THR B 1 184 ? 33.184 71.471 40.204 1.00 48.41 184 THR B N 1
ATOM 4842 C CA . THR B 1 184 ? 33.628 72.310 39.094 1.00 47.91 184 THR B CA 1
ATOM 4843 C C . THR B 1 184 ? 32.522 72.484 38.061 1.00 56.24 184 THR B C 1
ATOM 4844 O O . THR B 1 184 ? 32.268 73.599 37.591 1.00 65.88 184 THR B O 1
ATOM 4848 N N . SER B 1 185 ? 31.852 71.391 37.695 1.00 49.07 185 SER B N 1
ATOM 4849 C CA . SER B 1 185 ? 30.859 71.461 36.629 1.00 48.49 185 SER B CA 1
ATOM 4850 C C . SER B 1 185 ? 29.596 72.191 37.069 1.00 50.66 185 SER B C 1
ATOM 4851 O O . SER B 1 185 ? 28.944 72.842 36.245 1.00 62.22 185 SER B O 1
ATOM 4854 N N . THR B 1 186 ? 29.214 72.066 38.342 1.00 55.28 186 THR B N 1
ATOM 4855 C CA . THR B 1 186 ? 27.961 72.629 38.830 1.00 57.89 186 THR B CA 1
ATOM 4856 C C . THR B 1 186 ? 28.110 73.964 39.550 1.00 77.44 186 THR B C 1
ATOM 4857 O O . THR B 1 186 ? 27.141 74.730 39.592 1.00 79.26 186 THR B O 1
ATOM 4861 N N . LYS B 1 187 ? 29.284 74.272 40.113 1.00 77.60 187 LYS B N 1
ATOM 4862 C CA . LYS B 1 187 ? 29.395 75.376 41.058 1.00 58.06 187 LYS B CA 1
ATOM 4863 C C . LYS B 1 187 ? 30.485 76.390 40.727 1.00 62.25 187 LYS B C 1
ATOM 4864 O O . LYS B 1 187 ? 30.662 77.349 41.486 1.00 86.90 187 LYS B O 1
ATOM 4870 N N . TYR B 1 188 ? 31.212 76.214 39.628 1.00 63.22 188 TYR B N 1
ATOM 4871 C CA . TYR B 1 188 ? 32.138 77.227 39.134 1.00 73.06 188 TYR B CA 1
ATOM 4872 C C . TYR B 1 188 ? 31.870 77.355 37.645 1.00 72.14 188 TYR B C 1
ATOM 4873 O O . TYR B 1 188 ? 31.702 78.461 37.120 1.00 71.71 188 TYR B O 1
ATOM 4882 N N . LEU B 1 189 ? 31.826 76.217 36.967 1.00 67.96 189 LEU B N 1
ATOM 4883 C CA . LEU B 1 189 ? 31.134 76.119 35.698 1.00 48.78 189 LEU B CA 1
ATOM 4884 C C . LEU B 1 189 ? 29.677 75.792 36.001 1.00 69.47 189 LEU B C 1
ATOM 4885 O O . LEU B 1 189 ? 29.317 75.459 37.131 1.00 82.36 189 LEU B O 1
ATOM 4890 N N . LYS B 1 190 ? 28.825 75.905 34.996 1.00 67.94 190 LYS B N 1
ATOM 4891 C CA . LYS B 1 190 ? 27.423 75.569 35.201 1.00 61.23 190 LYS B CA 1
ATOM 4892 C C . LYS B 1 190 ? 26.943 75.028 33.858 1.00 68.09 190 LYS B C 1
ATOM 4893 O O . LYS B 1 190 ? 26.067 75.577 33.195 1.00 82.05 190 LYS B O 1
ATOM 4899 N N . ASN B 1 191 ? 27.550 73.908 33.463 1.00 62.52 191 ASN B N 1
ATOM 4900 C CA . ASN B 1 191 ? 27.460 73.362 32.116 1.00 70.65 191 ASN B CA 1
ATOM 4901 C C . ASN B 1 191 ? 26.880 71.953 32.091 1.00 66.62 191 ASN B C 1
ATOM 4902 O O . ASN B 1 191 ? 27.037 71.240 31.096 1.00 73.97 191 ASN B O 1
ATOM 4907 N N . ARG B 1 192 ? 26.209 71.539 33.161 1.00 60.85 192 ARG B N 1
ATOM 4908 C CA . ARG B 1 192 ? 25.537 70.249 33.158 1.00 65.72 192 ARG B CA 1
ATOM 4909 C C . ARG B 1 192 ? 24.337 70.296 32.224 1.00 73.16 192 ARG B C 1
ATOM 4910 O O . ARG B 1 192 ? 23.455 71.148 32.367 1.00 68.68 192 ARG B O 1
ATOM 4918 N N . LYS B 1 193 ? 24.304 69.372 31.270 1.00 69.70 193 LYS B N 1
ATOM 4919 C CA . LYS B 1 193 ? 23.247 69.302 30.268 1.00 65.38 193 LYS B CA 1
ATOM 4920 C C . LYS B 1 193 ? 22.472 68.020 30.540 1.00 72.69 193 LYS B C 1
ATOM 4921 O O . LYS B 1 193 ? 22.918 66.925 30.183 1.00 72.35 193 LYS B O 1
ATOM 4927 N N . PHE B 1 194 ? 21.310 68.160 31.169 1.00 64.67 194 PHE B N 1
ATOM 4928 C CA . PHE B 1 194 ? 20.489 67.003 31.477 1.00 69.71 194 PHE B CA 1
ATOM 4929 C C . PHE B 1 194 ? 19.782 66.510 30.222 1.00 71.67 194 PHE B C 1
ATOM 4930 O O . PHE B 1 194 ? 19.400 67.292 29.346 1.00 61.01 194 PHE B O 1
ATOM 4938 N N . ASN B 1 195 ? 19.600 65.196 30.146 1.00 76.78 195 ASN B N 1
ATOM 4939 C CA . ASN B 1 195 ? 18.797 64.588 29.092 1.00 81.69 195 ASN B CA 1
ATOM 4940 C C . ASN B 1 195 ? 17.382 64.410 29.629 1.00 92.38 195 ASN B C 1
ATOM 4941 O O . ASN B 1 195 ? 17.159 63.623 30.556 1.00 90.03 195 ASN B O 1
ATOM 4946 N N . GLU B 1 196 ? 16.428 65.143 29.050 1.00 105.13 196 GLU B N 1
ATOM 4947 C CA . GLU B 1 196 ? 15.067 65.144 29.575 1.00 93.85 196 GLU B CA 1
ATOM 4948 C C . GLU B 1 196 ? 14.391 63.784 29.458 1.00 91.79 196 GLU B C 1
ATOM 4949 O O . GLU B 1 196 ? 13.471 63.497 30.231 1.00 79.82 196 GLU B O 1
ATOM 4955 N N . GLY B 1 197 ? 14.826 62.941 28.519 1.00 106.62 197 GLY B N 1
ATOM 4956 C CA . GLY B 1 197 ? 14.265 61.607 28.408 1.00 103.84 197 GLY B CA 1
ATOM 4957 C C . GLY B 1 197 ? 14.711 60.658 29.499 1.00 100.39 197 GLY B C 1
ATOM 4958 O O . GLY B 1 197 ? 14.057 59.633 29.720 1.00 108.55 197 GLY B O 1
ATOM 4959 N N . LEU B 1 198 ? 15.807 60.974 30.190 1.00 85.15 198 LEU B N 1
ATOM 4960 C CA . LEU B 1 198 ? 16.394 60.094 31.193 1.00 75.56 198 LEU B CA 1
ATOM 4961 C C . LEU B 1 198 ? 16.454 60.770 32.560 1.00 72.96 198 LEU B C 1
ATOM 4962 O O . LEU B 1 198 ? 17.312 60.450 33.385 1.00 76.03 198 LEU B O 1
ATOM 4967 N N . LYS B 1 199 ? 15.543 61.711 32.810 1.00 68.84 199 LYS B N 1
ATOM 4968 C CA . LYS B 1 199 ? 15.446 62.390 34.102 1.00 74.83 199 LYS B CA 1
ATOM 4969 C C . LYS B 1 199 ? 14.734 61.451 35.079 1.00 74.00 199 LYS B C 1
ATOM 4970 O O . LYS B 1 199 ? 13.599 61.670 35.508 1.00 87.06 199 LYS B O 1
ATOM 4976 N N . ASN B 1 200 ? 15.437 60.378 35.426 1.00 60.54 200 ASN B N 1
ATOM 4977 C CA . ASN B 1 200 ? 14.857 59.246 36.133 1.00 64.75 200 ASN B CA 1
ATOM 4978 C C . ASN B 1 200 ? 15.016 59.360 37.646 1.00 69.84 200 ASN B C 1
ATOM 4979 O O . ASN B 1 200 ? 15.872 60.085 38.160 1.00 74.35 200 ASN B O 1
ATOM 4984 N N . LEU B 1 201 ? 14.170 58.616 38.356 1.00 57.08 201 LEU B N 1
ATOM 4985 C CA . LEU B 1 201 ? 14.285 58.396 39.789 1.00 60.68 201 LEU B CA 1
ATOM 4986 C C . LEU B 1 201 ? 14.407 56.900 40.047 1.00 56.95 201 LEU B C 1
ATOM 4987 O O . LEU B 1 201 ? 13.974 56.077 39.237 1.00 57.23 201 LEU B O 1
ATOM 4992 N N . ALA B 1 202 ? 15.006 56.546 41.185 1.00 56.19 202 ALA B N 1
ATOM 4993 C CA . ALA B 1 202 ? 15.235 55.146 41.507 1.00 52.64 202 ALA B CA 1
ATOM 4994 C C . ALA B 1 202 ? 14.936 54.877 42.975 1.00 68.13 202 ALA B C 1
ATOM 4995 O O . ALA B 1 202 ? 15.132 55.738 43.836 1.00 78.08 202 ALA B O 1
ATOM 4997 N N . ILE B 1 203 ? 14.459 53.662 43.243 1.00 68.59 203 ILE B N 1
ATOM 4998 C CA . ILE B 1 203 ? 14.267 53.138 44.589 1.00 69.23 203 ILE B CA 1
ATOM 4999 C C . ILE B 1 203 ? 14.858 51.736 44.621 1.00 64.35 203 ILE B C 1
ATOM 5000 O O . ILE B 1 203 ? 14.879 51.037 43.604 1.00 66.43 203 ILE B O 1
ATOM 5005 N N . TRP B 1 204 ? 15.341 51.320 45.790 1.00 67.03 204 TRP B N 1
ATOM 5006 C CA . TRP B 1 204 ? 15.992 50.018 45.878 1.00 67.82 204 TRP B CA 1
ATOM 5007 C C . TRP B 1 204 ? 15.957 49.506 47.312 1.00 80.38 204 TRP B C 1
ATOM 5008 O O . TRP B 1 204 ? 15.684 50.249 48.258 1.00 89.26 204 TRP B O 1
ATOM 5019 N N . GLY B 1 205 ? 16.245 48.211 47.449 1.00 79.43 205 GLY B N 1
ATOM 5020 C CA . GLY B 1 205 ? 16.385 47.549 48.734 1.00 59.62 205 GLY B CA 1
ATOM 5021 C C . GLY B 1 205 ? 17.082 46.219 48.550 1.00 70.27 205 GLY B C 1
ATOM 5022 O O . GLY B 1 205 ? 17.212 45.710 47.434 1.00 64.02 205 GLY B O 1
ATOM 5023 N N . TYR B 1 206 ? 17.533 45.653 49.667 1.00 75.16 206 TYR B N 1
ATOM 5024 C CA . TYR B 1 206 ? 18.248 44.382 49.671 1.00 75.38 206 TYR B CA 1
ATOM 5025 C C . TYR B 1 206 ? 17.373 43.304 50.298 1.00 75.19 206 TYR B C 1
ATOM 5026 O O . TYR B 1 206 ? 16.780 43.519 51.360 1.00 80.70 206 TYR B O 1
ATOM 5035 N N . TYR B 1 207 ? 17.295 42.150 49.636 1.00 74.67 207 TYR B N 1
ATOM 5036 C CA . TYR B 1 207 ? 16.412 41.060 50.030 1.00 75.71 207 TYR B CA 1
ATOM 5037 C C . TYR B 1 207 ? 17.197 39.774 50.250 1.00 83.55 207 TYR B C 1
ATOM 5038 O O . TYR B 1 207 ? 18.150 39.482 49.520 1.00 74.98 207 TYR B O 1
ATOM 5047 N N . LYS B 1 208 ? 16.785 39.009 51.258 1.00 102.81 208 LYS B N 1
ATOM 5048 C CA . LYS B 1 208 ? 17.366 37.714 51.580 1.00 93.16 208 LYS B CA 1
ATOM 5049 C C . LYS B 1 208 ? 16.406 36.597 51.189 1.00 93.54 208 LYS B C 1
ATOM 5050 O O . LYS B 1 208 ? 15.184 36.754 51.252 1.00 97.24 208 LYS B O 1
ATOM 5056 N N . GLY B 1 209 ? 16.972 35.463 50.779 1.00 93.45 209 GLY B N 1
ATOM 5057 C CA . GLY B 1 209 ? 16.198 34.267 50.523 1.00 89.59 209 GLY B CA 1
ATOM 5058 C C . GLY B 1 209 ? 15.480 34.204 49.192 1.00 82.85 209 GLY B C 1
ATOM 5059 O O . GLY B 1 209 ? 14.770 33.220 48.944 1.00 89.60 209 GLY B O 1
ATOM 5060 N N . ALA B 1 210 ? 15.626 35.209 48.332 1.00 89.74 210 ALA B N 1
ATOM 5061 C CA . ALA B 1 210 ? 15.046 35.120 46.999 1.00 81.94 210 ALA B CA 1
ATOM 5062 C C . ALA B 1 210 ? 15.716 33.998 46.218 1.00 75.92 210 ALA B C 1
ATOM 5063 O O . ALA B 1 210 ? 16.889 33.680 46.433 1.00 98.56 210 ALA B O 1
ATOM 5065 N N . ARG B 1 211 ? 14.951 33.384 45.285 1.00 72.07 211 ARG B N 1
ATOM 5066 C CA . ARG B 1 211 ? 15.702 32.265 44.740 1.00 87.65 211 ARG B CA 1
ATOM 5067 C C . ARG B 1 211 ? 16.322 32.634 43.395 1.00 83.92 211 ARG B C 1
ATOM 5068 O O . ARG B 1 211 ? 15.744 33.409 42.627 1.00 92.72 211 ARG B O 1
ATOM 5076 N N . PRO B 1 212 ? 17.507 32.094 43.105 1.00 77.88 212 PRO B N 1
ATOM 5077 C CA . PRO B 1 212 ? 18.279 32.564 41.946 1.00 80.84 212 PRO B CA 1
ATOM 5078 C C . PRO B 1 212 ? 17.557 32.395 40.616 1.00 82.38 212 PRO B C 1
ATOM 5079 O O . PRO B 1 212 ? 16.687 31.536 40.452 1.00 89.32 212 PRO B O 1
ATOM 5083 N N . TRP B 1 213 ? 17.939 33.241 39.663 1.00 81.42 213 TRP B N 1
ATOM 5084 C CA . TRP B 1 213 ? 17.534 33.095 38.273 1.00 75.88 213 TRP B CA 1
ATOM 5085 C C . TRP B 1 213 ? 18.348 31.997 37.601 1.00 68.80 213 TRP B C 1
ATOM 5086 O O . TRP B 1 213 ? 19.519 31.780 37.926 1.00 76.30 213 TRP B O 1
ATOM 5097 N N . ALA B 1 214 ? 17.713 31.303 36.655 1.00 67.23 214 ALA B N 1
ATOM 5098 C CA . ALA B 1 214 ? 18.354 30.245 35.872 1.00 73.63 214 ALA B CA 1
ATOM 5099 C C . ALA B 1 214 ? 18.992 29.196 36.783 1.00 88.67 214 ALA B C 1
ATOM 5100 O O . ALA B 1 214 ? 20.157 28.822 36.628 1.00 84.40 214 ALA B O 1
ATOM 5102 N N . GLU B 1 215 ? 18.212 28.744 37.766 1.00 93.84 215 GLU B N 1
ATOM 5103 C CA . GLU B 1 215 ? 18.682 27.763 38.737 1.00 80.39 215 GLU B CA 1
ATOM 5104 C C . GLU B 1 215 ? 19.175 26.501 38.039 1.00 79.24 215 GLU B C 1
ATOM 5105 O O . GLU B 1 215 ? 18.508 25.969 37.147 1.00 74.50 215 GLU B O 1
ATOM 5111 N N . GLY B 1 216 ? 20.348 26.021 38.450 1.00 76.47 216 GLY B N 1
ATOM 5112 C CA . GLY B 1 216 ? 20.921 24.815 37.879 1.00 81.69 216 GLY B CA 1
ATOM 5113 C C . GLY B 1 216 ? 21.642 25.069 36.571 1.00 91.58 216 GLY B C 1
ATOM 5114 O O . GLY B 1 216 ? 22.625 24.397 36.245 1.00 93.46 216 GLY B O 1
ATOM 5115 N N . THR B 1 217 ? 21.150 26.047 35.816 1.00 89.62 217 THR B N 1
ATOM 5116 C CA . THR B 1 217 ? 21.736 26.405 34.536 1.00 90.44 217 THR B CA 1
ATOM 5117 C C . THR B 1 217 ? 23.132 27.000 34.747 1.00 76.59 217 THR B C 1
ATOM 5118 O O . THR B 1 217 ? 23.415 27.579 35.800 1.00 63.07 217 THR B O 1
ATOM 5122 N N . PRO B 1 218 ? 24.035 26.865 33.753 1.00 82.28 218 PRO B N 1
ATOM 5123 C CA . PRO B 1 218 ? 25.359 27.503 33.853 1.00 85.12 218 PRO B CA 1
ATOM 5124 C C . PRO B 1 218 ? 25.324 29.019 34.013 1.00 81.81 218 PRO B C 1
ATOM 5125 O O . PRO B 1 218 ? 26.376 29.668 34.013 1.00 89.32 218 PRO B O 1
ATOM 5129 N N . ARG B 1 219 ? 24.129 29.595 34.144 1.00 73.23 219 ARG B N 1
ATOM 5130 C CA . ARG B 1 219 ? 23.938 31.031 34.299 1.00 59.20 219 ARG B CA 1
ATOM 5131 C C . ARG B 1 219 ? 23.177 31.341 35.585 1.00 56.96 219 ARG B C 1
ATOM 5132 O O . ARG B 1 219 ? 22.451 32.335 35.662 1.00 56.18 219 ARG B O 1
ATOM 5140 N N . GLU B 1 220 ? 23.333 30.488 36.596 1.00 72.59 220 GLU B N 1
ATOM 5141 C CA . GLU B 1 220 ? 22.576 30.624 37.833 1.00 68.59 220 GLU B CA 1
ATOM 5142 C C . GLU B 1 220 ? 22.982 31.878 38.598 1.00 54.33 220 GLU B C 1
ATOM 5143 O O . GLU B 1 220 ? 24.165 32.213 38.690 1.00 62.70 220 GLU B O 1
ATOM 5149 N N . ASN B 1 221 ? 21.981 32.562 39.158 1.00 62.11 221 ASN B N 1
ATOM 5150 C CA . ASN B 1 221 ? 22.176 33.699 40.064 1.00 62.67 221 ASN B CA 1
ATOM 5151 C C . ASN B 1 221 ? 23.042 34.789 39.437 1.00 68.12 221 ASN B C 1
ATOM 5152 O O . ASN B 1 221 ? 23.806 35.469 40.127 1.00 70.03 221 ASN B O 1
ATOM 5157 N N . GLN B 1 222 ? 22.939 34.960 38.128 1.00 65.89 222 GLN B N 1
ATOM 5158 C CA . GLN B 1 222 ? 23.620 36.093 37.522 1.00 61.72 222 GLN B CA 1
ATOM 5159 C C . GLN B 1 222 ? 22.737 37.337 37.579 1.00 72.70 222 GLN B C 1
ATOM 5160 O O . GLN B 1 222 ? 21.511 37.226 37.682 1.00 81.64 222 GLN B O 1
ATOM 5166 N N . PRO B 1 223 ? 23.334 38.533 37.548 1.00 84.46 223 PRO B N 1
ATOM 5167 C CA . PRO B 1 223 ? 22.528 39.762 37.559 1.00 66.16 223 PRO B CA 1
ATOM 5168 C C . PRO B 1 223 ? 21.477 39.760 36.458 1.00 67.28 223 PRO B C 1
ATOM 5169 O O . PRO B 1 223 ? 21.733 39.342 35.327 1.00 68.34 223 PRO B O 1
ATOM 5173 N N . TYR B 1 224 ? 20.282 40.231 36.805 1.00 64.60 224 TYR B N 1
ATOM 5174 C CA . TYR B 1 224 ? 19.121 40.155 35.930 1.00 54.30 224 TYR B CA 1
ATOM 5175 C C . TYR B 1 224 ? 18.434 41.510 35.853 1.00 62.06 224 TYR B C 1
ATOM 5176 O O . TYR B 1 224 ? 18.118 42.112 36.884 1.00 66.88 224 TYR B O 1
ATOM 5185 N N . PHE B 1 225 ? 18.204 41.980 34.628 1.00 71.64 225 PHE B N 1
ATOM 5186 C CA . PHE B 1 225 ? 17.532 43.244 34.356 1.00 66.69 225 PHE B CA 1
ATOM 5187 C C . PHE B 1 225 ? 16.384 42.973 33.396 1.00 60.61 225 PHE B C 1
ATOM 5188 O O . PHE B 1 225 ? 16.565 42.257 32.407 1.00 69.71 225 PHE B O 1
ATOM 5196 N N . GLU B 1 226 ? 15.206 43.529 33.681 1.00 56.10 226 GLU B N 1
ATOM 5197 C CA . GLU B 1 226 ? 14.101 43.445 32.735 1.00 71.62 226 GLU B CA 1
ATOM 5198 C C . GLU B 1 226 ? 13.267 44.717 32.774 1.00 76.13 226 GLU B C 1
ATOM 5199 O O . GLU B 1 226 ? 13.109 45.342 33.827 1.00 58.75 226 GLU B O 1
ATOM 5205 N N . GLY B 1 227 ? 12.759 45.103 31.605 1.00 76.61 227 GLY B N 1
ATOM 5206 C CA . GLY B 1 227 ? 11.884 46.253 31.514 1.00 70.35 227 GLY B CA 1
ATOM 5207 C C . GLY B 1 227 ? 10.464 45.945 31.957 1.00 70.67 227 GLY B C 1
ATOM 5208 O O . GLY B 1 227 ? 9.960 44.832 31.808 1.00 64.40 227 GLY B O 1
ATOM 5209 N N . MET B 1 228 ? 9.817 46.960 32.524 1.00 82.07 228 MET B N 1
ATOM 5210 C CA . MET B 1 228 ? 8.419 46.843 32.916 1.00 78.87 228 MET B CA 1
ATOM 5211 C C . MET B 1 228 ? 7.545 46.557 31.701 1.00 76.25 228 MET B C 1
ATOM 5212 O O . MET B 1 228 ? 7.761 47.107 30.616 1.00 70.29 228 MET B O 1
ATOM 5217 N N . ARG B 1 229 ? 6.555 45.675 31.885 1.00 72.46 229 ARG B N 1
ATOM 5218 C CA . ARG B 1 229 ? 5.748 45.229 30.753 1.00 80.44 229 ARG B CA 1
ATOM 5219 C C . ARG B 1 229 ? 4.935 46.364 30.142 1.00 83.01 229 ARG B C 1
ATOM 5220 O O . ARG B 1 229 ? 4.595 46.311 28.954 1.00 86.12 229 ARG B O 1
ATOM 5228 N N . ASP B 1 230 ? 4.623 47.399 30.918 1.00 69.80 230 ASP B N 1
ATOM 5229 C CA . ASP B 1 230 ? 3.936 48.553 30.355 1.00 76.51 230 ASP B CA 1
ATOM 5230 C C . ASP B 1 230 ? 4.888 49.555 29.719 1.00 72.62 230 ASP B C 1
ATOM 5231 O O . ASP B 1 230 ? 4.422 50.501 29.076 1.00 62.44 230 ASP B O 1
ATOM 5236 N N . GLY B 1 231 ? 6.197 49.370 29.871 1.00 80.13 231 GLY B N 1
ATOM 5237 C CA . GLY B 1 231 ? 7.170 50.247 29.255 1.00 76.67 231 GLY B CA 1
ATOM 5238 C C . GLY B 1 231 ? 7.566 51.463 30.061 1.00 77.61 231 GLY B C 1
ATOM 5239 O O . GLY B 1 231 ? 8.317 52.301 29.550 1.00 76.05 231 GLY B O 1
ATOM 5240 N N . ALA B 1 232 ? 7.100 51.586 31.304 1.00 70.11 232 ALA B N 1
ATOM 5241 C CA . ALA B 1 232 ? 7.366 52.787 32.085 1.00 75.01 232 ALA B CA 1
ATOM 5242 C C . ALA B 1 232 ? 8.781 52.838 32.647 1.00 93.99 232 ALA B C 1
ATOM 5243 O O . ALA B 1 232 ? 9.246 53.925 33.005 1.00 83.11 232 ALA B O 1
ATOM 5245 N N . GLY B 1 233 ? 9.469 51.706 32.733 1.00 101.66 233 GLY B N 1
ATOM 5246 C CA . GLY B 1 233 ? 10.795 51.692 33.323 1.00 64.87 233 GLY B CA 1
ATOM 5247 C C . GLY B 1 233 ? 11.368 50.293 33.344 1.00 68.53 233 GLY B C 1
ATOM 5248 O O . GLY B 1 233 ? 10.985 49.439 32.543 1.00 72.18 233 GLY B O 1
ATOM 5249 N N . TRP B 1 234 ? 12.298 50.064 34.271 1.00 72.77 234 TRP B N 1
ATOM 5250 C CA . TRP B 1 234 ? 12.972 48.776 34.366 1.00 73.12 234 TRP B CA 1
ATOM 5251 C C . TRP B 1 234 ? 13.430 48.535 35.797 1.00 66.65 234 TRP B C 1
ATOM 5252 O O . TRP B 1 234 ? 13.564 49.466 36.597 1.00 64.84 234 TRP B O 1
ATOM 5263 N N . CYS B 1 235 ? 13.663 47.260 36.109 1.00 61.37 235 CYS B N 1
ATOM 5264 C CA . CYS B 1 235 ? 14.076 46.821 37.434 1.00 64.82 235 CYS B CA 1
ATOM 5265 C C . CYS B 1 235 ? 15.352 45.998 37.321 1.00 66.20 235 CYS B C 1
ATOM 5266 O O . CYS B 1 235 ? 15.710 45.517 36.243 1.00 67.50 235 CYS B O 1
ATOM 5269 N N . TRP B 1 236 ? 16.044 45.838 38.450 1.00 57.14 236 TRP B N 1
ATOM 5270 C CA . TRP B 1 236 ? 17.274 45.060 38.488 1.00 67.03 236 TRP B CA 1
ATOM 5271 C C . TRP B 1 236 ? 17.286 44.116 39.683 1.00 62.45 236 TRP B C 1
ATOM 5272 O O . TRP B 1 236 ? 16.641 44.368 40.704 1.00 65.71 236 TRP B O 1
ATOM 5283 N N . THR B 1 237 ? 18.034 43.023 39.539 1.00 67.17 237 THR B N 1
ATOM 5284 C CA . THR B 1 237 ? 18.434 42.178 40.658 1.00 66.50 237 THR B CA 1
ATOM 5285 C C . THR B 1 237 ? 19.933 41.933 40.578 1.00 66.56 237 THR B C 1
ATOM 5286 O O . THR B 1 237 ? 20.437 41.489 39.542 1.00 66.01 237 THR B O 1
ATOM 5290 N N . ILE B 1 238 ? 20.640 42.219 41.669 1.00 65.57 238 ILE B N 1
ATOM 5291 C CA . ILE B 1 238 ? 22.090 42.045 41.728 1.00 61.37 238 ILE B CA 1
ATOM 5292 C C . ILE B 1 238 ? 22.450 41.298 43.008 1.00 67.99 238 ILE B C 1
ATOM 5293 O O . ILE B 1 238 ? 22.415 41.888 44.099 1.00 73.71 238 ILE B O 1
ATOM 5298 N N . PRO B 1 239 ? 22.791 40.012 42.934 1.00 63.40 239 PRO B N 1
ATOM 5299 C CA . PRO B 1 239 ? 23.136 39.270 44.153 1.00 69.13 239 PRO B CA 1
ATOM 5300 C C . PRO B 1 239 ? 24.529 39.624 44.650 1.00 70.96 239 PRO B C 1
ATOM 5301 O O . PRO B 1 239 ? 25.456 39.846 43.866 1.00 75.44 239 PRO B O 1
ATOM 5305 N N . LEU B 1 240 ? 24.672 39.671 45.973 1.00 70.31 240 LEU B N 1
ATOM 5306 C CA . LEU B 1 240 ? 25.900 40.122 46.609 1.00 59.03 240 LEU B CA 1
ATOM 5307 C C . LEU B 1 240 ? 26.377 39.084 47.617 1.00 66.48 240 LEU B C 1
ATOM 5308 O O . LEU B 1 240 ? 25.614 38.224 48.066 1.00 89.82 240 LEU B O 1
ATOM 5313 N N . HIS B 1 241 ? 27.664 39.172 47.965 1.00 78.88 241 HIS B N 1
ATOM 5314 C CA . HIS B 1 241 ? 28.245 38.251 48.937 1.00 77.31 241 HIS B CA 1
ATOM 5315 C C . HIS B 1 241 ? 27.712 38.468 50.349 1.00 75.27 241 HIS B C 1
ATOM 5316 O O . HIS B 1 241 ? 27.867 37.581 51.195 1.00 72.64 241 HIS B O 1
ATOM 5323 N N . ASN B 1 242 ? 27.088 39.615 50.627 1.00 71.38 242 ASN B N 1
ATOM 5324 C CA . ASN B 1 242 ? 26.495 39.861 51.939 1.00 74.64 242 ASN B CA 1
ATOM 5325 C C . ASN B 1 242 ? 25.315 38.944 52.245 1.00 94.03 242 ASN B C 1
ATOM 5326 O O . ASN B 1 242 ? 24.693 39.100 53.302 1.00 106.32 242 ASN B O 1
ATOM 5331 N N . GLY B 1 243 ? 24.996 38.002 51.358 1.00 94.39 243 GLY B N 1
ATOM 5332 C CA . GLY B 1 243 ? 23.848 37.136 51.505 1.00 91.95 243 GLY B CA 1
ATOM 5333 C C . GLY B 1 243 ? 22.540 37.711 51.013 1.00 93.19 243 GLY B C 1
ATOM 5334 O O . GLY B 1 243 ? 21.524 37.005 51.042 1.00 112.34 243 GLY B O 1
ATOM 5335 N N . THR B 1 244 ? 22.526 38.962 50.566 1.00 71.97 244 THR B N 1
ATOM 5336 C CA . THR B 1 244 ? 21.332 39.589 50.024 1.00 74.72 244 THR B CA 1
ATOM 5337 C C . THR B 1 244 ? 21.467 39.774 48.519 1.00 69.79 244 THR B C 1
ATOM 5338 O O . THR B 1 244 ? 22.563 39.708 47.957 1.00 80.36 244 THR B O 1
ATOM 5342 N N . VAL B 1 245 ? 20.329 39.998 47.868 1.00 61.16 245 VAL B N 1
ATOM 5343 C CA . VAL B 1 245 ? 20.277 40.376 46.461 1.00 65.07 245 VAL B CA 1
ATOM 5344 C C . VAL B 1 245 ? 19.806 41.822 46.389 1.00 71.59 245 VAL B C 1
ATOM 5345 O O . VAL B 1 245 ? 18.824 42.196 47.043 1.00 75.61 245 VAL B O 1
ATOM 5349 N N . SER B 1 246 ? 20.523 42.641 45.624 1.00 63.61 246 SER B N 1
ATOM 5350 C CA . SER B 1 246 ? 20.128 44.029 45.428 1.00 61.00 246 SER B CA 1
ATOM 5351 C C . SER B 1 246 ? 18.991 44.113 44.419 1.00 69.46 246 SER B C 1
ATOM 5352 O O . SER B 1 246 ? 19.109 43.614 43.297 1.00 69.06 246 SER B O 1
ATOM 5355 N N . VAL B 1 247 ? 17.893 44.749 44.819 1.00 72.22 247 VAL B N 1
ATOM 5356 C CA . VAL B 1 247 ? 16.700 44.872 43.990 1.00 75.96 247 VAL B CA 1
ATOM 5357 C C . VAL B 1 247 ? 16.306 46.340 43.936 1.00 63.61 247 VAL B C 1
ATOM 5358 O O . VAL B 1 247 ? 16.349 47.039 44.954 1.00 64.04 247 VAL B O 1
ATOM 5362 N N . GLY B 1 248 ? 15.919 46.806 42.751 1.00 57.83 248 GLY B N 1
ATOM 5363 C CA . GLY B 1 248 ? 15.539 48.198 42.595 1.00 52.87 248 GLY B CA 1
ATOM 5364 C C . GLY B 1 248 ? 14.739 48.415 41.332 1.00 61.12 248 GLY B C 1
ATOM 5365 O O . GLY B 1 248 ? 14.613 47.527 40.485 1.00 55.09 248 GLY B O 1
ATOM 5366 N N . ALA B 1 249 ? 14.190 49.624 41.220 1.00 61.46 249 ALA B N 1
ATOM 5367 C CA . ALA B 1 249 ? 13.340 50.002 40.100 1.00 59.41 249 ALA B CA 1
ATOM 5368 C C . ALA B 1 249 ? 13.665 51.424 39.668 1.00 60.04 249 ALA B C 1
ATOM 5369 O O . ALA B 1 249 ? 13.972 52.280 40.504 1.00 50.46 249 ALA B O 1
ATOM 5371 N N . VAL B 1 250 ? 13.595 51.669 38.359 1.00 54.08 250 VAL B N 1
ATOM 5372 C CA . VAL B 1 250 ? 13.930 52.962 37.772 1.00 48.20 250 VAL B CA 1
ATOM 5373 C C . VAL B 1 250 ? 12.762 53.439 36.919 1.00 54.57 250 VAL B C 1
ATOM 5374 O O . VAL B 1 250 ? 12.257 52.690 36.075 1.00 67.77 250 VAL B O 1
ATOM 5378 N N . LEU B 1 251 ? 12.339 54.684 37.137 1.00 55.77 251 LEU B N 1
ATOM 5379 C CA . LEU B 1 251 ? 11.259 55.301 36.379 1.00 63.82 251 LEU B CA 1
ATOM 5380 C C . LEU B 1 251 ? 11.598 56.761 36.126 1.00 73.63 251 LEU B C 1
ATOM 5381 O O . LEU B 1 251 ? 12.289 57.399 36.925 1.00 76.66 251 LEU B O 1
ATOM 5386 N N . ARG B 1 252 ? 11.113 57.284 35.001 1.00 64.78 252 ARG B N 1
ATOM 5387 C CA . ARG B 1 252 ? 11.209 58.717 34.758 1.00 67.69 252 ARG B CA 1
ATOM 5388 C C . ARG B 1 252 ? 10.457 59.476 35.847 1.00 77.23 252 ARG B C 1
ATOM 5389 O O . ARG B 1 252 ? 9.498 58.971 36.436 1.00 94.13 252 ARG B O 1
ATOM 5397 N N . SER B 1 253 ? 10.914 60.703 36.120 1.00 84.71 253 SER B N 1
ATOM 5398 C CA . SER B 1 253 ? 10.409 61.451 37.269 1.00 90.12 253 SER B CA 1
ATOM 5399 C C . SER B 1 253 ? 8.900 61.663 37.188 1.00 93.42 253 SER B C 1
ATOM 5400 O O . SER B 1 253 ? 8.198 61.563 38.201 1.00 88.98 253 SER B O 1
ATOM 5403 N N . ASP B 1 254 ? 8.382 61.948 35.992 1.00 88.01 254 ASP B N 1
ATOM 5404 C CA . ASP B 1 254 ? 6.942 62.143 35.844 1.00 77.79 254 ASP B CA 1
ATOM 5405 C C . ASP B 1 254 ? 6.197 60.818 35.958 1.00 86.43 254 ASP B C 1
ATOM 5406 O O . ASP B 1 254 ? 5.178 60.724 36.652 1.00 90.81 254 ASP B O 1
ATOM 5411 N N . LEU B 1 255 ? 6.694 59.779 35.282 1.00 82.21 255 LEU B N 1
ATOM 5412 C CA . LEU B 1 255 ? 6.054 58.471 35.353 1.00 78.29 255 LEU B CA 1
ATOM 5413 C C . LEU B 1 255 ? 6.165 57.842 36.734 1.00 74.13 255 LEU B C 1
ATOM 5414 O O . LEU B 1 255 ? 5.398 56.923 37.044 1.00 85.72 255 LEU B O 1
ATOM 5419 N N . PHE B 1 256 ? 7.103 58.304 37.565 1.00 91.27 256 PHE B N 1
ATOM 5420 C CA . PHE B 1 256 ? 7.227 57.758 38.912 1.00 93.15 256 PHE B CA 1
ATOM 5421 C C . PHE B 1 256 ? 6.045 58.181 39.779 1.00 91.84 256 PHE B C 1
ATOM 5422 O O . PHE B 1 256 ? 5.389 57.341 40.407 1.00 90.67 256 PHE B O 1
ATOM 5430 N N . PHE B 1 257 ? 5.755 59.482 39.827 1.00 91.06 257 PHE B N 1
ATOM 5431 C CA . PHE B 1 257 ? 4.630 59.979 40.609 1.00 95.01 257 PHE B CA 1
ATOM 5432 C C . PHE B 1 257 ? 3.291 59.758 39.921 1.00 99.05 257 PHE B C 1
ATOM 5433 O O . PHE B 1 257 ? 2.250 59.879 40.577 1.00 98.45 257 PHE B O 1
ATOM 5441 N N . ALA B 1 258 ? 3.291 59.436 38.626 1.00 91.39 258 ALA B N 1
ATOM 5442 C CA . ALA B 1 258 ? 2.071 59.001 37.962 1.00 86.61 258 ALA B CA 1
ATOM 5443 C C . ALA B 1 258 ? 1.577 57.665 38.497 1.00 98.82 258 ALA B C 1
ATOM 5444 O O . ALA B 1 258 ? 0.451 57.266 38.184 1.00 110.28 258 ALA B O 1
ATOM 5446 N N . LYS B 1 259 ? 2.396 56.968 39.284 1.00 95.88 259 LYS B N 1
ATOM 5447 C CA . LYS B 1 259 ? 1.986 55.770 39.999 1.00 91.48 259 LYS B CA 1
ATOM 5448 C C . LYS B 1 259 ? 1.839 56.015 41.496 1.00 95.60 259 LYS B C 1
ATOM 5449 O O . LYS B 1 259 ? 1.654 55.061 42.258 1.00 98.04 259 LYS B O 1
ATOM 5455 N N . LYS B 1 260 ? 1.923 57.272 41.934 1.00 100.66 260 LYS B N 1
ATOM 5456 C CA . LYS B 1 260 ? 1.556 57.638 43.296 1.00 111.01 260 LYS B CA 1
ATOM 5457 C C . LYS B 1 260 ? 0.045 57.712 43.479 1.00 117.20 260 LYS B C 1
ATOM 5458 O O . LYS B 1 260 ? -0.421 58.063 44.569 1.00 112.43 260 LYS B O 1
ATOM 5464 N N . LYS B 1 261 ? -0.720 57.390 42.439 1.00 109.70 261 LYS B N 1
ATOM 5465 C CA . LYS B 1 261 ? -2.176 57.371 42.494 1.00 103.97 261 LYS B CA 1
ATOM 5466 C C . LYS B 1 261 ? -2.677 56.415 43.573 1.00 77.26 261 LYS B C 1
ATOM 5467 O O . LYS B 1 261 ? -2.181 55.295 43.700 1.00 69.71 261 LYS B O 1
ATOM 5473 N N . VAL B 1 267 ? 5.209 53.909 54.715 1.00 126.99 267 VAL B N 1
ATOM 5474 C CA . VAL B 1 267 ? 6.064 53.033 53.923 1.00 137.41 267 VAL B CA 1
ATOM 5475 C C . VAL B 1 267 ? 5.661 53.075 52.448 1.00 124.35 267 VAL B C 1
ATOM 5476 O O . VAL B 1 267 ? 5.670 52.051 51.763 1.00 125.56 267 VAL B O 1
ATOM 5480 N N . THR B 1 268 ? 5.307 54.273 51.968 1.00 109.65 268 THR B N 1
ATOM 5481 C CA . THR B 1 268 ? 4.947 54.444 50.562 1.00 115.50 268 THR B CA 1
ATOM 5482 C C . THR B 1 268 ? 6.056 53.949 49.640 1.00 117.68 268 THR B C 1
ATOM 5483 O O . THR B 1 268 ? 5.784 53.357 48.588 1.00 107.36 268 THR B O 1
ATOM 5487 N N . ASN B 1 269 ? 7.315 54.182 50.021 1.00 122.03 269 ASN B N 1
ATOM 5488 C CA . ASN B 1 269 ? 8.436 53.725 49.205 1.00 114.00 269 ASN B CA 1
ATOM 5489 C C . ASN B 1 269 ? 8.440 52.205 49.090 1.00 106.47 269 ASN B C 1
ATOM 5490 O O . ASN B 1 269 ? 8.722 51.655 48.019 1.00 97.35 269 ASN B O 1
ATOM 5495 N N . ALA B 1 270 ? 8.135 51.511 50.189 1.00 110.69 270 ALA B N 1
ATOM 5496 C CA . ALA B 1 270 ? 8.065 50.054 50.157 1.00 100.10 270 ALA B CA 1
ATOM 5497 C C . ALA B 1 270 ? 6.879 49.561 49.339 1.00 103.03 270 ALA B C 1
ATOM 5498 O O . ALA B 1 270 ? 6.922 48.450 48.795 1.00 93.70 270 ALA B O 1
ATOM 5500 N N . MET B 1 271 ? 5.818 50.365 49.234 1.00 112.32 271 MET B N 1
ATOM 5501 C CA . MET B 1 271 ? 4.638 49.947 48.484 1.00 101.67 271 MET B CA 1
ATOM 5502 C C . MET B 1 271 ? 4.849 50.113 46.983 1.00 90.64 271 MET B C 1
ATOM 5503 O O . MET B 1 271 ? 4.520 49.213 46.202 1.00 86.23 271 MET B O 1
ATOM 5508 N N . ILE B 1 272 ? 5.394 51.257 46.559 1.00 90.25 272 ILE B N 1
ATOM 5509 C CA . ILE B 1 272 ? 5.696 51.441 45.142 1.00 94.99 272 ILE B CA 1
ATOM 5510 C C . ILE B 1 272 ? 6.772 50.457 44.700 1.00 96.94 272 ILE B C 1
ATOM 5511 O O . ILE B 1 272 ? 6.813 50.049 43.532 1.00 88.31 272 ILE B O 1
ATOM 5516 N N . MET B 1 273 ? 7.657 50.060 45.620 1.00 98.31 273 MET B N 1
ATOM 5517 C CA . MET B 1 273 ? 8.591 48.975 45.335 1.00 86.88 273 MET B CA 1
ATOM 5518 C C . MET B 1 273 ? 7.852 47.697 44.960 1.00 89.44 273 MET B C 1
ATOM 5519 O O . MET B 1 273 ? 8.246 46.993 44.023 1.00 88.57 273 MET B O 1
ATOM 5524 N N . ALA B 1 274 ? 6.772 47.385 45.679 1.00 98.20 274 ALA B N 1
ATOM 5525 C CA . ALA B 1 274 ? 5.989 46.195 45.362 1.00 91.55 274 ALA B CA 1
ATOM 5526 C C . ALA B 1 274 ? 5.139 46.405 44.115 1.00 73.70 274 ALA B C 1
ATOM 5527 O O . ALA B 1 274 ? 4.969 45.482 43.310 1.00 75.54 274 ALA B O 1
ATOM 5529 N N . GLU B 1 275 ? 4.594 47.612 43.940 1.00 71.56 275 GLU B N 1
ATOM 5530 C CA . GLU B 1 275 ? 3.737 47.886 42.790 1.00 91.33 275 GLU B CA 1
ATOM 5531 C C . GLU B 1 275 ? 4.533 47.834 41.490 1.00 90.85 275 GLU B C 1
ATOM 5532 O O . GLU B 1 275 ? 4.109 47.203 40.514 1.00 77.64 275 GLU B O 1
ATOM 5538 N N . CYS B 1 276 ? 5.692 48.494 41.461 1.00 93.19 276 CYS B N 1
ATOM 5539 C CA . CYS B 1 276 ? 6.550 48.438 40.282 1.00 84.56 276 CYS B CA 1
ATOM 5540 C C . CYS B 1 276 ? 7.066 47.025 40.038 1.00 76.77 276 CYS B C 1
ATOM 5541 O O . CYS B 1 276 ? 7.314 46.640 38.889 1.00 83.43 276 CYS B O 1
ATOM 5544 N N . MET B 1 277 ? 7.239 46.248 41.109 1.00 77.88 277 MET B N 1
ATOM 5545 C CA . MET B 1 277 ? 7.685 44.863 40.991 1.00 83.46 277 MET B CA 1
ATOM 5546 C C . MET B 1 277 ? 6.677 44.000 40.238 1.00 81.19 277 MET B C 1
ATOM 5547 O O . MET B 1 277 ? 7.064 43.023 39.586 1.00 70.83 277 MET B O 1
ATOM 5552 N N . LYS B 1 278 ? 5.386 44.336 40.323 1.00 77.75 278 LYS B N 1
ATOM 5553 C CA . LYS B 1 278 ? 4.362 43.558 39.629 1.00 90.83 278 LYS B CA 1
ATOM 5554 C C . LYS B 1 278 ? 4.545 43.582 38.117 1.00 92.16 278 LYS B C 1
ATOM 5555 O O . LYS B 1 278 ? 4.242 42.592 37.441 1.00 84.27 278 LYS B O 1
ATOM 5561 N N . LEU B 1 279 ? 5.039 44.690 37.569 1.00 87.56 279 LEU B N 1
ATOM 5562 C CA . LEU B 1 279 ? 5.213 44.826 36.127 1.00 89.61 279 LEU B CA 1
ATOM 5563 C C . LEU B 1 279 ? 6.463 44.132 35.598 1.00 86.94 279 LEU B C 1
ATOM 5564 O O . LEU B 1 279 ? 6.764 44.264 34.406 1.00 79.12 279 LEU B O 1
ATOM 5569 N N . CYS B 1 280 ? 7.194 43.405 36.443 1.00 77.64 280 CYS B N 1
ATOM 5570 C CA . CYS B 1 280 ? 8.358 42.621 36.034 1.00 79.97 280 CYS B CA 1
ATOM 5571 C C . CYS B 1 280 ? 8.097 41.174 36.430 1.00 80.46 280 CYS B C 1
ATOM 5572 O O . CYS B 1 280 ? 8.456 40.748 37.539 1.00 86.65 280 CYS B O 1
ATOM 5575 N N . PRO B 1 281 ? 7.456 40.388 35.559 1.00 78.07 281 PRO B N 1
ATOM 5576 C CA . PRO B 1 281 ? 6.985 39.055 35.974 1.00 60.50 281 PRO B CA 1
ATOM 5577 C C . PRO B 1 281 ? 8.085 38.119 36.438 1.00 66.39 281 PRO B C 1
ATOM 5578 O O . PRO B 1 281 ? 7.847 37.307 37.342 1.00 74.68 281 PRO B O 1
ATOM 5582 N N . THR B 1 282 ? 9.285 38.200 35.861 1.00 62.13 282 THR B N 1
ATOM 5583 C CA . THR B 1 282 ? 10.344 37.295 36.293 1.00 58.65 282 THR B CA 1
ATOM 5584 C C . THR B 1 282 ? 10.995 37.786 37.581 1.00 58.08 282 THR B C 1
ATOM 5585 O O . THR B 1 282 ? 11.338 36.978 38.451 1.00 63.36 282 THR B O 1
ATOM 5589 N N . ILE B 1 283 ? 11.169 39.102 37.721 1.00 70.92 283 ILE B N 1
ATOM 5590 C CA . ILE B 1 283 ? 11.584 39.664 39.004 1.00 70.93 283 ILE B CA 1
ATOM 5591 C C . ILE B 1 283 ? 10.555 39.324 40.074 1.00 80.62 283 ILE B C 1
ATOM 5592 O O . ILE B 1 283 ? 10.902 38.966 41.207 1.00 85.66 283 ILE B O 1
ATOM 5597 N N . LYS B 1 284 ? 9.271 39.436 39.725 1.00 87.96 284 LYS B N 1
ATOM 5598 C CA . LYS B 1 284 ? 8.196 39.059 40.636 1.00 79.54 284 LYS B CA 1
ATOM 5599 C C . LYS B 1 284 ? 8.310 37.601 41.064 1.00 77.05 284 LYS B C 1
ATOM 5600 O O . LYS B 1 284 ? 8.082 37.271 42.233 1.00 80.29 284 LYS B O 1
ATOM 5606 N N . GLU B 1 285 ? 8.662 36.716 40.129 1.00 72.22 285 GLU B N 1
ATOM 5607 C CA . GLU B 1 285 ? 8.778 35.295 40.445 1.00 77.05 285 GLU B CA 1
ATOM 5608 C C . GLU B 1 285 ? 9.969 35.012 41.357 1.00 85.92 285 GLU B C 1
ATOM 5609 O O . GLU B 1 285 ? 9.871 34.191 42.276 1.00 99.66 285 GLU B O 1
ATOM 5615 N N . LEU B 1 286 ? 11.102 35.678 41.116 1.00 87.50 286 LEU B N 1
ATOM 5616 C CA . LEU B 1 286 ? 12.295 35.433 41.924 1.00 84.91 286 LEU B CA 1
ATOM 5617 C C . LEU B 1 286 ? 12.109 35.888 43.366 1.00 83.19 286 LEU B C 1
ATOM 5618 O O . LEU B 1 286 ? 12.611 35.242 44.294 1.00 87.81 286 LEU B O 1
ATOM 5623 N N . LEU B 1 287 ? 11.397 36.991 43.581 1.00 78.37 287 LEU B N 1
ATOM 5624 C CA . LEU B 1 287 ? 11.229 37.547 44.915 1.00 77.84 287 LEU B CA 1
ATOM 5625 C C . LEU B 1 287 ? 10.040 36.957 45.664 1.00 94.34 287 LEU B C 1
ATOM 5626 O O . LEU B 1 287 ? 9.609 37.537 46.666 1.00 107.87 287 LEU B O 1
ATOM 5631 N N . GLU B 1 288 ? 9.492 35.835 45.194 1.00 98.68 288 GLU B N 1
ATOM 5632 C CA . GLU B 1 288 ? 8.379 35.197 45.898 1.00 103.20 288 GLU B CA 1
ATOM 5633 C C . GLU B 1 288 ? 8.733 34.810 47.332 1.00 95.66 288 GLU B C 1
ATOM 5634 O O . GLU B 1 288 ? 7.968 35.172 48.246 1.00 92.47 288 GLU B O 1
ATOM 5640 N N . PRO B 1 289 ? 9.826 34.107 47.611 1.00 93.53 289 PRO B N 1
ATOM 5641 C CA . PRO B 1 289 ? 10.168 33.780 49.004 1.00 93.55 289 PRO B CA 1
ATOM 5642 C C . PRO B 1 289 ? 11.081 34.784 49.692 1.00 95.86 289 PRO B C 1
ATOM 5643 O O . PRO B 1 289 ? 11.631 34.460 50.748 1.00 105.22 289 PRO B O 1
ATOM 5647 N N . ALA B 1 290 ? 11.255 35.976 49.128 1.00 100.75 290 ALA B N 1
ATOM 5648 C CA . ALA B 1 290 ? 12.300 36.882 49.579 1.00 105.70 290 ALA B CA 1
ATOM 5649 C C . ALA B 1 290 ? 11.979 37.447 50.959 1.00 104.10 290 ALA B C 1
ATOM 5650 O O . ALA B 1 290 ? 10.818 37.658 51.318 1.00 94.67 290 ALA B O 1
ATOM 5652 N N . GLU B 1 291 ? 13.030 37.685 51.736 1.00 106.67 291 GLU B N 1
ATOM 5653 C CA . GLU B 1 291 ? 12.927 38.330 53.037 1.00 105.50 291 GLU B CA 1
ATOM 5654 C C . GLU B 1 291 ? 13.618 39.683 52.960 1.00 101.67 291 GLU B C 1
ATOM 5655 O O . GLU B 1 291 ? 14.787 39.760 52.574 1.00 105.58 291 GLU B O 1
ATOM 5661 N N . LEU B 1 292 ? 12.903 40.744 53.328 1.00 99.31 292 LEU B N 1
ATOM 5662 C CA . LEU B 1 292 ? 13.500 42.073 53.360 1.00 86.20 292 LEU B CA 1
ATOM 5663 C C . LEU B 1 292 ? 14.372 42.234 54.598 1.00 86.74 292 LEU B C 1
ATOM 5664 O O . LEU B 1 292 ? 13.912 42.020 55.724 1.00 102.33 292 LEU B O 1
ATOM 5669 N N . VAL B 1 293 ? 15.630 42.610 54.388 1.00 92.53 293 VAL B N 1
ATOM 5670 C CA . VAL B 1 293 ? 16.525 42.926 55.493 1.00 95.09 293 VAL B CA 1
ATOM 5671 C C . VAL B 1 293 ? 16.980 44.380 55.495 1.00 83.77 293 VAL B C 1
ATOM 5672 O O . VAL B 1 293 ? 17.388 44.885 56.555 1.00 93.39 293 VAL B O 1
ATOM 5676 N N . SER B 1 294 ? 16.906 45.083 54.370 1.00 82.72 294 SER B N 1
ATOM 5677 C CA . SER B 1 294 ? 17.383 46.452 54.258 1.00 87.89 294 SER B CA 1
ATOM 5678 C C . SER B 1 294 ? 16.250 47.458 54.412 1.00 73.97 294 SER B C 1
ATOM 5679 O O . SER B 1 294 ? 15.066 47.123 54.328 1.00 84.38 294 SER B O 1
ATOM 5682 N N . ASP B 1 295 ? 16.640 48.709 54.635 1.00 66.67 295 ASP B N 1
ATOM 5683 C CA . ASP B 1 295 ? 15.746 49.831 54.402 1.00 75.92 295 ASP B CA 1
ATOM 5684 C C . ASP B 1 295 ? 15.620 50.076 52.903 1.00 82.06 295 ASP B C 1
ATOM 5685 O O . ASP B 1 295 ? 16.557 49.843 52.135 1.00 91.05 295 ASP B O 1
ATOM 5690 N N . ILE B 1 296 ? 14.453 50.558 52.487 1.00 85.06 296 ILE B N 1
ATOM 5691 C CA . ILE B 1 296 ? 14.186 50.864 51.087 1.00 94.09 296 ILE B CA 1
ATOM 5692 C C . ILE B 1 296 ? 14.417 52.353 50.866 1.00 85.86 296 ILE B C 1
ATOM 5693 O O . ILE B 1 296 ? 13.722 53.195 51.449 1.00 92.31 296 ILE B O 1
ATOM 5698 N N . LYS B 1 297 ? 15.395 52.676 50.022 1.00 86.21 297 LYS B N 1
ATOM 5699 C CA . LYS B 1 297 ? 15.904 54.031 49.878 1.00 95.73 297 LYS B CA 1
ATOM 5700 C C . LYS B 1 297 ? 15.663 54.553 48.467 1.00 86.41 297 LYS B C 1
ATOM 5701 O O . LYS B 1 297 ? 15.702 53.801 47.489 1.00 87.77 297 LYS B O 1
ATOM 5707 N N . GLN B 1 298 ? 15.407 55.855 48.380 1.00 73.82 298 GLN B N 1
ATOM 5708 C CA . GLN B 1 298 ? 15.172 56.553 47.126 1.00 78.77 298 GLN B CA 1
ATOM 5709 C C . GLN B 1 298 ? 16.295 57.552 46.877 1.00 83.25 298 GLN B C 1
ATOM 5710 O O . GLN B 1 298 ? 16.857 58.123 47.816 1.00 86.15 298 GLN B O 1
ATOM 5716 N N . ALA B 1 299 ? 16.626 57.759 45.603 1.00 74.86 299 ALA B N 1
ATOM 5717 C CA . ALA B 1 299 ? 17.625 58.751 45.232 1.00 67.15 299 ALA B CA 1
ATOM 5718 C C . ALA B 1 299 ? 17.345 59.256 43.823 1.00 57.25 299 ALA B C 1
ATOM 5719 O O . ALA B 1 299 ? 16.664 58.603 43.028 1.00 59.66 299 ALA B O 1
ATOM 5721 N N . THR B 1 300 ? 17.882 60.435 43.530 1.00 62.93 300 THR B N 1
ATOM 5722 C CA . THR B 1 300 ? 17.791 61.016 42.202 1.00 74.50 300 THR B CA 1
ATOM 5723 C C . THR B 1 300 ? 18.759 60.314 41.254 1.00 71.38 300 THR B C 1
ATOM 5724 O O . THR B 1 300 ? 19.859 59.905 41.640 1.00 74.13 300 THR B O 1
ATOM 5728 N N . ASP B 1 301 ? 18.340 60.180 39.996 1.00 66.48 301 ASP B N 1
ATOM 5729 C CA . ASP B 1 301 ? 19.069 59.366 39.030 1.00 73.50 301 ASP B CA 1
ATOM 5730 C C . ASP B 1 301 ? 19.023 60.002 37.646 1.00 73.59 301 ASP B C 1
ATOM 5731 O O . ASP B 1 301 ? 18.879 59.313 36.630 1.00 72.10 301 ASP B O 1
ATOM 5736 N N . TYR B 1 302 ? 19.137 61.327 37.585 1.00 78.20 302 TYR B N 1
ATOM 5737 C CA . TYR B 1 302 ? 19.088 62.019 36.304 1.00 68.46 302 TYR B CA 1
ATOM 5738 C C . TYR B 1 302 ? 20.366 61.773 35.512 1.00 59.33 302 TYR B C 1
ATOM 5739 O O . TYR B 1 302 ? 21.463 61.709 36.074 1.00 68.91 302 TYR B O 1
ATOM 5748 N N . SER B 1 303 ? 20.217 61.641 34.198 1.00 49.23 303 SER B N 1
ATOM 5749 C CA . SER B 1 303 ? 21.354 61.514 33.298 1.00 44.70 303 SER B CA 1
ATOM 5750 C C . SER B 1 303 ? 21.734 62.887 32.759 1.00 61.65 303 SER B C 1
ATOM 5751 O O . SER B 1 303 ? 20.865 63.702 32.439 1.00 73.34 303 SER B O 1
ATOM 5754 N N . TYR B 1 304 ? 23.038 63.138 32.660 1.00 53.69 304 TYR B N 1
ATOM 5755 C CA . TYR B 1 304 ? 23.521 64.447 32.248 1.00 51.99 304 TYR B CA 1
ATOM 5756 C C . TYR B 1 304 ? 24.894 64.312 31.607 1.00 50.71 304 TYR B C 1
ATOM 5757 O O . TYR B 1 304 ? 25.635 63.365 31.880 1.00 44.88 304 TYR B O 1
ATOM 5766 N N . SER B 1 305 ? 25.214 65.268 30.744 1.00 54.70 305 SER B N 1
ATOM 5767 C CA . SER B 1 305 ? 26.553 65.470 30.207 1.00 45.91 305 SER B CA 1
ATOM 5768 C C . SER B 1 305 ? 27.055 66.842 30.645 1.00 51.42 305 SER B C 1
ATOM 5769 O O . SER B 1 305 ? 26.398 67.550 31.411 1.00 60.86 305 SER B O 1
ATOM 5772 N N . ALA B 1 306 ? 28.233 67.220 30.156 1.00 53.22 306 ALA B N 1
ATOM 5773 C CA . ALA B 1 306 ? 28.783 68.538 30.428 1.00 42.59 306 ALA B CA 1
ATOM 5774 C C . ALA B 1 306 ? 29.375 69.114 29.151 1.00 43.06 306 ALA B C 1
ATOM 5775 O O . ALA B 1 306 ? 29.831 68.377 28.273 1.00 56.93 306 ALA B O 1
ATOM 5777 N N . SER B 1 307 ? 29.363 70.446 29.057 1.00 45.16 307 SER B N 1
ATOM 5778 C CA . SER B 1 307 ? 29.952 71.111 27.901 1.00 47.64 307 SER B CA 1
ATOM 5779 C C . SER B 1 307 ? 31.467 70.972 27.869 1.00 48.27 307 SER B C 1
ATOM 5780 O O . SER B 1 307 ? 32.070 71.144 26.803 1.00 52.02 307 SER B O 1
ATOM 5783 N N . ALA B 1 308 ? 32.090 70.662 29.004 1.00 37.05 308 ALA B N 1
ATOM 5784 C CA . ALA B 1 308 ? 33.534 70.504 29.070 1.00 43.65 308 ALA B CA 1
ATOM 5785 C C . ALA B 1 308 ? 33.881 69.549 30.202 1.00 48.48 308 ALA B C 1
ATOM 5786 O O . ALA B 1 308 ? 33.218 69.543 31.242 1.00 47.64 308 ALA B O 1
ATOM 5788 N N . TYR B 1 309 ? 34.923 68.746 29.989 1.00 47.60 309 TYR B N 1
ATOM 5789 C CA . TYR B 1 309 ? 35.374 67.780 30.978 1.00 34.81 309 TYR B CA 1
ATOM 5790 C C . TYR B 1 309 ? 36.797 68.037 31.447 1.00 37.98 309 TYR B C 1
ATOM 5791 O O . TYR B 1 309 ? 37.327 67.246 32.237 1.00 38.58 309 TYR B O 1
ATOM 5800 N N . ALA B 1 310 ? 37.432 69.105 30.976 1.00 42.45 310 ALA B N 1
ATOM 5801 C CA . ALA B 1 310 ? 38.785 69.452 31.384 1.00 47.24 310 ALA B CA 1
ATOM 5802 C C . ALA B 1 310 ? 39.033 70.908 31.020 1.00 52.06 310 ALA B C 1
ATOM 5803 O O . ALA B 1 310 ? 38.231 71.543 30.332 1.00 48.56 310 ALA B O 1
ATOM 5805 N N . GLY B 1 311 ? 40.149 71.439 31.512 1.00 61.65 311 GLY B N 1
ATOM 5806 C CA . GLY B 1 311 ? 40.555 72.786 31.196 1.00 49.62 311 GLY B CA 1
ATOM 5807 C C . GLY B 1 311 ? 42.011 73.029 31.534 1.00 59.54 311 GLY B C 1
ATOM 5808 O O . GLY B 1 311 ? 42.818 72.097 31.607 1.00 47.34 311 GLY B O 1
ATOM 5809 N N . PRO B 1 312 ? 42.377 74.298 31.736 1.00 59.97 312 PRO B N 1
ATOM 5810 C CA . PRO B 1 312 ? 43.758 74.617 32.119 1.00 43.83 312 PRO B CA 1
ATOM 5811 C C . PRO B 1 312 ? 44.163 73.945 33.420 1.00 40.44 312 PRO B C 1
ATOM 5812 O O . PRO B 1 312 ? 43.818 74.416 34.509 1.00 47.73 312 PRO B O 1
ATOM 5816 N N . TYR B 1 313 ? 44.895 72.836 33.302 1.00 36.35 313 TYR B N 1
ATOM 5817 C CA . TYR B 1 313 ? 45.492 72.139 34.442 1.00 53.14 313 TYR B CA 1
ATOM 5818 C C . TYR B 1 313 ? 44.441 71.616 35.420 1.00 51.52 313 TYR B C 1
ATOM 5819 O O . TYR B 1 313 ? 44.665 71.600 36.634 1.00 48.29 313 TYR B O 1
ATOM 5828 N N . PHE B 1 314 ? 43.288 71.182 34.912 1.00 54.50 314 PHE B N 1
ATOM 5829 C CA . PHE B 1 314 ? 42.346 70.439 35.737 1.00 55.06 314 PHE B CA 1
ATOM 5830 C C . PHE B 1 314 ? 41.609 69.419 34.878 1.00 54.31 314 PHE B C 1
ATOM 5831 O O . PHE B 1 314 ? 41.426 69.613 33.673 1.00 48.58 314 PHE B O 1
ATOM 5839 N N . ARG B 1 315 ? 41.186 68.328 35.520 1.00 50.31 315 ARG B N 1
ATOM 5840 C CA . ARG B 1 315 ? 40.509 67.220 34.859 1.00 42.31 315 ARG B CA 1
ATOM 5841 C C . ARG B 1 315 ? 39.242 66.865 35.623 1.00 42.25 315 ARG B C 1
ATOM 5842 O O . ARG B 1 315 ? 39.237 66.842 36.858 1.00 47.22 315 ARG B O 1
ATOM 5850 N N . ILE B 1 316 ? 38.169 66.586 34.885 1.00 41.06 316 ILE B N 1
ATOM 5851 C CA . ILE B 1 316 ? 36.902 66.144 35.457 1.00 33.88 316 ILE B CA 1
ATOM 5852 C C . ILE B 1 316 ? 36.696 64.681 35.084 1.00 49.08 316 ILE B C 1
ATOM 5853 O O . ILE B 1 316 ? 36.848 64.305 33.916 1.00 53.92 316 ILE B O 1
ATOM 5858 N N . VAL B 1 317 ? 36.354 63.858 36.076 1.00 45.75 317 VAL B N 1
ATOM 5859 C CA . VAL B 1 317 ? 36.217 62.418 35.886 1.00 38.52 317 VAL B CA 1
ATOM 5860 C C . VAL B 1 317 ? 34.955 61.932 36.586 1.00 46.28 317 VAL B C 1
ATOM 5861 O O . VAL B 1 317 ? 34.518 62.502 37.591 1.00 56.31 317 VAL B O 1
ATOM 5865 N N . GLY B 1 318 ? 34.364 60.872 36.038 1.00 37.70 318 GLY B N 1
ATOM 5866 C CA . GLY B 1 318 ? 33.211 60.209 36.621 1.00 37.20 318 GLY B CA 1
ATOM 5867 C C . GLY B 1 318 ? 31.972 61.086 36.658 1.00 41.92 318 GLY B C 1
ATOM 5868 O O . GLY B 1 318 ? 31.725 61.915 35.775 1.00 44.43 318 GLY B O 1
ATOM 5869 N N . ASP B 1 319 ? 31.171 60.891 37.711 1.00 44.23 319 ASP B N 1
ATOM 5870 C CA . ASP B 1 319 ? 29.906 61.606 37.854 1.00 50.77 319 ASP B CA 1
ATOM 5871 C C . ASP B 1 319 ? 30.085 63.115 37.944 1.00 49.00 319 ASP B C 1
ATOM 5872 O O . ASP B 1 319 ? 29.126 63.852 37.694 1.00 53.85 319 ASP B O 1
ATOM 5877 N N . ALA B 1 320 ? 31.277 63.592 38.315 1.00 43.56 320 ALA B N 1
ATOM 5878 C CA . ALA B 1 320 ? 31.537 65.027 38.310 1.00 40.23 320 ALA B CA 1
ATOM 5879 C C . ALA B 1 320 ? 31.350 65.640 36.929 1.00 49.74 320 ALA B C 1
ATOM 5880 O O . ALA B 1 320 ? 31.099 66.846 36.824 1.00 63.55 320 ALA B O 1
ATOM 5882 N N . GLY B 1 321 ? 31.462 64.837 35.872 1.00 47.64 321 GLY B N 1
ATOM 5883 C CA . GLY B 1 321 ? 31.269 65.318 34.519 1.00 47.03 321 GLY B CA 1
ATOM 5884 C C . GLY B 1 321 ? 29.966 64.875 33.888 1.00 50.32 321 GLY B C 1
ATOM 5885 O O . GLY B 1 321 ? 29.176 65.707 33.430 1.00 49.12 321 GLY B O 1
ATOM 5886 N N . CYS B 1 322 ? 29.727 63.565 33.854 1.00 42.94 322 CYS B N 1
ATOM 5887 C CA . CYS B 1 322 ? 28.602 63.023 33.107 1.00 49.37 322 CYS B CA 1
ATOM 5888 C C . CYS B 1 322 ? 28.042 61.805 33.826 1.00 48.58 322 CYS B C 1
ATOM 5889 O O . CYS B 1 322 ? 28.726 61.157 34.622 1.00 46.07 322 CYS B O 1
ATOM 5892 N N . PHE B 1 323 ? 26.777 61.506 33.534 1.00 53.24 323 PHE B N 1
ATOM 5893 C CA . PHE B 1 323 ? 26.085 60.362 34.111 1.00 56.64 323 PHE B CA 1
ATOM 5894 C C . PHE B 1 323 ? 25.094 59.823 33.090 1.00 55.59 323 PHE B C 1
ATOM 5895 O O . PHE B 1 323 ? 24.467 60.592 32.357 1.00 55.13 323 PHE B O 1
ATOM 5903 N N . ILE B 1 324 ? 24.956 58.499 33.053 1.00 48.98 324 ILE B N 1
ATOM 5904 C CA . ILE B 1 324 ? 24.030 57.824 32.153 1.00 62.16 324 ILE B CA 1
ATOM 5905 C C . ILE B 1 324 ? 23.272 56.769 32.949 1.00 60.00 324 ILE B C 1
ATOM 5906 O O . ILE B 1 324 ? 23.774 56.244 33.949 1.00 66.98 324 ILE B O 1
ATOM 5911 N N . ASP B 1 325 ? 22.043 56.487 32.515 1.00 57.79 325 ASP B N 1
ATOM 5912 C CA . ASP B 1 325 ? 21.165 55.569 33.225 1.00 54.58 325 ASP B CA 1
ATOM 5913 C C . ASP B 1 325 ? 21.870 54.232 33.459 1.00 59.78 325 ASP B C 1
ATOM 5914 O O . ASP B 1 325 ? 22.399 53.641 32.507 1.00 55.17 325 ASP B O 1
ATOM 5919 N N . PRO B 1 326 ? 21.897 53.726 34.697 1.00 60.94 326 PRO B N 1
ATOM 5920 C CA . PRO B 1 326 ? 22.753 52.575 35.019 1.00 45.64 326 PRO B CA 1
ATOM 5921 C C . PRO B 1 326 ? 22.236 51.240 34.504 1.00 53.74 326 PRO B C 1
ATOM 5922 O O . PRO B 1 326 ? 22.442 50.212 35.157 1.00 62.01 326 PRO B O 1
ATOM 5926 N N . PHE B 1 327 ? 21.563 51.231 33.351 1.00 62.43 327 PHE B N 1
ATOM 5927 C CA . PHE B 1 327 ? 21.004 49.982 32.841 1.00 57.10 327 PHE B CA 1
ATOM 5928 C C . PHE B 1 327 ? 22.099 48.983 32.484 1.00 49.85 327 PHE B C 1
ATOM 5929 O O . PHE B 1 327 ? 21.967 47.784 32.757 1.00 54.90 327 PHE B O 1
ATOM 5937 N N . PHE B 1 328 ? 23.188 49.454 31.875 1.00 45.45 328 PHE B N 1
ATOM 5938 C CA . PHE B 1 328 ? 24.279 48.586 31.450 1.00 48.54 328 PHE B CA 1
ATOM 5939 C C . PHE B 1 328 ? 25.501 48.687 32.360 1.00 47.73 328 PHE B C 1
ATOM 5940 O O . PHE B 1 328 ? 26.618 48.380 31.928 1.00 49.18 328 PHE B O 1
ATOM 5948 N N . SER B 1 329 ? 25.303 49.098 33.614 1.00 58.24 329 SER B N 1
ATOM 5949 C CA . SER B 1 329 ? 26.342 49.055 34.648 1.00 52.07 329 SER B CA 1
ATOM 5950 C C . SER B 1 329 ? 27.618 49.771 34.203 1.00 63.95 329 SER B C 1
ATOM 5951 O O . SER B 1 329 ? 28.731 49.250 34.318 1.00 49.87 329 SER B O 1
ATOM 5954 N N . SER B 1 330 ? 27.446 50.983 33.685 1.00 54.44 330 SER B N 1
ATOM 5955 C CA . SER B 1 330 ? 28.544 51.751 33.115 1.00 39.81 330 SER B CA 1
ATOM 5956 C C . SER B 1 330 ? 29.213 52.693 34.108 1.00 53.36 330 SER B C 1
ATOM 5957 O O . SER B 1 330 ? 30.288 53.220 33.801 1.00 59.12 330 SER B O 1
ATOM 5960 N N . GLY B 1 331 ? 28.614 52.919 35.278 1.00 46.58 331 GLY B N 1
ATOM 5961 C CA . GLY B 1 331 ? 29.075 54.003 36.133 1.00 47.18 331 GLY B CA 1
ATOM 5962 C C . GLY B 1 331 ? 30.476 53.784 36.674 1.00 52.37 331 GLY B C 1
ATOM 5963 O O . GLY B 1 331 ? 31.335 54.664 36.576 1.00 57.96 331 GLY B O 1
ATOM 5964 N N . HIS B 1 332 ? 30.729 52.605 37.248 1.00 46.75 332 HIS B N 1
ATOM 5965 C CA . HIS B 1 332 ? 32.037 52.344 37.840 1.00 45.10 332 HIS B CA 1
ATOM 5966 C C . HIS B 1 332 ? 33.112 52.220 36.767 1.00 46.76 332 HIS B C 1
ATOM 5967 O O . HIS B 1 332 ? 34.260 52.631 36.978 1.00 32.10 332 HIS B O 1
ATOM 5974 N N . HIS B 1 333 ? 32.757 51.655 35.612 1.00 51.92 333 HIS B N 1
ATOM 5975 C CA . HIS B 1 333 ? 33.686 51.581 34.488 1.00 46.73 333 HIS B CA 1
ATOM 5976 C C . HIS B 1 333 ? 34.119 52.971 34.035 1.00 46.61 333 HIS B C 1
ATOM 5977 O O . HIS B 1 333 ? 35.316 53.275 33.974 1.00 61.17 333 HIS B O 1
ATOM 5984 N N . LEU B 1 334 ? 33.151 53.829 33.702 1.00 45.36 334 LEU B N 1
ATOM 5985 C CA . LEU B 1 334 ? 33.476 55.154 33.183 1.00 50.91 334 LEU B CA 1
ATOM 5986 C C . LEU B 1 334 ? 34.249 55.989 34.197 1.00 51.02 334 LEU B C 1
ATOM 5987 O O . LEU B 1 334 ? 35.037 56.861 33.810 1.00 51.54 334 LEU B O 1
ATOM 5992 N N . ALA B 1 335 ? 34.039 55.742 35.492 1.00 45.81 335 ALA B N 1
ATOM 5993 C CA . ALA B 1 335 ? 34.789 56.461 36.518 1.00 33.02 335 ALA B CA 1
ATOM 5994 C C . ALA B 1 335 ? 36.279 56.159 36.424 1.00 39.50 335 ALA B C 1
ATOM 5995 O O . ALA B 1 335 ? 37.106 57.073 36.328 1.00 38.46 335 ALA B O 1
ATOM 5997 N N . MET B 1 336 ? 36.641 54.873 36.454 1.00 44.65 336 MET B N 1
ATOM 5998 C CA . MET B 1 336 ? 38.051 54.498 36.414 1.00 36.66 336 MET B CA 1
ATOM 5999 C C . MET B 1 336 ? 38.662 54.726 35.037 1.00 46.75 336 MET B C 1
ATOM 6000 O O . MET B 1 336 ? 39.854 55.037 34.936 1.00 47.82 336 MET B O 1
ATOM 6005 N N . ALA B 1 337 ? 37.875 54.566 33.971 1.00 42.04 337 ALA B N 1
ATOM 6006 C CA . ALA B 1 337 ? 38.399 54.805 32.631 1.00 36.06 337 ALA B CA 1
ATOM 6007 C C . ALA B 1 337 ? 38.757 56.272 32.434 1.00 47.86 337 ALA B C 1
ATOM 6008 O O . ALA B 1 337 ? 39.758 56.591 31.782 1.00 45.04 337 ALA B O 1
ATOM 6010 N N . GLY B 1 338 ? 37.960 57.179 33.003 1.00 44.48 338 GLY B N 1
ATOM 6011 C CA . GLY B 1 338 ? 38.312 58.586 32.966 1.00 36.94 338 GLY B CA 1
ATOM 6012 C C . GLY B 1 338 ? 39.423 58.948 33.924 1.00 46.23 338 GLY B C 1
ATOM 6013 O O . GLY B 1 338 ? 40.223 59.844 33.635 1.00 35.18 338 GLY B O 1
ATOM 6014 N N . ALA B 1 339 ? 39.498 58.259 35.066 1.00 46.41 339 ALA B N 1
ATOM 6015 C CA . ALA B 1 339 ? 40.590 58.493 36.006 1.00 33.85 339 ALA B CA 1
ATOM 6016 C C . ALA B 1 339 ? 41.932 58.133 35.385 1.00 47.33 339 ALA B C 1
ATOM 6017 O O . ALA B 1 339 ? 42.942 58.801 35.638 1.00 54.60 339 ALA B O 1
ATOM 6019 N N . LEU B 1 340 ? 41.963 57.073 34.574 1.00 46.20 340 LEU B N 1
ATOM 6020 C CA . LEU B 1 340 ? 43.182 56.732 33.850 1.00 48.28 340 LEU B CA 1
ATOM 6021 C C . LEU B 1 340 ? 43.544 57.818 32.845 1.00 39.89 340 LEU B C 1
ATOM 6022 O O . LEU B 1 340 ? 44.710 58.220 32.747 1.00 52.42 340 LEU B O 1
ATOM 6027 N N . ALA B 1 341 ? 42.553 58.315 32.098 1.00 36.01 341 ALA B N 1
ATOM 6028 C CA . ALA B 1 341 ? 42.813 59.370 31.123 1.00 34.27 341 ALA B CA 1
ATOM 6029 C C . ALA B 1 341 ? 43.299 60.648 31.793 1.00 40.65 341 ALA B C 1
ATOM 6030 O O . ALA B 1 341 ? 44.123 61.372 31.223 1.00 48.66 341 ALA B O 1
ATOM 6032 N N . ALA B 1 342 ? 42.801 60.942 32.997 1.00 47.19 342 ALA B N 1
ATOM 6033 C CA . ALA B 1 342 ? 43.282 62.110 33.727 1.00 41.53 342 ALA B CA 1
ATOM 6034 C C . ALA B 1 342 ? 44.745 61.949 34.118 1.00 39.64 342 ALA B C 1
ATOM 6035 O O . ALA B 1 342 ? 45.538 62.887 33.975 1.00 43.95 342 ALA B O 1
ATOM 6037 N N . ALA B 1 343 ? 45.122 60.765 34.607 1.00 45.10 343 ALA B N 1
ATOM 6038 C CA . ALA B 1 343 ? 46.515 60.521 34.970 1.00 46.94 343 ALA B CA 1
ATOM 6039 C C . ALA B 1 343 ? 47.420 60.551 33.744 1.00 42.28 343 ALA B C 1
ATOM 6040 O O . ALA B 1 343 ? 48.537 61.075 33.804 1.00 43.80 343 ALA B O 1
ATOM 6042 N N . VAL B 1 344 ? 46.960 59.983 32.628 1.00 41.72 344 VAL B N 1
ATOM 6043 C CA . VAL B 1 344 ? 47.749 60.004 31.398 1.00 47.83 344 VAL B CA 1
ATOM 6044 C C . VAL B 1 344 ? 47.950 61.436 30.918 1.00 47.66 344 VAL B C 1
ATOM 6045 O O . VAL B 1 344 ? 49.072 61.857 30.612 1.00 51.25 344 VAL B O 1
ATOM 6049 N N . SER B 1 345 ? 46.862 62.208 30.845 1.00 40.63 345 SER B N 1
ATOM 6050 C CA . SER B 1 345 ? 46.952 63.561 30.304 1.00 42.17 345 SER B CA 1
ATOM 6051 C C . SER B 1 345 ? 47.776 64.471 31.208 1.00 45.83 345 SER B C 1
ATOM 6052 O O . SER B 1 345 ? 48.521 65.329 30.719 1.00 55.17 345 SER B O 1
ATOM 6055 N N . ILE B 1 346 ? 47.664 64.297 32.526 1.00 38.95 346 ILE B N 1
ATOM 6056 C CA . ILE B 1 346 ? 48.436 65.122 33.451 1.00 35.64 346 ILE B CA 1
ATOM 6057 C C . ILE B 1 346 ? 49.920 64.791 33.347 1.00 39.19 346 ILE B C 1
ATOM 6058 O O . ILE B 1 346 ? 50.769 65.688 33.283 1.00 48.60 346 ILE B O 1
ATOM 6063 N N . ARG B 1 347 ? 50.254 63.498 33.315 1.00 41.60 347 ARG B N 1
ATOM 6064 C CA . ARG B 1 347 ? 51.655 63.104 33.204 1.00 53.85 347 ARG B CA 1
ATOM 6065 C C . ARG B 1 347 ? 52.255 63.564 31.881 1.00 51.96 347 ARG B C 1
ATOM 6066 O O . ARG B 1 347 ? 53.407 64.011 31.836 1.00 65.73 347 ARG B O 1
ATOM 6074 N N . ALA B 1 348 ? 51.489 63.458 30.792 1.00 52.98 348 ALA B N 1
ATOM 6075 C CA . ALA B 1 348 ? 51.954 63.971 29.507 1.00 52.05 348 ALA B CA 1
ATOM 6076 C C . ALA B 1 348 ? 52.230 65.467 29.578 1.00 62.92 348 ALA B C 1
ATOM 6077 O O . ALA B 1 348 ? 53.246 65.946 29.061 1.00 56.36 348 ALA B O 1
ATOM 6079 N N . SER B 1 349 ? 51.332 66.220 30.215 1.00 56.75 349 SER B N 1
ATOM 6080 C CA . SER B 1 349 ? 51.534 67.657 30.379 1.00 52.80 349 SER B CA 1
ATOM 6081 C C . SER B 1 349 ? 52.711 67.961 31.299 1.00 58.90 349 SER B C 1
ATOM 6082 O O . SER B 1 349 ? 53.457 68.919 31.064 1.00 67.89 349 SER B O 1
ATOM 6085 N N . MET B 1 350 ? 52.890 67.159 32.352 1.00 59.73 350 MET B N 1
ATOM 6086 C CA . MET B 1 350 ? 53.923 67.449 33.342 1.00 54.72 350 MET B CA 1
ATOM 6087 C C . MET B 1 350 ? 55.319 67.395 32.733 1.00 57.13 350 MET B C 1
ATOM 6088 O O . MET B 1 350 ? 56.147 68.283 32.971 1.00 64.26 350 MET B O 1
ATOM 6093 N N . LYS B 1 351 ? 55.601 66.360 31.944 1.00 52.56 351 LYS B N 1
ATOM 6094 C CA . LYS B 1 351 ? 56.950 66.112 31.452 1.00 66.23 351 LYS B CA 1
ATOM 6095 C C . LYS B 1 351 ? 57.127 66.485 29.985 1.00 58.41 351 LYS B C 1
ATOM 6096 O O . LYS B 1 351 ? 58.162 66.157 29.394 1.00 77.89 351 LYS B O 1
ATOM 6102 N N . GLY B 1 352 ? 56.151 67.160 29.385 1.00 61.63 352 GLY B N 1
ATOM 6103 C CA . GLY B 1 352 ? 56.333 67.740 28.069 1.00 57.37 352 GLY B CA 1
ATOM 6104 C C . GLY B 1 352 ? 56.080 66.831 26.891 1.00 56.84 352 GLY B C 1
ATOM 6105 O O . GLY B 1 352 ? 56.628 67.082 25.811 1.00 72.21 352 GLY B O 1
ATOM 6106 N N . ASP B 1 353 ? 55.276 65.777 27.054 1.00 64.45 353 ASP B N 1
ATOM 6107 C CA . ASP B 1 353 ? 54.892 64.973 25.898 1.00 67.54 353 ASP B CA 1
ATOM 6108 C C . ASP B 1 353 ? 54.072 65.791 24.907 1.00 64.53 353 ASP B C 1
ATOM 6109 O O . ASP B 1 353 ? 54.146 65.558 23.695 1.00 63.70 353 ASP B O 1
ATOM 6114 N N . CYS B 1 354 ? 53.296 66.749 25.406 1.00 50.69 354 CYS B N 1
ATOM 6115 C CA . CYS B 1 354 ? 52.527 67.663 24.573 1.00 58.64 354 CYS B CA 1
ATOM 6116 C C . CYS B 1 354 ? 52.162 68.872 25.422 1.00 63.91 354 CYS B C 1
ATOM 6117 O O . CYS B 1 354 ? 52.408 68.905 26.630 1.00 57.98 354 CYS B O 1
ATOM 6120 N N . SER B 1 355 ? 51.577 69.873 24.771 1.00 65.78 355 SER B N 1
ATOM 6121 C CA . SER B 1 355 ? 51.122 71.052 25.489 1.00 46.87 355 SER B CA 1
ATOM 6122 C C . SER B 1 355 ? 49.935 70.708 26.387 1.00 58.60 355 SER B C 1
ATOM 6123 O O . SER B 1 355 ? 49.263 69.687 26.212 1.00 71.84 355 SER B O 1
ATOM 6126 N N . GLU B 1 356 ? 49.690 71.576 27.373 1.00 39.52 356 GLU B N 1
ATOM 6127 C CA . GLU B 1 356 ? 48.567 71.362 28.281 1.00 44.91 356 GLU B CA 1
ATOM 6128 C C . GLU B 1 356 ? 47.237 71.355 27.536 1.00 55.96 356 GLU B C 1
ATOM 6129 O O . GLU B 1 356 ? 46.377 70.507 27.801 1.00 66.47 356 GLU B O 1
ATOM 6135 N N . TYR B 1 357 ? 47.052 72.283 26.593 1.00 58.25 357 TYR B N 1
ATOM 6136 C CA . TYR B 1 357 ? 45.806 72.308 25.832 1.00 55.89 357 TYR B CA 1
ATOM 6137 C C . TYR B 1 357 ? 45.642 71.053 24.983 1.00 62.78 357 TYR B C 1
ATOM 6138 O O . TYR B 1 357 ? 44.513 70.601 24.758 1.00 58.45 357 TYR B O 1
ATOM 6147 N N . GLU B 1 358 ? 46.747 70.474 24.508 1.00 60.29 358 GLU B N 1
ATOM 6148 C CA . GLU B 1 358 ? 46.654 69.221 23.765 1.00 60.70 358 GLU B CA 1
ATOM 6149 C C . GLU B 1 358 ? 46.279 68.066 24.685 1.00 56.63 358 GLU B C 1
ATOM 6150 O O . GLU B 1 358 ? 45.501 67.184 24.300 1.00 56.49 358 GLU B O 1
ATOM 6156 N N . ALA B 1 359 ? 46.820 68.056 25.905 1.00 56.19 359 ALA B N 1
ATOM 6157 C CA . ALA B 1 359 ? 46.519 66.985 26.848 1.00 51.74 359 ALA B CA 1
ATOM 6158 C C . ALA B 1 359 ? 45.129 67.146 27.449 1.00 59.32 359 ALA B C 1
ATOM 6159 O O . ALA B 1 359 ? 44.387 66.165 27.577 1.00 54.32 359 ALA B O 1
ATOM 6161 N N . SER B 1 360 ? 44.770 68.374 27.833 1.00 53.79 360 SER B N 1
ATOM 6162 C CA . SER B 1 360 ? 43.456 68.621 28.418 1.00 48.10 360 SER B CA 1
ATOM 6163 C C . SER B 1 360 ? 42.343 68.291 27.430 1.00 50.46 360 SER B C 1
ATOM 6164 O O . SER B 1 360 ? 41.310 67.727 27.811 1.00 55.01 360 SER B O 1
ATOM 6167 N N . ASN B 1 361 ? 42.537 68.631 26.154 1.00 54.85 361 ASN B N 1
ATOM 6168 C CA . ASN B 1 361 ? 41.556 68.270 25.136 1.00 53.73 361 ASN B CA 1
ATOM 6169 C C . ASN B 1 361 ? 41.496 66.762 24.931 1.00 54.26 361 ASN B C 1
ATOM 6170 O O . ASN B 1 361 ? 40.419 66.207 24.683 1.00 68.21 361 ASN B O 1
ATOM 6175 N N . TRP B 1 362 ? 42.641 66.084 25.028 1.00 50.68 362 TRP B N 1
ATOM 6176 C CA . TRP B 1 362 ? 42.659 64.640 24.820 1.00 48.10 362 TRP B CA 1
ATOM 6177 C C . TRP B 1 362 ? 41.884 63.915 25.914 1.00 53.73 362 TRP B C 1
ATOM 6178 O O . TRP B 1 362 ? 41.123 62.983 25.628 1.00 52.07 362 TRP B O 1
ATOM 6189 N N . HIS B 1 363 ? 42.070 64.324 27.172 1.00 52.52 363 HIS B N 1
ATOM 6190 C CA . HIS B 1 363 ? 41.281 63.761 28.264 1.00 50.14 363 HIS B CA 1
ATOM 6191 C C . HIS B 1 363 ? 39.791 63.989 28.040 1.00 46.96 363 HIS B C 1
ATOM 6192 O O . HIS B 1 363 ? 38.980 63.068 28.192 1.00 50.95 363 HIS B O 1
ATOM 6199 N N . ALA B 1 364 ? 39.411 65.222 27.690 1.00 49.03 364 ALA B N 1
ATOM 6200 C CA . ALA B 1 364 ? 37.997 65.550 27.539 1.00 48.23 364 ALA B CA 1
ATOM 6201 C C . ALA B 1 364 ? 37.335 64.728 26.441 1.00 42.48 364 ALA B C 1
ATOM 6202 O O . ALA B 1 364 ? 36.156 64.375 26.561 1.00 56.98 364 ALA B O 1
ATOM 6204 N N . ARG B 1 365 ? 38.064 64.415 25.367 1.00 40.74 365 ARG B N 1
ATOM 6205 C CA . ARG B 1 365 ? 37.500 63.542 24.341 1.00 54.87 365 ARG B CA 1
ATOM 6206 C C . ARG B 1 365 ? 37.292 62.129 24.864 1.00 53.82 365 ARG B C 1
ATOM 6207 O O . ARG B 1 365 ? 36.243 61.521 24.619 1.00 48.25 365 ARG B O 1
ATOM 6215 N N . LYS B 1 366 ? 38.268 61.596 25.601 1.00 46.69 366 LYS B N 1
ATOM 6216 C CA . LYS B 1 366 ? 38.154 60.224 26.077 1.00 44.53 366 LYS B CA 1
ATOM 6217 C C . LYS B 1 366 ? 37.004 60.076 27.065 1.00 47.00 366 LYS B C 1
ATOM 6218 O O . LYS B 1 366 ? 36.390 59.007 27.147 1.00 55.12 366 LYS B O 1
ATOM 6224 N N . VAL B 1 367 ? 36.693 61.139 27.807 1.00 43.43 367 VAL B N 1
ATOM 6225 C CA . VAL B 1 367 ? 35.491 61.149 28.635 1.00 46.26 367 VAL B CA 1
ATOM 6226 C C . VAL B 1 367 ? 34.244 61.278 27.766 1.00 53.01 367 VAL B C 1
ATOM 6227 O O . VAL B 1 367 ? 33.236 60.599 27.999 1.00 48.87 367 VAL B O 1
ATOM 6231 N N . ASP B 1 368 ? 34.293 62.144 26.749 1.00 48.51 368 ASP B N 1
ATOM 6232 C CA . ASP B 1 368 ? 33.111 62.400 25.928 1.00 45.58 368 ASP B CA 1
ATOM 6233 C C . ASP B 1 368 ? 32.747 61.198 25.062 1.00 51.94 368 ASP B C 1
ATOM 6234 O O . ASP B 1 368 ? 31.582 60.785 25.020 1.00 44.33 368 ASP B O 1
ATOM 6239 N N . GLU B 1 369 ? 33.725 60.625 24.354 1.00 56.53 369 GLU B N 1
ATOM 6240 C CA . GLU B 1 369 ? 33.407 59.515 23.460 1.00 54.54 369 GLU B CA 1
ATOM 6241 C C . GLU B 1 369 ? 33.047 58.254 24.235 1.00 54.55 369 GLU B C 1
ATOM 6242 O O . GLU B 1 369 ? 32.192 57.480 23.790 1.00 71.23 369 GLU B O 1
ATOM 6248 N N . GLY B 1 370 ? 33.676 58.031 25.391 1.00 47.84 370 GLY B N 1
ATOM 6249 C CA . GLY B 1 370 ? 33.272 56.915 26.231 1.00 46.20 370 GLY B CA 1
ATOM 6250 C C . GLY B 1 370 ? 31.847 57.061 26.726 1.00 43.28 370 GLY B C 1
ATOM 6251 O O . GLY B 1 370 ? 31.086 56.090 26.756 1.00 55.20 370 GLY B O 1
ATOM 6252 N N . TYR B 1 371 ? 31.467 58.278 27.125 1.00 41.12 371 TYR B N 1
ATOM 6253 C CA . TYR B 1 371 ? 30.089 58.533 27.532 1.00 43.29 371 TYR B CA 1
ATOM 6254 C C . TYR B 1 371 ? 29.130 58.370 26.359 1.00 47.89 371 TYR B C 1
ATOM 6255 O O . TYR B 1 371 ? 28.024 57.843 26.523 1.00 52.08 371 TYR B O 1
ATOM 6264 N N . THR B 1 372 ? 29.536 58.823 25.170 1.00 57.24 372 THR B N 1
ATOM 6265 C CA . THR B 1 372 ? 28.673 58.727 23.997 1.00 49.07 372 THR B CA 1
ATOM 6266 C C . THR B 1 372 ? 28.406 57.273 23.621 1.00 54.70 372 THR B C 1
ATOM 6267 O O . THR B 1 372 ? 27.306 56.933 23.168 1.00 48.47 372 THR B O 1
ATOM 6271 N N . LEU B 1 373 ? 29.398 56.399 23.812 1.00 45.01 373 LEU B N 1
ATOM 6272 C CA . LEU B 1 373 ? 29.223 54.989 23.473 1.00 43.70 373 LEU B CA 1
ATOM 6273 C C . LEU B 1 373 ? 28.106 54.360 24.295 1.00 46.67 373 LEU B C 1
ATOM 6274 O O . LEU B 1 373 ? 27.188 53.739 23.746 1.00 56.88 373 LEU B O 1
ATOM 6279 N N . PHE B 1 374 ? 28.169 54.506 25.620 1.00 46.73 374 PHE B N 1
ATOM 6280 C CA . PHE B 1 374 ? 27.109 53.960 26.458 1.00 51.84 374 PHE B CA 1
ATOM 6281 C C . PHE B 1 374 ? 25.794 54.699 26.252 1.00 56.48 374 PHE B C 1
ATOM 6282 O O . PHE B 1 374 ? 24.724 54.104 26.413 1.00 55.79 374 PHE B O 1
ATOM 6290 N N . LEU B 1 375 ? 25.851 55.982 25.889 1.00 52.48 375 LEU B N 1
ATOM 6291 C CA . LEU B 1 375 ? 24.629 56.755 25.685 1.00 47.81 375 LEU B CA 1
ATOM 6292 C C . LEU B 1 375 ? 23.759 56.132 24.600 1.00 48.41 375 LEU B C 1
ATOM 6293 O O . LEU B 1 375 ? 22.592 55.799 24.835 1.00 50.27 375 LEU B O 1
ATOM 6298 N N . LEU B 1 376 ? 24.315 55.963 23.398 1.00 45.19 376 LEU B N 1
ATOM 6299 C CA . LEU B 1 376 ? 23.524 55.430 22.293 1.00 55.48 376 LEU B CA 1
ATOM 6300 C C . LEU B 1 376 ? 23.140 53.971 22.517 1.00 62.94 376 LEU B C 1
ATOM 6301 O O . LEU B 1 376 ? 22.099 53.525 22.022 1.00 56.93 376 LEU B O 1
ATOM 6306 N N . VAL B 1 377 ? 23.949 53.218 23.263 1.00 55.68 377 VAL B N 1
ATOM 6307 C CA . VAL B 1 377 ? 23.616 51.824 23.545 1.00 46.85 377 VAL B CA 1
ATOM 6308 C C . VAL B 1 377 ? 22.507 51.730 24.586 1.00 58.37 377 VAL B C 1
ATOM 6309 O O . VAL B 1 377 ? 21.531 50.993 24.406 1.00 68.48 377 VAL B O 1
ATOM 6313 N N . VAL B 1 378 ? 22.637 52.476 25.688 1.00 59.89 378 VAL B N 1
ATOM 6314 C CA . VAL B 1 378 ? 21.579 52.505 26.697 1.00 52.41 378 VAL B CA 1
ATOM 6315 C C . VAL B 1 378 ? 20.294 53.073 26.107 1.00 60.62 378 VAL B C 1
ATOM 6316 O O . VAL B 1 378 ? 19.192 52.598 26.410 1.00 66.35 378 VAL B O 1
ATOM 6320 N N . MET B 1 379 ? 20.415 54.096 25.256 1.00 56.70 379 MET B N 1
ATOM 6321 C CA . MET B 1 379 ? 19.234 54.696 24.643 1.00 55.93 379 MET B CA 1
ATOM 6322 C C . MET B 1 379 ? 18.494 53.690 23.770 1.00 67.66 379 MET B C 1
ATOM 6323 O O . MET B 1 379 ? 17.258 53.657 23.760 1.00 54.00 379 MET B O 1
ATOM 6328 N N . ALA B 1 380 ? 19.234 52.862 23.027 1.00 70.90 380 ALA B N 1
ATOM 6329 C CA . ALA B 1 380 ? 18.598 51.846 22.193 1.00 62.39 380 ALA B CA 1
ATOM 6330 C C . ALA B 1 380 ? 17.842 50.833 23.043 1.00 62.03 380 ALA B C 1
ATOM 6331 O O . ALA B 1 380 ? 16.740 50.403 22.678 1.00 67.04 380 ALA B O 1
ATOM 6333 N N . ALA B 1 381 ? 18.417 50.440 24.180 1.00 53.55 381 ALA B N 1
ATOM 6334 C CA . ALA B 1 381 ? 17.723 49.518 25.072 1.00 53.73 381 ALA B CA 1
ATOM 6335 C C . ALA B 1 381 ? 16.511 50.183 25.712 1.00 59.93 381 ALA B C 1
ATOM 6336 O O . ALA B 1 381 ? 15.438 49.576 25.798 1.00 73.42 381 ALA B O 1
ATOM 6338 N N . LEU B 1 382 ? 16.660 51.434 26.159 1.00 64.40 382 LEU B N 1
ATOM 6339 C CA . LEU B 1 382 ? 15.541 52.137 26.778 1.00 72.51 382 LEU B CA 1
ATOM 6340 C C . LEU B 1 382 ? 14.441 52.444 25.771 1.00 69.06 382 LEU B C 1
ATOM 6341 O O . LEU B 1 382 ? 13.262 52.501 26.143 1.00 70.68 382 LEU B O 1
ATOM 6346 N N . LYS B 1 383 ? 14.798 52.652 24.502 1.00 71.33 383 LYS B N 1
ATOM 6347 C CA . LYS B 1 383 ? 13.774 52.786 23.472 1.00 66.74 383 LYS B CA 1
ATOM 6348 C C . LYS B 1 383 ? 13.026 51.474 23.283 1.00 68.11 383 LYS B C 1
ATOM 6349 O O . LYS B 1 383 ? 11.799 51.468 23.132 1.00 67.31 383 LYS B O 1
ATOM 6355 N N . GLN B 1 384 ? 13.751 50.353 23.288 1.00 72.01 384 GLN B N 1
ATOM 6356 C CA . GLN B 1 384 ? 13.097 49.051 23.238 1.00 67.65 384 GLN B CA 1
ATOM 6357 C C . GLN B 1 384 ? 12.250 48.803 24.478 1.00 62.92 384 GLN B C 1
ATOM 6358 O O . GLN B 1 384 ? 11.212 48.138 24.397 1.00 67.67 384 GLN B O 1
ATOM 6364 N N . ILE B 1 385 ? 12.680 49.316 25.633 1.00 63.15 385 ILE B N 1
ATOM 6365 C CA . ILE B 1 385 ? 11.898 49.152 26.853 1.00 67.82 385 ILE B CA 1
ATOM 6366 C C . ILE B 1 385 ? 10.661 50.040 26.818 1.00 79.03 385 ILE B C 1
ATOM 6367 O O . ILE B 1 385 ? 9.595 49.653 27.314 1.00 75.35 385 ILE B O 1
ATOM 6372 N N . ARG B 1 386 ? 10.765 51.225 26.209 1.00 90.56 386 ARG B N 1
ATOM 6373 C CA . ARG B 1 386 ? 9.611 52.114 26.129 1.00 86.98 386 ARG B CA 1
ATOM 6374 C C . ARG B 1 386 ? 8.595 51.604 25.115 1.00 81.99 386 ARG B C 1
ATOM 6375 O O . ARG B 1 386 ? 7.386 51.769 25.315 1.00 81.28 386 ARG B O 1
ATOM 6383 N N . MET B 1 387 ? 9.063 50.984 24.034 1.00 78.82 387 MET B N 1
ATOM 6384 C CA . MET B 1 387 ? 8.201 50.180 23.185 1.00 60.63 387 MET B CA 1
ATOM 6385 C C . MET B 1 387 ? 8.050 48.795 23.810 1.00 68.12 387 MET B C 1
ATOM 6386 O O . MET B 1 387 ? 8.616 48.502 24.865 1.00 91.39 387 MET B O 1
ATOM 6391 N N . GLN B 1 388 ? 7.275 47.929 23.161 1.00 68.40 388 GLN B N 1
ATOM 6392 C CA . GLN B 1 388 ? 7.140 46.547 23.614 1.00 82.36 388 GLN B CA 1
ATOM 6393 C C . GLN B 1 388 ? 6.864 45.633 22.430 1.00 90.03 388 GLN B C 1
ATOM 6394 O O . GLN B 1 388 ? 7.478 44.569 22.296 1.00 88.54 388 GLN B O 1
ATOM 6400 N N . GLU B 1 389 ? 5.935 46.045 21.569 1.00 93.05 389 GLU B N 1
ATOM 6401 C CA . GLU B 1 389 ? 5.510 45.255 20.422 1.00 95.67 389 GLU B CA 1
ATOM 6402 C C . GLU B 1 389 ? 6.197 45.663 19.126 1.00 95.44 389 GLU B C 1
ATOM 6403 O O . GLU B 1 389 ? 6.037 44.970 18.115 1.00 112.80 389 GLU B O 1
ATOM 6409 N N . GLU B 1 390 ? 6.964 46.752 19.131 1.00 72.29 390 GLU B N 1
ATOM 6410 C CA . GLU B 1 390 ? 7.580 47.265 17.913 1.00 79.07 390 GLU B CA 1
ATOM 6411 C C . GLU B 1 390 ? 8.991 46.699 17.769 1.00 77.30 390 GLU B C 1
ATOM 6412 O O . GLU B 1 390 ? 9.708 46.561 18.765 1.00 95.60 390 GLU B O 1
ATOM 6418 N N . PRO B 1 391 ? 9.426 46.356 16.551 1.00 63.89 391 PRO B N 1
ATOM 6419 C CA . PRO B 1 391 ? 10.749 45.707 16.422 1.00 76.11 391 PRO B CA 1
ATOM 6420 C C . PRO B 1 391 ? 11.927 46.670 16.526 1.00 89.71 391 PRO B C 1
ATOM 6421 O O . PRO B 1 391 ? 12.638 46.970 15.558 1.00 83.13 391 PRO B O 1
ATOM 6425 N N . VAL B 1 392 ? 12.161 47.168 17.741 1.00 94.10 392 VAL B N 1
ATOM 6426 C CA . VAL B 1 392 ? 13.415 47.850 18.019 1.00 85.36 392 VAL B CA 1
ATOM 6427 C C . VAL B 1 392 ? 14.513 46.792 18.074 1.00 92.69 392 VAL B C 1
ATOM 6428 O O . VAL B 1 392 ? 14.256 45.623 18.380 1.00 102.63 392 VAL B O 1
ATOM 6432 N N . LEU B 1 393 ? 15.737 47.181 17.726 1.00 69.63 393 LEU B N 1
ATOM 6433 C CA . LEU B 1 393 ? 16.875 46.267 17.650 1.00 91.87 393 LEU B CA 1
ATOM 6434 C C . LEU B 1 393 ? 16.697 45.204 16.567 1.00 117.43 393 LEU B C 1
ATOM 6435 O O . LEU B 1 393 ? 17.508 44.272 16.477 1.00 115.65 393 LEU B O 1
ATOM 6440 N N . SER B 1 394 ? 15.640 45.314 15.757 1.00 116.94 394 SER B N 1
ATOM 6441 C CA . SER B 1 394 ? 15.348 44.397 14.651 1.00 103.50 394 SER B CA 1
ATOM 6442 C C . SER B 1 394 ? 15.095 42.973 15.162 1.00 103.89 394 SER B C 1
ATOM 6443 O O . SER B 1 394 ? 15.794 42.021 14.810 1.00 114.07 394 SER B O 1
ATOM 6446 N N . ASP B 1 395 ? 14.073 42.846 16.011 1.00 94.90 395 ASP B N 1
ATOM 6447 C CA . ASP B 1 395 ? 13.695 41.570 16.610 1.00 101.24 395 ASP B CA 1
ATOM 6448 C C . ASP B 1 395 ? 12.367 41.026 16.086 1.00 101.24 395 ASP B C 1
ATOM 6449 O O . ASP B 1 395 ? 11.724 40.230 16.776 1.00 99.23 395 ASP B O 1
ATOM 6454 N N . ILE B 1 396 ? 11.952 41.412 14.877 1.00 91.77 396 ILE B N 1
ATOM 6455 C CA . ILE B 1 396 ? 10.622 41.032 14.396 1.00 90.25 396 ILE B CA 1
ATOM 6456 C C . ILE B 1 396 ? 10.461 39.512 14.348 1.00 96.95 396 ILE B C 1
ATOM 6457 O O . ILE B 1 396 ? 9.519 38.958 14.926 1.00 77.41 396 ILE B O 1
ATOM 6462 N N . ASP B 1 397 ? 11.379 38.811 13.685 1.00 107.76 397 ASP B N 1
ATOM 6463 C CA . ASP B 1 397 ? 11.175 37.402 13.368 1.00 86.39 397 ASP B CA 1
ATOM 6464 C C . ASP B 1 397 ? 11.783 36.458 14.397 1.00 100.06 397 ASP B C 1
ATOM 6465 O O . ASP B 1 397 ? 11.623 35.240 14.265 1.00 91.23 397 ASP B O 1
ATOM 6470 N N . ASP B 1 398 ? 12.469 36.977 15.411 1.00 114.67 398 ASP B N 1
ATOM 6471 C CA . ASP B 1 398 ? 13.067 36.152 16.448 1.00 103.23 398 ASP B CA 1
ATOM 6472 C C . ASP B 1 398 ? 12.298 36.270 17.760 1.00 85.63 398 ASP B C 1
ATOM 6473 O O . ASP B 1 398 ? 11.583 37.245 18.007 1.00 67.52 398 ASP B O 1
ATOM 6478 N N . ASP B 1 399 ? 12.455 35.246 18.599 1.00 94.72 399 ASP B N 1
ATOM 6479 C CA . ASP B 1 399 ? 11.888 35.215 19.942 1.00 104.98 399 ASP B CA 1
ATOM 6480 C C . ASP B 1 399 ? 12.852 35.720 21.006 1.00 95.92 399 ASP B C 1
ATOM 6481 O O . ASP B 1 399 ? 12.513 35.691 22.194 1.00 89.58 399 ASP B O 1
ATOM 6486 N N . GLY B 1 400 ? 14.036 36.181 20.615 1.00 92.77 400 GLY B N 1
ATOM 6487 C CA . GLY B 1 400 ? 14.948 36.794 21.558 1.00 86.23 400 GLY B CA 1
ATOM 6488 C C . GLY B 1 400 ? 15.780 37.915 20.973 1.00 94.83 400 GLY B C 1
ATOM 6489 O O . GLY B 1 400 ? 15.595 38.310 19.818 1.00 102.16 400 GLY B O 1
ATOM 6490 N N . PHE B 1 401 ? 16.708 38.429 21.777 1.00 81.13 401 PHE B N 1
ATOM 6491 C CA . PHE B 1 401 ? 17.584 39.528 21.394 1.00 74.83 401 PHE B CA 1
ATOM 6492 C C . PHE B 1 401 ? 19.022 39.074 21.172 1.00 76.74 401 PHE B C 1
ATOM 6493 O O . PHE B 1 401 ? 19.921 39.917 21.098 1.00 81.57 401 PHE B O 1
ATOM 6501 N N . ASP B 1 402 ? 19.261 37.761 21.078 1.00 83.81 402 ASP B N 1
ATOM 6502 C CA . ASP B 1 402 ? 20.626 37.243 21.065 1.00 76.71 402 ASP B CA 1
ATOM 6503 C C . ASP B 1 402 ? 21.442 37.786 19.898 1.00 68.56 402 ASP B C 1
ATOM 6504 O O . ASP B 1 402 ? 22.660 37.954 20.022 1.00 66.01 402 ASP B O 1
ATOM 6509 N N . ARG B 1 403 ? 20.799 38.079 18.766 1.00 63.13 403 ARG B N 1
ATOM 6510 C CA . ARG B 1 403 ? 21.532 38.678 17.655 1.00 68.04 403 ARG B CA 1
ATOM 6511 C C . ARG B 1 403 ? 21.945 40.109 17.977 1.00 75.40 403 ARG B C 1
ATOM 6512 O O . ARG B 1 403 ? 23.030 40.552 17.580 1.00 67.02 403 ARG B O 1
ATOM 6520 N N . ALA B 1 404 ? 21.090 40.847 18.690 1.00 83.41 404 ALA B N 1
ATOM 6521 C CA . ALA B 1 404 ? 21.416 42.225 19.046 1.00 76.54 404 ALA B CA 1
ATOM 6522 C C . ALA B 1 404 ? 22.593 42.294 20.010 1.00 75.82 404 ALA B C 1
ATOM 6523 O O . ALA B 1 404 ? 23.493 43.124 19.838 1.00 72.15 404 ALA B O 1
ATOM 6525 N N . PHE B 1 405 ? 22.603 41.439 21.033 1.00 68.42 405 PHE B N 1
ATOM 6526 C CA . PHE B 1 405 ? 23.696 41.436 21.996 1.00 58.78 405 PHE B CA 1
ATOM 6527 C C . PHE B 1 405 ? 24.979 40.832 21.438 1.00 69.28 405 PHE B C 1
ATOM 6528 O O . PHE B 1 405 ? 26.032 40.974 22.068 1.00 82.55 405 PHE B O 1
ATOM 6536 N N . GLN B 1 406 ? 24.926 40.172 20.277 1.00 79.24 406 GLN B N 1
ATOM 6537 C CA . GLN B 1 406 ? 26.163 39.765 19.617 1.00 80.44 406 GLN B CA 1
ATOM 6538 C C . GLN B 1 406 ? 26.875 40.956 18.988 1.00 71.01 406 GLN B C 1
ATOM 6539 O O . GLN B 1 406 ? 28.107 40.958 18.890 1.00 71.82 406 GLN B O 1
ATOM 6545 N N . PHE B 1 407 ? 26.126 41.975 18.562 1.00 65.89 407 PHE B N 1
ATOM 6546 C CA . PHE B 1 407 ? 26.751 43.193 18.059 1.00 73.95 407 PHE B CA 1
ATOM 6547 C C . PHE B 1 407 ? 27.107 44.149 19.190 1.00 74.60 407 PHE B C 1
ATOM 6548 O O . PHE B 1 407 ? 28.181 44.758 19.172 1.00 73.57 407 PHE B O 1
ATOM 6556 N N . LEU B 1 408 ? 26.229 44.286 20.186 1.00 54.79 408 LEU B N 1
ATOM 6557 C CA . LEU B 1 408 ? 26.476 45.203 21.293 1.00 46.34 408 LEU B CA 1
ATOM 6558 C C . LEU B 1 408 ? 27.573 44.719 22.234 1.00 58.22 408 LEU B C 1
ATOM 6559 O O . LEU B 1 408 ? 27.935 45.456 23.157 1.00 60.44 408 LEU B O 1
ATOM 6564 N N . LYS B 1 409 ? 28.087 43.500 22.032 1.00 70.94 409 LYS B N 1
ATOM 6565 C CA . LYS B 1 409 ? 29.085 42.841 22.871 1.00 64.83 409 LYS B CA 1
ATOM 6566 C C . LYS B 1 409 ? 30.200 43.771 23.352 1.00 54.24 409 LYS B C 1
ATOM 6567 O O . LYS B 1 409 ? 30.401 43.891 24.567 1.00 59.72 409 LYS B O 1
ATOM 6573 N N . PRO B 1 410 ? 30.948 44.445 22.465 1.00 46.51 410 PRO B N 1
ATOM 6574 C CA . PRO B 1 410 ? 32.129 45.174 22.959 1.00 57.52 410 PRO B CA 1
ATOM 6575 C C . PRO B 1 410 ? 31.787 46.403 23.782 1.00 55.99 410 PRO B C 1
ATOM 6576 O O . PRO B 1 410 ? 32.444 46.657 24.799 1.00 62.94 410 PRO B O 1
ATOM 6580 N N . VAL B 1 411 ? 30.780 47.178 23.376 1.00 50.14 411 VAL B N 1
ATOM 6581 C CA . VAL B 1 411 ? 30.427 48.375 24.133 1.00 48.32 411 VAL B CA 1
ATOM 6582 C C . VAL B 1 411 ? 29.819 48.002 25.478 1.00 59.24 411 VAL B C 1
ATOM 6583 O O . VAL B 1 411 ? 30.154 48.597 26.510 1.00 52.85 411 VAL B O 1
ATOM 6587 N N . ILE B 1 412 ? 28.916 47.017 25.491 1.00 55.40 412 ILE B N 1
ATOM 6588 C CA . ILE B 1 412 ? 28.298 46.578 26.739 1.00 53.07 412 ILE B CA 1
ATOM 6589 C C . ILE B 1 412 ? 29.353 46.073 27.715 1.00 54.72 412 ILE B C 1
ATOM 6590 O O . ILE B 1 412 ? 29.219 46.247 28.933 1.00 51.93 412 ILE B O 1
ATOM 6595 N N . GLN B 1 413 ? 30.429 45.478 27.204 1.00 54.19 413 GLN B N 1
ATOM 6596 C CA . GLN B 1 413 ? 31.501 44.964 28.046 1.00 56.57 413 GLN B CA 1
ATOM 6597 C C . GLN B 1 413 ? 32.643 45.959 28.232 1.00 54.70 413 GLN B C 1
ATOM 6598 O O . GLN B 1 413 ? 33.714 45.570 28.712 1.00 70.35 413 GLN B O 1
ATOM 6604 N N . GLY B 1 414 ? 32.443 47.224 27.869 1.00 53.50 414 GLY B N 1
ATOM 6605 C CA . GLY B 1 414 ? 33.356 48.278 28.269 1.00 59.55 414 GLY B CA 1
ATOM 6606 C C . GLY B 1 414 ? 34.464 48.629 27.301 1.00 64.28 414 GLY B C 1
ATOM 6607 O O . GLY B 1 414 ? 35.442 49.261 27.716 1.00 63.73 414 GLY B O 1
ATOM 6608 N N . SER B 1 415 ? 34.354 48.247 26.033 1.00 60.19 415 SER B N 1
ATOM 6609 C CA . SER B 1 415 ? 35.371 48.556 25.041 1.00 45.48 415 SER B CA 1
ATOM 6610 C C . SER B 1 415 ? 34.951 49.767 24.209 1.00 44.69 415 SER B C 1
ATOM 6611 O O . SER B 1 415 ? 33.867 50.328 24.380 1.00 56.92 415 SER B O 1
ATOM 6614 N N . GLY B 1 416 ? 35.827 50.166 23.286 1.00 53.30 416 GLY B N 1
ATOM 6615 C CA . GLY B 1 416 ? 35.494 51.150 22.277 1.00 70.35 416 GLY B CA 1
ATOM 6616 C C . GLY B 1 416 ? 36.051 52.547 22.456 1.00 68.43 416 GLY B C 1
ATOM 6617 O O . GLY B 1 416 ? 35.867 53.379 21.559 1.00 74.39 416 GLY B O 1
ATOM 6618 N N . SER B 1 417 ? 36.726 52.840 23.566 1.00 71.17 417 SER B N 1
ATOM 6619 C CA . SER B 1 417 ? 37.320 54.163 23.728 1.00 70.84 417 SER B CA 1
ATOM 6620 C C . SER B 1 417 ? 38.634 54.080 24.490 1.00 73.33 417 SER B C 1
ATOM 6621 O O . SER B 1 417 ? 39.657 54.594 24.027 1.00 75.70 417 SER B O 1
ATOM 6624 N N . ALA B 1 418 ? 38.624 53.428 25.650 1.00 61.05 418 ALA B N 1
ATOM 6625 C CA . ALA B 1 418 ? 39.855 53.232 26.400 1.00 58.68 418 ALA B CA 1
ATOM 6626 C C . ALA B 1 418 ? 40.742 52.223 25.682 1.00 74.77 418 ALA B C 1
ATOM 6627 O O . ALA B 1 418 ? 40.297 51.121 25.346 1.00 72.89 418 ALA B O 1
ATOM 6629 N N . GLU B 1 419 ? 42.002 52.597 25.448 1.00 76.59 419 GLU B N 1
ATOM 6630 C CA . GLU B 1 419 ? 42.910 51.706 24.734 1.00 66.12 419 GLU B CA 1
ATOM 6631 C C . GLU B 1 419 ? 43.362 50.540 25.600 1.00 66.82 419 GLU B C 1
ATOM 6632 O O . GLU B 1 419 ? 43.839 49.534 25.064 1.00 74.86 419 GLU B O 1
ATOM 6638 N N . ILE B 1 420 ? 43.220 50.651 26.923 1.00 64.33 420 ILE B N 1
ATOM 6639 C CA . ILE B 1 420 ? 43.642 49.578 27.813 1.00 54.59 420 ILE B CA 1
ATOM 6640 C C . ILE B 1 420 ? 42.731 48.363 27.688 1.00 55.99 420 ILE B C 1
ATOM 6641 O O . ILE B 1 420 ? 43.118 47.258 28.084 1.00 65.10 420 ILE B O 1
ATOM 6646 N N . VAL B 1 421 ? 41.531 48.534 27.142 1.00 56.87 421 VAL B N 1
ATOM 6647 C CA . VAL B 1 421 ? 40.612 47.403 26.933 1.00 59.57 421 VAL B CA 1
ATOM 6648 C C . VAL B 1 421 ? 40.934 46.873 25.541 1.00 65.28 421 VAL B C 1
ATOM 6649 O O . VAL B 1 421 ? 40.302 47.208 24.535 1.00 65.59 421 VAL B O 1
ATOM 6653 N N . LYS B 1 422 ? 41.957 46.017 25.485 1.00 70.72 422 LYS B N 1
ATOM 6654 C CA . LYS B 1 422 ? 42.482 45.496 24.229 1.00 72.01 422 LYS B CA 1
ATOM 6655 C C . LYS B 1 422 ? 41.608 44.416 23.604 1.00 81.82 422 LYS B C 1
ATOM 6656 O O . LYS B 1 422 ? 41.768 44.130 22.413 1.00 85.33 422 LYS B O 1
ATOM 6662 N N . ARG B 1 423 ? 40.704 43.812 24.382 1.00 75.07 423 ARG B N 1
ATOM 6663 C CA . ARG B 1 423 ? 40.092 42.539 24.004 1.00 57.31 423 ARG B CA 1
ATOM 6664 C C . ARG B 1 423 ? 39.473 42.580 22.609 1.00 61.51 423 ARG B C 1
ATOM 6665 O O . ARG B 1 423 ? 39.717 41.693 21.782 1.00 66.19 423 ARG B O 1
ATOM 6673 N N . PHE B 1 424 ? 38.671 43.602 22.328 1.00 61.25 424 PHE B N 1
ATOM 6674 C CA . PHE B 1 424 ? 37.907 43.670 21.090 1.00 59.79 424 PHE B CA 1
ATOM 6675 C C . PHE B 1 424 ? 38.546 44.631 20.096 1.00 68.44 424 PHE B C 1
ATOM 6676 O O . PHE B 1 424 ? 39.043 45.696 20.474 1.00 76.13 424 PHE B O 1
ATOM 6684 N N . THR B 1 425 ? 38.530 44.243 18.823 1.00 60.87 425 THR B N 1
ATOM 6685 C CA . THR B 1 425 ? 39.063 45.084 17.761 1.00 65.64 425 THR B CA 1
ATOM 6686 C C . THR B 1 425 ? 38.155 46.285 17.517 1.00 73.19 425 THR B C 1
ATOM 6687 O O . THR B 1 425 ? 36.947 46.242 17.766 1.00 78.51 425 THR B O 1
ATOM 6691 N N . LYS B 1 426 ? 38.754 47.370 17.020 1.00 68.66 426 LYS B N 1
ATOM 6692 C CA . LYS B 1 426 ? 37.977 48.553 16.666 1.00 72.30 426 LYS B CA 1
ATOM 6693 C C . LYS B 1 426 ? 37.022 48.298 15.506 1.00 70.25 426 LYS B C 1
ATOM 6694 O O . LYS B 1 426 ? 36.080 49.076 15.315 1.00 65.36 426 LYS B O 1
ATOM 6700 N N . LYS B 1 427 ? 37.235 47.226 14.739 1.00 67.49 427 LYS B N 1
ATOM 6701 C CA . LYS B 1 427 ? 36.255 46.821 13.735 1.00 58.16 427 LYS B CA 1
ATOM 6702 C C . LYS B 1 427 ? 34.959 46.368 14.395 1.00 70.15 427 LYS B C 1
ATOM 6703 O O . LYS B 1 427 ? 33.869 46.820 14.025 1.00 74.55 427 LYS B O 1
ATOM 6709 N N . GLU B 1 428 ? 35.060 45.462 15.372 1.00 69.94 428 GLU B N 1
ATOM 6710 C CA . GLU B 1 428 ? 33.872 44.981 16.069 1.00 64.38 428 GLU B CA 1
ATOM 6711 C C . GLU B 1 428 ? 33.160 46.119 16.789 1.00 70.44 428 GLU B C 1
ATOM 6712 O O . GLU B 1 428 ? 31.924 46.162 16.829 1.00 69.34 428 GLU B O 1
ATOM 6718 N N . VAL B 1 429 ? 33.926 47.042 17.375 1.00 72.25 429 VAL B N 1
ATOM 6719 C CA . VAL B 1 429 ? 33.326 48.185 18.059 1.00 72.56 429 VAL B CA 1
ATOM 6720 C C . VAL B 1 429 ? 32.533 49.035 17.076 1.00 75.23 429 VAL B C 1
ATOM 6721 O O . VAL B 1 429 ? 31.441 49.525 17.393 1.00 63.08 429 VAL B O 1
ATOM 6725 N N . SER B 1 430 ? 33.067 49.221 15.866 1.00 70.62 430 SER B N 1
ATOM 6726 C CA . SER B 1 430 ? 32.363 50.008 14.860 1.00 70.44 430 SER B CA 1
ATOM 6727 C C . SER B 1 430 ? 31.021 49.376 14.517 1.00 76.82 430 SER B C 1
ATOM 6728 O O . SER B 1 430 ? 30.026 50.081 14.312 1.00 85.99 430 SER B O 1
ATOM 6731 N N . GLU B 1 431 ? 30.975 48.042 14.456 1.00 66.68 431 GLU B N 1
ATOM 6732 C CA . GLU B 1 431 ? 29.717 47.359 14.178 1.00 66.57 431 GLU B CA 1
ATOM 6733 C C . GLU B 1 431 ? 28.763 47.452 15.361 1.00 68.17 431 GLU B C 1
ATOM 6734 O O . GLU B 1 431 ? 27.541 47.417 15.174 1.00 63.85 431 GLU B O 1
ATOM 6740 N N . ALA B 1 432 ? 29.296 47.568 16.580 1.00 66.28 432 ALA B N 1
ATOM 6741 C CA . ALA B 1 432 ? 28.441 47.802 17.739 1.00 64.44 432 ALA B CA 1
ATOM 6742 C C . ALA B 1 432 ? 27.788 49.176 17.665 1.00 68.62 432 ALA B C 1
ATOM 6743 O O . ALA B 1 432 ? 26.617 49.336 18.029 1.00 70.08 432 ALA B O 1
ATOM 6745 N N . ILE B 1 433 ? 28.535 50.177 17.197 1.00 74.80 433 ILE B N 1
ATOM 6746 C CA . ILE B 1 433 ? 27.993 51.525 17.068 1.00 56.76 433 ILE B CA 1
ATOM 6747 C C . ILE B 1 433 ? 26.984 51.579 15.930 1.00 66.02 433 ILE B C 1
ATOM 6748 O O . ILE B 1 433 ? 25.878 52.112 16.081 1.00 61.04 433 ILE B O 1
ATOM 6753 N N . ASP B 1 434 ? 27.354 51.027 14.771 1.00 72.11 434 ASP B N 1
ATOM 6754 C CA . ASP B 1 434 ? 26.465 51.045 13.614 1.00 67.29 434 ASP B CA 1
ATOM 6755 C C . ASP B 1 434 ? 25.160 50.314 13.905 1.00 66.32 434 ASP B C 1
ATOM 6756 O O . ASP B 1 434 ? 24.082 50.782 13.523 1.00 74.72 434 ASP B O 1
ATOM 6761 N N . PHE B 1 435 ? 25.239 49.155 14.562 1.00 62.57 435 PHE B N 1
ATOM 6762 C CA . PHE B 1 435 ? 24.029 48.398 14.868 1.00 57.65 435 PHE B CA 1
ATOM 6763 C C . PHE B 1 435 ? 23.100 49.188 15.783 1.00 67.05 435 PHE B C 1
ATOM 6764 O O . PHE B 1 435 ? 21.877 49.175 15.601 1.00 72.25 435 PHE B O 1
ATOM 6772 N N . ALA B 1 436 ? 23.664 49.887 16.773 1.00 77.10 436 ALA B N 1
ATOM 6773 C CA . ALA B 1 436 ? 22.835 50.583 17.754 1.00 71.68 436 ALA B CA 1
ATOM 6774 C C . ALA B 1 436 ? 22.201 51.840 17.170 1.00 63.05 436 ALA B C 1
ATOM 6775 O O . ALA B 1 436 ? 21.033 52.135 17.451 1.00 69.31 436 ALA B O 1
ATOM 6777 N N . VAL B 1 437 ? 22.949 52.603 16.368 1.00 63.46 437 VAL B N 1
ATOM 6778 C CA . VAL B 1 437 ? 22.379 53.817 15.790 1.00 71.58 437 VAL B CA 1
ATOM 6779 C C . VAL B 1 437 ? 21.254 53.467 14.823 1.00 75.68 437 VAL B C 1
ATOM 6780 O O . VAL B 1 437 ? 20.252 54.187 14.729 1.00 88.92 437 VAL B O 1
ATOM 6784 N N . LEU B 1 438 ? 21.394 52.357 14.093 1.00 76.62 438 LEU B N 1
ATOM 6785 C CA . LEU B 1 438 ? 20.317 51.890 13.230 1.00 65.99 438 LEU B CA 1
ATOM 6786 C C . LEU B 1 438 ? 19.120 51.397 14.031 1.00 66.03 438 LEU B C 1
ATOM 6787 O O . LEU B 1 438 ? 17.997 51.404 13.515 1.00 77.54 438 LEU B O 1
ATOM 6792 N N . ALA B 1 439 ? 19.334 50.973 15.279 1.00 61.30 439 ALA B N 1
ATOM 6793 C CA . ALA B 1 439 ? 18.213 50.601 16.133 1.00 66.87 439 ALA B CA 1
ATOM 6794 C C . ALA B 1 439 ? 17.468 51.837 16.617 1.00 81.90 439 ALA B C 1
ATOM 6795 O O . ALA B 1 439 ? 16.238 51.818 16.745 1.00 99.84 439 ALA B O 1
ATOM 6797 N N . LEU B 1 440 ? 18.197 52.921 16.893 1.00 86.30 440 LEU B N 1
ATOM 6798 C CA . LEU B 1 440 ? 17.557 54.193 17.203 1.00 87.48 440 LEU B CA 1
ATOM 6799 C C . LEU B 1 440 ? 16.951 54.842 15.967 1.00 89.67 440 LEU B C 1
ATOM 6800 O O . LEU B 1 440 ? 16.076 55.705 16.099 1.00 82.19 440 LEU B O 1
ATOM 6805 N N . ASP B 1 441 ? 17.394 54.445 14.778 1.00 86.96 441 ASP B N 1
ATOM 6806 C CA . ASP B 1 441 ? 16.897 55.005 13.528 1.00 84.29 441 ASP B CA 1
ATOM 6807 C C . ASP B 1 441 ? 15.435 54.633 13.299 1.00 85.56 441 ASP B C 1
ATOM 6808 O O . ASP B 1 441 ? 15.130 53.523 12.863 1.00 86.09 441 ASP B O 1
ATOM 6813 N N . GLY B 1 505 ? 47.512 62.677 15.657 1.00 66.80 505 GLY B N 1
ATOM 6814 C CA . GLY B 1 505 ? 46.798 62.152 16.807 1.00 71.87 505 GLY B CA 1
ATOM 6815 C C . GLY B 1 505 ? 47.718 61.724 17.933 1.00 81.82 505 GLY B C 1
ATOM 6816 O O . GLY B 1 505 ? 48.941 61.738 17.786 1.00 74.40 505 GLY B O 1
ATOM 6817 N N . PHE B 1 506 ? 47.130 61.340 19.063 1.00 83.26 506 PHE B N 1
ATOM 6818 C CA . PHE B 1 506 ? 47.883 60.943 20.242 1.00 67.52 506 PHE B CA 1
ATOM 6819 C C . PHE B 1 506 ? 47.532 59.513 20.634 1.00 68.19 506 PHE B C 1
ATOM 6820 O O . PHE B 1 506 ? 46.413 59.045 20.402 1.00 76.89 506 PHE B O 1
ATOM 6828 N N . MET B 1 507 ? 48.502 58.823 21.237 1.00 67.29 507 MET B N 1
ATOM 6829 C CA . MET B 1 507 ? 48.332 57.439 21.650 1.00 63.44 507 MET B CA 1
ATOM 6830 C C . MET B 1 507 ? 48.867 57.285 23.070 1.00 69.69 507 MET B C 1
ATOM 6831 O O . MET B 1 507 ? 49.987 57.739 23.360 1.00 65.57 507 MET B O 1
ATOM 6836 N N . PRO B 1 508 ? 48.105 56.676 23.977 1.00 63.00 508 PRO B N 1
ATOM 6837 C CA . PRO B 1 508 ? 48.587 56.510 25.355 1.00 43.19 508 PRO B CA 1
ATOM 6838 C C . PRO B 1 508 ? 49.834 55.640 25.421 1.00 57.03 508 PRO B C 1
ATOM 6839 O O . PRO B 1 508 ? 50.022 54.718 24.625 1.00 62.54 508 PRO B O 1
ATOM 6843 N N . ARG B 1 509 ? 50.690 55.948 26.393 1.00 43.67 509 ARG B N 1
ATOM 6844 C CA . ARG B 1 509 ? 51.850 55.129 26.737 1.00 58.36 509 ARG B CA 1
ATOM 6845 C C . ARG B 1 509 ? 51.594 54.534 28.120 1.00 55.61 509 ARG B C 1
ATOM 6846 O O . ARG B 1 509 ? 52.073 55.034 29.138 1.00 66.61 509 ARG B O 1
ATOM 6854 N N . LEU B 1 510 ? 50.821 53.448 28.148 1.00 40.46 510 LEU B N 1
ATOM 6855 C CA . LEU B 1 510 ? 50.371 52.836 29.398 1.00 43.68 510 LEU B CA 1
ATOM 6856 C C . LEU B 1 510 ? 51.446 51.923 29.996 1.00 41.86 510 LEU B C 1
ATOM 6857 O O . LEU B 1 510 ? 51.250 50.727 30.210 1.00 54.92 510 LEU B O 1
ATOM 6862 N N . GLU B 1 511 ? 52.605 52.516 30.269 1.00 46.83 511 GLU B N 1
ATOM 6863 C CA . GLU B 1 511 ? 53.713 51.831 30.921 1.00 52.63 511 GLU B CA 1
ATOM 6864 C C . GLU B 1 511 ? 53.937 52.432 32.302 1.00 51.90 511 GLU B C 1
ATOM 6865 O O . GLU B 1 511 ? 54.056 53.654 32.439 1.00 60.72 511 GLU B O 1
ATOM 6871 N N . HIS B 1 512 ? 53.986 51.573 33.319 1.00 50.59 512 HIS B N 1
ATOM 6872 C CA . HIS B 1 512 ? 54.236 52.033 34.678 1.00 44.72 512 HIS B CA 1
ATOM 6873 C C . HIS B 1 512 ? 55.614 52.672 34.781 1.00 57.18 512 HIS B C 1
ATOM 6874 O O . HIS B 1 512 ? 56.624 52.070 34.404 1.00 69.96 512 HIS B O 1
ATOM 6881 N N . GLY B 1 513 ? 55.650 53.902 35.290 1.00 55.10 513 GLY B N 1
ATOM 6882 C CA . GLY B 1 513 ? 56.872 54.667 35.388 1.00 54.10 513 GLY B CA 1
ATOM 6883 C C . GLY B 1 513 ? 57.189 55.517 34.178 1.00 53.50 513 GLY B C 1
ATOM 6884 O O . GLY B 1 513 ? 58.122 56.329 34.238 1.00 83.44 513 GLY B O 1
ATOM 6885 N N . HIS B 1 514 ? 56.449 55.358 33.079 1.00 46.43 514 HIS B N 1
ATOM 6886 C CA . HIS B 1 514 ? 56.667 56.167 31.886 1.00 63.86 514 HIS B CA 1
ATOM 6887 C C . HIS B 1 514 ? 55.344 56.647 31.302 1.00 64.14 514 HIS B C 1
ATOM 6888 O O . HIS B 1 514 ? 55.242 56.874 30.092 1.00 59.93 514 HIS B O 1
ATOM 6895 N N . LEU B 1 515 ? 54.326 56.796 32.149 1.00 47.18 515 LEU B N 1
ATOM 6896 C CA . LEU B 1 515 ? 52.987 57.130 31.680 1.00 58.12 515 LEU B CA 1
ATOM 6897 C C . LEU B 1 515 ? 52.975 58.478 30.969 1.00 56.25 515 LEU B C 1
ATOM 6898 O O . LEU B 1 515 ? 53.661 59.421 31.372 1.00 63.97 515 LEU B O 1
ATOM 6903 N N . GLY B 1 516 ? 52.191 58.559 29.902 1.00 48.09 516 GLY B N 1
ATOM 6904 C CA . GLY B 1 516 ? 52.094 59.778 29.115 1.00 59.58 516 GLY B CA 1
ATOM 6905 C C . GLY B 1 516 ? 51.458 59.493 27.763 1.00 54.34 516 GLY B C 1
ATOM 6906 O O . GLY B 1 516 ? 50.709 58.528 27.606 1.00 61.14 516 GLY B O 1
ATOM 6907 N N . LEU B 1 517 ? 51.778 60.354 26.799 1.00 63.37 517 LEU B N 1
ATOM 6908 C CA . LEU B 1 517 ? 51.208 60.288 25.462 1.00 66.02 517 LEU B CA 1
ATOM 6909 C C . LEU B 1 517 ? 52.310 60.295 24.414 1.00 68.75 517 LEU B C 1
ATOM 6910 O O . LEU B 1 517 ? 53.313 61.000 24.557 1.00 67.73 517 LEU B O 1
ATOM 6915 N N . ASN B 1 518 ? 52.116 59.504 23.365 1.00 67.55 518 ASN B N 1
ATOM 6916 C CA . ASN B 1 518 ? 52.930 59.577 22.163 1.00 62.16 518 ASN B CA 1
ATOM 6917 C C . ASN B 1 518 ? 52.134 60.264 21.059 1.00 60.21 518 ASN B C 1
ATOM 6918 O O . ASN B 1 518 ? 50.904 60.345 21.108 1.00 75.74 518 ASN B O 1
ATOM 6923 N N . ARG B 1 519 ? 52.851 60.769 20.061 1.00 64.09 519 ARG B N 1
ATOM 6924 C CA . ARG B 1 519 ? 52.214 61.482 18.960 1.00 66.90 519 ARG B CA 1
ATOM 6925 C C . ARG B 1 519 ? 51.983 60.563 17.764 1.00 78.53 519 ARG B C 1
ATOM 6926 O O . ARG B 1 519 ? 52.913 59.926 17.270 1.00 87.96 519 ARG B O 1
#

Organism: Floropilus chiversii (NCBI:txid2587399)

B-factor: mean 67.16, std 18.97, range [18.47, 154.17]

Secondary structure (DSSP, 8-state):
----SB-SEEEE--SHHHHHHHHHHHTTT--EEEEESSPSS---S--B--TTHHHHHHHTT-HHHHHHHTPEEE-EEEEE-SSSPPEEEEHHHHH-TT--EEE--HHHHHHHHHHHHHHTT-EEEESEEEEEEEEE---SS----SEE--S-EEEEEEEEETTS-EEEEE-SEEEE---TT-HHHHHTS--EEEEEEEEEEEEEEEEESPPPSSTTSTTTT--EEEE-TTSSEEEEEEE-TTSEEEEEEEEEHHHHH--HHHHHHHHHHHHTSHHHHHHTTT-EE-S--EEEEEEEEEESEEEETTEEE-GGGT-B--GGG--HHHHHHHHHHHHHHHHHHHHHTSS-HHHHHHHHHHHHHHHHHHHHHHHHHHHHHHHSSSS-SS--S-SSSSHHHHHHSHHHHTT-SS-TT--SS-HHHHHHHHHHHHHH---EEE--TTS-EEE-/---SEEEEEEE--SHHHHHHHHHHHTTT--EEEEESSPSS------B--TTHHHHHHHTT-HHHHHHHTPEEE-EEEEE-SSSPPEEEEHHHHH-TT--EEE--HHHHHHHHHHHHHHTT-EEEESEEEEEEEEE---S----SSSB--S-EEEEEEEEETTS-EEEEEEEEEEE---TT-HHHHHTS--EEEEEEEEEEEEEEEEESPPPTTTTSTTTT--EEEE-TTSSEEEEEEE-TTSEEEEEEEEEHHHHHTT---HHHHHHHHHHHT-HHHHHHTTT-EE-SPPEEEEEEEEEES-SEETTEEE-GGGT-B--GGG--HHHHHHHHHHHHHHHHHHHHHTSS-HHHHHHHHHHHHHHHHHHHHHHHHHHHHHHH-SSS-GGG-SS-SSSHHHHHHSHHHHTT-SS-TT--SS-HHHHHHHHHHHHHHH---EEE--TTS-EEE-

Solvent-accessible surface area: 35633 Å² total; per-residue (Å²): 200,62,21,37,133,70,8,59,0,0,0,1,11,0,15,13,8,0,0,0,0,0,1,0,0,9,46,28,65,7,60,0,0,0,1,17,56,67,114,19,83,41,101,78,55,32,4,9,4,7,2,1,5,19,33,0,0,154,21,0,102,2,35,106,58,1,68,158,72,41,10,54,116,2,50,0,2,0,5,30,0,6,66,95,116,39,0,36,4,24,1,32,7,4,37,1,80,106,7,30,0,3,1,1,34,17,22,58,2,0,47,40,0,10,117,28,0,46,180,18,52,6,55,32,23,67,3,7,119,19,73,32,8,68,42,73,108,47,138,68,142,7,83,72,51,63,72,3,20,44,44,5,46,0,41,16,0,139,18,32,16,166,104,64,111,82,28,55,0,32,9,92,9,1,0,0,11,44,15,156,70,0,17,0,0,38,153,73,29,182,12,41,134,89,63,157,46,8,87,11,30,8,1,19,0,30,19,109,53,29,88,51,43,30,106,71,58,98,63,87,50,12,0,0,4,1,1,6,91,95,14,20,9,5,3,18,3,11,11,8,74,89,55,8,19,0,3,1,2,2,7,90,28,82,63,15,161,106,152,104,67,23,58,125,28,5,43,94,4,27,121,50,0,56,19,1,103,85,16,13,125,81,27,127,78,90,36,88,23,98,111,42,48,16,66,1,6,37,3,46,3,1,0,0,0,42,0,0,0,1,9,43,0,0,10,41,5,0,44,0,2,15,0,33,19,14,29,11,0,18,7,0,10,6,0,0,1,0,0,37,0,18,46,84,62,30,11,60,13,87,56,0,0,41,23,0,0,158,46,13,41,58,7,10,55,12,4,46,24,0,0,44,0,0,20,64,1,4,125,70,35,167,96,92,23,3,22,72,155,57,74,52,4,2,14,45,2,3,28,65,0,24,0,0,2,2,1,9,27,20,20,75,43,12,155,84,20,52,186,119,52,15,58,101,0,59,79,35,0,72,148,32,78,105,55,119,15,38,44,94,108,45,106,0,0,4,59,180,128,25,37,173,73,11,68,0,0,0,2,14,0,14,14,6,0,0,0,0,0,0,1,0,11,48,27,64,7,62,1,0,0,2,19,52,74,142,21,84,46,103,77,51,29,4,10,4,7,5,1,6,20,34,0,0,154,21,0,87,2,29,25,44,1,8,30,30,8,5,34,46,2,56,0,2,0,6,17,1,3,59,57,142,18,0,19,4,31,2,31,77,14,50,22,115,93,5,34,0,2,0,0,27,19,23,53,0,0,31,33,0,10,108,31,0,45,174,21,52,6,77,34,45,60,15,7,133,22,71,33,8,67,45,76,106,60,140,68,130,22,67,56,83,54,50,15,29,65,45,6,43,0,39,14,0,126,14,39,16,205,104,64,156,77,26,63,0,50,7,94,5,1,0,0,12,47,17,147,52,0,14,1,0,32,129,91,29,195,20,47,124,89,49,115,40,4,66,9,11,8,0,13,0,20,23,82,48,25,117,26,34,26,84,47,59,103,81,48,47,15,0,1,4,0,2,0,89,79,1,12,4,5,4,18,7,11,9,7,18,43,31,14,21,0,3,0,1,2,2,69,29,78,49,10,100,47,59,142,216,150,74,59,35,116,16,4,51,60,0,30,136,41,0,49,34,1,108,109,22,17,139,68,27,110,91,100,26,103,17,67,81,32,61,16,58,0,9,25,0,43,1,0,0,0,0,43,0,0,0,1,9,45,0,0,11,42,6,0,48,0,2,14,0,35,16,12,32,10,0,17,6,0,9,6,0,0,1,0,0,42,0,18,53,86,60,32,12,52,16,89,31,0,0,31,31,0,0,146,27,14,33,43,3,9,55,14,4,43,24,0,0,53,0,2,18,76,1,0,93,81,41,168,106,55,11,5,63,10,118,130,70,113,12,3,79,128,4,6,111,69,3,57,4,0,3,1,2,4,32,21,17,62,29,12,189,124,26,79,158,139,77,10,61,65,0,56,78,24,0,62,113,15,49,144,106,46,103,18,24,50,99,111,56,94,0,0,4,68,177

InterPro domains:
  IPR006905 Flavin-dependent halogenase [PF04820] (9-85)
  IPR006905 Flavin-dependent halogenase [PF04820] (168-339)
  IPR036188 FAD/NAD(P)-binding domain superfamily [G3DSA:3.50.50.60] (2-428)
  IPR036188 FAD/NAD(P)-binding domain superfamily [SSF51905] (4-366)
  IPR050816 Flavin-dependent halogenases [PTHR43747] (1-425)

Sequence (898 aa):
MSIPKSCEVLVAGGGPAGSYAASALAREGVDVVLLEADKHPRYHIGESMLPSIRPLLRFIDLEETFEKHGFQKKLGAAFKLTAKREGYTDFVAAHGPNGYSWNVVRSESDELLFKHAAKSGALTFQGVKVDSLEFEPYDSDFPSGGKVANPGRPVAARWSAKDGRSGTISFQYLVDATGRAGITSTKYLKNRKFNEGLKNLAIWGYYKGARPWAEGTPRENQPYFEGMRDGAGWCWTIPLHNGTVSVGAVLRSDLFFADVTNAMIMAECMKLCPTIKELLEPAELVSDIKQATDYSYSASAYAGPYFRIVGDAGCFIDPFFSSGHHLAMAGALAAAVSIRASMKGDCSEYEASNWHARKVDEGYTLFLLVVMAALKQIRMQEEPVLSDIDDDGFDRAFQFLKPVIQGSGSAEIVKRFTKKEVSEAIDFAVLALGFMPRLEHGHLGLNRSIPKSCEVLVAGGGPAGSYAASALAREGVDVVLLEADKHPRYHIGESMLPSIRPLLRFIDLEETFEKHGFQKKLGAAFKLTAKREGYTDFVAAHGPNGYSWNVVRSESDELLFKHAAKSGALTFQGVKVDSLEFEPYDSDFPSGGKVANPGRPVAARWSAKDGRSGTISFQYLVDATGRAGITSTKYLKNRKFNEGLKNLAIWGYYKGARPWAEGTPRENQPYFEGMRDGAGWCWTIPLHNGTVSVGAVLRSDLFFAKKKVTNAMIMAECMKLCPTIKELLEPAELVSDIKQATDYSYSASAYAGPYFRIVGDAGCFIDPFFSSGHHLAMAGALAAAVSIRASMKGDCSEYEASNWHARKVDEGYTLFLLVVMAALKQIRMQEEPVLSDIDDDGFDRAFQFLKPVIQGSGSAEIVKRFTKKEVSEAIDFAVLALDGFMPRLEHGHLGLNR

Nearest PDB structures (foldseek):
  8gu0-assembly1_A  TM=1.002E+00  e=1.866E-99  Floropilus chiversii
  8gu0-assembly1_B  TM=9.931E-01  e=4.953E-91  Floropilus chiversii
  3i3l-assembly1_A  TM=7.854E-01  e=4.862E-32  Streptomyces venezuelae
  5bva-assembly1_A  TM=8.286E-01  e=1.165E-30  Streptomyces
  7fco-assembly1_B  TM=8.039E-01  e=2.053E-30  Streptomyces antibioticus

GO terms:
  GO:0044550 secondary metabolite biosynthetic process (P, IMP)
  GO:0140907 flavin-dependent halogenase activity (F, IMP)